Protein 8JQO (pdb70)

Organism: NCBI:txid54067

Secondary structure (DSSP, 8-state):
-EEEEEEE--SHHHHHHHHHHHHTT--EEEE-SS-HHHHHT-----EEEHHHHHHHHHTT--HHHHHH-EEE-EEEEEETTEEEEEEHHHHTTS--EEE--HHHHHHHHHHHHHHTT--EE-S--EEEEE-TTSSSEEEEEEETTEEEEEEEEEEEE---TTSSSGGGS-TTT-EEEEEEEEEEEEEEEESS--SSSSEEEE-STT--EEEEEEETTEEEEEEEE-TT--GGG--HHHHHHHHHHHH--TTSPPP----EEEEEEEEEEEEEEE-SEETTEEE-GGGTEE--STTS-HHHHHHHHHHHHHHHHHHHHHH---HHHHTHHHHHHHHHHHHHHHHHHHHHHHSPPTT--HHHHHHHHHHHHHHHHSHHHHHHHHHHHH-----/-EEEEEEE--SHHHHHHHHHHHHTT--EEEE-SS-HHHHHT-----EEEHHHHHHHHHTT--HHHHHH-EEE-EEEEEETTEEEEEEHHHHTTS--EEE--HHHHHHHHHHHHHHTT--EE-S--EEEEE-TTSSSEEEEEEETTEEEEEEEEEEEE-S-TTSSSGGGS-TTT-EEEEEE-S-EEEEEEESS--SSSSEEEE-STT--EEEEEEETTEEEEEEEE-TT--GGG--HHHHHHHHHHHH--TTSPPPPP--EEEEEEE--EEEEEE-SEETTEEE-GGGTEE--STTS-HHHHHHHHHHHHHHHHHHHHHH---HHHHTHHHHHHHHHHHHHHHHHHHHHHHSPPTT--HHHHHHHHHHHHHHHHSHHHHHHHHHHHH-----/-B-SEEEE--SHHHHHHHHHHHHTT--EEEE-SS-TTT------EEEHHHHHHHHHTT--HHHHHH-EEE-EEEEEETTEEEEEEHHHHHTS--EEE--HHHHHHHHHHHHHTTT--EE-S--EEEEE-TTSSSEEEEEE--EEEEEESEEEE---TT-SSGGGSPTTT-EEEEEEEEEEEEEEEESS--SSSSEEEEEETTEEEEEEEEETTEEEEEEEE-TT--GGG--HHHHHHHHHHHH--TTSPPPPP--EEEEEEEEEEEEEEE-SEETTEEE-GGGTEE--STTS-HHHHHHHHHHHHHHHHHHHHHH---HHHHTHHHHHHHHHHHHHHHHHHHHHHHSPPTT--HHHHHHHHHHHHHHHHSHHHHHHHHHHHH-----/--EEEE--SHHHHHHH---EEHHHHHHHH--B-EEEEEETTEEEEEEHHHHTTS--EE---TTSSS------EEEE---TTSSSGGG-----EEEEEEEEEEEEEEEESS--SSSSEEEEEETTEEEEEEEEETTEEEEEEEE-TT--GGG--HHHHHHHHHHHH--TTSPPPPP--EEEEEEEEEEEEEEE-SEETTEEE-GGGTEE--STTS-HHHHHHHHHHHHHHHHHHHHHH---HHHHTHHHHHHHHHHHHHHHHHHHHHHHS--TT--HHHHHHHHHHHHHHHHSHHHHHHHHHHHH-----

B-factor: mean 27.68, std 14.05, range [8.17, 92.53]

Sequence (1478 aa):
MRTQVGIVGAGPAGLMLAHLLRREGIDAVVIERAAREHVRTRLRAGVLEQGTVEMLREAGVGGRIDAVGMEMHAIDFRFGGRSHRLDFHEASGGRRAWVYPQHEVVTDLMSACDAGDVPILYEAPVERIEGLEDDRARIVFGQDGAAGEITCDFVAGCDGFRGVSRGSMPAGIARGYDRIYPFGWLGILADAPPASPDVTWGCSDRGFAMMSMRSPTVTRLYLQCEPDEDPDAWSDDRIWSELHRRLDVEGMPSLREGPIRDKGVTAMRSFLSEPMQHGRLFLAGDAAHIVPPTGAKGLNSAMADIKVLAAALVDHYRHGRSDRLATYSERCLRRMWLVQRFSAALCTMVHQFPGQNEFVRRLQRADLDYMTGTHAGRLQFAENFTGLPIEMRTQVGIVGAGPAGLMLAHLLRREGIDAVVIERAAREHVRTRLRAGVLEQGTVEMLREAGVGGRIDAVGMEMHAIDFRFGGRSHRLDFHEASGGRRAWVYPQHEVVTDLMSACDAGDVPILYEAPVERIEGLEDDRARIVFGQDGAAGEITCDFVAGCDGFRGVSRGSMPAGIARGYDRIYPFGWLGILADAPPASPDVTWGCSDRGFAMMSMRSPTVTRLYLQCEPDEDPDAWSDDRIWSELHRRLDVEGMPSLREGPIRDKGVTAMRSFLSEPMQHGRLFLAGDAAHIVPPTGAKGLNSAMADIKVLAAALVDHYRHGRSDRLATYSERCLRRMWLVQRFSAALCTMVHQFPGQNEFVRRLQRADLDYMTGTHAGRLQFAENFTGLPIEMRTQVGIVGAGPAGLMLAHLLRREGIDAVVIERAAREHVRLRAGVLEQGTVEMLREAGVGGRIDAVGMEMHAIDFRFGGRSHRLDFHEASGGRRAWVYPQHEVVTDLMSACDAGDVPILYEAPVERIEGLEDDRARIVFGQAAGEITCDFVAGCDGFRGVSRGSMPAGIARGYDRIYPFGWLGILADAPPASPDVTWGCSDRGFAMMSMRSPTVTRLYLQCEPDEDPDAWSDDRIWSELHRRLDVEGMPSLREGPIRDKGVTAMRSFLSEPMQHGRLFLAGDAAHIVPPTGAKGLNSAMADIKVLAAALVDHYRHGRSDRLATYSERCLRRMWLVQRFSAALCTMVHQFPGQNEFVRRLQRADLDYMTGTHAGRLQFAENFTGLPIETQVGIVGAGPAGLMLAHGVLEQGTVEMLREEMHAIDFRFGGRSHRLDFHEASGGRRAWVEGLEDDRARIVCDFVAGCDGFRGVSRGSMPGIARGYDRIYPFGWLGILADAPPASPDVTWGCSDRGFAMMSMRSPTVTRLYLQCEPDEDPDAWSDDRIWSELHRRLDVEGMPSLREGPIRDKGVTAMRSFLSEPMQHGRLFLAGDAAHIVPPTGAKGLNSAMADIKVLAAALVDHYRHGRSDRLATYSERCLRRMWLVQRFSAALCTMVHQFPGQNEFVRRLQRADLDYMTGTHAGRLQFAENFTGLPIE

InterPro domains:
  IPR002938 FAD-binding domain [PF01494] (2-342)
  IPR036188 FAD/NAD(P)-binding domain superfamily [G3DSA:3.50.50.60] (2-351)
  IPR036188 FAD/NAD(P)-binding domain superfamily [SSF51905] (1-388)
  IPR050631 PheA/TfdB FAD monooxygenase [PTHR43476] (3-331)

Foldseek 3Di:
DEFAEEEEALALLRLLLLLLCLVLVGAYEYEHQAAPVVRLPPWFKAKAFQVLLVSCVVSVLNVVCVVDWAWAFWEWEDEPQDTFTQGLCVLQVHTTITTDISSVSSVSSVVSCVVSVRHYHYNKAFDAWDCLVPCWIWTWIDRPNRIDIYTHQAYEYEHAQPHCQLVNPDVVAKDKDKDWAFWKKWKKKFQAAWQDAHWYWQQYQLWIKTWHGPDRGMIIIITIGGQVDDLVVQDPVNVLVSCQVRGDHPPGDGGTGHDIDPTDIGTAMWMAMPQQDDRRYGYAFNNGIDGGPQQRPRSNLRSLLSVQVSVQVCCCPVVVDNVSVVCSRVQSVVQVVVLNVLRVLRVLLRGHHPPDDPVSVVVSVVLVCPLSPDSVNSNVSSCVSSHDDHD/DEFAEEEEALALLRLLLLLLCLVLVGAYEYEHQAAPVVLLPPWFKAKAFQVLLVSCVVSVLNPVCVVDWAWAFWEWEDEPQDTFTQGLCVLQVHTTITIDISSVSSVSSVVSCVVSVRHYHYSKAFDAWDCLVPCWIWTWIQRPNRTDIYTHQAYEYEHAQPHCQLVNDPPVAKDKDKDWAFWKKWKKKFQAAWLDAHWYWQQYAVWIKIWHGPDRGMIIIITIGGQVDDLVVQDPVNVLVVCQVRGDHPPGDGGDGHDIDDTDIGTAMWMAMPQQDDRRYGYAFRNGIDGGPQQRPRSNLRSLLSVQVSVQVCCCPVVVDNVSVVCSRVQSVVQVVVLNVLRVLRVLLRGHHPPDDVVSVVVSVVLVCPLSPDSVNSNVSSCVNSHDDHD/DEFAEEEEAQALLRLLLLLLCLVLPGAYAYEEQADPVVSDWFWAKAFPVLLVSCVVSPLNPVCVPPKAWAFWEWEDEPQDTQTQGLCVLQVRTTIITDIRSVSSVSSVVSCVVSVHHYHYNKAWDAWDQLVPCWIKTWTDNPTDIYIHRFYEAEHAQPHDQLVRDDPPQKDKDKDWAQWKKWKKKFQAAFQDAHWYWQQYQVWIKTWHDPDRGMIIMITIGGQPDDLVVADLVNVQVVNQVRGDHPPGGGGTGHDIDDTDIGTAMWMAMPQQDDRRYGYAFNNGIDHGPQLRPRSNLRSLLSVQVSVQVSCCPVVVDNVSVVCSRVQSVVQVVVLNVLRVLRVLLRGHHPPDDPVSVVVSVVLVCPLSPDSVNSNVSSCVSSHDDHD/DAEAEPDDDPLSVLLVVQKAFPVRVVSVVCAAQWEWEDDPQDTQTQRLCVLQVHTHMDRPQLVHCADDDCHQAYEAPHAQPDCLLVPDDVQKDKDKDFAQWWKWKKKFQAAFLDQHWYWQLYLVWIKIWHDDDRGIIIIITIGGQPDDCVVADLVNVLVVNQVRTDHPPGGTGTGGDIPDTDIGTAMWMAMPQQDDRRYGYAARNGTDHGCQLPPRVNLSSLLSVQVSVQVCCCVPVVDNVSVVCSRVQSVVQVVVLNVLRVVRVLLRTHHPPDDPVSVVVSVVLVCPLSPDSVNSNVSSQVSSHDDHD

Solvent-accessible surface area: 62589 Å² total; per-residue (Å²): 163,160,19,43,1,0,0,6,6,0,14,24,8,0,0,0,0,1,11,32,0,124,144,66,55,10,87,10,20,0,1,9,166,10,36,83,110,100,4,74,78,100,120,150,58,13,36,0,7,18,19,7,1,53,14,1,105,135,5,57,15,4,55,114,3,84,77,94,18,94,76,15,68,1,1,5,0,4,6,42,51,171,43,47,137,2,42,0,54,91,22,20,62,27,86,60,0,18,44,2,20,28,20,42,2,7,43,24,0,1,64,21,0,67,90,19,120,12,67,26,63,33,100,0,53,11,108,123,13,52,12,15,141,69,110,101,0,72,0,16,15,5,76,134,80,58,99,12,66,4,27,0,34,18,0,2,0,9,29,23,31,202,28,55,0,53,71,27,11,55,94,86,83,37,134,44,13,51,61,104,1,55,3,0,7,2,5,3,10,0,58,0,50,21,39,9,91,32,19,0,6,0,6,28,120,129,5,0,0,18,4,22,52,79,33,107,88,14,6,43,3,45,3,19,9,114,72,127,32,76,38,118,51,8,65,77,114,103,0,23,36,10,0,50,125,26,1,45,18,170,80,62,73,76,15,134,88,21,91,30,98,93,74,27,44,75,78,1,58,0,21,0,4,39,32,0,32,30,40,60,0,6,1,1,1,52,0,0,1,26,18,0,64,0,2,27,5,21,26,4,2,6,1,6,5,0,94,7,1,7,32,0,2,19,20,51,61,142,87,66,132,60,86,70,9,72,44,0,9,93,27,6,23,114,21,4,5,37,2,0,33,8,0,4,48,0,0,48,9,0,0,23,16,105,85,38,58,81,0,44,60,61,22,13,95,1,47,3,46,5,30,16,53,35,89,0,4,78,19,27,2,0,64,2,7,1,13,21,116,55,103,125,160,17,42,0,0,0,5,7,0,14,23,8,0,0,0,0,0,10,34,0,120,146,64,54,10,85,10,20,0,1,8,174,13,32,88,115,104,4,74,77,99,117,150,58,13,35,0,6,20,17,7,2,54,14,1,105,137,5,55,16,3,54,112,2,84,78,92,18,84,83,14,65,0,1,5,0,4,6,47,50,172,43,47,135,1,36,0,57,135,22,22,73,29,92,58,0,17,31,2,19,30,23,43,2,8,41,22,0,0,63,19,0,64,91,18,122,13,65,28,47,31,97,0,55,13,109,131,13,44,4,15,123,45,112,100,0,29,0,23,12,10,72,145,81,21,70,9,71,7,30,0,33,19,0,2,0,8,29,25,29,202,28,55,0,54,70,28,9,56,45,78,84,33,156,48,69,78,120,74,5,59,3,0,7,2,4,2,11,0,62,2,50,19,32,12,104,33,18,1,6,0,9,33,114,128,1,0,0,19,3,22,47,83,35,104,88,15,5,48,3,49,2,19,10,116,76,126,35,75,37,120,52,11,65,76,114,103,0,19,40,8,0,46,123,22,1,49,19,170,81,65,77,78,13,136,92,15,96,30,99,87,76,27,43,75,80,1,57,14,22,1,5,45,36,0,34,32,41,61,0,6,1,1,1,54,0,0,2,27,19,1,64,0,2,29,5,21,26,3,2,6,1,5,4,0,93,6,1,6,31,0,1,19,26,52,64,143,103,67,154,58,92,75,9,73,47,0,10,96,27,5,24,113,20,4,95,92,2,9,127,8,0,26,48,0,0,49,8,0,0,22,15,103,83,39,94,130,136,69,66,143,76,12,92,38,77,4,60,125,29,17,53,44,132,54,7,80,63,85,2,0,86,13,7,1,13,32,119,55,102,165,196,16,50,1,0,0,5,6,3,28,23,9,0,0,0,0,1,15,25,0,122,112,56,61,8,86,13,18,0,2,19,169,15,38,115,162,112,37,123,100,128,55,11,37,0,6,20,17,7,0,76,17,1,102,146,3,61,16,5,62,100,2,86,80,86,20,89,85,12,61,1,2,4,0,6,8,52,51,167,43,46,132,3,39,0,52,138,17,22,74,27,90,55,0,12,39,1,32,31,32,42,3,15,76,21,0,19,62,21,0,66,88,17,69,18,64,23,59,31,103,0,43,20,101,135,15,52,12,14,138,67,103,97,0,71,0,19,19,23,116,112,108,11,64,3,33,0,28,21,0,1,0,7,30,25,36,213,32,45,0,54,70,23,17,58,65,81,70,48,154,48,69,73,115,66,4,52,3,0,6,1,5,2,15,0,46,2,46,25,19,10,107,28,17,0,4,0,12,28,126,124,1,0,0,19,2,22,42,102,25,98,43,16,3,52,1,39,1,20,10,108,66,74,37,30,39,122,52,12,66,71,112,111,1,14,33,13,1,42,126,23,1,48,17,165,87,65,72,64,13,137,88,23,87,26,78,92,79,30,46,79,72,1,51,15,22,2,4,43,38,0,34,33,45,54,0,6,1,1,0,56,0,0,2,29,18,0,63,0,1,28,6,23,27,4,1,7,2,6,4,0,93,6,2,6,37,0,2,28,30,46,61,126,114,66,138,58,79,80,9,74,47,0,9,95,21,5,23,123,16,4,96,94,3,10,126,8,0,27,49,0,0,47,9,1,0,33,15,98,83,35,95,126,138,71,75,142,75,13,93,40,77,6,60,124,29,18,54,45,116,54,7,77,63,85,1,0,85,15,6,1,12,32,118,51,80,139,98,33,9,53,34,33,88,26,76,7,3,111,39,23,76,185,99,31,40,7,26,25,6,21,72,33,100,162,182,91,15,32,1,0,4,0,9,10,45,48,168,41,47,86,2,27,0,37,133,17,19,74,32,90,75,0,59,78,133,12,17,133,71,95,136,0,96,89,169,35,48,19,9,2,0,11,28,23,47,219,26,114,4,49,69,51,21,76,109,76,50,127,46,12,54,60,96,2,56,2,0,6,2,5,2,9,0,64,2,41,29,20,8,116,25,6,0,5,0,16,19,128,113,1,0,0,16,3,16,27,146,39,119,86,26,3,60,1,40,2,20,10,109,65,125,39,78,44,124,53,14,66,74,114,109,1,15,44,14,0,45,143,24,1,45,20,170,85,63,75,73,16,137,90,19,94,33,109,101,77,26,46,75,78,1,69,0,20,0,5,39,36,0,31,32,46,54,2,6,1,1,2,59,0,0,0,22,17,0,59,0,1,25,4,23,76,4,2,6,6,6,6,0,100,11,1,30,43,0,14,85,18,50,84,170,109,65,116,62,78,96,10,74,44,0,9,90,31,7,23,119,20,3,4,37,2,0,32,6,0,5,48,0,0,47,8,1,0,34,16,98,84,38,61,78,1,41,73,59,23,12,94,0,50,7,52,2,28,16,52,35,101,0,5,78,17,25,1,0,64,1,8,0,13,24,114,54,105

Structure (mmCIF, N/CA/C/O backbone):
data_8JQO
#
_entry.id   8JQO
#
_cell.length_a   88.260
_cell.length_b   67.389
_cell.length_c   128.234
_cell.angle_alpha   90.00
_cell.angle_beta   90.67
_cell.angle_gamma   90.00
#
_symmetry.space_group_name_H-M   'P 1 21 1'
#
loop_
_entity.id
_entity.type
_entity.pdbx_description
1 polymer '4-hydroxybenzoate 3-monooxygenase (NAD(P)H)'
2 non-polymer 'FLAVIN-ADENINE DINUCLEOTIDE'
3 non-polymer IMIDAZOLE
4 non-polymer 'CALCIUM ION'
5 water water
#
loop_
_atom_site.group_PDB
_atom_site.id
_atom_site.type_symbol
_atom_site.label_atom_id
_atom_site.label_alt_id
_atom_site.label_comp_id
_atom_site.label_asym_id
_atom_site.label_entity_id
_atom_site.label_seq_id
_atom_site.pdbx_PDB_ins_code
_atom_site.Cartn_x
_atom_site.Cartn_y
_atom_site.Cartn_z
_atom_site.occupancy
_atom_site.B_iso_or_equiv
_atom_site.auth_seq_id
_atom_site.auth_comp_id
_atom_site.auth_asym_id
_atom_site.auth_atom_id
_atom_site.pdbx_PDB_model_num
ATOM 1 N N . MET A 1 21 ? 7.186 11.856 46.850 1.00 35.09 1 MET A N 1
ATOM 2 C CA . MET A 1 21 ? 8.567 12.259 46.652 1.00 31.13 1 MET A CA 1
ATOM 3 C C . MET A 1 21 ? 9.143 12.904 47.924 1.00 23.02 1 MET A C 1
ATOM 4 O O . MET A 1 21 ? 10.341 12.823 48.158 1.00 24.44 1 MET A O 1
ATOM 9 N N . ARG A 1 22 ? 8.297 13.535 48.742 1.00 26.98 2 ARG A N 1
ATOM 10 C CA . ARG A 1 22 ? 8.677 13.981 50.079 1.00 23.24 2 ARG A CA 1
ATOM 11 C C . ARG A 1 22 ? 7.878 13.219 51.130 1.00 23.50 2 ARG A C 1
ATOM 12 O O . ARG A 1 22 ? 6.666 13.035 50.987 1.00 19.25 2 ARG A O 1
ATOM 20 N N . THR A 1 23 ? 8.554 12.805 52.203 1.00 18.95 3 THR A N 1
ATOM 21 C CA . THR A 1 23 ? 7.900 12.093 53.299 1.00 19.69 3 THR A CA 1
ATOM 22 C C . THR A 1 23 ? 8.682 12.346 54.586 1.00 17.63 3 THR A C 1
ATOM 23 O O . THR A 1 23 ? 9.711 13.029 54.585 1.00 17.93 3 THR A O 1
ATOM 27 N N . GLN A 1 24 ? 8.185 11.792 55.702 1.00 15.65 4 GLN A N 1
ATOM 28 C CA . GLN A 1 24 ? 8.916 11.901 56.965 1.00 14.56 4 GLN A CA 1
ATOM 29 C C . GLN A 1 24 ? 9.992 10.828 57.067 1.00 14.95 4 GLN A C 1
ATOM 30 O O . GLN A 1 24 ? 11.161 11.142 57.308 1.00 14.30 4 GLN A O 1
ATOM 36 N N . VAL A 1 25 ? 9.622 9.563 56.859 1.00 13.20 5 VAL A N 1
ATOM 37 C CA . VAL A 1 25 ? 10.547 8.437 56.988 1.00 12.14 5 VAL A CA 1
ATOM 38 C C . VAL A 1 25 ? 10.534 7.654 55.684 1.00 13.11 5 VAL A C 1
ATOM 39 O O . VAL A 1 25 ? 9.482 7.138 55.270 1.00 13.25 5 VAL A O 1
ATOM 43 N N . GLY A 1 26 ? 11.692 7.570 55.039 1.00 13.27 6 GLY A N 1
ATOM 44 C CA . GLY A 1 26 ? 11.859 6.744 53.858 1.00 12.62 6 GLY A CA 1
ATOM 45 C C . GLY A 1 26 ? 12.454 5.419 54.278 1.00 13.58 6 GLY A C 1
ATOM 46 O O . GLY A 1 26 ? 13.490 5.373 54.941 1.00 15.08 6 GLY A O 1
ATOM 47 N N . ILE A 1 27 ? 11.777 4.340 53.898 1.00 11.15 7 ILE A N 1
ATOM 48 C CA . ILE A 1 27 ? 12.083 2.986 54.372 1.00 11.70 7 ILE A CA 1
ATOM 49 C C . ILE A 1 27 ? 12.591 2.187 53.182 1.00 13.54 7 ILE A C 1
ATOM 50 O O . ILE A 1 27 ? 11.837 1.935 52.235 1.00 15.69 7 ILE A O 1
ATOM 55 N N . VAL A 1 28 ? 13.857 1.772 53.224 1.00 13.19 8 VAL A N 1
ATOM 56 C CA . VAL A 1 28 ? 14.449 1.000 52.136 1.00 13.22 8 VAL A CA 1
ATOM 57 C C . VAL A 1 28 ? 14.297 -0.475 52.494 1.00 15.28 8 VAL A C 1
ATOM 58 O O . VAL A 1 28 ? 14.887 -0.944 53.464 1.00 16.88 8 VAL A O 1
ATOM 62 N N . GLY A 1 29 ? 13.476 -1.183 51.732 1.00 14.48 9 GLY A N 1
ATOM 63 C CA . GLY A 1 29 ? 13.248 -2.608 51.916 1.00 13.99 9 GLY A CA 1
ATOM 64 C C . GLY A 1 29 ? 11.864 -2.922 52.440 1.00 14.56 9 GLY A C 1
ATOM 65 O O . GLY A 1 29 ? 11.445 -2.355 53.458 1.00 14.14 9 GLY A O 1
ATOM 66 N N . ALA A 1 30 ? 11.138 -3.811 51.756 1.00 14.88 10 ALA A N 1
ATOM 67 C CA . ALA A 1 30 ? 9.822 -4.259 52.193 1.00 16.14 10 ALA A CA 1
ATOM 68 C C . ALA A 1 30 ? 9.849 -5.706 52.671 1.00 15.07 10 ALA A C 1
ATOM 69 O O . ALA A 1 30 ? 8.918 -6.468 52.415 1.00 17.46 10 ALA A O 1
ATOM 71 N N . GLY A 1 31 ? 10.927 -6.098 53.362 1.00 14.81 11 GLY A N 1
ATOM 72 C CA . GLY A 1 31 ? 10.926 -7.335 54.121 1.00 14.31 11 GLY A CA 1
ATOM 73 C C . GLY A 1 31 ? 10.212 -7.111 55.442 1.00 13.58 11 GLY A C 1
ATOM 74 O O . GLY A 1 31 ? 9.578 -6.078 55.636 1.00 13.40 11 GLY A O 1
ATOM 75 N N . PRO A 1 32 ? 10.316 -8.054 56.387 1.00 12.30 12 PRO A N 1
ATOM 76 C CA . PRO A 1 32 ? 9.563 -7.892 57.648 1.00 12.52 12 PRO A CA 1
ATOM 77 C C . PRO A 1 32 ? 9.918 -6.638 58.427 1.00 12.06 12 PRO A C 1
ATOM 78 O O . PRO A 1 32 ? 9.019 -6.021 59.023 1.00 13.20 12 PRO A O 1
ATOM 82 N N . ALA A 1 33 ? 11.204 -6.271 58.485 1.00 12.34 13 ALA A N 1
ATOM 83 C CA . ALA A 1 33 ? 11.580 -5.071 59.232 1.00 11.04 13 ALA A CA 1
ATOM 84 C C . ALA A 1 33 ? 10.938 -3.831 58.629 1.00 10.93 13 ALA A C 1
ATOM 85 O O . ALA A 1 33 ? 10.315 -3.036 59.338 1.00 10.88 13 ALA A O 1
ATOM 87 N N . GLY A 1 34 ? 11.077 -3.644 57.318 1.00 11.23 14 GLY A N 1
ATOM 88 C CA . GLY A 1 34 ? 10.516 -2.450 56.706 1.00 13.11 14 GLY A CA 1
ATOM 89 C C . GLY A 1 34 ? 9.004 -2.372 56.807 1.00 11.91 14 GLY A C 1
ATOM 90 O O . GLY A 1 34 ? 8.450 -1.301 57.086 1.00 13.23 14 GLY A O 1
ATOM 91 N N . LEU A 1 35 ? 8.313 -3.496 56.553 1.00 11.98 15 LEU A N 1
ATOM 92 C CA . LEU A 1 35 ? 6.852 -3.514 56.632 1.00 11.90 15 LEU A CA 1
ATOM 93 C C . LEU A 1 35 ? 6.374 -3.259 58.051 1.00 12.22 15 LEU A C 1
ATOM 94 O O . LEU A 1 35 ? 5.390 -2.546 58.259 1.00 11.91 15 LEU A O 1
ATOM 99 N N . MET A 1 36 ? 7.043 -3.854 59.045 1.00 10.38 16 MET A N 1
ATOM 100 C CA . MET A 1 36 ? 6.637 -3.587 60.422 1.00 11.98 16 MET A CA 1
ATOM 101 C C . MET A 1 36 ? 6.817 -2.118 60.768 1.00 10.98 16 MET A C 1
ATOM 102 O O . MET A 1 36 ? 5.943 -1.513 61.411 1.00 11.37 16 MET A O 1
ATOM 107 N N . LEU A 1 37 ? 7.935 -1.523 60.349 1.00 10.16 17 LEU A N 1
ATOM 108 C CA . LEU A 1 37 ? 8.151 -0.119 60.677 1.00 9.81 17 LEU A CA 1
ATOM 109 C C . LEU A 1 37 ? 7.111 0.759 59.992 1.00 11.09 17 LEU A C 1
ATOM 110 O O . LEU A 1 37 ? 6.555 1.664 60.623 1.00 12.24 17 LEU A O 1
ATOM 115 N N . ALA A 1 38 ? 6.820 0.490 58.713 1.00 12.29 18 ALA A N 1
ATOM 116 C CA . ALA A 1 38 ? 5.822 1.297 58.003 1.00 11.71 18 ALA A CA 1
ATOM 117 C C . ALA A 1 38 ? 4.461 1.202 58.681 1.00 12.84 18 ALA A C 1
ATOM 118 O O . ALA A 1 38 ? 3.756 2.212 58.841 1.00 12.62 18 ALA A O 1
ATOM 120 N N . HIS A 1 39 ? 4.107 0.003 59.140 1.00 12.08 19 HIS A N 1
ATOM 121 C CA . HIS A 1 39 ? 2.843 -0.221 59.829 1.00 11.94 19 HIS A CA 1
ATOM 122 C C . HIS A 1 39 ? 2.773 0.522 61.166 1.00 12.43 19 HIS A C 1
ATOM 123 O O . HIS A 1 39 ? 1.761 1.165 61.480 1.00 13.09 19 HIS A O 1
ATOM 130 N N . LEU A 1 40 ? 3.834 0.428 61.979 1.00 11.07 20 LEU A N 1
ATOM 131 C CA . LEU A 1 40 ? 3.840 1.137 63.261 1.00 11.12 20 LEU A CA 1
ATOM 132 C C . LEU A 1 40 ? 3.777 2.644 63.049 1.00 10.52 20 LEU A C 1
ATOM 133 O O . LEU A 1 40 ? 3.086 3.349 63.782 1.00 11.96 20 LEU A O 1
ATOM 138 N N . LEU A 1 41 ? 4.529 3.157 62.081 1.00 11.16 21 LEU A N 1
ATOM 139 C CA . LEU A 1 41 ? 4.507 4.602 61.860 1.00 10.92 21 LEU A CA 1
ATOM 140 C C . LEU A 1 41 ? 3.135 5.059 61.386 1.00 13.07 21 LEU A C 1
ATOM 141 O O . LEU A 1 41 ? 2.614 6.083 61.857 1.00 12.63 21 LEU A O 1
ATOM 146 N N . ARG A 1 42 ? 2.513 4.284 60.496 1.00 11.11 22 ARG A N 1
ATOM 147 C CA . ARG A 1 42 ? 1.205 4.667 59.978 1.00 12.68 22 ARG A CA 1
ATOM 148 C C . ARG A 1 42 ? 0.187 4.823 61.097 1.00 14.13 22 ARG A C 1
ATOM 149 O O . ARG A 1 42 ? -0.601 5.781 61.093 1.00 14.57 22 ARG A O 1
ATOM 157 N N . ARG A 1 43 ? 0.179 3.889 62.064 1.00 13.30 23 ARG A N 1
ATOM 158 C CA . ARG A 1 43 ? -0.772 3.950 63.169 1.00 13.51 23 ARG A CA 1
ATOM 159 C C . ARG A 1 43 ? -0.445 5.056 64.155 1.00 14.45 23 ARG A C 1
ATOM 160 O O . ARG A 1 43 ? -1.308 5.422 64.965 1.00 16.01 23 ARG A O 1
ATOM 168 N N . GLU A 1 44 ? 0.763 5.619 64.085 1.00 11.99 24 GLU A N 1
ATOM 169 C CA . GLU A 1 44 ? 1.095 6.791 64.878 1.00 12.75 24 GLU A CA 1
ATOM 170 C C . GLU A 1 44 ? 0.923 8.095 64.107 1.00 12.32 24 GLU A C 1
ATOM 171 O O . GLU A 1 44 ? 1.287 9.153 64.632 1.00 14.82 24 GLU A O 1
ATOM 177 N N . GLY A 1 45 ? 0.422 8.042 62.866 1.00 12.43 25 GLY A N 1
ATOM 178 C CA . GLY A 1 45 ? 0.236 9.235 62.044 1.00 15.14 25 GLY A CA 1
ATOM 179 C C . GLY A 1 45 ? 1.474 9.725 61.313 1.00 15.38 25 GLY A C 1
ATOM 180 O O . GLY A 1 45 ? 1.423 10.782 60.652 1.00 15.69 25 GLY A O 1
ATOM 181 N N . ILE A 1 46 ? 2.577 8.994 61.395 1.00 12.77 26 ILE A N 1
ATOM 182 C CA . ILE A 1 46 ? 3.842 9.410 60.801 1.00 13.23 26 ILE A CA 1
ATOM 183 C C . ILE A 1 46 ? 3.923 8.889 59.369 1.00 17.76 26 ILE A C 1
ATOM 184 O O . ILE A 1 46 ? 3.729 7.698 59.113 1.00 18.26 26 ILE A O 1
ATOM 189 N N . ASP A 1 47 ? 4.203 9.788 58.433 1.00 16.21 27 ASP A N 1
ATOM 190 C CA . ASP A 1 47 ? 4.178 9.466 57.013 1.00 14.80 27 ASP A CA 1
ATOM 191 C C . ASP A 1 47 ? 5.446 8.724 56.612 1.00 16.15 27 ASP A C 1
ATOM 192 O O . ASP A 1 47 ? 6.552 9.126 56.979 1.00 15.77 27 ASP A O 1
ATOM 197 N N . ALA A 1 48 ? 5.289 7.658 55.836 1.00 16.32 28 ALA A N 1
ATOM 198 C CA . ALA A 1 48 ? 6.439 6.903 55.373 1.00 16.12 28 ALA A CA 1
ATOM 199 C C . ALA A 1 48 ? 6.177 6.387 53.972 1.00 15.19 28 ALA A C 1
ATOM 200 O O . ALA A 1 48 ? 5.027 6.149 53.587 1.00 15.82 28 ALA A O 1
ATOM 202 N N . VAL A 1 49 ? 7.264 6.199 53.233 1.00 15.05 29 VAL A N 1
ATOM 203 C CA . VAL A 1 49 ? 7.264 5.564 51.921 1.00 15.10 29 VAL A CA 1
ATOM 204 C C . VAL A 1 49 ? 8.225 4.393 51.994 1.00 15.54 29 VAL A C 1
ATOM 205 O O . VAL A 1 49 ? 9.366 4.571 52.427 1.00 16.04 29 VAL A O 1
ATOM 209 N N . VAL A 1 50 ? 7.774 3.213 51.553 1.00 15.55 30 VAL A N 1
ATOM 210 C CA . VAL A 1 50 ? 8.614 2.017 51.492 1.00 16.39 30 VAL A CA 1
ATOM 211 C C . VAL A 1 50 ? 9.088 1.839 50.051 1.00 15.13 30 VAL A C 1
ATOM 212 O O . VAL A 1 50 ? 8.288 1.943 49.120 1.00 15.71 30 VAL A O 1
ATOM 216 N N . ILE A 1 51 ? 10.386 1.604 49.861 1.00 13.92 31 ILE A N 1
ATOM 217 C CA . ILE A 1 51 ? 10.941 1.381 48.523 1.00 17.42 31 ILE A CA 1
ATOM 218 C C . ILE A 1 51 ? 11.636 0.023 48.503 1.00 17.79 31 ILE A C 1
ATOM 219 O O . ILE A 1 51 ? 12.576 -0.207 49.272 1.00 19.01 31 ILE A O 1
ATOM 224 N N . GLU A 1 52 ? 11.224 -0.839 47.573 1.00 19.15 32 GLU A N 1
ATOM 225 C CA . GLU A 1 52 ? 11.637 -2.238 47.536 1.00 17.67 32 GLU A CA 1
ATOM 226 C C . GLU A 1 52 ? 12.141 -2.594 46.143 1.00 21.87 32 GLU A C 1
ATOM 227 O O . GLU A 1 52 ? 11.545 -2.195 45.139 1.00 21.97 32 GLU A O 1
ATOM 233 N N . ARG A 1 53 ? 13.231 -3.360 46.087 1.00 20.04 33 ARG A N 1
ATOM 234 C CA . ARG A 1 53 ? 13.870 -3.628 44.804 1.00 20.43 33 ARG A CA 1
ATOM 235 C C . ARG A 1 53 ? 13.188 -4.750 44.037 1.00 23.03 33 ARG A C 1
ATOM 236 O O . ARG A 1 53 ? 13.207 -4.736 42.801 1.00 23.30 33 ARG A O 1
ATOM 244 N N . ALA A 1 54 ? 12.607 -5.731 44.732 1.00 19.76 34 ALA A N 1
ATOM 245 C CA . ALA A 1 54 ? 12.017 -6.879 44.065 1.00 23.28 34 ALA A CA 1
ATOM 246 C C . ALA A 1 54 ? 10.549 -6.599 43.764 1.00 25.18 34 ALA A C 1
ATOM 247 O O . ALA A 1 54 ? 9.995 -5.567 44.151 1.00 25.60 34 ALA A O 1
ATOM 249 N N . ALA A 1 55 ? 9.908 -7.527 43.057 1.00 28.75 35 ALA A N 1
ATOM 250 C CA . ALA A 1 55 ? 8.495 -7.383 42.746 1.00 29.55 35 ALA A CA 1
ATOM 251 C C . ALA A 1 55 ? 7.650 -7.793 43.943 1.00 29.10 35 ALA A C 1
ATOM 252 O O . ALA A 1 55 ? 8.025 -8.685 44.708 1.00 32.21 35 ALA A O 1
ATOM 254 N N . ARG A 1 56 ? 6.513 -7.114 44.115 1.00 30.90 36 ARG A N 1
ATOM 255 C CA . ARG A 1 56 ? 5.598 -7.456 45.199 1.00 32.15 36 ARG A CA 1
ATOM 256 C C . ARG A 1 56 ? 5.310 -8.949 45.217 1.00 35.13 36 ARG A C 1
ATOM 257 O O . ARG A 1 56 ? 5.421 -9.608 46.257 1.00 31.96 36 ARG A O 1
ATOM 265 N N . GLU A 1 57 ? 4.957 -9.503 44.055 1.00 35.38 37 GLU A N 1
ATOM 266 C CA . GLU A 1 57 ? 4.689 -10.933 43.967 1.00 35.65 37 GLU A CA 1
ATOM 267 C C . GLU A 1 57 ? 5.893 -11.755 44.410 1.00 34.45 37 GLU A C 1
ATOM 268 O O . GLU A 1 57 ? 5.730 -12.857 44.946 1.00 39.08 37 GLU A O 1
ATOM 274 N N . HIS A 1 58 ? 7.106 -11.228 44.218 1.00 34.55 38 HIS A N 1
ATOM 275 C CA . HIS A 1 58 ? 8.302 -11.929 44.675 1.00 32.35 38 HIS A CA 1
ATOM 276 C C . HIS A 1 58 ? 8.408 -11.901 46.196 1.00 36.45 38 HIS A C 1
ATOM 277 O O . HIS A 1 58 ? 8.560 -12.948 46.834 1.00 32.23 38 HIS A O 1
ATOM 284 N N . VAL A 1 59 ? 8.340 -10.707 46.798 1.00 32.35 39 VAL A N 1
ATOM 285 C CA . VAL A 1 59 ? 8.441 -10.618 48.254 1.00 32.94 39 VAL A CA 1
ATOM 286 C C . VAL A 1 59 ? 7.321 -11.409 48.913 1.00 33.75 39 VAL A C 1
ATOM 287 O O . VAL A 1 59 ? 7.535 -12.101 49.913 1.00 31.60 39 VAL A O 1
ATOM 291 N N . ARG A 1 60 ? 6.115 -11.343 48.344 1.00 35.00 40 ARG A N 1
ATOM 292 C CA . ARG A 1 60 ? 4.966 -11.993 48.968 1.00 36.91 40 ARG A CA 1
ATOM 293 C C . ARG A 1 60 ? 5.124 -13.510 49.028 1.00 38.60 40 ARG A C 1
ATOM 294 O O . ARG A 1 60 ? 4.578 -14.151 49.934 1.00 39.88 40 ARG A O 1
ATOM 302 N N . THR A 1 61 ? 5.872 -14.104 48.095 1.00 38.11 41 THR A N 1
ATOM 303 C CA . THR A 1 61 ? 5.954 -15.558 47.999 1.00 38.12 41 THR A CA 1
ATOM 304 C C . THR A 1 61 ? 7.334 -16.105 48.355 1.00 37.94 41 THR A C 1
ATOM 305 O O . THR A 1 61 ? 7.653 -17.244 47.999 1.00 35.82 41 THR A O 1
ATOM 309 N N . ARG A 1 62 ? 8.158 -15.328 49.057 1.00 38.64 42 ARG A N 1
ATOM 310 C CA . ARG A 1 62 ? 9.409 -15.852 49.608 1.00 35.36 42 ARG A CA 1
ATOM 311 C C . ARG A 1 62 ? 9.054 -16.711 50.803 1.00 37.19 42 ARG A C 1
ATOM 312 O O . ARG A 1 62 ? 8.792 -16.194 51.892 1.00 34.01 42 ARG A O 1
ATOM 320 N N . LEU A 1 63 ? 9.059 -18.025 50.626 1.00 30.33 43 LEU A N 1
ATOM 321 C CA . LEU A 1 63 ? 8.631 -18.895 51.711 1.00 31.33 43 LEU A CA 1
ATOM 322 C C . LEU A 1 63 ? 9.776 -19.102 52.690 1.00 31.02 43 LEU A C 1
ATOM 323 O O . LEU A 1 63 ? 10.887 -19.467 52.295 1.00 34.74 43 LEU A O 1
ATOM 328 N N . ARG A 1 64 ? 9.511 -18.839 53.966 1.00 29.35 44 ARG A N 1
ATOM 329 C CA . ARG A 1 64 ? 10.507 -19.057 55.000 1.00 28.43 44 ARG A CA 1
ATOM 330 C C . ARG A 1 64 ? 9.791 -19.411 56.291 1.00 24.82 44 ARG A C 1
ATOM 331 O O . ARG A 1 64 ? 8.864 -18.711 56.710 1.00 28.47 44 ARG A O 1
ATOM 339 N N . ALA A 1 65 ? 10.211 -20.514 56.891 1.00 23.04 45 ALA A N 1
ATOM 340 C CA . ALA A 1 65 ? 9.742 -20.903 58.205 1.00 25.17 45 ALA A CA 1
ATOM 341 C C . ALA A 1 65 ? 10.004 -19.784 59.207 1.00 20.92 45 ALA A C 1
ATOM 342 O O . ALA A 1 65 ? 10.672 -18.790 58.926 1.00 25.05 45 ALA A O 1
ATOM 344 N N . GLY A 1 66 ? 9.464 -19.953 60.398 1.00 23.84 46 GLY A N 1
ATOM 345 C CA . GLY A 1 66 ? 9.634 -18.928 61.398 1.00 20.27 46 GLY A CA 1
ATOM 346 C C . GLY A 1 66 ? 9.319 -19.422 62.789 1.00 17.41 46 GLY A C 1
ATOM 347 O O . GLY A 1 66 ? 8.267 -20.026 63.015 1.00 21.56 46 GLY A O 1
ATOM 348 N N . VAL A 1 67 ? 10.243 -19.198 63.721 1.00 12.60 47 VAL A N 1
ATOM 349 C CA . VAL A 1 67 ? 9.984 -19.327 65.150 1.00 10.55 47 VAL A CA 1
ATOM 350 C C . VAL A 1 67 ? 10.068 -17.930 65.752 1.00 10.26 47 VAL A C 1
ATOM 351 O O . VAL A 1 67 ? 11.080 -17.237 65.596 1.00 12.56 47 VAL A O 1
ATOM 355 N N . LEU A 1 68 ? 9.003 -17.500 66.412 1.00 10.92 48 LEU A N 1
ATOM 356 C CA . LEU A 1 68 ? 8.912 -16.143 66.944 1.00 9.30 48 LEU A CA 1
ATOM 357 C C . LEU A 1 68 ? 9.094 -16.153 68.457 1.00 11.03 48 LEU A C 1
ATOM 358 O O . LEU A 1 68 ? 8.477 -16.960 69.154 1.00 13.51 48 LEU A O 1
ATOM 363 N N . GLU A 1 69 ? 9.921 -15.239 68.956 1.00 10.63 49 GLU A N 1
ATOM 364 C CA . GLU A 1 69 ? 10.027 -15.015 70.393 1.00 10.00 49 GLU A CA 1
ATOM 365 C C . GLU A 1 69 ? 8.719 -14.452 70.942 1.00 11.43 49 GLU A C 1
ATOM 366 O O . GLU A 1 69 ? 7.933 -13.820 70.234 1.00 10.55 49 GLU A O 1
ATOM 372 N N . GLN A 1 70 ? 8.488 -14.679 72.237 1.00 11.29 50 GLN A N 1
ATOM 373 C CA . GLN A 1 70 ? 7.275 -14.148 72.844 1.00 11.48 50 GLN A CA 1
ATOM 374 C C . GLN A 1 70 ? 7.174 -12.640 72.664 1.00 13.31 50 GLN A C 1
ATOM 375 O O . GLN A 1 70 ? 6.098 -12.117 72.356 1.00 12.90 50 GLN A O 1
ATOM 381 N N . GLY A 1 71 ? 8.287 -11.917 72.823 1.00 11.93 51 GLY A N 1
ATOM 382 C CA . GLY A 1 71 ? 8.216 -10.471 72.663 1.00 13.19 51 GLY A CA 1
ATOM 383 C C . GLY A 1 71 ? 7.797 -10.051 71.264 1.00 13.51 51 GLY A C 1
ATOM 384 O O . GLY A 1 71 ? 7.127 -9.030 71.091 1.00 12.32 51 GLY A O 1
ATOM 385 N N . THR A 1 72 ? 8.199 -10.819 70.251 1.00 11.07 52 THR A N 1
ATOM 386 C CA . THR A 1 72 ? 7.794 -10.535 68.881 1.00 12.27 52 THR A CA 1
ATOM 387 C C . THR A 1 72 ? 6.306 -10.758 68.713 1.00 12.00 52 THR A C 1
ATOM 388 O O . THR A 1 72 ? 5.630 -9.973 68.041 1.00 12.01 52 THR A O 1
ATOM 392 N N . VAL A 1 73 ? 5.791 -11.832 69.314 1.00 11.22 53 VAL A N 1
ATOM 393 C CA . VAL A 1 73 ? 4.356 -12.101 69.235 1.00 9.95 53 VAL A CA 1
ATOM 394 C C . VAL A 1 73 ? 3.581 -10.983 69.922 1.00 12.12 53 VAL A C 1
ATOM 395 O O . VAL A 1 73 ? 2.597 -10.471 69.376 1.00 12.82 53 VAL A O 1
ATOM 399 N N . GLU A 1 74 ? 4.060 -10.535 71.091 1.00 12.90 54 GLU A N 1
ATOM 400 C CA . GLU A 1 74 ? 3.399 -9.434 71.791 1.00 13.98 54 GLU A CA 1
ATOM 401 C C . GLU A 1 74 ? 3.408 -8.169 70.954 1.00 13.75 54 GLU A C 1
ATOM 402 O O . GLU A 1 74 ? 2.422 -7.419 70.925 1.00 12.51 54 GLU A O 1
ATOM 408 N N . MET A 1 75 ? 4.519 -7.922 70.264 1.00 11.34 55 MET A N 1
ATOM 409 C CA . MET A 1 75 ? 4.637 -6.730 69.438 1.00 14.06 55 MET A CA 1
ATOM 410 C C . MET A 1 75 ? 3.628 -6.757 68.295 1.00 13.81 55 MET A C 1
ATOM 411 O O . MET A 1 75 ? 2.957 -5.753 68.020 1.00 13.83 55 MET A O 1
ATOM 416 N N . LEU A 1 76 ? 3.504 -7.900 67.616 1.00 12.52 56 LEU A N 1
ATOM 417 C CA . LEU A 1 76 ? 2.524 -8.004 66.538 1.00 11.30 56 LEU A CA 1
ATOM 418 C C . LEU A 1 76 ? 1.101 -7.865 67.063 1.00 12.95 56 LEU A C 1
ATOM 419 O O . LEU A 1 76 ? 0.281 -7.167 66.458 1.00 11.42 56 LEU A O 1
ATOM 424 N N . ARG A 1 77 ? 0.803 -8.508 68.200 1.00 12.92 57 ARG A N 1
ATOM 425 C CA . ARG A 1 77 ? -0.532 -8.426 68.797 1.00 12.71 57 ARG A CA 1
ATOM 426 C C . ARG A 1 77 ? -0.886 -6.992 69.155 1.00 14.32 57 ARG A C 1
ATOM 427 O O . ARG A 1 77 ? -1.993 -6.519 68.870 1.00 15.38 57 ARG A O 1
ATOM 435 N N . GLU A 1 78 ? 0.055 -6.274 69.755 1.00 12.63 58 GLU A N 1
ATOM 436 C CA . GLU A 1 78 ? -0.229 -4.914 70.192 1.00 14.13 58 GLU A CA 1
ATOM 437 C C . GLU A 1 78 ? -0.301 -3.926 69.041 1.00 14.91 58 GLU A C 1
ATOM 438 O O . GLU A 1 78 ? -0.722 -2.784 69.261 1.00 17.28 58 GLU A O 1
ATOM 444 N N . ALA A 1 79 ? 0.113 -4.320 67.837 1.00 13.97 59 ALA A N 1
ATOM 445 C CA . ALA A 1 79 ? 0.011 -3.479 66.649 1.00 13.99 59 ALA A CA 1
ATOM 446 C C . ALA A 1 79 ? -1.183 -3.841 65.780 1.00 12.96 59 ALA A C 1
ATOM 447 O O . ALA A 1 79 ? -1.248 -3.399 64.637 1.00 13.21 59 ALA A O 1
ATOM 449 N N . GLY A 1 80 ? -2.100 -4.671 66.277 1.00 14.71 60 GLY A N 1
ATOM 450 C CA . GLY A 1 80 ? -3.281 -5.049 65.518 1.00 16.47 60 GLY A CA 1
ATOM 451 C C . GLY A 1 80 ? -3.058 -6.094 64.450 1.00 19.22 60 GLY A C 1
ATOM 452 O O . GLY A 1 80 ? -3.970 -6.347 63.649 1.00 20.17 60 GLY A O 1
ATOM 453 N N . VAL A 1 81 ? -1.886 -6.729 64.422 1.00 14.45 61 VAL A N 1
ATOM 454 C CA . VAL A 1 81 ? -1.556 -7.686 63.375 1.00 21.12 61 VAL A CA 1
ATOM 455 C C . VAL A 1 81 ? -1.194 -9.032 63.989 1.00 18.28 61 VAL A C 1
ATOM 456 O O . VAL A 1 81 ? -0.391 -9.790 63.427 1.00 21.51 61 VAL A O 1
ATOM 460 N N . GLY A 1 82 ? -1.799 -9.339 65.134 1.00 16.54 62 GLY A N 1
ATOM 461 C CA . GLY A 1 82 ? -1.553 -10.598 65.808 1.00 18.70 62 GLY A CA 1
ATOM 462 C C . GLY A 1 82 ? -2.735 -11.546 65.764 1.00 21.10 62 GLY A C 1
ATOM 463 O O . GLY A 1 82 ? -2.682 -12.617 66.374 1.00 20.81 62 GLY A O 1
ATOM 464 N N . GLY A 1 83 ? -3.794 -11.172 65.038 1.00 17.92 63 GLY A N 1
ATOM 465 C CA . GLY A 1 83 ? -5.012 -11.969 65.049 1.00 21.87 63 GLY A CA 1
ATOM 466 C C . GLY A 1 83 ? -4.799 -13.372 64.514 1.00 19.95 63 GLY A C 1
ATOM 467 O O . GLY A 1 83 ? -5.303 -14.346 65.082 1.00 18.48 63 GLY A O 1
ATOM 468 N N . ARG A 1 84 ? -4.051 -13.494 63.416 1.00 16.55 64 ARG A N 1
ATOM 469 C CA . ARG A 1 84 ? -3.833 -14.814 62.838 1.00 16.45 64 ARG A CA 1
ATOM 470 C C . ARG A 1 84 ? -2.808 -15.616 63.635 1.00 17.29 64 ARG A C 1
ATOM 471 O O . ARG A 1 84 ? -2.942 -16.836 63.758 1.00 15.84 64 ARG A O 1
ATOM 479 N N . ILE A 1 85 ? -1.782 -14.966 64.200 1.00 14.68 65 ILE A N 1
ATOM 480 C CA . ILE A 1 85 ? -0.876 -15.715 65.071 1.00 16.82 65 ILE A CA 1
ATOM 481 C C . ILE A 1 85 ? -1.628 -16.226 66.295 1.00 15.89 65 ILE A C 1
ATOM 482 O O . ILE A 1 85 ? -1.357 -17.331 66.783 1.00 18.81 65 ILE A O 1
ATOM 487 N N . ASP A 1 86 ? -2.593 -15.451 66.793 1.00 18.08 66 ASP A N 1
ATOM 488 C CA . ASP A 1 86 ? -3.396 -15.895 67.931 1.00 20.16 66 ASP A CA 1
ATOM 489 C C . ASP A 1 86 ? -4.310 -17.057 67.554 1.00 21.99 66 ASP A C 1
ATOM 490 O O . ASP A 1 86 ? -4.690 -17.852 68.424 1.00 21.17 66 ASP A O 1
ATOM 495 N N . ALA A 1 87 ? -4.656 -17.178 66.272 1.00 19.42 67 ALA A N 1
ATOM 496 C CA . ALA A 1 87 ? -5.610 -18.186 65.812 1.00 18.10 67 ALA A CA 1
ATOM 497 C C . ALA A 1 87 ? -4.947 -19.513 65.460 1.00 18.06 67 ALA A C 1
ATOM 498 O O . ALA A 1 87 ? -5.540 -20.573 65.702 1.00 15.97 67 ALA A O 1
ATOM 500 N N . VAL A 1 88 ? -3.741 -19.487 64.878 1.00 15.74 68 VAL A N 1
ATOM 501 C CA . VAL A 1 88 ? -3.099 -20.725 64.432 1.00 15.01 68 VAL A CA 1
ATOM 502 C C . VAL A 1 88 ? -1.604 -20.759 64.733 1.00 15.06 68 VAL A C 1
ATOM 503 O O . VAL A 1 88 ? -0.916 -21.708 64.342 1.00 17.25 68 VAL A O 1
ATOM 507 N N . GLY A 1 89 ? -1.076 -19.736 65.401 1.00 14.64 69 GLY A N 1
ATOM 508 C CA . GLY A 1 89 ? 0.330 -19.816 65.753 1.00 15.62 69 GLY A CA 1
ATOM 509 C C . GLY A 1 89 ? 0.538 -20.982 66.701 1.00 15.82 69 GLY A C 1
ATOM 510 O O . GLY A 1 89 ? -0.254 -21.157 67.628 1.00 15.09 69 GLY A O 1
ATOM 511 N N . MET A 1 90 ? 1.551 -21.811 66.462 1.00 14.38 70 MET A N 1
ATOM 512 C CA . MET A 1 90 ? 1.721 -23.050 67.224 1.00 17.25 70 MET A CA 1
ATOM 513 C C . MET A 1 90 ? 2.699 -22.805 68.365 1.00 19.37 70 MET A C 1
ATOM 514 O O . MET A 1 90 ? 3.910 -22.704 68.142 1.00 17.16 70 MET A O 1
ATOM 519 N N . GLU A 1 91 ? 2.170 -22.736 69.584 1.00 16.53 71 GLU A N 1
ATOM 520 C CA . GLU A 1 91 ? 3.002 -22.535 70.759 1.00 19.46 71 GLU A CA 1
ATOM 521 C C . GLU A 1 91 ? 4.006 -23.672 70.897 1.00 19.45 71 GLU A C 1
ATOM 522 O O . GLU A 1 91 ? 3.682 -24.848 70.715 1.00 19.02 71 GLU A O 1
ATOM 528 N N . MET A 1 92 ? 5.246 -23.303 71.192 1.00 17.26 72 MET A N 1
ATOM 529 C CA . MET A 1 92 ? 6.367 -24.227 71.241 1.00 18.85 72 MET A CA 1
ATOM 530 C C . MET A 1 92 ? 6.962 -24.171 72.639 1.00 15.57 72 MET A C 1
ATOM 531 O O . MET A 1 92 ? 7.193 -23.080 73.160 1.00 17.88 72 MET A O 1
ATOM 536 N N . HIS A 1 93 ? 7.192 -25.345 73.260 1.00 16.69 73 HIS A N 1
ATOM 537 C CA . HIS A 1 93 ? 7.623 -25.392 74.655 1.00 17.21 73 HIS A CA 1
ATOM 538 C C . HIS A 1 93 ? 8.983 -26.026 74.862 1.00 16.60 73 HIS A C 1
ATOM 539 O O . HIS A 1 93 ? 9.610 -25.769 75.896 1.00 16.05 73 HIS A O 1
ATOM 546 N N . ALA A 1 94 ? 9.443 -26.853 73.933 1.00 15.57 74 ALA A N 1
ATOM 547 C CA . ALA A 1 94 ? 10.653 -27.618 74.171 1.00 18.68 74 ALA A CA 1
ATOM 548 C C . ALA A 1 94 ? 11.411 -27.803 72.870 1.00 17.86 74 ALA A C 1
ATOM 549 O O . ALA A 1 94 ? 10.838 -27.753 71.779 1.00 18.99 74 ALA A O 1
ATOM 551 N N . ILE A 1 95 ? 12.716 -28.021 73.009 1.00 14.55 75 ILE A N 1
ATOM 552 C CA . ILE A 1 95 ? 13.561 -28.529 71.938 1.00 15.60 75 ILE A CA 1
ATOM 553 C C . ILE A 1 95 ? 14.107 -29.879 72.381 1.00 15.97 75 ILE A C 1
ATOM 554 O O . ILE A 1 95 ? 14.462 -30.054 73.551 1.00 16.46 75 ILE A O 1
ATOM 559 N N . ASP A 1 96 ? 14.131 -30.850 71.468 1.00 13.42 76 ASP A N 1
ATOM 560 C CA . ASP A 1 96 ? 14.745 -32.147 71.764 1.00 14.94 76 ASP A CA 1
ATOM 561 C C . ASP A 1 96 ? 16.182 -32.127 71.258 1.00 17.59 76 ASP A C 1
ATOM 562 O O . ASP A 1 96 ? 16.415 -32.129 70.045 1.00 17.34 76 ASP A O 1
ATOM 567 N N . PHE A 1 97 ? 17.151 -32.123 72.177 1.00 14.65 77 PHE A N 1
ATOM 568 C CA . PHE A 1 97 ? 18.561 -32.216 71.800 1.00 14.13 77 PHE A CA 1
ATOM 569 C C . PHE A 1 97 ? 19.006 -33.671 71.845 1.00 18.05 77 PHE A C 1
ATOM 570 O O . PHE A 1 97 ? 19.048 -34.277 72.923 1.00 19.68 77 PHE A O 1
ATOM 578 N N . ARG A 1 98 ? 19.367 -34.220 70.693 1.00 14.57 78 ARG A N 1
ATOM 579 C CA . ARG A 1 98 ? 19.781 -35.616 70.608 1.00 14.66 78 ARG A CA 1
ATOM 580 C C . ARG A 1 98 ? 21.295 -35.715 70.495 1.00 16.75 78 ARG A C 1
ATOM 581 O O . ARG A 1 98 ? 21.902 -35.123 69.601 1.00 18.15 78 ARG A O 1
ATOM 589 N N . PHE A 1 99 ? 21.896 -36.472 71.402 1.00 16.52 79 PHE A N 1
ATOM 590 C CA . PHE A 1 99 ? 23.339 -36.652 71.405 1.00 15.76 79 PHE A CA 1
ATOM 591 C C . PHE A 1 99 ? 23.628 -37.803 72.354 1.00 17.85 79 PHE A C 1
ATOM 592 O O . PHE A 1 99 ? 22.798 -38.140 73.202 1.00 16.76 79 PHE A O 1
ATOM 600 N N . GLY A 1 100 ? 24.800 -38.408 72.189 1.00 21.69 80 GLY A N 1
ATOM 601 C CA . GLY A 1 100 ? 25.161 -39.542 73.026 1.00 22.26 80 GLY A CA 1
ATOM 602 C C . GLY A 1 100 ? 24.174 -40.685 72.937 1.00 26.74 80 GLY A C 1
ATOM 603 O O . GLY A 1 100 ? 24.038 -41.461 73.893 1.00 26.55 80 GLY A O 1
ATOM 604 N N . GLY A 1 101 ? 23.464 -40.798 71.816 1.00 21.10 81 GLY A N 1
ATOM 605 C CA . GLY A 1 101 ? 22.500 -41.863 71.623 1.00 22.80 81 GLY A CA 1
ATOM 606 C C . GLY A 1 101 ? 21.178 -41.692 72.337 1.00 21.97 81 GLY A C 1
ATOM 607 O O . GLY A 1 101 ? 20.383 -42.637 72.359 1.00 24.16 81 GLY A O 1
ATOM 608 N N . ARG A 1 102 ? 20.895 -40.516 72.899 1.00 20.65 82 ARG A N 1
ATOM 609 C CA . ARG A 1 102 ? 19.689 -40.326 73.690 1.00 18.61 82 ARG A CA 1
ATOM 610 C C . ARG A 1 102 ? 19.028 -39.007 73.331 1.00 19.37 82 ARG A C 1
ATOM 611 O O . ARG A 1 102 ? 19.673 -38.080 72.835 1.00 18.64 82 ARG A O 1
ATOM 619 N N . SER A 1 103 ? 17.735 -38.927 73.636 1.00 17.80 83 SER A N 1
ATOM 620 C CA . SER A 1 103 ? 16.972 -37.690 73.552 1.00 17.62 83 SER A CA 1
ATOM 621 C C . SER A 1 103 ? 17.076 -36.919 74.862 1.00 21.16 83 SER A C 1
ATOM 622 O O . SER A 1 103 ? 17.028 -37.507 75.946 1.00 23.12 83 SER A O 1
ATOM 625 N N . HIS A 1 104 ? 17.235 -35.597 74.759 1.00 18.25 84 HIS A N 1
ATOM 626 C CA . HIS A 1 104 ? 17.219 -34.714 75.929 1.00 18.18 84 HIS A CA 1
ATOM 627 C C . HIS A 1 104 ? 16.246 -33.584 75.625 1.00 18.83 84 HIS A C 1
ATOM 628 O O . HIS A 1 104 ? 16.604 -32.622 74.938 1.00 18.94 84 HIS A O 1
ATOM 635 N N . ARG A 1 105 ? 15.025 -33.704 76.136 1.00 17.54 85 ARG A N 1
ATOM 636 C CA . ARG A 1 105 ? 13.980 -32.719 75.876 1.00 18.01 85 ARG A CA 1
ATOM 637 C C . ARG A 1 105 ? 14.119 -31.566 76.862 1.00 18.00 85 ARG A C 1
ATOM 638 O O . ARG A 1 105 ? 13.861 -31.729 78.061 1.00 23.62 85 ARG A O 1
ATOM 646 N N . LEU A 1 106 ? 14.516 -30.393 76.366 1.00 14.66 86 LEU A N 1
ATOM 647 C CA . LEU A 1 106 ? 14.675 -29.205 77.197 1.00 13.15 86 LEU A CA 1
ATOM 648 C C . LEU A 1 106 ? 13.387 -28.396 77.099 1.00 15.34 86 LEU A C 1
ATOM 649 O O . LEU A 1 106 ? 13.106 -27.785 76.062 1.00 14.41 86 LEU A O 1
ATOM 654 N N . ASP A 1 107 ? 12.624 -28.383 78.184 1.00 14.43 87 ASP A N 1
ATOM 655 C CA . ASP A 1 107 ? 11.366 -27.640 78.264 1.00 14.36 87 ASP A CA 1
ATOM 656 C C . ASP A 1 107 ? 11.725 -26.216 78.667 1.00 16.41 87 ASP A C 1
ATOM 657 O O . ASP A 1 107 ? 11.939 -25.923 79.850 1.00 17.21 87 ASP A O 1
ATOM 662 N N . PHE A 1 108 ? 11.842 -25.324 77.675 1.00 14.30 88 PHE A N 1
ATOM 663 C CA . PHE A 1 108 ? 12.191 -23.941 77.992 1.00 14.17 88 PHE A CA 1
ATOM 664 C C . PHE A 1 108 ? 10.993 -23.132 78.473 1.00 14.76 88 PHE A C 1
ATOM 665 O O . PHE A 1 108 ? 11.164 -22.046 79.038 1.00 15.68 88 PHE A O 1
ATOM 673 N N . HIS A 1 109 ? 9.776 -23.638 78.283 1.00 16.71 89 HIS A N 1
ATOM 674 C CA . HIS A 1 109 ? 8.633 -22.954 78.862 1.00 18.09 89 HIS A CA 1
ATOM 675 C C . HIS A 1 109 ? 8.675 -23.075 80.374 1.00 18.73 89 HIS A C 1
ATOM 676 O O . HIS A 1 109 ? 8.454 -22.097 81.097 1.00 18.06 89 HIS A O 1
ATOM 683 N N . GLU A 1 110 ? 8.999 -24.272 80.861 1.00 18.73 90 GLU A N 1
ATOM 684 C CA . GLU A 1 110 ? 9.167 -24.476 82.292 1.00 18.24 90 GLU A CA 1
ATOM 685 C C . GLU A 1 110 ? 10.393 -23.733 82.809 1.00 19.52 90 GLU A C 1
ATOM 686 O O . GLU A 1 110 ? 10.313 -22.989 83.791 1.00 21.66 90 GLU A O 1
ATOM 692 N N . ALA A 1 111 ? 11.534 -23.890 82.131 1.00 16.54 91 ALA A N 1
ATOM 693 C CA . ALA A 1 111 ? 12.762 -23.305 82.653 1.00 18.54 91 ALA A CA 1
ATOM 694 C C . ALA A 1 111 ? 12.707 -21.781 82.705 1.00 21.62 91 ALA A C 1
ATOM 695 O O . ALA A 1 111 ? 13.360 -21.176 83.562 1.00 21.92 91 ALA A O 1
ATOM 697 N N . SER A 1 112 ? 11.937 -21.138 81.821 1.00 19.89 92 SER A N 1
ATOM 698 C CA . SER A 1 112 ? 11.874 -19.681 81.795 1.00 20.03 92 SER A CA 1
ATOM 699 C C . SER A 1 112 ? 10.775 -19.112 82.682 1.00 23.16 92 SER A C 1
ATOM 700 O O . SER A 1 112 ? 10.538 -17.898 82.652 1.00 26.23 92 SER A O 1
ATOM 703 N N . GLY A 1 113 ? 10.084 -19.952 83.446 1.00 20.15 93 GLY A N 1
ATOM 704 C CA . GLY A 1 113 ? 9.001 -19.455 84.267 1.00 22.12 93 GLY A CA 1
ATOM 705 C C . GLY A 1 113 ? 7.751 -19.106 83.498 1.00 22.85 93 GLY A C 1
ATOM 706 O O . GLY A 1 113 ? 6.935 -18.317 83.984 1.00 27.39 93 GLY A O 1
ATOM 707 N N . GLY A 1 114 ? 7.585 -19.657 82.299 1.00 20.19 94 GLY A N 1
ATOM 708 C CA . GLY A 1 114 ? 6.349 -19.527 81.560 1.00 21.42 94 GLY A CA 1
ATOM 709 C C . GLY A 1 114 ? 6.438 -18.742 80.269 1.00 22.35 94 GLY A C 1
ATOM 710 O O . GLY A 1 114 ? 5.396 -18.451 79.673 1.00 21.97 94 GLY A O 1
ATOM 711 N N . ARG A 1 115 ? 7.631 -18.377 79.826 1.00 18.74 95 ARG A N 1
ATOM 712 C CA . ARG A 1 115 ? 7.738 -17.704 78.540 1.00 17.37 95 ARG A CA 1
ATOM 713 C C . ARG A 1 115 ? 7.889 -18.748 77.445 1.00 18.12 95 ARG A C 1
ATOM 714 O O . ARG A 1 115 ? 8.272 -19.888 77.697 1.00 19.12 95 ARG A O 1
ATOM 722 N N . ARG A 1 116 ? 7.539 -18.376 76.220 1.00 18.64 96 ARG A N 1
ATOM 723 C CA . ARG A 1 116 ? 7.588 -19.418 75.205 1.00 19.12 96 ARG A CA 1
ATOM 724 C C . ARG A 1 116 ? 7.853 -18.800 73.846 1.00 15.40 96 ARG A C 1
ATOM 725 O O . ARG A 1 116 ? 8.170 -17.618 73.729 1.00 13.10 96 ARG A O 1
ATOM 733 N N . ALA A 1 117 ? 7.715 -19.627 72.824 1.00 14.80 97 ALA A N 1
ATOM 734 C CA . ALA A 1 117 ? 7.918 -19.234 71.443 1.00 14.02 97 ALA A CA 1
ATOM 735 C C . ALA A 1 117 ? 6.747 -19.771 70.640 1.00 14.17 97 ALA A C 1
ATOM 736 O O . ALA A 1 117 ? 5.989 -20.620 71.112 1.00 15.08 97 ALA A O 1
ATOM 738 N N . TRP A 1 118 ? 6.603 -19.256 69.423 1.00 14.44 98 TRP A N 1
ATOM 739 C CA . TRP A 1 118 ? 5.515 -19.641 68.536 1.00 13.69 98 TRP A CA 1
ATOM 740 C C . TRP A 1 118 ? 6.087 -19.981 67.179 1.00 13.89 98 TRP A C 1
ATOM 741 O O . TRP A 1 118 ? 6.880 -19.208 66.632 1.00 15.03 98 TRP A O 1
ATOM 752 N N . VAL A 1 119 ? 5.669 -21.115 66.617 1.00 11.99 99 VAL A N 1
ATOM 753 C CA . VAL A 1 119 ? 5.992 -21.436 65.233 1.00 16.17 99 VAL A CA 1
ATOM 754 C C . VAL A 1 119 ? 4.947 -20.757 64.362 1.00 16.75 99 VAL A C 1
ATOM 755 O O . VAL A 1 119 ? 3.753 -21.065 64.462 1.00 16.84 99 VAL A O 1
ATOM 759 N N . TYR A 1 120 ? 5.395 -19.828 63.517 1.00 16.05 100 TYR A N 1
ATOM 760 C CA . TYR A 1 120 ? 4.532 -19.084 62.612 1.00 18.27 100 TYR A CA 1
ATOM 761 C C . TYR A 1 120 ? 5.405 -18.566 61.481 1.00 18.50 100 TYR A C 1
ATOM 762 O O . TYR A 1 120 ? 6.270 -17.720 61.725 1.00 18.62 100 TYR A O 1
ATOM 771 N N . PRO A 1 121 ? 5.215 -19.054 60.251 1.00 20.03 101 PRO A N 1
ATOM 772 C CA . PRO A 1 121 ? 6.213 -18.845 59.190 1.00 21.94 101 PRO A CA 1
ATOM 773 C C . PRO A 1 121 ? 6.436 -17.378 58.864 1.00 18.24 101 PRO A C 1
ATOM 774 O O . PRO A 1 121 ? 5.523 -16.559 58.930 1.00 17.01 101 PRO A O 1
ATOM 778 N N . GLN A 1 122 ? 7.668 -17.065 58.460 1.00 15.20 102 GLN A N 1
ATOM 779 C CA . GLN A 1 122 ? 7.990 -15.680 58.139 1.00 17.31 102 GLN A CA 1
ATOM 780 C C . GLN A 1 122 ? 7.156 -15.168 56.971 1.00 17.82 102 GLN A C 1
ATOM 781 O O . GLN A 1 122 ? 6.755 -14.000 56.961 1.00 15.30 102 GLN A O 1
ATOM 787 N N . HIS A 1 123 ? 6.890 -16.019 55.971 1.00 16.70 103 HIS A N 1
ATOM 788 C CA . HIS A 1 123 ? 6.095 -15.548 54.842 1.00 18.42 103 HIS A CA 1
ATOM 789 C C . HIS A 1 123 ? 4.662 -15.232 55.252 1.00 16.76 103 HIS A C 1
ATOM 790 O O . HIS A 1 123 ? 4.024 -14.392 54.616 1.00 20.29 103 HIS A O 1
ATOM 797 N N . GLU A 1 124 ? 4.158 -15.833 56.330 1.00 17.77 104 GLU A N 1
ATOM 798 C CA . GLU A 1 124 ? 2.833 -15.444 56.803 1.00 21.16 104 GLU A CA 1
ATOM 799 C C . GLU A 1 124 ? 2.890 -14.193 57.668 1.00 17.11 104 GLU A C 1
ATOM 800 O O . GLU A 1 124 ? 1.940 -13.406 57.665 1.00 18.93 104 GLU A O 1
ATOM 806 N N . VAL A 1 125 ? 3.997 -13.966 58.381 1.00 15.87 105 VAL A N 1
ATOM 807 C CA . VAL A 1 125 ? 4.184 -12.662 59.011 1.00 16.74 105 VAL A CA 1
ATOM 808 C C . VAL A 1 125 ? 4.181 -11.576 57.947 1.00 16.44 105 VAL A C 1
ATOM 809 O O . VAL A 1 125 ? 3.533 -10.535 58.090 1.00 16.79 105 VAL A O 1
ATOM 813 N N . VAL A 1 126 ? 4.916 -11.809 56.859 1.00 17.24 106 VAL A N 1
ATOM 814 C CA . VAL A 1 126 ? 5.003 -10.822 55.788 1.00 15.41 106 VAL A CA 1
ATOM 815 C C . VAL A 1 126 ? 3.642 -10.635 55.126 1.00 16.21 106 VAL A C 1
ATOM 816 O O . VAL A 1 126 ? 3.220 -9.504 54.880 1.00 17.11 106 VAL A O 1
ATOM 820 N N . THR A 1 127 ? 2.917 -11.734 54.883 1.00 18.33 107 THR A N 1
ATOM 821 C CA . THR A 1 127 ? 1.548 -11.639 54.379 1.00 18.91 107 THR A CA 1
ATOM 822 C C . THR A 1 127 ? 0.685 -10.775 55.288 1.00 18.02 107 THR A C 1
ATOM 823 O O . THR A 1 127 ? 0.006 -9.850 54.822 1.00 19.32 107 THR A O 1
ATOM 827 N N . ASP A 1 128 ? 0.727 -11.052 56.598 1.00 16.25 108 ASP A N 1
ATOM 828 C CA . ASP A 1 128 ? -0.035 -10.271 57.572 1.00 18.59 108 ASP A CA 1
ATOM 829 C C . ASP A 1 128 ? 0.336 -8.789 57.511 1.00 18.32 108 ASP A C 1
ATOM 830 O O . ASP A 1 128 ? -0.540 -7.916 57.522 1.00 20.42 108 ASP A O 1
ATOM 835 N N . LEU A 1 129 ? 1.637 -8.481 57.475 1.00 17.68 109 LEU A N 1
ATOM 836 C CA . LEU A 1 129 ? 2.059 -7.083 57.488 1.00 16.70 109 LEU A CA 1
ATOM 837 C C . LEU A 1 129 ? 1.745 -6.391 56.168 1.00 18.43 109 LEU A C 1
ATOM 838 O O . LEU A 1 129 ? 1.341 -5.223 56.157 1.00 18.29 109 LEU A O 1
ATOM 843 N N . MET A 1 130 ? 1.940 -7.086 55.040 1.00 18.85 110 MET A N 1
ATOM 844 C CA . MET A 1 130 ? 1.570 -6.491 53.758 1.00 18.60 110 MET A CA 1
ATOM 845 C C . MET A 1 130 ? 0.074 -6.196 53.704 1.00 17.57 110 MET A C 1
ATOM 846 O O . MET A 1 130 ? -0.335 -5.140 53.212 1.00 22.51 110 MET A O 1
ATOM 851 N N . SER A 1 131 ? -0.751 -7.108 54.218 1.00 20.64 111 SER A N 1
ATOM 852 C CA . SER A 1 131 ? -2.194 -6.867 54.259 1.00 21.54 111 SER A CA 1
ATOM 853 C C . SER A 1 131 ? -2.537 -5.676 55.149 1.00 24.95 111 SER A C 1
ATOM 854 O O . SER A 1 131 ? -3.425 -4.876 54.819 1.00 24.17 111 SER A O 1
ATOM 857 N N . ALA A 1 132 ? -1.839 -5.535 56.279 1.00 22.17 112 ALA A N 1
ATOM 858 C CA . ALA A 1 132 ? -2.101 -4.399 57.161 1.00 21.03 112 ALA A CA 1
ATOM 859 C C . ALA A 1 132 ? -1.644 -3.091 56.531 1.00 22.46 112 ALA A C 1
ATOM 860 O O . ALA A 1 132 ? -2.331 -2.066 56.649 1.00 20.74 112 ALA A O 1
ATOM 862 N N . CYS A 1 133 ? -0.471 -3.098 55.888 1.00 19.72 113 CYS A N 1
ATOM 863 C CA . CYS A 1 133 ? 0.013 -1.901 55.209 1.00 21.17 113 CYS A CA 1
ATOM 864 C C . CYS A 1 133 ? -0.923 -1.499 54.080 1.00 23.63 113 CYS A C 1
ATOM 865 O O . CYS A 1 133 ? -1.222 -0.312 53.903 1.00 24.37 113 CYS A O 1
ATOM 868 N N . ASP A 1 134 ? -1.410 -2.479 53.314 1.00 23.27 114 ASP A N 1
ATOM 869 C CA . ASP A 1 134 ? -2.309 -2.155 52.212 1.00 24.27 114 ASP A CA 1
ATOM 870 C C . ASP A 1 134 ? -3.642 -1.624 52.728 1.00 21.46 114 ASP A C 1
ATOM 871 O O . ASP A 1 134 ? -4.185 -0.658 52.182 1.00 28.57 114 ASP A O 1
ATOM 876 N N . ALA A 1 135 ? -4.167 -2.212 53.801 1.00 24.26 115 ALA A N 1
ATOM 877 C CA . ALA A 1 135 ? -5.411 -1.714 54.377 1.00 25.35 115 ALA A CA 1
ATOM 878 C C . ALA A 1 135 ? -5.265 -0.311 54.953 1.00 29.35 115 ALA A C 1
ATOM 879 O O . ALA A 1 135 ? -6.272 0.392 55.100 1.00 30.02 115 ALA A O 1
ATOM 881 N N . GLY A 1 136 ? -4.045 0.109 55.284 1.00 25.83 116 GLY A N 1
ATOM 882 C CA . GLY A 1 136 ? -3.815 1.452 55.788 1.00 24.90 116 GLY A CA 1
ATOM 883 C C . GLY A 1 136 ? -3.242 2.383 54.738 1.00 24.77 116 GLY A C 1
ATOM 884 O O . GLY A 1 136 ? -2.732 3.459 55.068 1.00 26.29 116 GLY A O 1
ATOM 885 N N . ASP A 1 137 ? -3.313 1.973 53.466 1.00 22.67 117 ASP A N 1
ATOM 886 C CA . ASP A 1 137 ? -2.841 2.773 52.330 1.00 22.48 117 ASP A CA 1
ATOM 887 C C . ASP A 1 137 ? -1.392 3.237 52.496 1.00 26.13 117 ASP A C 1
ATOM 888 O O . ASP A 1 137 ? -1.020 4.348 52.106 1.00 23.33 117 ASP A O 1
ATOM 893 N N . VAL A 1 138 ? -0.558 2.383 53.076 1.00 20.88 118 VAL A N 1
ATOM 894 C CA . VAL A 1 138 ? 0.867 2.720 53.165 1.00 21.36 118 VAL A CA 1
ATOM 895 C C . VAL A 1 138 ? 1.479 2.588 51.776 1.00 21.95 118 VAL A C 1
ATOM 896 O O . VAL A 1 138 ? 1.335 1.529 51.140 1.00 22.45 118 VAL A O 1
ATOM 900 N N . PRO A 1 139 ? 2.135 3.625 51.253 1.00 20.34 119 PRO A N 1
ATOM 901 C CA . PRO A 1 139 ? 2.677 3.555 49.889 1.00 24.22 119 PRO A CA 1
ATOM 902 C C . PRO A 1 139 ? 3.947 2.719 49.855 1.00 22.54 119 PRO A C 1
ATOM 903 O O . PRO A 1 139 ? 4.911 3.008 50.568 1.00 23.51 119 PRO A O 1
ATOM 907 N N . ILE A 1 140 ? 3.950 1.694 49.009 1.00 22.39 120 ILE A N 1
ATOM 908 C CA . ILE A 1 140 ? 5.121 0.846 48.810 1.00 21.57 120 ILE A CA 1
ATOM 909 C C . ILE A 1 140 ? 5.453 0.827 47.322 1.00 24.22 120 ILE A C 1
ATOM 910 O O . ILE A 1 140 ? 4.605 0.467 46.495 1.00 28.17 120 ILE A O 1
ATOM 915 N N . LEU A 1 141 ? 6.675 1.223 46.986 1.00 23.70 121 LEU A N 1
ATOM 916 C CA . LEU A 1 141 ? 7.167 1.173 45.614 1.00 23.94 121 LEU A CA 1
ATOM 917 C C . LEU A 1 141 ? 7.918 -0.137 45.426 1.00 25.11 121 LEU A C 1
ATOM 918 O O . LEU A 1 141 ? 8.894 -0.398 46.133 1.00 22.38 121 LEU A O 1
ATOM 923 N N . TYR A 1 142 ? 7.470 -0.956 44.485 1.00 25.38 122 TYR A N 1
ATOM 924 C CA . TYR A 1 142 ? 8.156 -2.201 44.180 1.00 26.79 122 TYR A CA 1
ATOM 925 C C . TYR A 1 142 ? 8.969 -2.053 42.895 1.00 29.64 122 TYR A C 1
ATOM 926 O O . TYR A 1 142 ? 8.829 -1.078 42.152 1.00 26.80 122 TYR A O 1
ATOM 935 N N . GLU A 1 143 ? 9.857 -3.025 42.659 1.00 29.26 123 GLU A N 1
ATOM 936 C CA . GLU A 1 143 ? 10.737 -3.035 41.483 1.00 26.56 123 GLU A CA 1
ATOM 937 C C . GLU A 1 143 ? 11.515 -1.724 41.363 1.00 29.34 123 GLU A C 1
ATOM 938 O O . GLU A 1 143 ? 11.767 -1.214 40.265 1.00 26.94 123 GLU A O 1
ATOM 944 N N . ALA A 1 144 ? 11.911 -1.177 42.512 1.00 24.31 124 ALA A N 1
ATOM 945 C CA . ALA A 1 144 ? 12.552 0.133 42.599 1.00 27.27 124 ALA A CA 1
ATOM 946 C C . ALA A 1 144 ? 13.809 0.032 43.454 1.00 25.05 124 ALA A C 1
ATOM 947 O O . ALA A 1 144 ? 13.836 0.500 44.598 1.00 26.29 124 ALA A O 1
ATOM 949 N N . PRO A 1 145 ? 14.879 -0.556 42.920 1.00 22.46 125 PRO A N 1
ATOM 950 C CA . PRO A 1 145 ? 16.116 -0.683 43.698 1.00 23.54 125 PRO A CA 1
ATOM 951 C C . PRO A 1 145 ? 16.732 0.672 44.033 1.00 26.23 125 PRO A C 1
ATOM 952 O O . PRO A 1 145 ? 16.970 1.511 43.158 1.00 24.43 125 PRO A O 1
ATOM 956 N N . VAL A 1 146 ? 16.976 0.881 45.325 1.00 24.25 126 VAL A N 1
ATOM 957 C CA . VAL A 1 146 ? 17.694 2.060 45.791 1.00 25.65 126 VAL A CA 1
ATOM 958 C C . VAL A 1 146 ? 19.170 1.950 45.425 1.00 25.89 126 VAL A C 1
ATOM 959 O O . VAL A 1 146 ? 19.819 0.921 45.667 1.00 23.74 126 VAL A O 1
ATOM 963 N N . GLU A 1 147 ? 19.714 3.025 44.855 1.00 27.74 127 GLU A N 1
ATOM 964 C CA . GLU A 1 147 ? 21.097 3.064 44.401 1.00 25.07 127 GLU A CA 1
ATOM 965 C C . GLU A 1 147 ? 22.019 3.810 45.351 1.00 25.85 127 GLU A C 1
ATOM 966 O O . GLU A 1 147 ? 23.144 3.358 45.592 1.00 31.40 127 GLU A O 1
ATOM 972 N N . ARG A 1 148 ?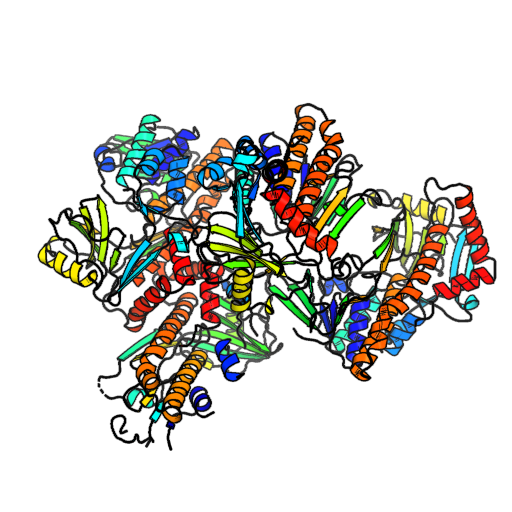 21.577 4.950 45.891 1.00 26.00 128 ARG A N 1
ATOM 973 C CA . ARG A 1 148 ? 22.385 5.723 46.821 1.00 26.61 128 ARG A CA 1
ATOM 974 C C . ARG A 1 148 ? 21.484 6.332 47.884 1.00 22.51 128 ARG A C 1
ATOM 975 O O . ARG A 1 148 ? 20.305 6.594 47.643 1.00 25.49 128 ARG A O 1
ATOM 983 N N . ILE A 1 149 ? 22.063 6.572 49.056 1.00 25.75 129 ILE A N 1
ATOM 984 C CA . ILE A 1 149 ? 21.405 7.304 50.132 1.00 22.66 129 ILE A CA 1
ATOM 985 C C . ILE A 1 149 ? 22.348 8.430 50.521 1.00 23.53 129 ILE A C 1
ATOM 986 O O . ILE A 1 149 ? 23.502 8.176 50.887 1.00 27.28 129 ILE A O 1
ATOM 991 N N . GLU A 1 150 ? 21.888 9.672 50.399 1.00 22.74 130 GLU A N 1
ATOM 992 C CA . GLU A 1 150 ? 22.772 10.811 50.612 1.00 23.83 130 GLU A CA 1
ATOM 993 C C . GLU A 1 150 ? 22.067 11.839 51.485 1.00 22.61 130 GLU A C 1
ATOM 994 O O . GLU A 1 150 ? 20.914 11.657 51.891 1.00 20.22 130 GLU A O 1
ATOM 1000 N N . GLY A 1 151 ? 22.786 12.916 51.795 1.00 21.32 131 GLY A N 1
ATOM 1001 C CA . GLY A 1 151 ? 22.254 13.945 52.666 1.00 21.16 131 GLY A CA 1
ATOM 1002 C C . GLY A 1 151 ? 22.052 13.510 54.100 1.00 19.22 131 GLY A C 1
ATOM 1003 O O . GLY A 1 151 ? 21.136 13.999 54.762 1.00 19.86 131 GLY A O 1
ATOM 1004 N N . LEU A 1 152 ? 22.890 12.597 54.609 1.00 19.67 132 LEU A N 1
ATOM 1005 C CA . LEU A 1 152 ? 22.648 12.076 55.947 1.00 19.16 132 LEU A CA 1
ATOM 1006 C C . LEU A 1 152 ? 22.890 13.128 57.017 1.00 20.33 132 LEU A C 1
ATOM 1007 O O . LEU A 1 152 ? 22.365 13.002 58.127 1.00 21.24 132 LEU A O 1
ATOM 1012 N N . GLU A 1 153 ? 23.652 14.180 56.703 1.00 18.87 133 GLU A N 1
ATOM 1013 C CA . GLU A 1 153 ? 23.818 15.301 57.615 1.00 21.50 133 GLU A CA 1
ATOM 1014 C C . GLU A 1 153 ? 23.342 16.609 56.992 1.00 22.42 133 GLU A C 1
ATOM 1015 O O . GLU A 1 153 ? 23.682 17.686 57.490 1.00 24.63 133 GLU A O 1
ATOM 1021 N N . ASP A 1 154 ? 22.545 16.529 55.926 1.00 21.07 134 ASP A N 1
ATOM 1022 C CA . ASP A 1 154 ? 21.852 17.680 55.355 1.00 19.33 134 ASP A CA 1
ATOM 1023 C C . ASP A 1 154 ? 20.562 17.940 56.140 1.00 20.89 134 ASP A C 1
ATOM 1024 O O . ASP A 1 154 ? 20.282 17.289 57.153 1.00 22.99 134 ASP A O 1
ATOM 1029 N N . ASP A 1 155 ? 19.761 18.913 55.678 1.00 19.66 135 ASP A N 1
ATOM 1030 C CA . ASP A 1 155 ? 18.497 19.217 56.352 1.00 21.28 135 ASP A CA 1
ATOM 1031 C C . ASP A 1 155 ? 17.478 18.107 56.143 1.00 21.34 135 ASP A C 1
ATOM 1032 O O . ASP A 1 155 ? 16.604 17.895 56.992 1.00 20.66 135 ASP A O 1
ATOM 1037 N N . ARG A 1 156 ? 17.551 17.430 55.006 1.00 19.48 136 ARG A N 1
ATOM 1038 C CA . ARG A 1 156 ? 16.721 16.273 54.705 1.00 19.67 136 ARG A CA 1
ATOM 1039 C C . ARG A 1 156 ? 17.575 15.290 53.928 1.00 20.45 136 ARG A C 1
ATOM 1040 O O . ARG A 1 156 ? 18.417 15.697 53.125 1.00 18.98 136 ARG A O 1
ATOM 1048 N N . ALA A 1 157 ? 17.361 14.002 54.172 1.00 18.48 137 ALA A N 1
ATOM 1049 C CA . ALA A 1 157 ? 18.107 12.987 53.448 1.00 18.58 137 ALA A CA 1
ATOM 1050 C C . ALA A 1 157 ? 17.479 12.731 52.082 1.00 19.19 137 ALA A C 1
ATOM 1051 O O . ALA A 1 157 ? 16.317 13.056 51.835 1.00 19.64 137 ALA A O 1
ATOM 1053 N N . ARG A 1 158 ? 18.262 12.112 51.199 1.00 17.74 138 ARG A N 1
ATOM 1054 C CA . ARG A 1 158 ? 17.863 11.873 49.814 1.00 18.65 138 ARG A CA 1
ATOM 1055 C C . ARG A 1 158 ? 18.069 10.400 49.497 1.00 21.72 138 ARG A C 1
ATOM 1056 O O . ARG A 1 158 ? 19.187 9.891 49.631 1.00 19.88 138 ARG A O 1
ATOM 1064 N N . ILE A 1 159 ? 17.002 9.718 49.093 1.00 17.66 139 ILE A N 1
ATOM 1065 C CA . ILE A 1 159 ? 17.072 8.316 48.691 1.00 20.73 139 ILE A CA 1
ATOM 1066 C C . ILE A 1 159 ? 17.032 8.293 47.175 1.00 22.80 139 ILE A C 1
ATOM 1067 O O . ILE A 1 159 ? 16.008 8.622 46.570 1.00 22.34 139 ILE A O 1
ATOM 1072 N N . VAL A 1 160 ? 18.142 7.909 46.559 1.00 23.73 140 VAL A N 1
ATOM 1073 C CA . VAL A 1 160 ? 18.255 7.874 45.108 1.00 26.70 140 VAL A CA 1
ATOM 1074 C C . VAL A 1 160 ? 17.961 6.456 44.645 1.00 28.56 140 VAL A C 1
ATOM 1075 O O . VAL A 1 160 ? 18.645 5.506 45.045 1.00 25.07 140 VAL A O 1
ATOM 1079 N N . PHE A 1 161 ? 16.930 6.307 43.821 1.00 23.57 141 PHE A N 1
ATOM 1080 C CA . PHE A 1 161 ? 16.539 4.996 43.328 1.00 29.77 141 PHE A CA 1
ATOM 1081 C C . PHE A 1 161 ? 16.217 5.084 41.846 1.00 32.75 141 PHE A C 1
ATOM 1082 O O . PHE A 1 161 ? 16.207 6.161 41.243 1.00 30.21 141 PHE A O 1
ATOM 1090 N N . GLY A 1 162 ? 15.973 3.921 41.258 1.00 31.75 142 GLY A N 1
ATOM 1091 C CA . GLY A 1 162 ? 15.554 3.847 39.879 1.00 35.65 142 GLY A CA 1
ATOM 1092 C C . GLY A 1 162 ? 14.492 2.788 39.696 1.00 35.33 142 GLY A C 1
ATOM 1093 O O . GLY A 1 162 ? 14.606 1.688 40.243 1.00 36.74 142 GLY A O 1
ATOM 1094 N N . GLN A 1 163 ? 13.433 3.120 38.969 1.00 38.10 143 GLN A N 1
ATOM 1095 C CA . GLN A 1 163 ? 12.497 2.134 38.451 1.00 40.10 143 GLN A CA 1
ATOM 1096 C C . GLN A 1 163 ? 12.668 2.115 36.942 1.00 45.99 143 GLN A C 1
ATOM 1097 O O . GLN A 1 163 ? 12.602 3.171 36.304 1.00 47.48 143 GLN A O 1
ATOM 1103 N N . ASP A 1 164 ? 12.877 0.919 36.383 1.00 47.54 144 ASP A N 1
ATOM 1104 C CA . ASP A 1 164 ? 13.582 0.739 35.115 1.00 48.50 144 ASP A CA 1
ATOM 1105 C C . ASP A 1 164 ? 14.770 1.697 35.072 1.00 48.45 144 ASP A C 1
ATOM 1106 O O . ASP A 1 164 ? 15.581 1.714 36.005 1.00 51.18 144 ASP A O 1
ATOM 1111 N N . GLY A 1 165 ? 14.895 2.486 34.010 1.00 49.93 145 GLY A N 1
ATOM 1112 C CA . GLY A 1 165 ? 15.896 3.528 33.937 1.00 48.38 145 GLY A CA 1
ATOM 1113 C C . GLY A 1 165 ? 15.421 4.901 34.365 1.00 45.10 145 GLY A C 1
ATOM 1114 O O . GLY A 1 165 ? 16.118 5.888 34.102 1.00 45.30 145 GLY A O 1
ATOM 1115 N N . ALA A 1 166 ? 14.255 5.000 35.005 1.00 40.13 146 ALA A N 1
ATOM 1116 C CA . ALA A 1 166 ? 13.722 6.283 35.452 1.00 38.59 146 ALA A CA 1
ATOM 1117 C C . ALA A 1 166 ? 14.310 6.617 36.817 1.00 38.09 146 ALA A C 1
ATOM 1118 O O . ALA A 1 166 ? 14.047 5.917 37.800 1.00 32.59 146 ALA A O 1
ATOM 1120 N N . ALA A 1 167 ? 15.111 7.678 36.882 1.00 32.28 147 ALA A N 1
ATOM 1121 C CA . ALA A 1 167 ? 15.705 8.082 38.148 1.00 35.09 147 ALA A CA 1
ATOM 1122 C C . ALA A 1 167 ? 14.637 8.646 39.076 1.00 34.96 147 ALA A C 1
ATOM 1123 O O . ALA A 1 167 ? 13.760 9.405 38.650 1.00 34.54 147 ALA A O 1
ATOM 1125 N N . GLY A 1 168 ? 14.704 8.251 40.350 1.00 30.66 148 GLY A N 1
ATOM 1126 C CA . GLY A 1 168 ? 13.781 8.742 41.346 1.00 29.18 148 GLY A CA 1
ATOM 1127 C C . GLY A 1 168 ? 14.521 9.218 42.580 1.00 29.00 148 GLY A C 1
ATOM 1128 O O . GLY A 1 168 ? 15.658 8.827 42.849 1.00 26.61 148 GLY A O 1
ATOM 1129 N N . GLU A 1 169 ? 13.859 10.099 43.323 1.00 23.44 149 GLU A N 1
ATOM 1130 C CA . GLU A 1 169 ? 14.421 10.598 44.564 1.00 26.10 149 GLU A CA 1
ATOM 1131 C C . GLU A 1 169 ? 13.299 10.722 45.576 1.00 25.30 149 GLU A C 1
ATOM 1132 O O . GLU A 1 169 ? 12.203 11.179 45.247 1.00 28.34 149 GLU A O 1
ATOM 1138 N N . ILE A 1 170 ? 13.557 10.269 46.790 1.00 23.37 150 ILE A N 1
ATOM 1139 C CA . ILE A 1 170 ? 12.656 10.502 47.905 1.00 22.10 150 ILE A CA 1
ATOM 1140 C C . ILE A 1 170 ? 13.420 11.320 48.925 1.00 21.24 150 ILE A C 1
ATOM 1141 O O . ILE A 1 170 ? 14.555 10.980 49.277 1.00 21.97 150 ILE A O 1
ATOM 1146 N N . THR A 1 171 ? 12.830 12.436 49.332 1.00 18.37 151 THR A N 1
ATOM 1147 C CA . THR A 1 171 ? 13.406 13.317 50.333 1.00 19.66 151 THR A CA 1
ATOM 1148 C C . THR A 1 171 ? 12.673 13.065 51.640 1.00 19.82 151 THR A C 1
ATOM 1149 O O . THR A 1 171 ? 11.442 12.959 51.649 1.00 20.15 151 THR A O 1
ATOM 1153 N N . CYS A 1 172 ? 13.426 12.920 52.727 1.00 18.06 152 CYS A N 1
ATOM 1154 C CA . CYS A 1 172 ? 12.813 12.509 53.981 1.00 17.10 152 CYS A CA 1
ATOM 1155 C C . CYS A 1 172 ? 13.621 13.044 55.150 1.00 16.09 152 CYS A C 1
ATOM 1156 O O . CYS A 1 172 ? 14.787 13.417 55.006 1.00 18.77 152 CYS A O 1
ATOM 1159 N N . ASP A 1 173 ? 12.972 13.092 56.318 1.00 13.74 153 ASP A N 1
ATOM 1160 C CA . ASP A 1 173 ? 13.682 13.463 57.536 1.00 14.51 153 ASP A CA 1
ATOM 1161 C C . ASP A 1 173 ? 14.647 12.366 57.961 1.00 14.92 153 ASP A C 1
ATOM 1162 O O . ASP A 1 173 ? 15.736 12.650 58.469 1.00 17.31 153 ASP A O 1
ATOM 1167 N N . PHE A 1 174 ? 14.230 11.106 57.827 1.00 14.34 154 PHE A N 1
ATOM 1168 C CA . PHE A 1 174 ? 15.030 9.981 58.301 1.00 15.42 154 PHE A CA 1
ATOM 1169 C C . PHE A 1 174 ? 14.954 8.851 57.292 1.00 14.79 154 PHE A C 1
ATOM 1170 O O . PHE A 1 174 ? 13.929 8.659 56.651 1.00 13.34 154 PHE A O 1
ATOM 1178 N N . VAL A 1 175 ? 16.038 8.091 57.175 1.00 13.24 155 VAL A N 1
ATOM 1179 C CA . VAL A 1 175 ? 16.086 6.918 56.305 1.00 11.01 155 VAL A CA 1
ATOM 1180 C C . VAL A 1 175 ? 16.197 5.696 57.203 1.00 13.21 155 VAL A C 1
ATOM 1181 O O . VAL A 1 175 ? 17.102 5.625 58.039 1.00 13.80 155 VAL A O 1
ATOM 1185 N N . ALA A 1 176 ? 15.267 4.757 57.070 1.00 12.98 156 ALA A N 1
ATOM 1186 C CA . ALA A 1 176 ? 15.375 3.480 57.770 1.00 11.94 156 ALA A CA 1
ATOM 1187 C C . ALA A 1 176 ? 15.950 2.470 56.788 1.00 11.97 156 ALA A C 1
ATOM 1188 O O . ALA A 1 176 ? 15.300 2.118 55.801 1.00 13.08 156 ALA A O 1
ATOM 1190 N N . GLY A 1 177 ? 17.172 2.008 57.058 1.00 14.59 157 GLY A N 1
ATOM 1191 C CA . GLY A 1 177 ? 17.787 0.997 56.221 1.00 14.00 157 GLY A CA 1
ATOM 1192 C C . GLY A 1 177 ? 17.330 -0.386 56.625 1.00 13.99 157 GLY A C 1
ATOM 1193 O O . GLY A 1 177 ? 17.854 -0.966 57.582 1.00 17.45 157 GLY A O 1
ATOM 1194 N N . CYS A 1 178 ? 16.333 -0.906 55.921 1.00 13.68 158 CYS A N 1
ATOM 1195 C CA . CYS A 1 178 ? 15.713 -2.192 56.219 1.00 12.59 158 CYS A CA 1
ATOM 1196 C C . CYS A 1 178 ? 15.891 -3.137 55.048 1.00 12.49 158 CYS A C 1
ATOM 1197 O O . CYS A 1 178 ? 14.994 -3.911 54.705 1.00 13.94 158 CYS A O 1
ATOM 1200 N N . ASP A 1 179 ? 17.041 -3.059 54.396 1.00 12.97 159 ASP A N 1
ATOM 1201 C CA . ASP A 1 179 ? 17.188 -3.702 53.096 1.00 13.09 159 ASP A CA 1
ATOM 1202 C C . ASP A 1 179 ? 18.060 -4.952 53.152 1.00 14.91 159 ASP A C 1
ATOM 1203 O O . ASP A 1 179 ? 18.512 -5.433 52.112 1.00 14.94 159 ASP A O 1
ATOM 1208 N N . GLY A 1 180 ? 18.237 -5.535 54.337 1.00 13.24 160 GLY A N 1
ATOM 1209 C CA . GLY A 1 180 ? 18.827 -6.860 54.421 1.00 13.49 160 GLY A CA 1
ATOM 1210 C C . GLY A 1 180 ? 20.339 -6.888 54.259 1.00 16.96 160 GLY A C 1
ATOM 1211 O O . GLY A 1 180 ? 21.018 -5.883 54.054 1.00 15.15 160 GLY A O 1
ATOM 1212 N N . PHE A 1 181 ? 20.880 -8.102 54.370 1.00 14.44 161 PHE A N 1
ATOM 1213 C CA . PHE A 1 181 ? 22.326 -8.243 54.397 1.00 15.47 161 PHE A CA 1
ATOM 1214 C C . PHE A 1 181 ? 22.955 -7.736 53.109 1.00 18.00 161 PHE A C 1
ATOM 1215 O O . PHE A 1 181 ? 24.044 -7.154 53.142 1.00 19.38 161 PHE A O 1
ATOM 1223 N N . ARG A 1 182 ? 22.260 -7.921 51.988 1.00 18.62 162 ARG A N 1
ATOM 1224 C CA . ARG A 1 182 ? 22.738 -7.587 50.654 1.00 19.23 162 ARG A CA 1
ATOM 1225 C C . ARG A 1 182 ? 22.198 -6.255 50.159 1.00 20.14 162 ARG A C 1
ATOM 1226 O O . ARG A 1 182 ? 22.272 -5.982 48.959 1.00 22.98 162 ARG A O 1
ATOM 1234 N N . GLY A 1 183 ? 21.636 -5.435 51.042 1.00 18.59 163 GLY A N 1
ATOM 1235 C CA . GLY A 1 183 ? 21.114 -4.141 50.649 1.00 17.83 163 GLY A CA 1
ATOM 1236 C C . GLY A 1 183 ? 22.204 -3.099 50.463 1.00 19.81 163 GLY A C 1
ATOM 1237 O O . GLY A 1 183 ? 23.403 -3.379 50.491 1.00 21.26 163 GLY A O 1
ATOM 1238 N N . VAL A 1 184 ? 21.759 -1.855 50.285 1.00 19.92 164 VAL A N 1
ATOM 1239 C CA . VAL A 1 184 ? 22.665 -0.745 50.029 1.00 21.23 164 VAL A CA 1
ATOM 1240 C C . VAL A 1 184 ? 22.849 0.167 51.234 1.00 20.20 164 VAL A C 1
ATOM 1241 O O . VAL A 1 184 ? 23.809 0.951 51.253 1.00 20.42 164 VAL A O 1
ATOM 1245 N N . SER A 1 185 ? 21.975 0.094 52.241 1.00 18.89 165 SER A N 1
ATOM 1246 C CA . SER A 1 185 ? 22.032 1.079 53.315 1.00 16.99 165 SER A CA 1
ATOM 1247 C C . SER A 1 185 ? 23.274 0.903 54.186 1.00 19.75 165 SER A C 1
ATOM 1248 O O . SER A 1 185 ? 23.868 1.891 54.621 1.00 17.76 165 SER A O 1
ATOM 1251 N N . ARG A 1 186 ? 23.691 -0.334 54.472 1.00 17.52 166 ARG A N 1
ATOM 1252 C CA . ARG A 1 186 ? 24.858 -0.480 55.341 1.00 18.92 166 ARG A CA 1
ATOM 1253 C C . ARG A 1 186 ? 26.087 0.189 54.732 1.00 21.38 166 ARG A C 1
ATOM 1254 O O . ARG A 1 186 ? 26.869 0.840 55.438 1.00 24.30 166 ARG A O 1
ATOM 1262 N N . GLY A 1 187 ? 26.259 0.061 53.425 1.00 22.57 167 GLY A N 1
ATOM 1263 C CA . GLY A 1 187 ? 27.364 0.693 52.740 1.00 23.30 167 GLY A CA 1
ATOM 1264 C C . GLY A 1 187 ? 27.232 2.187 52.573 1.00 27.18 167 GLY A C 1
ATOM 1265 O O . GLY A 1 187 ? 28.162 2.832 52.083 1.00 24.50 167 GLY A O 1
ATOM 1266 N N . SER A 1 188 ? 26.094 2.760 52.965 1.00 23.16 168 SER A N 1
ATOM 1267 C CA . SER A 1 188 ? 25.910 4.207 52.914 1.00 26.91 168 SER A CA 1
ATOM 1268 C C . SER A 1 188 ? 26.465 4.926 54.133 1.00 26.64 168 SER A C 1
ATOM 1269 O O . SER A 1 188 ? 26.495 6.160 54.145 1.00 30.30 168 SER A O 1
ATOM 1272 N N . MET A 1 189 ? 26.892 4.194 55.155 1.00 28.10 169 MET A N 1
ATOM 1273 C CA . MET A 1 189 ? 27.584 4.813 56.267 1.00 33.65 169 MET A CA 1
ATOM 1274 C C . MET A 1 189 ? 28.946 5.331 55.802 1.00 35.77 169 MET A C 1
ATOM 1275 O O . MET A 1 189 ? 29.574 4.735 54.926 1.00 38.29 169 MET A O 1
ATOM 1280 N N . PRO A 1 190 ? 29.413 6.452 56.353 1.00 38.11 170 PRO A N 1
ATOM 1281 C CA . PRO A 1 190 ? 30.794 6.886 56.079 1.00 37.80 170 PRO A CA 1
ATOM 1282 C C . PRO A 1 190 ? 31.786 5.843 56.574 1.00 40.13 170 PRO A C 1
ATOM 1283 O O . PRO A 1 190 ? 31.823 5.513 57.761 1.00 39.85 170 PRO A O 1
ATOM 1287 N N . ALA A 1 191 ? 32.598 5.320 55.650 1.00 38.11 171 ALA A N 1
ATOM 1288 C CA . ALA A 1 191 ? 33.381 4.123 55.950 1.00 40.63 171 ALA A CA 1
ATOM 1289 C C . ALA A 1 191 ? 34.371 4.328 57.090 1.00 40.14 171 ALA A C 1
ATOM 1290 O O . ALA A 1 191 ? 34.758 3.351 57.742 1.00 41.38 171 ALA A O 1
ATOM 1292 N N . GLY A 1 192 ? 34.795 5.563 57.347 1.00 38.18 172 GLY A N 1
ATOM 1293 C CA . GLY A 1 192 ? 35.563 5.813 58.551 1.00 38.89 172 GLY A CA 1
ATOM 1294 C C . GLY A 1 192 ? 34.766 5.683 59.830 1.00 39.51 172 GLY A C 1
ATOM 1295 O O . GLY A 1 192 ? 35.352 5.751 60.916 1.00 43.83 172 GLY A O 1
ATOM 1296 N N . ILE A 1 193 ? 33.452 5.504 59.725 1.00 37.43 173 ILE A N 1
ATOM 1297 C CA . ILE A 1 193 ? 32.574 5.378 60.880 1.00 36.77 173 ILE A CA 1
ATOM 1298 C C . ILE A 1 193 ? 32.237 3.920 61.169 1.00 31.33 173 ILE A C 1
ATOM 1299 O O . ILE A 1 193 ? 32.242 3.499 62.326 1.00 33.63 173 ILE A O 1
ATOM 1304 N N . ALA A 1 194 ? 31.958 3.137 60.129 1.00 30.70 174 ALA A N 1
ATOM 1305 C CA . ALA A 1 194 ? 31.474 1.774 60.303 1.00 28.30 174 ALA A CA 1
ATOM 1306 C C . ALA A 1 194 ? 32.615 0.810 60.599 1.00 29.21 174 ALA A C 1
ATOM 1307 O O . ALA A 1 194 ? 33.726 0.950 60.076 1.00 29.54 174 ALA A O 1
ATOM 1309 N N . ARG A 1 195 ? 32.328 -0.181 61.443 1.00 22.71 175 ARG A N 1
ATOM 1310 C CA . ARG A 1 195 ? 33.255 -1.266 61.745 1.00 22.59 175 ARG A CA 1
ATOM 1311 C C . ARG A 1 195 ? 32.479 -2.574 61.699 1.00 22.45 175 ARG A C 1
ATOM 1312 O O . ARG A 1 195 ? 31.403 -2.675 62.295 1.00 22.52 175 ARG A O 1
ATOM 1320 N N . GLY A 1 196 ? 33.015 -3.568 61.003 1.00 20.37 176 GLY A N 1
ATOM 1321 C CA . GLY A 1 196 ? 32.348 -4.845 60.837 1.00 19.63 176 GLY A CA 1
ATOM 1322 C C . GLY A 1 196 ? 33.037 -5.934 61.636 1.00 19.61 176 GLY A C 1
ATOM 1323 O O . GLY A 1 196 ? 34.260 -5.932 61.790 1.00 19.61 176 GLY A O 1
ATOM 1324 N N . TYR A 1 197 ? 32.237 -6.867 62.151 1.00 14.85 177 TYR A N 1
ATOM 1325 C CA . TYR A 1 197 ? 32.724 -8.039 62.868 1.00 15.70 177 TYR A CA 1
ATOM 1326 C C . TYR A 1 197 ? 32.121 -9.248 62.177 1.00 15.35 177 TYR A C 1
ATOM 1327 O O . TYR A 1 197 ? 30.897 -9.394 62.169 1.00 16.34 177 TYR A O 1
ATOM 1336 N N . ASP A 1 198 ? 32.962 -10.118 61.615 1.00 12.62 178 ASP A N 1
ATOM 1337 C CA . ASP A 1 198 ? 32.494 -11.109 60.645 1.00 12.66 178 ASP A CA 1
ATOM 1338 C C . ASP A 1 198 ? 33.142 -12.455 60.915 1.00 16.18 178 ASP A C 1
ATOM 1339 O O . ASP A 1 198 ? 34.365 -12.530 61.045 1.00 15.81 178 ASP A O 1
ATOM 1344 N N . ARG A 1 199 ? 32.338 -13.516 60.957 1.00 14.40 179 ARG A N 1
ATOM 1345 C CA . ARG A 1 199 ? 32.883 -14.868 60.965 1.00 14.06 179 ARG A CA 1
ATOM 1346 C C . ARG A 1 199 ? 32.020 -15.760 60.086 1.00 15.85 179 ARG A C 1
ATOM 1347 O O . ARG A 1 199 ? 30.833 -15.953 60.366 1.00 13.30 179 ARG A O 1
ATOM 1355 N N . ILE A 1 200 ? 32.619 -16.331 59.050 1.00 14.73 180 ILE A N 1
ATOM 1356 C CA . ILE A 1 200 ? 31.941 -17.311 58.213 1.00 15.03 180 ILE A CA 1
ATOM 1357 C C . ILE A 1 200 ? 32.299 -18.697 58.734 1.00 16.37 180 ILE A C 1
ATOM 1358 O O . ILE A 1 200 ? 33.479 -19.054 58.804 1.00 18.09 180 ILE A O 1
ATOM 1363 N N . TYR A 1 201 ? 31.273 -19.486 59.126 1.00 14.92 181 TYR A N 1
ATOM 1364 C CA . TYR A 1 201 ? 31.567 -20.816 59.647 1.00 13.37 181 TYR A CA 1
ATOM 1365 C C . TYR A 1 201 ? 31.883 -21.791 58.515 1.00 14.32 181 TYR A C 1
ATOM 1366 O O . TYR A 1 201 ? 31.404 -21.628 57.392 1.00 15.62 181 TYR A O 1
ATOM 1375 N N . PRO A 1 202 ? 32.703 -22.814 58.794 1.00 15.32 182 PRO A N 1
ATOM 1376 C CA . PRO A 1 202 ? 33.196 -23.703 57.729 1.00 16.19 182 PRO A CA 1
ATOM 1377 C C . PRO A 1 202 ? 32.241 -24.821 57.340 1.00 16.18 182 PRO A C 1
ATOM 1378 O O . PRO A 1 202 ? 32.668 -25.969 57.153 1.00 19.67 182 PRO A O 1
ATOM 1382 N N . PHE A 1 203 ? 30.956 -24.500 57.206 1.00 14.66 183 PHE A N 1
ATOM 1383 C CA . PHE A 1 203 ? 29.933 -25.477 56.850 1.00 15.84 183 PHE A CA 1
ATOM 1384 C C . PHE A 1 203 ? 28.691 -24.728 56.400 1.00 16.45 183 PHE A C 1
ATOM 1385 O O . PHE A 1 203 ? 28.526 -23.539 56.685 1.00 17.26 183 PHE A O 1
ATOM 1393 N N . GLY A 1 204 ? 27.828 -25.433 55.675 1.00 14.52 184 GLY A N 1
ATOM 1394 C CA . GLY A 1 204 ? 26.519 -24.893 55.367 1.00 15.74 184 GLY A CA 1
ATOM 1395 C C . GLY A 1 204 ? 25.442 -25.847 55.839 1.00 16.73 184 GLY A C 1
ATOM 1396 O O . GLY A 1 204 ? 25.732 -26.811 56.552 1.00 16.38 184 GLY A O 1
ATOM 1397 N N . TRP A 1 205 ? 24.199 -25.578 55.463 1.00 15.10 185 TRP A N 1
ATOM 1398 C CA . TRP A 1 205 ? 23.082 -26.479 55.709 1.00 13.17 185 TRP A CA 1
ATOM 1399 C C . TRP A 1 205 ? 22.499 -26.911 54.379 1.00 16.57 185 TRP A C 1
ATOM 1400 O O . TRP A 1 205 ? 22.177 -26.064 53.539 1.00 17.46 185 TRP A O 1
ATOM 1411 N N . LEU A 1 206 ? 22.354 -28.217 54.197 1.00 14.70 186 LEU A N 1
ATOM 1412 C CA . LEU A 1 206 ? 21.523 -28.753 53.131 1.00 15.04 186 LEU A CA 1
ATOM 1413 C C . LEU A 1 206 ? 20.119 -28.897 53.703 1.00 15.46 186 LEU A C 1
ATOM 1414 O O . LEU A 1 206 ? 19.937 -29.583 54.716 1.00 15.69 186 LEU A O 1
ATOM 1419 N N . GLY A 1 207 ? 19.154 -28.221 53.089 1.00 13.59 187 GLY A N 1
ATOM 1420 C CA . GLY A 1 207 ? 17.780 -28.209 53.575 1.00 16.10 187 GLY A CA 1
ATOM 1421 C C . GLY A 1 207 ? 16.833 -28.839 52.573 1.00 17.95 187 GLY A C 1
ATOM 1422 O O . GLY A 1 207 ? 16.971 -28.637 51.366 1.00 17.91 187 GLY A O 1
ATOM 1423 N N . ILE A 1 208 ? 15.875 -29.613 53.082 1.00 15.26 188 ILE A N 1
ATOM 1424 C CA . ILE A 1 208 ? 14.849 -30.235 52.251 1.00 16.80 188 ILE A CA 1
ATOM 1425 C C . ILE A 1 208 ? 13.502 -30.126 52.947 1.00 15.89 188 ILE A C 1
ATOM 1426 O O . ILE A 1 208 ? 13.418 -29.897 54.152 1.00 15.30 188 ILE A O 1
ATOM 1431 N N . LEU A 1 209 ? 12.438 -30.321 52.169 1.00 13.55 189 LEU A N 1
ATOM 1432 C CA . LEU A 1 209 ? 11.133 -30.666 52.709 1.00 14.91 189 LEU A CA 1
ATOM 1433 C C . LEU A 1 209 ? 10.851 -32.119 52.353 1.00 14.16 189 LEU A C 1
ATOM 1434 O O . LEU A 1 209 ? 11.196 -32.566 51.255 1.00 16.50 189 LEU A O 1
ATOM 1439 N N . ALA A 1 210 ? 10.258 -32.868 53.285 1.00 14.35 190 ALA A N 1
ATOM 1440 C CA . ALA A 1 210 ? 9.846 -34.239 53.012 1.00 14.99 190 ALA A CA 1
ATOM 1441 C C . ALA A 1 210 ? 8.347 -34.364 53.224 1.00 13.86 190 ALA A C 1
ATOM 1442 O O . ALA A 1 210 ? 7.816 -33.889 54.228 1.00 15.49 190 ALA A O 1
ATOM 1444 N N . ASP A 1 211 ? 7.670 -34.998 52.270 1.00 14.70 191 ASP A N 1
ATOM 1445 C CA . ASP A 1 211 ? 6.227 -35.195 52.363 1.00 17.13 191 ASP A CA 1
ATOM 1446 C C . ASP A 1 211 ? 5.990 -36.431 53.219 1.00 18.71 191 ASP A C 1
ATOM 1447 O O . ASP A 1 211 ? 5.718 -37.537 52.739 1.00 21.94 191 ASP A O 1
ATOM 1452 N N . ALA A 1 212 ? 6.131 -36.230 54.527 1.00 17.59 192 ALA A N 1
ATOM 1453 C CA . ALA A 1 212 ? 5.952 -37.252 55.520 1.00 19.32 192 ALA A CA 1
ATOM 1454 C C . ALA A 1 212 ? 5.554 -36.515 56.792 1.00 21.62 192 ALA A C 1
ATOM 1455 O O . ALA A 1 212 ? 6.214 -35.529 57.147 1.00 18.29 192 ALA A O 1
ATOM 1457 N N . PRO A 1 213 ? 4.484 -36.926 57.467 1.00 19.06 193 PRO A N 1
ATOM 1458 C CA . PRO A 1 213 ? 4.070 -36.227 58.680 1.00 18.94 193 PRO A CA 1
ATOM 1459 C C . PRO A 1 213 ? 5.111 -36.401 59.768 1.00 20.97 193 PRO A C 1
ATOM 1460 O O . PRO A 1 213 ? 5.607 -37.514 59.985 1.00 20.81 193 PRO A O 1
ATOM 1464 N N . PRO A 1 214 ? 5.473 -35.326 60.457 1.00 22.46 194 PRO A N 1
ATOM 1465 C CA . PRO A 1 214 ? 6.573 -35.398 61.426 1.00 27.36 194 PRO A CA 1
ATOM 1466 C C . PRO A 1 214 ? 6.385 -36.513 62.448 1.00 34.73 194 PRO A C 1
ATOM 1467 O O . PRO A 1 214 ? 5.326 -36.641 63.066 1.00 36.29 194 PRO A O 1
ATOM 1471 N N . ALA A 1 215 ? 7.435 -37.330 62.610 1.00 39.16 195 ALA A N 1
ATOM 1472 C CA . ALA A 1 215 ? 7.386 -38.470 63.525 1.00 41.20 195 ALA A CA 1
ATOM 1473 C C . ALA A 1 215 ? 7.313 -38.014 64.978 1.00 41.22 195 ALA A C 1
ATOM 1474 O O . ALA A 1 215 ? 6.539 -38.561 65.773 1.00 44.98 195 ALA A O 1
ATOM 1476 N N . SER A 1 216 ? 8.127 -37.024 65.349 1.00 40.10 196 SER A N 1
ATOM 1477 C CA . SER A 1 216 ? 8.047 -36.335 66.628 1.00 41.05 196 SER A CA 1
ATOM 1478 C C . SER A 1 216 ? 7.603 -34.891 66.409 1.00 39.22 196 SER A C 1
ATOM 1479 O O . SER A 1 216 ? 7.884 -34.308 65.358 1.00 39.84 196 SER A O 1
ATOM 1482 N N . PRO A 1 217 ? 6.900 -34.284 67.372 1.00 41.44 197 PRO A N 1
ATOM 1483 C CA . PRO A 1 217 ? 6.347 -32.939 67.142 1.00 39.82 197 PRO A CA 1
ATOM 1484 C C . PRO A 1 217 ? 7.278 -31.800 67.542 1.00 36.30 197 PRO A C 1
ATOM 1485 O O . PRO A 1 217 ? 7.083 -30.661 67.105 1.00 36.16 197 PRO A O 1
ATOM 1489 N N . ASP A 1 218 ? 8.282 -32.081 68.372 1.00 32.65 198 ASP A N 1
ATOM 1490 C CA . ASP A 1 218 ? 9.189 -31.035 68.828 1.00 27.56 198 ASP A CA 1
ATOM 1491 C C . ASP A 1 218 ? 10.218 -30.710 67.751 1.00 23.51 198 ASP A C 1
ATOM 1492 O O . ASP A 1 218 ? 10.585 -31.566 66.944 1.00 26.70 198 ASP A O 1
ATOM 1497 N N . VAL A 1 219 ? 10.723 -29.471 67.763 1.00 19.68 199 VAL A N 1
ATOM 1498 C CA . VAL A 1 219 ? 11.942 -29.205 67.005 1.00 17.00 199 VAL A CA 1
ATOM 1499 C C . VAL A 1 219 ? 13.031 -30.095 67.577 1.00 17.60 199 VAL A C 1
ATOM 1500 O O . VAL A 1 219 ? 13.181 -30.206 68.800 1.00 16.00 199 VAL A O 1
ATOM 1504 N N . THR A 1 220 ? 13.747 -30.792 66.702 1.00 13.75 200 THR A N 1
ATOM 1505 C CA . THR A 1 220 ? 14.701 -31.811 67.121 1.00 12.77 200 THR A CA 1
ATOM 1506 C C . THR A 1 220 ? 16.051 -31.494 66.505 1.00 14.81 200 THR A C 1
ATOM 1507 O O . THR A 1 220 ? 16.150 -31.315 65.285 1.00 13.05 200 THR A O 1
ATOM 1511 N N . TRP A 1 221 ? 17.085 -31.432 67.346 1.00 12.41 201 TRP A N 1
ATOM 1512 C CA . TRP A 1 221 ? 18.444 -31.157 66.898 1.00 14.43 201 TRP A CA 1
ATOM 1513 C C . TRP A 1 221 ? 19.285 -32.400 67.093 1.00 14.60 201 TRP A C 1
ATOM 1514 O O . TRP A 1 221 ? 19.412 -32.871 68.226 1.00 15.65 201 TRP A O 1
ATOM 1525 N N . GLY A 1 222 ? 19.898 -32.882 66.011 1.00 13.67 202 GLY A N 1
ATOM 1526 C CA . GLY A 1 222 ? 20.839 -33.984 66.095 1.00 14.58 202 GLY A CA 1
ATOM 1527 C C . GLY A 1 222 ? 22.227 -33.412 66.261 1.00 16.40 202 GLY A C 1
ATOM 1528 O O . GLY A 1 222 ? 22.742 -32.804 65.313 1.00 15.57 202 GLY A O 1
ATOM 1529 N N . CYS A 1 223 ? 22.822 -33.568 67.455 1.00 15.68 203 CYS A N 1
ATOM 1530 C CA . CYS A 1 223 ? 24.053 -32.870 67.836 1.00 18.44 203 CYS A CA 1
ATOM 1531 C C . CYS A 1 223 ? 25.231 -33.791 68.084 1.00 24.56 203 CYS A C 1
ATOM 1532 O O . CYS A 1 223 ? 26.142 -33.416 68.839 1.00 23.89 203 CYS A O 1
ATOM 1535 N N . SER A 1 224 ? 25.222 -34.984 67.520 1.00 24.50 204 SER A N 1
ATOM 1536 C CA . SER A 1 224 ? 26.257 -35.957 67.820 1.00 25.92 204 SER A CA 1
ATOM 1537 C C . SER A 1 224 ? 27.514 -35.678 66.997 1.00 27.69 204 SER A C 1
ATOM 1538 O O . SER A 1 224 ? 27.547 -34.811 66.121 1.00 22.89 204 SER A O 1
ATOM 1541 N N . ASP A 1 225 ? 28.561 -36.460 67.261 1.00 30.28 205 ASP A N 1
ATOM 1542 C CA . ASP A 1 225 ? 29.815 -36.311 66.535 1.00 28.48 205 ASP A CA 1
ATOM 1543 C C . ASP A 1 225 ? 29.714 -36.744 65.076 1.00 25.23 205 ASP A C 1
ATOM 1544 O O . ASP A 1 225 ? 30.685 -36.582 64.328 1.00 26.29 205 ASP A O 1
ATOM 1549 N N . ARG A 1 226 ? 28.574 -37.281 64.646 1.00 28.43 206 ARG A N 1
ATOM 1550 C CA . ARG A 1 226 ? 28.397 -37.628 63.244 1.00 27.62 206 ARG A CA 1
ATOM 1551 C C . ARG A 1 226 ? 28.008 -36.423 62.389 1.00 30.29 206 ARG A C 1
ATOM 1552 O O . ARG A 1 226 ? 28.093 -36.509 61.154 1.00 33.90 206 ARG A O 1
ATOM 1560 N N . GLY A 1 227 ? 27.612 -35.300 63.000 1.00 24.04 207 GLY A N 1
ATOM 1561 C CA . GLY A 1 227 ? 27.330 -34.083 62.247 1.00 23.04 207 GLY A CA 1
ATOM 1562 C C . GLY A 1 227 ? 25.954 -33.552 62.602 1.00 15.34 207 GLY A C 1
ATOM 1563 O O . GLY A 1 227 ? 25.082 -34.294 63.058 1.00 21.01 207 GLY A O 1
ATOM 1564 N N . PHE A 1 228 ? 25.760 -32.243 62.403 1.00 16.55 208 PHE A N 1
ATOM 1565 C CA . PHE A 1 228 ? 24.478 -31.645 62.762 1.00 14.97 208 PHE A CA 1
ATOM 1566 C C . PHE A 1 228 ? 23.360 -32.051 61.817 1.00 14.82 208 PHE A C 1
ATOM 1567 O O . PHE A 1 228 ? 23.540 -32.151 60.600 1.00 13.65 208 PHE A O 1
ATOM 1575 N N . ALA A 1 229 ? 22.174 -32.217 62.393 1.00 13.09 209 ALA A N 1
ATOM 1576 C CA . ALA A 1 229 ? 20.959 -32.348 61.604 1.00 13.77 209 ALA A CA 1
ATOM 1577 C C . ALA A 1 229 ? 19.823 -31.736 62.402 1.00 14.01 209 ALA A C 1
ATOM 1578 O O . ALA A 1 229 ? 19.858 -31.713 63.633 1.00 14.75 209 ALA A O 1
ATOM 1580 N N . MET A 1 230 ? 18.786 -31.288 61.699 1.00 13.66 210 MET A N 1
ATOM 1581 C CA . MET A 1 230 ? 17.614 -30.723 62.361 1.00 13.37 210 MET A CA 1
ATOM 1582 C C . MET A 1 230 ? 16.340 -31.251 61.717 1.00 14.06 210 MET A C 1
ATOM 1583 O O . MET A 1 230 ? 16.284 -31.436 60.498 1.00 13.94 210 MET A O 1
ATOM 1588 N N . MET A 1 231 ? 15.308 -31.462 62.541 1.00 12.95 211 MET A N 1
ATOM 1589 C CA . MET A 1 231 ? 13.978 -31.871 62.093 1.00 13.57 211 MET A CA 1
ATOM 1590 C C . MET A 1 231 ? 12.917 -30.988 62.746 1.00 16.58 211 MET A C 1
ATOM 1591 O O . MET A 1 231 ? 12.990 -30.721 63.947 1.00 15.68 211 MET A O 1
ATOM 1596 N N . SER A 1 232 ? 11.926 -30.540 61.971 1.00 14.38 212 SER A N 1
ATOM 1597 C CA . SER A 1 232 ? 10.873 -29.693 62.532 1.00 14.88 212 SER A CA 1
ATOM 1598 C C . SER A 1 232 ? 9.630 -29.822 61.664 1.00 17.02 212 SER A C 1
ATOM 1599 O O . SER A 1 232 ? 9.677 -30.379 60.570 1.00 14.33 212 SER A O 1
ATOM 1602 N N . MET A 1 233 ? 8.504 -29.311 62.166 1.00 15.50 213 MET A N 1
ATOM 1603 C CA . MET A 1 233 ? 7.244 -29.438 61.438 1.00 17.24 213 MET A CA 1
ATOM 1604 C C . MET A 1 233 ? 7.044 -28.238 60.516 1.00 17.64 213 MET A C 1
ATOM 1605 O O . MET A 1 233 ? 6.937 -27.099 60.982 1.00 20.43 213 MET A O 1
ATOM 1610 N N . ARG A 1 234 ? 7.009 -28.492 59.202 1.00 16.49 214 ARG A N 1
ATOM 1611 C CA . ARG A 1 234 ? 6.621 -27.465 58.242 1.00 17.70 214 ARG A CA 1
ATOM 1612 C C . ARG A 1 234 ? 5.104 -27.287 58.232 1.00 19.45 214 ARG A C 1
ATOM 1613 O O . ARG A 1 234 ? 4.603 -26.156 58.200 1.00 19.45 214 ARG A O 1
ATOM 1621 N N . SER A 1 235 ? 4.368 -28.392 58.295 1.00 16.99 215 SER A N 1
ATOM 1622 C CA . SER A 1 235 ? 2.911 -28.412 58.343 1.00 15.26 215 SER A CA 1
ATOM 1623 C C . SER A 1 235 ? 2.519 -29.755 58.946 1.00 14.60 215 SER A C 1
ATOM 1624 O O . SER A 1 235 ? 3.402 -30.590 59.159 1.00 14.35 215 SER A O 1
ATOM 1627 N N . PRO A 1 236 ? 1.238 -30.033 59.197 1.00 14.66 216 PRO A N 1
ATOM 1628 C CA . PRO A 1 236 ? 0.879 -31.346 59.757 1.00 16.57 216 PRO A CA 1
ATOM 1629 C C . PRO A 1 236 ? 1.358 -32.534 58.945 1.00 17.62 216 PRO A C 1
ATOM 1630 O O . PRO A 1 236 ? 1.551 -33.608 59.527 1.00 17.31 216 PRO A O 1
ATOM 1634 N N . THR A 1 237 ? 1.546 -32.384 57.632 1.00 15.55 217 THR A N 1
ATOM 1635 C CA . THR A 1 237 ? 1.927 -33.505 56.783 1.00 15.92 217 THR A CA 1
ATOM 1636 C C . THR A 1 237 ? 3.294 -33.339 56.127 1.00 16.51 217 THR A C 1
ATOM 1637 O O . THR A 1 237 ? 3.635 -34.151 55.258 1.00 19.20 217 THR A O 1
ATOM 1641 N N . VAL A 1 238 ? 4.080 -32.319 56.494 1.00 15.06 218 VAL A N 1
ATOM 1642 C CA . VAL A 1 238 ? 5.370 -32.058 55.851 1.00 16.26 218 VAL A CA 1
ATOM 1643 C C . VAL A 1 238 ? 6.434 -31.795 56.910 1.00 14.87 218 VAL A C 1
ATOM 1644 O O . VAL A 1 238 ? 6.220 -30.986 57.817 1.00 14.62 218 VAL A O 1
ATOM 1648 N N . THR A 1 239 ? 7.592 -32.455 56.777 1.00 13.58 219 THR A N 1
ATOM 1649 C CA . THR A 1 239 ? 8.707 -32.292 57.706 1.00 12.70 219 THR A CA 1
ATOM 1650 C C . THR A 1 239 ? 9.817 -31.458 57.068 1.00 14.45 219 THR A C 1
ATOM 1651 O O . THR A 1 239 ? 10.179 -31.669 55.907 1.00 14.35 219 THR A O 1
ATOM 1655 N N . ARG A 1 240 ? 10.342 -30.492 57.812 1.00 11.83 220 ARG A N 1
ATOM 1656 C CA . ARG A 1 240 ? 11.511 -29.750 57.361 1.00 12.92 220 ARG A CA 1
ATOM 1657 C C . ARG A 1 240 ? 12.753 -30.405 57.949 1.00 13.41 220 ARG A C 1
ATOM 1658 O O . ARG A 1 240 ? 12.773 -30.745 59.135 1.00 13.80 220 ARG A O 1
ATOM 1666 N N . LEU A 1 241 ? 13.778 -30.599 57.120 1.00 14.62 221 LEU A N 1
ATOM 1667 C CA . LEU A 1 241 ? 14.992 -31.282 57.551 1.00 14.05 221 LEU A CA 1
ATOM 1668 C C . LEU A 1 241 ? 16.218 -30.545 57.036 1.00 16.67 221 LEU A C 1
ATOM 1669 O O . LEU A 1 241 ? 16.257 -30.121 55.875 1.00 16.56 221 LEU A O 1
ATOM 1674 N N . TYR A 1 242 ? 17.219 -30.402 57.910 1.00 13.62 222 TYR A N 1
ATOM 1675 C CA . TYR A 1 242 ? 18.505 -29.809 57.565 1.00 13.69 222 TYR A CA 1
ATOM 1676 C C . TYR A 1 242 ? 19.639 -30.751 57.933 1.00 14.83 222 TYR A C 1
ATOM 1677 O O . TYR A 1 242 ? 19.586 -31.432 58.959 1.00 14.41 222 TYR A O 1
ATOM 1686 N N . LEU A 1 243 ? 20.691 -30.735 57.108 1.00 14.10 223 LEU A N 1
ATOM 1687 C CA . LEU A 1 243 ? 21.933 -31.462 57.359 1.00 16.62 223 LEU A CA 1
ATOM 1688 C C . LEU A 1 243 ? 23.107 -30.507 57.227 1.00 12.92 223 LEU A C 1
ATOM 1689 O O . LEU A 1 243 ? 23.189 -29.769 56.243 1.00 14.61 223 LEU A O 1
ATOM 1694 N N . GLN A 1 244 ? 24.031 -30.541 58.187 1.00 13.17 224 GLN A N 1
ATOM 1695 C CA . GLN A 1 244 ? 25.303 -29.852 57.989 1.00 15.53 224 GLN A CA 1
ATOM 1696 C C . GLN A 1 244 ? 26.008 -30.431 56.766 1.00 16.78 224 GLN A C 1
ATOM 1697 O O . GLN A 1 244 ? 26.098 -31.650 56.610 1.00 17.66 224 GLN A O 1
ATOM 1703 N N . CYS A 1 245 ? 26.515 -29.553 55.902 1.00 15.60 225 CYS A N 1
ATOM 1704 C CA . CYS A 1 245 ? 27.247 -29.968 54.709 1.00 19.34 225 CYS A CA 1
ATOM 1705 C C . CYS A 1 245 ? 28.452 -29.053 54.520 1.00 20.71 225 CYS A C 1
ATOM 1706 O O . CYS A 1 245 ? 28.666 -28.108 55.280 1.00 17.84 225 CYS A O 1
ATOM 1709 N N . GLU A 1 246 ? 29.259 -29.347 53.498 1.00 23.14 226 GLU A N 1
ATOM 1710 C CA . GLU A 1 246 ? 30.383 -28.480 53.185 1.00 23.98 226 GLU A CA 1
ATOM 1711 C C . GLU A 1 246 ? 29.886 -27.106 52.727 1.00 22.62 226 GLU A C 1
ATOM 1712 O O . GLU A 1 246 ? 28.809 -26.985 52.140 1.00 20.82 226 GLU A O 1
ATOM 1718 N N . PRO A 1 247 ? 30.660 -26.045 52.970 1.00 25.25 227 PRO A N 1
ATOM 1719 C CA . PRO A 1 247 ? 30.136 -24.692 52.697 1.00 25.67 227 PRO A CA 1
ATOM 1720 C C . PRO A 1 247 ? 29.821 -24.421 51.231 1.00 27.57 227 PRO A C 1
ATOM 1721 O O . PRO A 1 247 ? 28.838 -23.735 50.926 1.00 29.93 227 PRO A O 1
ATOM 1725 N N . ASP A 1 248 ? 30.613 -24.937 50.302 1.00 29.01 228 ASP A N 1
ATOM 1726 C CA . ASP A 1 248 ? 30.363 -24.677 48.891 1.00 31.34 228 ASP A CA 1
ATOM 1727 C C . ASP A 1 248 ? 29.534 -25.776 48.232 1.00 30.08 228 ASP A C 1
ATOM 1728 O O . ASP A 1 248 ? 29.686 -26.019 47.030 1.00 28.98 228 ASP A O 1
ATOM 1733 N N . GLU A 1 249 ? 28.667 -26.456 48.979 1.00 24.93 229 GLU A N 1
ATOM 1734 C CA . GLU A 1 249 ? 28.184 -27.756 48.526 1.00 24.68 229 GLU A CA 1
ATOM 1735 C C . GLU A 1 249 ? 27.155 -27.637 47.409 1.00 23.85 229 GLU A C 1
ATOM 1736 O O . GLU A 1 249 ? 26.281 -26.767 47.428 1.00 23.86 229 GLU A O 1
ATOM 1742 N N . ASP A 1 250 ? 27.270 -28.534 46.431 1.00 19.58 230 ASP A N 1
ATOM 1743 C CA . ASP A 1 250 ? 26.275 -28.672 45.383 1.00 21.36 230 ASP A CA 1
ATOM 1744 C C . ASP A 1 250 ? 25.149 -29.570 45.888 1.00 19.96 230 ASP A C 1
ATOM 1745 O O . ASP A 1 250 ? 25.412 -30.715 46.260 1.00 18.92 230 ASP A O 1
ATOM 1750 N N . PRO A 1 251 ? 23.903 -29.094 45.946 1.00 18.47 231 PRO A N 1
ATOM 1751 C CA . PRO A 1 251 ? 22.809 -29.990 46.370 1.00 17.18 231 PRO A CA 1
ATOM 1752 C C . PRO A 1 251 ? 22.678 -31.224 45.501 1.00 18.20 231 PRO A C 1
ATOM 1753 O O . PRO A 1 251 ? 22.173 -32.252 45.977 1.00 16.99 231 PRO A O 1
ATOM 1757 N N . ASP A 1 252 ? 23.124 -31.158 44.241 1.00 18.12 232 ASP A N 1
ATOM 1758 C CA . ASP A 1 252 ? 23.095 -32.328 43.369 1.00 18.30 232 ASP A CA 1
ATOM 1759 C C . ASP A 1 252 ? 24.037 -33.432 43.836 1.00 17.23 232 ASP A C 1
ATOM 1760 O O . ASP A 1 252 ? 23.903 -34.567 43.373 1.00 19.08 232 ASP A O 1
ATOM 1765 N N . ALA A 1 253 ? 24.967 -33.143 44.746 1.00 15.94 233 ALA A N 1
ATOM 1766 C CA . ALA A 1 253 ? 25.812 -34.198 45.289 1.00 18.76 233 ALA A CA 1
ATOM 1767 C C . ALA A 1 253 ? 25.105 -34.997 46.370 1.00 16.54 233 ALA A C 1
ATOM 1768 O O . ALA A 1 253 ? 25.684 -35.957 46.891 1.00 17.28 233 ALA A O 1
ATOM 1770 N N . TRP A 1 254 ? 23.869 -34.635 46.704 1.00 15.30 234 TRP A N 1
ATOM 1771 C CA . TRP A 1 254 ? 23.094 -35.334 47.725 1.00 14.84 234 TRP A CA 1
ATOM 1772 C C . TRP A 1 254 ? 21.859 -35.971 47.094 1.00 15.03 234 TRP A C 1
ATOM 1773 O O . TRP A 1 254 ? 20.798 -35.350 47.000 1.00 17.74 234 TRP A O 1
ATOM 1784 N N . SER A 1 255 ? 21.997 -37.229 46.685 1.00 13.33 235 SER A N 1
ATOM 1785 C CA . SER A 1 255 ? 20.837 -37.998 46.257 1.00 14.52 235 SER A CA 1
ATOM 1786 C C . SER A 1 255 ? 19.893 -38.219 47.431 1.00 14.62 235 SER A C 1
ATOM 1787 O O . SER A 1 255 ? 20.281 -38.115 48.597 1.00 14.83 235 SER A O 1
ATOM 1790 N N . ASP A 1 256 ? 18.640 -38.562 47.110 1.00 14.64 236 ASP A N 1
ATOM 1791 C CA . ASP A 1 256 ? 17.677 -38.916 48.151 1.00 16.02 236 ASP A CA 1
ATOM 1792 C C . ASP A 1 256 ? 18.227 -39.979 49.090 1.00 14.68 236 ASP A C 1
ATOM 1793 O O . ASP A 1 256 ? 18.064 -39.878 50.309 1.00 13.51 236 ASP A O 1
ATOM 1798 N N . ASP A 1 257 ? 18.881 -41.015 48.544 1.00 14.40 237 ASP A N 1
ATOM 1799 C CA . ASP A 1 257 ? 19.376 -42.086 49.403 1.00 15.82 237 ASP A CA 1
ATOM 1800 C C . ASP A 1 257 ? 20.437 -41.584 50.369 1.00 13.42 237 ASP A C 1
ATOM 1801 O O . ASP A 1 257 ? 20.489 -42.023 51.526 1.00 14.58 237 ASP A O 1
ATOM 1806 N N . ARG A 1 258 ? 21.333 -40.720 49.885 1.00 13.07 238 ARG A N 1
ATOM 1807 C CA . ARG A 1 258 ? 22.386 -40.199 50.743 1.00 13.38 238 ARG A CA 1
ATOM 1808 C C . ARG A 1 258 ? 21.785 -39.343 51.843 1.00 13.00 238 ARG A C 1
ATOM 1809 O O . ARG A 1 258 ? 22.208 -39.414 53.001 1.00 14.14 238 ARG A O 1
ATOM 1817 N N . ILE A 1 259 ? 20.775 -38.553 51.491 1.00 12.02 239 ILE A N 1
ATOM 1818 C CA . ILE A 1 259 ? 20.128 -37.683 52.471 1.00 12.59 239 ILE A CA 1
ATOM 1819 C C . ILE A 1 259 ? 19.492 -38.505 53.580 1.00 14.33 239 ILE A C 1
ATOM 1820 O O . ILE A 1 259 ? 19.713 -38.250 54.770 1.00 14.01 239 ILE A O 1
ATOM 1825 N N . TRP A 1 260 ? 18.686 -39.505 53.216 1.00 14.34 240 TRP A N 1
ATOM 1826 C CA . TRP A 1 260 ? 18.030 -40.277 54.261 1.00 14.95 240 TRP A CA 1
ATOM 1827 C C . TRP A 1 260 ? 19.043 -41.045 55.087 1.00 15.22 240 TRP A C 1
ATOM 1828 O O . TRP A 1 260 ? 18.864 -41.199 56.298 1.00 13.70 240 TRP A O 1
ATOM 1839 N N . SER A 1 261 ? 20.089 -41.569 54.439 1.00 13.72 241 SER A N 1
ATOM 1840 C CA . SER A 1 261 ? 21.118 -42.287 55.182 1.00 17.22 241 SER A CA 1
ATOM 1841 C C . SER A 1 261 ? 21.721 -41.402 56.261 1.00 15.54 241 SER A C 1
ATOM 1842 O O . SER A 1 261 ? 21.817 -41.800 57.427 1.00 15.90 241 SER A O 1
ATOM 1845 N N . GLU A 1 262 ? 22.106 -40.178 55.889 1.00 16.03 242 GLU A N 1
ATOM 1846 C CA . GLU A 1 262 ? 22.746 -39.275 56.845 1.00 16.47 242 GLU A CA 1
ATOM 1847 C C . GLU A 1 262 ? 21.761 -38.805 57.902 1.00 15.72 242 GLU A C 1
ATOM 1848 O O . GLU A 1 262 ? 22.133 -38.620 59.066 1.00 14.75 242 GLU A O 1
ATOM 1854 N N . LEU A 1 263 ? 20.513 -38.552 57.507 1.00 14.05 243 LEU A N 1
ATOM 1855 C CA . LEU A 1 263 ? 19.528 -38.097 58.485 1.00 13.87 243 LEU A CA 1
ATOM 1856 C C . LEU A 1 263 ? 19.271 -39.167 59.540 1.00 13.63 243 LEU A C 1
ATOM 1857 O O . LEU A 1 263 ? 19.266 -38.882 60.739 1.00 14.42 243 LEU A O 1
ATOM 1862 N N . HIS A 1 264 ? 19.079 -40.418 59.116 1.00 14.67 244 HIS A N 1
ATOM 1863 C CA . HIS A 1 264 ? 18.940 -41.498 60.088 1.00 16.81 244 HIS A CA 1
ATOM 1864 C C . HIS A 1 264 ? 20.143 -41.564 61.028 1.00 15.90 244 HIS A C 1
ATOM 1865 O O . HIS A 1 264 ? 19.990 -41.664 62.254 1.00 16.99 244 HIS A O 1
ATOM 1872 N N . ARG A 1 265 ? 21.355 -41.521 60.470 1.00 16.11 245 ARG A N 1
ATOM 1873 C CA . ARG A 1 265 ? 22.557 -41.618 61.297 1.00 15.93 245 ARG A CA 1
ATOM 1874 C C . ARG A 1 265 ? 22.662 -40.480 62.307 1.00 18.15 245 ARG A C 1
ATOM 1875 O O . ARG A 1 265 ? 23.143 -40.683 63.430 1.00 17.97 245 ARG A O 1
ATOM 1883 N N . ARG A 1 266 ? 22.208 -39.284 61.940 1.00 15.68 246 ARG A N 1
ATOM 1884 C CA . ARG A 1 266 ? 22.421 -38.123 62.793 1.00 15.21 246 ARG A CA 1
ATOM 1885 C C . ARG A 1 266 ? 21.284 -37.865 63.767 1.00 15.00 246 ARG A C 1
ATOM 1886 O O . ARG A 1 266 ? 21.467 -37.091 64.714 1.00 16.73 246 ARG A O 1
ATOM 1894 N N . LEU A 1 267 ? 20.119 -38.453 63.536 1.00 14.79 247 LEU A N 1
ATOM 1895 C CA . LEU A 1 267 ? 18.923 -38.148 64.308 1.00 15.27 247 LEU A CA 1
ATOM 1896 C C . LEU A 1 267 ? 18.366 -39.333 65.080 1.00 16.94 247 LEU A C 1
ATOM 1897 O O . LEU A 1 267 ? 17.856 -39.146 66.181 1.00 17.48 247 LEU A O 1
ATOM 1902 N N . ASP A 1 268 ? 18.428 -40.544 64.532 1.00 18.07 248 ASP A N 1
ATOM 1903 C CA . ASP A 1 268 ? 17.746 -41.661 65.172 1.00 19.48 248 ASP A CA 1
ATOM 1904 C C . ASP A 1 268 ? 18.422 -42.031 66.488 1.00 19.76 248 ASP A C 1
ATOM 1905 O O . ASP A 1 268 ? 19.653 -42.053 66.596 1.00 21.82 248 ASP A O 1
ATOM 1910 N N . VAL A 1 269 ? 17.596 -42.309 67.495 1.00 18.62 249 VAL A N 1
ATOM 1911 C CA . VAL A 1 269 ? 18.045 -42.769 68.804 1.00 21.50 249 VAL A CA 1
ATOM 1912 C C . VAL A 1 269 ? 17.095 -43.867 69.268 1.00 22.65 249 VAL A C 1
ATOM 1913 O O . VAL A 1 269 ? 15.909 -43.865 68.937 1.00 23.53 249 VAL A O 1
ATOM 1917 N N . GLU A 1 270 ? 17.615 -44.812 70.045 1.00 28.31 250 GLU A N 1
ATOM 1918 C CA . GLU A 1 270 ? 16.746 -45.844 70.596 1.00 31.48 250 GLU A CA 1
ATOM 1919 C C . GLU A 1 270 ? 15.766 -45.220 71.585 1.00 29.11 250 GLU A C 1
ATOM 1920 O O . GLU A 1 270 ? 16.118 -44.318 72.348 1.00 30.28 250 GLU A O 1
ATOM 1926 N N . GLY A 1 271 ? 14.516 -45.677 71.550 1.00 32.52 251 GLY A N 1
ATOM 1927 C CA . GLY A 1 271 ? 13.485 -45.100 72.386 1.00 32.65 251 GLY A CA 1
ATOM 1928 C C . GLY A 1 271 ? 12.717 -43.955 71.760 1.00 31.49 251 GLY A C 1
ATOM 1929 O O . GLY A 1 271 ? 11.750 -43.474 72.363 1.00 31.27 251 GLY A O 1
ATOM 1930 N N . MET A 1 272 ? 13.119 -43.495 70.582 1.00 29.26 252 MET A N 1
ATOM 1931 C CA . MET A 1 272 ? 12.321 -42.547 69.829 1.00 27.36 252 MET A CA 1
ATOM 1932 C C . MET A 1 272 ? 11.983 -43.155 68.473 1.00 26.00 252 MET A C 1
ATOM 1933 O O . MET A 1 272 ? 12.764 -43.946 67.942 1.00 24.56 252 MET A O 1
ATOM 1938 N N . PRO A 1 273 ? 10.832 -42.816 67.893 1.00 27.05 253 PRO A N 1
ATOM 1939 C CA . PRO A 1 273 ? 10.485 -43.382 66.583 1.00 29.41 253 PRO A CA 1
ATOM 1940 C C . PRO A 1 273 ? 11.504 -42.991 65.520 1.00 28.90 253 PRO A C 1
ATOM 1941 O O . PRO A 1 273 ? 12.023 -41.871 65.511 1.00 25.77 253 PRO A O 1
ATOM 1945 N N . SER A 1 274 ? 11.794 -43.935 64.630 1.00 25.08 254 SER A N 1
ATOM 1946 C CA . SER A 1 274 ? 12.705 -43.676 63.527 1.00 27.96 254 SER A CA 1
ATOM 1947 C C . SER A 1 274 ? 12.074 -42.728 62.512 1.00 26.92 254 SER A C 1
ATOM 1948 O O . SER A 1 274 ? 10.848 -42.598 62.414 1.00 24.89 254 SER A O 1
ATOM 1951 N N . LEU A 1 275 ? 12.943 -42.079 61.738 1.00 25.22 255 LEU A N 1
ATOM 1952 C CA . LEU A 1 275 ? 12.520 -41.038 60.808 1.00 26.13 255 LEU A CA 1
ATOM 1953 C C . LEU A 1 275 ? 11.486 -41.560 59.830 1.00 27.13 255 LEU A C 1
ATOM 1954 O O . LEU A 1 275 ? 11.627 -42.653 59.279 1.00 29.48 255 LEU A O 1
ATOM 1959 N N . ARG A 1 276 ? 10.452 -40.753 59.605 1.00 29.44 256 ARG A N 1
ATOM 1960 C CA . ARG A 1 276 ? 9.399 -41.055 58.642 1.00 31.90 256 ARG A CA 1
ATOM 1961 C C . ARG A 1 276 ? 9.800 -40.468 57.288 1.00 26.15 256 ARG A C 1
ATOM 1962 O O . ARG A 1 276 ? 9.893 -39.246 57.137 1.00 30.50 256 ARG A O 1
ATOM 1970 N N . GLU A 1 277 ? 10.053 -41.336 56.314 1.00 26.81 257 GLU A N 1
ATOM 1971 C CA . GLU A 1 277 ? 10.526 -40.905 55.006 1.00 27.67 257 GLU A CA 1
ATOM 1972 C C . GLU A 1 277 ? 9.358 -40.640 54.066 1.00 25.99 257 GLU A C 1
ATOM 1973 O O . GLU A 1 277 ? 8.237 -41.106 54.270 1.00 28.03 257 GLU A O 1
ATOM 1979 N N . GLY A 1 278 ? 9.647 -39.886 53.020 1.00 22.93 258 GLY A N 1
ATOM 1980 C CA . GLY A 1 278 ? 8.670 -39.526 52.027 1.00 21.30 258 GLY A CA 1
ATOM 1981 C C . GLY A 1 278 ? 9.368 -38.748 50.940 1.00 19.23 258 GLY A C 1
ATOM 1982 O O . GLY A 1 278 ? 10.584 -38.539 50.993 1.00 19.75 258 GLY A O 1
ATOM 1983 N N . PRO A 1 279 ? 8.619 -38.308 49.930 1.00 19.09 259 PRO A N 1
ATOM 1984 C CA . PRO A 1 279 ? 9.235 -37.565 48.822 1.00 19.78 259 PRO A CA 1
ATOM 1985 C C . PRO A 1 279 ? 10.023 -36.359 49.316 1.00 19.53 259 PRO A C 1
ATOM 1986 O O . PRO A 1 279 ? 9.574 -35.628 50.199 1.00 17.82 259 PRO A O 1
ATOM 1990 N N . ILE A 1 280 ? 11.212 -36.150 48.729 1.00 16.64 260 ILE A N 1
ATOM 1991 C CA . ILE A 1 280 ? 12.062 -35.005 49.056 1.00 19.45 260 ILE A CA 1
ATOM 1992 C C . ILE A 1 280 ? 11.863 -33.917 48.013 1.00 19.90 260 ILE A C 1
ATOM 1993 O O . ILE A 1 280 ? 11.826 -34.192 46.807 1.00 21.41 260 ILE A O 1
ATOM 1998 N N . ARG A 1 281 ? 11.755 -32.673 48.468 1.00 17.79 261 ARG A N 1
ATOM 1999 C CA . ARG A 1 281 ? 11.601 -31.554 47.553 1.00 18.86 261 ARG A CA 1
ATOM 2000 C C . ARG A 1 281 ? 12.229 -30.326 48.190 1.00 19.88 261 ARG A C 1
ATOM 2001 O O . ARG A 1 281 ? 12.635 -30.348 49.356 1.00 16.62 261 ARG A O 1
ATOM 2009 N N . ASP A 1 282 ? 12.333 -29.255 47.401 1.00 19.36 262 ASP A N 1
ATOM 2010 C CA . ASP A 1 282 ? 12.812 -27.967 47.900 1.00 21.44 262 ASP A CA 1
ATOM 2011 C C . ASP A 1 282 ? 14.258 -28.031 48.376 1.00 21.02 262 ASP A C 1
ATOM 2012 O O . ASP A 1 282 ? 14.623 -27.347 49.335 1.00 20.04 262 ASP A O 1
ATOM 2017 N N . LYS A 1 283 ? 15.081 -28.854 47.725 1.00 18.20 263 LYS A N 1
ATOM 2018 C CA . LYS A 1 283 ? 16.472 -29.030 48.134 1.00 19.54 263 LYS A CA 1
ATOM 2019 C C . LYS A 1 283 ? 17.299 -27.774 47.865 1.00 23.86 263 LYS A C 1
ATOM 2020 O O . LYS A 1 283 ? 17.206 -27.157 46.796 1.00 25.23 263 LYS A O 1
ATOM 2026 N N . GLY A 1 284 ? 18.115 -27.394 48.845 1.00 20.77 264 GLY A N 1
ATOM 2027 C CA . GLY A 1 284 ? 18.939 -26.205 48.713 1.00 22.63 264 GLY A CA 1
ATOM 2028 C C . GLY A 1 284 ? 19.992 -26.153 49.797 1.00 22.40 264 GLY A C 1
ATOM 2029 O O . GLY A 1 284 ? 19.924 -26.869 50.799 1.00 20.79 264 GLY A O 1
ATOM 2030 N N . VAL A 1 285 ? 20.974 -25.278 49.585 1.00 21.30 265 VAL A N 1
ATOM 2031 C CA . VAL A 1 285 ? 22.093 -25.114 50.505 1.00 21.85 265 VAL A CA 1
ATOM 2032 C C . VAL A 1 285 ? 22.136 -23.660 50.956 1.00 23.62 265 VAL A C 1
ATOM 2033 O O . VAL A 1 285 ? 21.948 -22.744 50.148 1.00 23.88 265 VAL A O 1
ATOM 2037 N N . THR A 1 286 ? 22.343 -23.449 52.255 1.00 22.71 266 THR A N 1
ATOM 2038 C CA . THR A 1 286 ? 22.438 -22.106 52.807 1.00 18.58 266 THR A CA 1
ATOM 2039 C C . THR A 1 286 ? 23.713 -21.998 53.625 1.00 19.28 266 THR A C 1
ATOM 2040 O O . THR A 1 286 ? 24.208 -22.987 54.167 1.00 19.93 266 THR A O 1
ATOM 2044 N N . ALA A 1 287 ? 24.219 -20.775 53.725 1.00 20.03 267 ALA A N 1
ATOM 2045 C CA . ALA A 1 287 ? 25.459 -20.496 54.428 1.00 19.12 267 ALA A CA 1
ATOM 2046 C C . ALA A 1 287 ? 25.201 -20.223 55.908 1.00 18.24 267 ALA A C 1
ATOM 2047 O O . ALA A 1 287 ? 24.066 -20.024 56.352 1.00 19.01 267 ALA A O 1
ATOM 2049 N N . MET A 1 288 ? 26.291 -20.223 56.673 1.00 16.61 268 MET A N 1
ATOM 2050 C CA . MET A 1 288 ? 26.263 -20.013 58.116 1.00 15.89 268 MET A CA 1
ATOM 2051 C C . MET A 1 288 ? 27.268 -18.911 58.442 1.00 17.61 268 MET A C 1
ATOM 2052 O O . MET A 1 288 ? 28.467 -19.056 58.164 1.00 16.37 268 MET A O 1
ATOM 2057 N N . ARG A 1 289 ? 26.786 -17.813 59.029 1.00 14.65 269 ARG A N 1
ATOM 2058 C CA . ARG A 1 289 ? 27.623 -16.635 59.197 1.00 13.24 269 ARG A CA 1
ATOM 2059 C C . ARG A 1 289 ? 27.094 -15.773 60.341 1.00 12.88 269 ARG A C 1
ATOM 2060 O O . ARG A 1 289 ? 25.879 -15.586 60.463 1.00 12.75 269 ARG A O 1
ATOM 2068 N N . SER A 1 290 ? 28.022 -15.275 61.170 1.00 11.40 270 SER A N 1
ATOM 2069 C CA . SER A 1 290 ? 27.793 -14.254 62.194 1.00 11.81 270 SER A CA 1
ATOM 2070 C C . SER A 1 290 ? 28.373 -12.935 61.712 1.00 14.10 270 SER A C 1
ATOM 2071 O O . SER A 1 290 ? 29.568 -12.864 61.422 1.00 14.67 270 SER A O 1
ATOM 2074 N N . PHE A 1 291 ? 27.559 -11.882 61.682 1.00 13.02 271 PHE A N 1
ATOM 2075 C CA . PHE A 1 291 ? 28.069 -10.597 61.226 1.00 14.83 271 PHE A CA 1
ATOM 2076 C C . PHE A 1 291 ? 27.375 -9.475 61.973 1.00 13.71 271 PHE A C 1
ATOM 2077 O O . PHE A 1 291 ? 26.161 -9.507 62.153 1.00 13.25 271 PHE A O 1
ATOM 2085 N N . LEU A 1 292 ? 28.149 -8.477 62.397 1.00 12.63 272 LEU A N 1
ATOM 2086 C CA . LEU A 1 292 ? 27.545 -7.311 63.017 1.00 12.80 272 LEU A CA 1
ATOM 2087 C C . LEU A 1 292 ? 28.336 -6.079 62.623 1.00 15.41 272 LEU A C 1
ATOM 2088 O O . LEU A 1 292 ? 29.570 -6.099 62.647 1.00 14.10 272 LEU A O 1
ATOM 2093 N N . SER A 1 293 ? 27.622 -5.006 62.281 1.00 13.62 273 SER A N 1
ATOM 2094 C CA . SER A 1 293 ? 28.246 -3.740 61.917 1.00 16.81 273 SER A CA 1
ATOM 2095 C C . SER A 1 293 ? 27.893 -2.673 62.947 1.00 17.99 273 SER A C 1
ATOM 2096 O O . SER A 1 293 ? 26.754 -2.609 63.419 1.00 16.16 273 SER A O 1
ATOM 2099 N N . GLU A 1 294 ? 28.887 -1.850 63.312 1.00 16.17 274 GLU A N 1
ATOM 2100 C CA . GLU A 1 294 ? 28.730 -0.735 64.236 1.00 17.61 274 GLU A CA 1
ATOM 2101 C C . GLU A 1 294 ? 29.179 0.549 63.559 1.00 20.95 274 GLU A C 1
ATOM 2102 O O . GLU A 1 294 ? 30.196 0.540 62.859 1.00 21.44 274 GLU A O 1
ATOM 2108 N N . PRO A 1 295 ? 28.477 1.664 63.766 1.00 17.66 275 PRO A N 1
ATOM 2109 C CA . PRO A 1 295 ? 27.249 1.826 64.548 1.00 16.94 275 PRO A CA 1
ATOM 2110 C C . PRO A 1 295 ? 26.049 1.478 63.699 1.00 16.07 275 PRO A C 1
ATOM 2111 O O . PRO A 1 295 ? 26.154 1.225 62.489 1.00 14.80 275 PRO A O 1
ATOM 2115 N N . MET A 1 296 ? 24.892 1.487 64.345 1.00 15.34 276 MET A N 1
ATOM 2116 C CA . MET A 1 296 ? 23.614 1.260 63.694 1.00 15.11 276 MET A CA 1
ATOM 2117 C C . MET A 1 296 ? 22.910 2.557 63.314 1.00 16.32 276 MET A C 1
ATOM 2118 O O . MET A 1 296 ? 21.793 2.509 62.799 1.00 14.09 276 MET A O 1
ATOM 2123 N N . GLN A 1 297 ? 23.551 3.707 63.510 1.00 14.27 277 GLN A N 1
ATOM 2124 C CA . GLN A 1 297 ? 22.977 4.948 63.013 1.00 16.00 277 GLN A CA 1
ATOM 2125 C C . GLN A 1 297 ? 24.106 5.895 62.641 1.00 16.52 277 GLN A C 1
ATOM 2126 O O . GLN A 1 297 ? 25.197 5.824 63.205 1.00 17.26 277 GLN A O 1
ATOM 2132 N N . HIS A 1 298 ? 23.838 6.778 61.678 1.00 17.46 278 HIS A N 1
ATOM 2133 C CA . HIS A 1 298 ? 24.722 7.912 61.414 1.00 19.62 278 HIS A CA 1
ATOM 2134 C C . HIS A 1 298 ? 23.888 9.035 60.823 1.00 14.58 278 HIS A C 1
ATOM 2135 O O . HIS A 1 298 ? 23.314 8.865 59.742 1.00 17.60 278 HIS A O 1
ATOM 2142 N N . GLY A 1 299 ? 23.853 10.169 61.510 1.00 19.25 279 GLY A N 1
ATOM 2143 C CA . GLY A 1 299 ? 23.013 11.252 61.035 1.00 18.47 279 GLY A CA 1
ATOM 2144 C C . GLY A 1 299 ? 21.581 10.773 60.918 1.00 17.21 279 GLY A C 1
ATOM 2145 O O . GLY A 1 299 ? 21.007 10.215 61.862 1.00 16.47 279 GLY A O 1
ATOM 2146 N N . ARG A 1 300 ? 21.005 10.969 59.738 1.00 15.05 280 ARG A N 1
ATOM 2147 C CA . ARG A 1 300 ? 19.605 10.652 59.494 1.00 15.80 280 ARG A CA 1
ATOM 2148 C C . ARG A 1 300 ? 19.378 9.202 59.072 1.00 15.56 280 ARG A C 1
ATOM 2149 O O . ARG A 1 300 ? 18.227 8.824 58.826 1.00 16.45 280 ARG A O 1
ATOM 2157 N N . LEU A 1 301 ? 20.436 8.384 58.997 1.00 15.08 281 LEU A N 1
ATOM 2158 C CA . LEU A 1 301 ? 20.342 6.978 58.595 1.00 15.48 281 LEU A CA 1
ATOM 2159 C C . LEU A 1 301 ? 20.342 6.071 59.818 1.00 14.93 281 LEU A C 1
ATOM 2160 O O . LEU A 1 301 ? 21.261 6.136 60.639 1.00 16.43 281 LEU A O 1
ATOM 2165 N N . PHE A 1 302 ? 19.322 5.210 59.906 1.00 10.94 282 PHE A N 1
ATOM 2166 C CA . PHE A 1 302 ? 19.167 4.217 60.965 1.00 13.35 282 PHE A CA 1
ATOM 2167 C C . PHE A 1 302 ? 19.060 2.840 60.331 1.00 13.92 282 PHE A C 1
ATOM 2168 O O . PHE A 1 302 ? 18.184 2.612 59.498 1.00 15.42 282 PHE A O 1
ATOM 2176 N N . LEU A 1 303 ? 19.923 1.914 60.737 1.00 14.54 283 LEU A N 1
ATOM 2177 C CA . LEU A 1 303 ? 19.894 0.568 60.184 1.00 11.58 283 LEU A CA 1
ATOM 2178 C C . LEU A 1 303 ? 19.136 -0.359 61.118 1.00 11.33 283 LEU A C 1
ATOM 2179 O O . LEU A 1 303 ? 19.253 -0.254 62.337 1.00 12.39 283 LEU A O 1
ATOM 2184 N N . ALA A 1 304 ? 18.407 -1.306 60.542 1.00 12.26 284 ALA A N 1
ATOM 2185 C CA . ALA A 1 304 ? 17.681 -2.278 61.348 1.00 10.59 284 ALA A CA 1
ATOM 2186 C C . ALA A 1 304 ? 17.713 -3.626 60.651 1.00 10.06 284 ALA A C 1
ATOM 2187 O O . ALA A 1 304 ? 17.770 -3.701 59.425 1.00 12.24 284 ALA A O 1
ATOM 2189 N N . GLY A 1 305 ? 17.671 -4.701 61.443 1.00 10.46 285 GLY A N 1
ATOM 2190 C CA . GLY A 1 305 ? 17.514 -6.010 60.843 1.00 11.39 285 GLY A CA 1
ATOM 2191 C C . GLY A 1 305 ? 18.805 -6.490 60.195 1.00 9.97 285 GLY A C 1
ATOM 2192 O O . GLY A 1 305 ? 19.911 -6.153 60.632 1.00 11.60 285 GLY A O 1
ATOM 2193 N N . ASP A 1 306 ? 18.644 -7.310 59.144 1.00 11.98 286 ASP A N 1
ATOM 2194 C CA . ASP A 1 306 ? 19.777 -7.949 58.489 1.00 11.82 286 ASP A CA 1
ATOM 2195 C C . ASP A 1 306 ? 20.701 -6.943 57.820 1.00 12.75 286 ASP A C 1
ATOM 2196 O O . ASP A 1 306 ? 21.846 -7.287 57.511 1.00 13.82 286 ASP A O 1
ATOM 2201 N N . ALA A 1 307 ? 20.239 -5.708 57.578 1.00 11.13 287 ALA A N 1
ATOM 2202 C CA . ALA A 1 307 ? 21.156 -4.681 57.097 1.00 13.94 287 ALA A CA 1
ATOM 2203 C C . ALA A 1 307 ? 22.266 -4.408 58.099 1.00 13.42 287 ALA A C 1
ATOM 2204 O O . ALA A 1 307 ? 23.382 -4.052 57.703 1.00 16.34 287 ALA A O 1
ATOM 2206 N N . ALA A 1 308 ? 21.980 -4.563 59.391 1.00 11.73 288 ALA A N 1
ATOM 2207 C CA . ALA A 1 308 ? 22.942 -4.280 60.445 1.00 12.67 288 ALA A CA 1
ATOM 2208 C C . ALA A 1 308 ? 23.642 -5.525 60.973 1.00 12.45 288 ALA A C 1
ATOM 2209 O O . ALA A 1 308 ? 24.806 -5.439 61.379 1.00 16.17 288 ALA A O 1
ATOM 2211 N N . HIS A 1 309 ? 22.978 -6.674 60.963 1.00 12.17 289 HIS A N 1
ATOM 2212 C CA . HIS A 1 309 ? 23.523 -7.834 61.664 1.00 11.46 289 HIS A CA 1
ATOM 2213 C C . HIS A 1 309 ? 22.877 -9.100 61.116 1.00 12.74 289 HIS A C 1
ATOM 2214 O O . HIS A 1 309 ? 21.694 -9.094 60.797 1.00 12.82 289 HIS A O 1
ATOM 2221 N N . ILE A 1 310 ? 23.649 -10.194 60.996 1.00 11.12 290 ILE A N 1
ATOM 2222 C CA . ILE A 1 310 ? 23.024 -11.485 60.718 1.00 12.27 290 ILE A CA 1
ATOM 2223 C C . ILE A 1 310 ? 23.602 -12.499 61.687 1.00 12.03 290 ILE A C 1
ATOM 2224 O O . ILE A 1 310 ? 24.687 -12.315 62.230 1.00 10.45 290 ILE A O 1
ATOM 2229 N N . VAL A 1 311 ? 22.850 -13.573 61.905 1.00 10.66 291 VAL A N 1
ATOM 2230 C CA . VAL A 1 311 ? 23.302 -14.645 62.789 1.00 10.65 291 VAL A CA 1
ATOM 2231 C C . VAL A 1 311 ? 23.121 -15.966 62.054 1.00 12.31 291 VAL A C 1
ATOM 2232 O O . VAL A 1 311 ? 22.286 -16.080 61.143 1.00 14.11 291 VAL A O 1
ATOM 2236 N N . PRO A 1 312 ? 23.855 -17.008 62.454 1.00 11.25 292 PRO A N 1
ATOM 2237 C CA . PRO A 1 312 ? 23.528 -18.340 61.956 1.00 12.79 292 PRO A CA 1
ATOM 2238 C C . PRO A 1 312 ? 22.172 -18.773 62.487 1.00 13.62 292 PRO A C 1
ATOM 2239 O O . PRO A 1 312 ? 21.800 -18.418 63.615 1.00 16.47 292 PRO A O 1
ATOM 2243 N N . PRO A 1 313 ? 21.391 -19.532 61.708 1.00 14.31 293 PRO A N 1
ATOM 2244 C CA . PRO A 1 313 ? 19.993 -19.792 62.099 1.00 15.37 293 PRO A CA 1
ATOM 2245 C C . PRO A 1 313 ? 19.808 -20.681 63.320 1.00 17.56 293 PRO A C 1
ATOM 2246 O O . PRO A 1 313 ? 18.664 -20.832 63.765 1.00 18.98 293 PRO A O 1
ATOM 2250 N N . THR A 1 314 ? 20.862 -21.261 63.887 1.00 16.28 294 THR A N 1
ATOM 2251 C CA . THR A 1 314 ? 20.735 -21.921 65.186 1.00 15.53 294 THR A CA 1
ATOM 2252 C C . THR A 1 314 ? 20.285 -20.938 66.262 1.00 16.87 294 THR A C 1
ATOM 2253 O O . THR A 1 314 ? 21.053 -20.066 66.667 1.00 19.73 294 THR A O 1
ATOM 2257 N N . GLY A 1 315 ? 19.056 -21.075 66.737 1.00 14.78 295 GLY A N 1
ATOM 2258 C CA . GLY A 1 315 ? 18.544 -20.248 67.812 1.00 14.35 295 GLY A CA 1
ATOM 2259 C C . GLY A 1 315 ? 17.354 -19.399 67.434 1.00 13.10 295 GLY A C 1
ATOM 2260 O O . GLY A 1 315 ? 16.727 -18.817 68.330 1.00 12.61 295 GLY A O 1
ATOM 2261 N N . ALA A 1 316 ? 17.028 -19.292 66.143 1.00 12.94 296 ALA A N 1
ATOM 2262 C CA . ALA A 1 316 ? 15.816 -18.598 65.691 1.00 12.54 296 ALA A CA 1
ATOM 2263 C C . ALA A 1 316 ? 15.816 -17.134 66.128 1.00 12.19 296 ALA A C 1
ATOM 2264 O O . ALA A 1 316 ? 14.961 -16.689 66.895 1.00 12.62 296 ALA A O 1
ATOM 2266 N N . LYS A 1 317 ? 16.810 -16.378 65.638 1.00 12.37 297 LYS A N 1
ATOM 2267 C CA . LYS A 1 317 ? 17.039 -15.047 66.187 1.00 11.66 297 LYS A CA 1
ATOM 2268 C C . LYS A 1 317 ? 16.998 -13.892 65.192 1.00 10.46 297 LYS A C 1
ATOM 2269 O O . LYS A 1 317 ? 16.864 -12.755 65.641 1.00 11.66 297 LYS A O 1
ATOM 2275 N N . GLY A 1 318 ? 17.144 -14.132 63.889 1.00 12.72 298 GLY A N 1
ATOM 2276 C CA . GLY A 1 318 ? 17.335 -13.020 62.954 1.00 11.27 298 GLY A CA 1
ATOM 2277 C C . GLY A 1 318 ? 16.102 -12.138 62.784 1.00 9.16 298 GLY A C 1
ATOM 2278 O O . GLY A 1 318 ? 16.186 -10.914 62.934 1.00 10.34 298 GLY A O 1
ATOM 2279 N N . LEU A 1 319 ? 14.953 -12.739 62.449 1.00 10.87 299 LEU A N 1
ATOM 2280 C CA . LEU A 1 319 ? 13.723 -11.953 62.353 1.00 10.36 299 LEU A CA 1
ATOM 2281 C C . LEU A 1 319 ? 13.374 -11.345 63.705 1.00 10.50 299 LEU A C 1
ATOM 2282 O O . LEU A 1 319 ? 12.980 -10.180 63.789 1.00 9.55 299 LEU A O 1
ATOM 2287 N N . ASN A 1 320 ? 13.536 -12.109 64.785 1.00 9.22 300 ASN A N 1
ATOM 2288 C CA . ASN A 1 320 ? 13.187 -11.569 66.090 1.00 8.97 300 ASN A CA 1
ATOM 2289 C C . ASN A 1 320 ? 14.053 -10.374 66.457 1.00 9.00 300 ASN A C 1
ATOM 2290 O O . ASN A 1 320 ? 13.580 -9.442 67.118 1.00 9.52 300 ASN A O 1
ATOM 2295 N N . SER A 1 321 ? 15.329 -10.396 66.054 1.00 10.04 301 SER A N 1
ATOM 2296 C CA . SER A 1 321 ? 16.210 -9.266 66.322 1.00 9.85 301 SER A CA 1
ATOM 2297 C C . SER A 1 321 ? 15.842 -8.066 65.469 1.00 10.26 301 SER A C 1
ATOM 2298 O O . SER A 1 321 ? 15.931 -6.926 65.931 1.00 10.39 301 SER A O 1
ATOM 2301 N N . ALA A 1 322 ? 15.446 -8.313 64.221 1.00 10.81 302 ALA A N 1
ATOM 2302 C CA . ALA A 1 322 ? 14.982 -7.225 63.367 1.00 9.04 302 ALA A CA 1
ATOM 2303 C C . ALA A 1 322 ? 13.757 -6.561 63.972 1.00 11.10 302 ALA A C 1
ATOM 2304 O O . ALA A 1 322 ? 13.630 -5.333 63.952 1.00 11.14 302 ALA A O 1
ATOM 2306 N N . MET A 1 323 ? 12.843 -7.363 64.519 1.00 9.74 303 MET A N 1
ATOM 2307 C CA . MET A 1 323 ? 11.660 -6.798 65.157 1.00 9.50 303 MET A CA 1
ATOM 2308 C C . MET A 1 323 ? 12.009 -6.024 66.421 1.00 10.54 303 MET A C 1
ATOM 2309 O O . MET A 1 323 ? 11.381 -4.995 66.696 1.00 10.49 303 MET A O 1
ATOM 2314 N N . ALA A 1 324 ? 13.003 -6.494 67.197 1.00 10.91 304 ALA A N 1
ATOM 2315 C CA . ALA A 1 324 ? 13.460 -5.735 68.361 1.00 10.67 304 ALA A CA 1
ATOM 2316 C C . ALA A 1 324 ? 14.045 -4.387 67.944 1.00 10.50 304 ALA A C 1
ATOM 2317 O O . ALA A 1 324 ? 13.754 -3.365 68.585 1.00 10.94 304 ALA A O 1
ATOM 2319 N N . ASP A 1 325 ? 14.847 -4.359 66.866 1.00 9.08 305 ASP A N 1
ATOM 2320 C CA . AS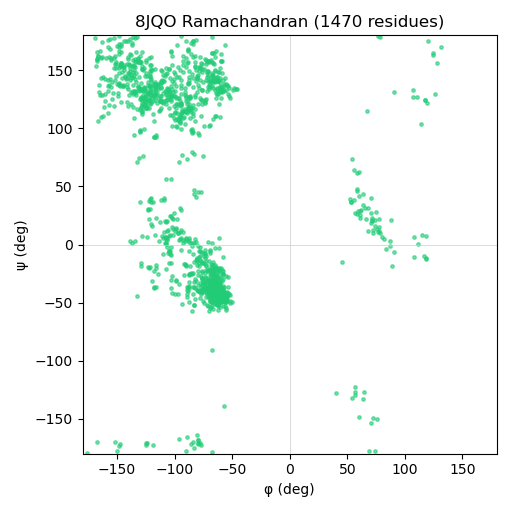P A 1 325 ? 15.383 -3.087 66.363 1.00 9.94 305 ASP A CA 1
ATOM 2321 C C . ASP A 1 325 ? 14.242 -2.153 65.993 1.00 10.56 305 ASP A C 1
ATOM 2322 O O . ASP A 1 325 ? 14.261 -0.963 66.321 1.00 9.49 305 ASP A O 1
ATOM 2327 N N . ILE A 1 326 ? 13.241 -2.689 65.284 1.00 9.79 306 ILE A N 1
ATOM 2328 C CA . ILE A 1 326 ? 12.140 -1.852 64.810 1.00 10.36 306 ILE A CA 1
ATOM 2329 C C . ILE A 1 326 ? 11.301 -1.357 65.981 1.00 9.16 306 ILE A C 1
ATOM 2330 O O . ILE A 1 326 ? 10.810 -0.209 65.963 1.00 9.93 306 ILE A O 1
ATOM 2335 N N . LYS A 1 327 ? 11.144 -2.172 67.038 1.00 10.73 307 LYS A N 1
ATOM 2336 C CA . LYS A 1 327 ? 10.412 -1.693 68.210 1.00 9.80 307 LYS A CA 1
ATOM 2337 C C . LYS A 1 327 ? 11.085 -0.461 68.789 1.00 11.35 307 LYS A C 1
ATOM 2338 O O . LYS A 1 327 ? 10.416 0.529 69.131 1.00 13.63 307 LYS A O 1
ATOM 2344 N N . VAL A 1 328 ? 12.421 -0.491 68.862 1.00 10.53 308 VAL A N 1
ATOM 2345 C CA . VAL A 1 328 ? 13.156 0.635 69.427 1.00 9.53 308 VAL A CA 1
ATOM 2346 C C . VAL A 1 328 ? 13.097 1.837 68.504 1.00 10.08 308 VAL A C 1
ATOM 2347 O O . VAL A 1 328 ? 12.884 2.968 68.967 1.00 11.28 308 VAL A O 1
ATOM 2351 N N . LEU A 1 329 ? 13.271 1.604 67.185 1.00 9.72 309 LEU A N 1
ATOM 2352 C CA . LEU A 1 329 ? 13.317 2.681 66.195 1.00 9.24 309 LEU A CA 1
ATOM 2353 C C . LEU A 1 329 ? 11.979 3.396 66.093 1.00 9.23 309 LEU A C 1
ATOM 2354 O O . LEU A 1 329 ? 11.921 4.631 66.089 1.00 10.48 309 LEU A O 1
ATOM 2359 N N . ALA A 1 330 ? 10.894 2.633 66.013 1.00 10.42 310 ALA A N 1
ATOM 2360 C CA . ALA A 1 330 ? 9.578 3.255 65.910 1.00 9.38 310 ALA A CA 1
ATOM 2361 C C . ALA A 1 330 ? 9.281 4.099 67.134 1.00 11.99 310 ALA A C 1
ATOM 2362 O O . ALA A 1 330 ? 8.778 5.225 67.006 1.00 12.54 310 ALA A O 1
ATOM 2364 N N . ALA A 1 331 ? 9.601 3.584 68.331 1.00 11.45 311 ALA A N 1
ATOM 2365 C CA . ALA A 1 331 ? 9.347 4.348 69.552 1.00 12.51 311 ALA A CA 1
ATOM 2366 C C . ALA A 1 331 ? 10.197 5.606 69.589 1.00 11.65 311 ALA A C 1
ATOM 2367 O O . ALA A 1 331 ? 9.742 6.653 70.055 1.00 13.76 311 ALA A O 1
ATOM 2369 N N . ALA A 1 332 ? 11.431 5.525 69.082 1.00 10.92 312 ALA A N 1
ATOM 2370 C CA . ALA A 1 332 ? 12.295 6.703 69.061 1.00 12.56 312 ALA A CA 1
ATOM 2371 C C . ALA A 1 332 ? 11.769 7.756 68.094 1.00 12.52 312 ALA A C 1
ATOM 2372 O O . ALA A 1 332 ? 11.813 8.957 68.395 1.00 14.30 312 ALA A O 1
ATOM 2374 N N . LEU A 1 333 ? 11.265 7.315 66.935 1.00 12.17 313 LEU A N 1
ATOM 2375 C CA . LEU A 1 333 ? 10.663 8.243 65.976 1.00 11.55 313 LEU A CA 1
ATOM 2376 C C . LEU A 1 333 ? 9.375 8.851 66.514 1.00 12.64 313 LEU A C 1
ATOM 2377 O O . LEU A 1 333 ? 9.101 10.034 66.269 1.00 11.83 313 LEU A O 1
ATOM 2382 N N . VAL A 1 334 ? 8.580 8.076 67.258 1.00 10.99 314 VAL A N 1
ATOM 2383 C CA . VAL A 1 334 ? 7.387 8.645 67.888 1.00 11.64 314 VAL A CA 1
ATOM 2384 C C . VAL A 1 334 ? 7.784 9.699 68.913 1.00 14.47 314 VAL A C 1
ATOM 2385 O O . VAL A 1 334 ? 7.185 10.780 68.982 1.00 16.02 314 VAL A O 1
ATOM 2389 N N . ASP A 1 335 ? 8.805 9.404 69.723 1.00 14.00 315 ASP A N 1
ATOM 2390 C CA . ASP A 1 335 ? 9.258 10.385 70.704 1.00 15.91 315 ASP A CA 1
ATOM 2391 C C . ASP A 1 335 ? 9.683 11.680 70.029 1.00 17.07 315 ASP A C 1
ATOM 2392 O O . ASP A 1 335 ? 9.420 12.779 70.540 1.00 18.73 315 ASP A O 1
ATOM 2397 N N . HIS A 1 336 ? 10.336 11.566 68.880 1.00 14.61 316 HIS A N 1
ATOM 2398 C CA . HIS A 1 336 ? 10.783 12.748 68.156 1.00 15.39 316 HIS A CA 1
ATOM 2399 C C . HIS A 1 336 ? 9.604 13.548 67.608 1.00 17.64 316 HIS A C 1
ATOM 2400 O O . HIS A 1 336 ? 9.509 14.760 67.834 1.00 16.82 316 HIS A O 1
ATOM 2407 N N . TYR A 1 337 ? 8.690 12.887 66.887 1.00 13.98 317 TYR A N 1
ATOM 2408 C CA . TYR A 1 337 ? 7.608 13.621 66.226 1.00 12.73 317 TYR A CA 1
ATOM 2409 C C . TYR A 1 337 ? 6.485 13.999 67.187 1.00 14.68 317 TYR A C 1
ATOM 2410 O O . TYR A 1 337 ? 5.928 15.101 67.087 1.00 16.29 317 TYR A O 1
ATOM 2419 N N . ARG A 1 338 ? 6.121 13.101 68.103 1.00 13.85 318 ARG A N 1
ATOM 2420 C CA . ARG A 1 338 ? 4.961 13.332 68.962 1.00 15.95 318 ARG A CA 1
ATOM 2421 C C . ARG A 1 338 ? 5.333 14.182 70.171 1.00 21.47 318 ARG A C 1
ATOM 2422 O O . ARG A 1 338 ? 4.595 15.104 70.535 1.00 21.28 318 ARG A O 1
ATOM 2430 N N . HIS A 1 339 ? 6.481 13.901 70.787 1.00 21.10 319 HIS A N 1
ATOM 2431 C CA . HIS A 1 339 ? 6.879 14.547 72.033 1.00 23.37 319 HIS A CA 1
ATOM 2432 C C . HIS A 1 339 ? 8.026 15.534 71.859 1.00 22.75 319 HIS A C 1
ATOM 2433 O O . HIS A 1 339 ? 8.458 16.134 72.850 1.00 29.66 319 HIS A O 1
ATOM 2440 N N . GLY A 1 340 ? 8.526 15.726 70.637 1.00 22.45 320 GLY A N 1
ATOM 2441 C CA . GLY A 1 340 ? 9.567 16.707 70.353 1.00 21.45 320 GLY A CA 1
ATOM 2442 C C . GLY A 1 340 ? 10.918 16.435 70.974 1.00 24.56 320 GLY A C 1
ATOM 2443 O O . GLY A 1 340 ? 11.722 17.363 71.123 1.00 28.21 320 GLY A O 1
ATOM 2444 N N . ARG A 1 341 ? 11.204 15.186 71.327 1.00 20.56 321 ARG A N 1
ATOM 2445 C CA . ARG A 1 341 ? 12.423 14.803 72.029 1.00 23.21 321 ARG A CA 1
ATOM 2446 C C . ARG A 1 341 ? 13.243 13.903 71.122 1.00 23.71 321 ARG A C 1
ATOM 2447 O O . ARG A 1 341 ? 12.720 12.919 70.591 1.00 24.56 321 ARG A O 1
ATOM 2455 N N . SER A 1 342 ? 14.528 14.212 70.966 1.00 23.29 322 SER A N 1
ATOM 2456 C CA . SER A 1 342 ? 15.368 13.456 70.047 1.00 20.73 322 SER A CA 1
ATOM 2457 C C . SER A 1 342 ? 16.380 12.568 70.762 1.00 21.23 322 SER A C 1
ATOM 2458 O O . SER A 1 342 ? 17.198 11.928 70.098 1.00 18.73 322 SER A O 1
ATOM 2461 N N . ASP A 1 343 ? 16.310 12.471 72.091 1.00 19.26 323 ASP A N 1
ATOM 2462 C CA . ASP A 1 343 ? 17.320 11.707 72.818 1.00 19.75 323 ASP A CA 1
ATOM 2463 C C . ASP A 1 343 ? 17.177 10.209 72.586 1.00 18.92 323 ASP A C 1
ATOM 2464 O O . ASP A 1 343 ? 18.173 9.483 72.644 1.00 19.28 323 ASP A O 1
ATOM 2469 N N . ARG A 1 344 ? 15.961 9.723 72.322 1.00 18.03 324 ARG A N 1
ATOM 2470 C CA . ARG A 1 344 ? 15.811 8.294 72.066 1.00 16.99 324 ARG A CA 1
ATOM 2471 C C . ARG A 1 344 ? 16.366 7.907 70.698 1.00 18.77 324 ARG A C 1
ATOM 2472 O O . ARG A 1 344 ? 16.929 6.817 70.547 1.00 14.72 324 ARG A O 1
ATOM 2480 N N . LEU A 1 345 ? 16.191 8.758 69.676 1.00 15.66 325 LEU A N 1
ATOM 2481 C CA . LEU A 1 345 ? 16.912 8.531 68.427 1.00 15.08 325 LEU A CA 1
ATOM 2482 C C . LEU A 1 345 ? 18.413 8.501 68.673 1.00 14.85 325 LEU A C 1
ATOM 2483 O O . LEU A 1 345 ? 19.126 7.669 68.106 1.00 14.97 325 LEU A O 1
ATOM 2488 N N . ALA A 1 346 ? 18.900 9.402 69.531 1.00 14.11 326 ALA A N 1
ATOM 2489 C CA . ALA A 1 346 ? 20.328 9.495 69.794 1.00 17.02 326 ALA A CA 1
ATOM 2490 C C . ALA A 1 346 ? 20.882 8.213 70.394 1.00 16.15 326 ALA A C 1
ATOM 2491 O O . ALA A 1 346 ? 22.060 7.900 70.189 1.00 17.94 326 ALA A O 1
ATOM 2493 N N . THR A 1 347 ? 20.060 7.452 71.117 1.00 14.51 327 THR A N 1
ATOM 2494 C CA . THR A 1 347 ? 20.535 6.240 71.781 1.00 13.88 327 THR A CA 1
ATOM 2495 C C . THR A 1 347 ? 20.067 4.965 71.094 1.00 14.17 327 THR A C 1
ATOM 2496 O O . THR A 1 347 ? 20.190 3.887 71.682 1.00 14.83 327 THR A O 1
ATOM 2500 N N . TYR A 1 348 ? 19.519 5.069 69.884 1.00 13.19 328 TYR A N 1
ATOM 2501 C CA . TYR A 1 348 ? 19.038 3.891 69.163 1.00 12.56 328 TYR A CA 1
ATOM 2502 C C . TYR A 1 348 ? 20.137 2.840 69.023 1.00 13.93 328 TYR A C 1
ATOM 2503 O O . TYR A 1 348 ? 19.978 1.683 69.442 1.00 13.72 328 TYR A O 1
ATOM 2512 N N . SER A 1 349 ? 21.278 3.245 68.468 1.00 13.31 329 SER A N 1
ATOM 2513 C CA . SER A 1 349 ? 22.340 2.285 68.178 1.00 12.69 329 SER A CA 1
ATOM 2514 C C . SER A 1 349 ? 22.900 1.687 69.463 1.00 14.49 329 SER A C 1
ATOM 2515 O O . SER A 1 349 ? 23.099 0.466 69.552 1.00 12.24 329 SER A O 1
ATOM 2518 N N . GLU A 1 350 ? 23.136 2.532 70.476 1.00 14.71 330 GLU A N 1
ATOM 2519 C CA . GLU A 1 350 ? 23.676 2.057 71.750 1.00 15.13 330 GLU A CA 1
ATOM 2520 C C . GLU A 1 350 ? 22.803 0.964 72.364 1.00 14.61 330 GLU A C 1
ATOM 2521 O O . GLU A 1 350 ? 23.313 -0.080 72.803 1.00 16.72 330 GLU A O 1
ATOM 2527 N N . ARG A 1 351 ? 21.479 1.170 72.371 1.00 14.66 331 ARG A N 1
ATOM 2528 C CA . ARG A 1 351 ? 20.565 0.197 72.967 1.00 14.25 331 ARG A CA 1
ATOM 2529 C C . ARG A 1 351 ? 20.435 -1.052 72.098 1.00 12.95 331 ARG A C 1
ATOM 2530 O O . ARG A 1 351 ? 20.402 -2.179 72.620 1.00 14.44 331 ARG A O 1
ATOM 2538 N N . CYS A 1 352 ? 20.342 -0.878 70.778 1.00 11.22 332 CYS A N 1
ATOM 2539 C CA . CYS A 1 352 ? 20.142 -2.033 69.903 1.00 12.25 332 CYS A CA 1
ATOM 2540 C C . CYS A 1 352 ? 21.380 -2.909 69.868 1.00 11.23 332 CYS A C 1
ATOM 2541 O O . CYS A 1 352 ? 21.276 -4.143 69.814 1.00 12.00 332 CYS A O 1
ATOM 2544 N N . LEU A 1 353 ? 22.563 -2.288 69.930 1.00 13.13 333 LEU A N 1
ATOM 2545 C CA . LEU A 1 353 ? 23.787 -3.077 69.899 1.00 12.36 333 LEU A CA 1
ATOM 2546 C C . LEU A 1 353 ? 23.976 -3.871 71.182 1.00 12.90 333 LEU A C 1
ATOM 2547 O O . LEU A 1 353 ? 24.501 -4.992 71.140 1.00 14.56 333 LEU A O 1
ATOM 2552 N N . ARG A 1 354 ? 23.580 -3.317 72.338 1.00 12.90 334 ARG A N 1
ATOM 2553 C CA . ARG A 1 354 ? 23.754 -4.075 73.573 1.00 12.75 334 ARG A CA 1
ATOM 2554 C C . ARG A 1 354 ? 22.980 -5.387 73.509 1.00 13.45 334 ARG A C 1
ATOM 2555 O O . ARG A 1 354 ? 23.516 -6.455 73.843 1.00 13.74 334 ARG A O 1
ATOM 2563 N N . ARG A 1 355 ? 21.727 -5.331 73.051 1.00 12.02 335 ARG A N 1
ATOM 2564 C CA . ARG A 1 355 ? 20.966 -6.563 72.903 1.00 11.98 335 ARG A CA 1
ATOM 2565 C C . ARG A 1 355 ? 21.570 -7.446 71.827 1.00 11.96 335 ARG A C 1
ATOM 2566 O O . ARG A 1 355 ? 21.666 -8.665 72.002 1.00 10.74 335 ARG A O 1
ATOM 2574 N N . MET A 1 356 ? 21.960 -6.852 70.702 1.00 11.66 336 MET A N 1
ATOM 2575 C CA . MET A 1 356 ? 22.364 -7.684 69.578 1.00 9.80 336 MET A CA 1
ATOM 2576 C C . MET A 1 356 ? 23.666 -8.417 69.864 1.00 10.26 336 MET A C 1
ATOM 2577 O O . MET A 1 356 ? 23.863 -9.514 69.340 1.00 11.21 336 MET A O 1
ATOM 2582 N N . TRP A 1 357 ? 24.568 -7.834 70.674 1.00 11.19 337 TRP A N 1
ATOM 2583 C CA . TRP A 1 357 ? 25.773 -8.594 70.999 1.00 9.58 337 TRP A CA 1
ATOM 2584 C C . TRP A 1 357 ? 25.437 -9.794 71.875 1.00 12.17 337 TRP A C 1
ATOM 2585 O O . TRP A 1 357 ? 26.079 -10.849 71.748 1.00 11.16 337 TRP A O 1
ATOM 2596 N N . LEU A 1 358 ? 24.398 -9.688 72.706 1.00 9.91 338 LEU A N 1
ATOM 2597 C CA . LEU A 1 358 ? 24.013 -10.870 73.472 1.00 10.33 338 LEU A CA 1
ATOM 2598 C C . LEU A 1 358 ? 23.305 -11.896 72.586 1.00 10.02 338 LEU A C 1
ATOM 2599 O O . LEU A 1 358 ? 23.482 -13.106 72.785 1.00 11.22 338 LEU A O 1
ATOM 2604 N N . VAL A 1 359 ? 22.540 -11.441 71.585 1.00 11.08 339 VAL A N 1
ATOM 2605 C CA . VAL A 1 359 ? 21.978 -12.383 70.612 1.00 10.06 339 VAL A CA 1
ATOM 2606 C C . VAL A 1 359 ? 23.088 -13.046 69.792 1.00 10.77 339 VAL A C 1
ATOM 2607 O O . VAL A 1 359 ? 23.058 -14.259 69.546 1.00 10.25 339 VAL A O 1
ATOM 2611 N N . GLN A 1 360 ? 24.078 -12.269 69.344 1.00 11.09 340 GLN A N 1
ATOM 2612 C CA . GLN A 1 360 ? 25.211 -12.874 68.634 1.00 9.50 340 GLN A CA 1
ATOM 2613 C C . GLN A 1 360 ? 25.908 -13.923 69.486 1.00 11.15 340 GLN A C 1
ATOM 2614 O O . GLN A 1 360 ? 26.299 -14.979 68.989 1.00 9.89 340 GLN A O 1
ATOM 2620 N N . ARG A 1 361 ? 26.115 -13.617 70.764 1.00 10.46 341 ARG A N 1
ATOM 2621 C CA . ARG A 1 361 ? 26.713 -14.571 71.690 1.00 12.44 341 ARG A CA 1
ATOM 2622 C C . ARG A 1 361 ? 25.921 -15.876 71.727 1.00 10.45 341 ARG A C 1
ATOM 2623 O O . ARG A 1 361 ? 26.494 -16.969 71.626 1.00 11.53 341 ARG A O 1
ATOM 2631 N N . PHE A 1 362 ? 24.588 -15.779 71.818 1.00 10.55 342 PHE A N 1
ATOM 2632 C CA . PHE A 1 362 ? 23.762 -16.980 71.955 1.00 11.07 342 PHE A CA 1
ATOM 2633 C C . PHE A 1 362 ? 23.760 -17.803 70.674 1.00 12.18 342 PHE A C 1
ATOM 2634 O O . PHE A 1 362 ? 23.946 -19.026 70.709 1.00 11.25 342 PHE A O 1
ATOM 2642 N N . SER A 1 363 ? 23.518 -17.148 69.535 1.00 11.82 343 SER A N 1
ATOM 2643 C CA . SER A 1 363 ? 23.479 -17.852 68.256 1.00 8.58 343 SER A CA 1
ATOM 2644 C C . SER A 1 363 ? 24.816 -18.497 67.944 1.00 11.83 343 SER A C 1
ATOM 2645 O O . SER A 1 363 ? 24.858 -19.616 67.413 1.00 11.09 343 SER A O 1
ATOM 2648 N N . ALA A 1 364 ? 25.915 -17.799 68.271 1.00 10.79 344 ALA A N 1
ATOM 2649 C CA . ALA A 1 364 ? 27.255 -18.345 68.084 1.00 10.84 344 ALA A CA 1
ATOM 2650 C C . ALA A 1 364 ? 27.513 -19.519 69.017 1.00 11.19 344 ALA A C 1
ATOM 2651 O O . ALA A 1 364 ? 28.117 -20.518 68.603 1.00 13.84 344 ALA A O 1
ATOM 2653 N N . ALA A 1 365 ? 27.055 -19.418 70.269 1.00 11.63 345 ALA A N 1
ATOM 2654 C CA . ALA A 1 365 ? 27.259 -20.517 71.215 1.00 11.91 345 ALA A CA 1
ATOM 2655 C C . ALA A 1 365 ? 26.564 -21.781 70.744 1.00 12.45 345 ALA A C 1
ATOM 2656 O O . ALA A 1 365 ? 27.121 -22.882 70.844 1.00 12.93 345 ALA A O 1
ATOM 2658 N N . LEU A 1 366 ? 25.332 -21.652 70.247 1.00 10.10 346 LEU A N 1
ATOM 2659 C CA . LEU A 1 366 ? 24.661 -22.824 69.716 1.00 11.70 346 LEU A CA 1
ATOM 2660 C C . LEU A 1 366 ? 25.397 -23.351 68.490 1.00 12.23 346 LEU A C 1
ATOM 2661 O O . LEU A 1 366 ? 25.627 -24.553 68.366 1.00 11.13 346 LEU A O 1
ATOM 2666 N N . CYS A 1 367 ? 25.826 -22.451 67.603 1.00 10.55 347 CYS A N 1
ATOM 2667 C CA . CYS A 1 367 ? 26.443 -22.871 66.351 1.00 11.63 347 CYS A CA 1
ATOM 2668 C C . CYS A 1 367 ? 27.744 -23.635 66.584 1.00 12.15 347 CYS A C 1
ATOM 2669 O O . CYS A 1 367 ? 27.983 -24.685 65.963 1.00 12.79 347 CYS A O 1
ATOM 2672 N N . THR A 1 368 ? 28.585 -23.127 67.482 1.00 12.78 348 THR A N 1
ATOM 2673 C CA . THR A 1 368 ? 29.863 -23.778 67.740 1.00 11.34 348 THR A CA 1
ATOM 2674 C C . THR A 1 368 ? 29.707 -25.033 68.589 1.00 13.65 348 THR A C 1
ATOM 2675 O O . THR A 1 368 ? 30.640 -25.852 68.627 1.00 14.42 348 THR A O 1
ATOM 2679 N N . MET A 1 369 ? 28.553 -25.212 69.262 1.00 10.75 349 MET A N 1
ATOM 2680 C CA . MET A 1 369 ? 28.344 -26.411 70.067 1.00 11.23 349 MET A CA 1
ATOM 2681 C C . MET A 1 369 ? 27.774 -27.568 69.252 1.00 13.84 349 MET A C 1
ATOM 2682 O O . MET A 1 369 ? 28.114 -28.723 69.516 1.00 13.99 349 MET A O 1
ATOM 2687 N N . VAL A 1 370 ? 26.950 -27.301 68.235 1.00 13.44 350 VAL A N 1
ATOM 2688 C CA . VAL A 1 370 ? 26.162 -28.388 67.650 1.00 12.05 350 VAL A CA 1
ATOM 2689 C C . VAL A 1 370 ? 26.675 -28.880 66.299 1.00 14.21 350 VAL A C 1
ATOM 2690 O O . VAL A 1 370 ? 26.147 -29.883 65.791 1.00 14.10 350 VAL A O 1
ATOM 2694 N N . HIS A 1 371 ? 27.690 -28.235 65.716 1.00 14.91 351 HIS A N 1
ATOM 2695 C CA . HIS A 1 371 ? 28.224 -28.599 64.407 1.00 13.83 351 HIS A CA 1
ATOM 2696 C C . HIS A 1 371 ? 29.612 -29.182 64.568 1.00 17.43 351 HIS A C 1
ATOM 2697 O O . HIS A 1 371 ? 30.370 -28.761 65.445 1.00 17.41 351 HIS A O 1
ATOM 2704 N N . GLN A 1 372 ? 29.965 -30.099 63.671 1.00 15.79 352 GLN A N 1
ATOM 2705 C CA . GLN A 1 372 ? 31.315 -30.642 63.653 1.00 17.65 352 GLN A CA 1
ATOM 2706 C C . GLN A 1 372 ? 32.216 -29.754 62.805 1.00 19.11 352 GLN A C 1
ATOM 2707 O O . GLN A 1 372 ? 31.894 -29.450 61.652 1.00 20.42 352 GLN A O 1
ATOM 2713 N N . PHE A 1 373 ? 33.344 -29.339 63.390 1.00 22.16 353 PHE A N 1
ATOM 2714 C CA . PHE A 1 373 ? 34.299 -28.464 62.720 1.00 21.20 353 PHE A CA 1
ATOM 2715 C C . PHE A 1 373 ? 35.432 -29.292 62.130 1.00 25.36 353 PHE A C 1
ATOM 2716 O O . PHE A 1 373 ? 36.116 -30.004 62.881 1.00 24.76 353 PHE A O 1
ATOM 2724 N N . PRO A 1 374 ? 35.665 -29.237 60.817 1.00 27.83 354 PRO A N 1
ATOM 2725 C CA . PRO A 1 374 ? 36.714 -30.075 60.214 1.00 30.31 354 PRO A CA 1
ATOM 2726 C C . PRO A 1 374 ? 38.084 -29.744 60.787 1.00 29.52 354 PRO A C 1
ATOM 2727 O O . PRO A 1 374 ? 38.461 -28.577 60.903 1.00 30.23 354 PRO A O 1
ATOM 2731 N N . GLY A 1 375 ? 38.817 -30.789 61.168 1.00 29.11 355 GLY A N 1
ATOM 2732 C CA . GLY A 1 375 ? 40.161 -30.627 61.684 1.00 31.29 355 GLY A CA 1
ATOM 2733 C C . GLY A 1 375 ? 40.249 -30.009 63.057 1.00 35.96 355 GLY A C 1
ATOM 2734 O O . GLY A 1 375 ? 41.321 -29.533 63.443 1.00 39.77 355 GLY A O 1
ATOM 2735 N N . GLN A 1 376 ? 39.158 -30.011 63.817 1.00 34.41 356 GLN A N 1
ATOM 2736 C CA . GLN A 1 376 ? 39.149 -29.304 65.084 1.00 30.79 356 GLN A CA 1
ATOM 2737 C C . GLN A 1 376 ? 40.014 -30.016 66.118 1.00 32.36 356 GLN A C 1
ATOM 2738 O O . GLN A 1 376 ? 40.164 -31.243 66.109 1.00 35.74 356 GLN A O 1
ATOM 2744 N N . ASN A 1 377 ? 40.603 -29.212 66.998 1.00 32.76 357 ASN A N 1
ATOM 2745 C CA . ASN A 1 377 ? 41.303 -29.700 68.178 1.00 30.15 357 ASN A CA 1
ATOM 2746 C C . ASN A 1 377 ? 40.416 -30.640 68.993 1.00 32.68 357 ASN A C 1
ATOM 2747 O O . ASN A 1 377 ? 39.291 -30.287 69.357 1.00 31.76 357 ASN A O 1
ATOM 2752 N N . GLU A 1 378 ? 40.938 -31.836 69.298 1.00 33.90 358 GLU A N 1
ATOM 2753 C CA . GLU A 1 378 ? 40.115 -32.866 69.935 1.00 32.74 358 GLU A CA 1
ATOM 2754 C C . GLU A 1 378 ? 39.648 -32.458 71.328 1.00 27.78 358 GLU A C 1
ATOM 2755 O O . GLU A 1 378 ? 38.562 -32.864 71.757 1.00 27.73 358 GLU A O 1
ATOM 2761 N N . PHE A 1 379 ? 40.433 -31.659 72.052 1.00 25.05 359 PHE A N 1
ATOM 2762 C CA . PHE A 1 379 ? 39.956 -31.157 73.337 1.00 24.03 359 PHE A CA 1
ATOM 2763 C C . PHE A 1 379 ? 38.760 -30.229 73.154 1.00 22.95 359 PHE A C 1
ATOM 2764 O O . PHE A 1 379 ? 37.756 -30.336 73.872 1.00 21.65 359 PHE A O 1
ATOM 2772 N N . VAL A 1 380 ? 38.883 -29.269 72.237 1.00 23.61 360 VAL A N 1
ATOM 2773 C CA . VAL A 1 380 ? 37.794 -28.335 71.978 1.00 22.85 360 VAL A CA 1
ATOM 2774 C C . VAL A 1 380 ? 36.572 -29.089 71.470 1.00 23.33 360 VAL A C 1
ATOM 2775 O O . VAL A 1 380 ? 35.430 -28.757 71.814 1.00 21.93 360 VAL A O 1
ATOM 2779 N N . ARG A 1 381 ? 36.795 -30.135 70.670 1.00 22.20 361 ARG A N 1
ATOM 2780 C CA . ARG A 1 381 ? 35.674 -30.926 70.167 1.00 23.38 361 ARG A CA 1
ATOM 2781 C C . ARG A 1 381 ? 34.928 -31.614 71.304 1.00 20.93 361 ARG A C 1
ATOM 2782 O O . ARG A 1 381 ? 33.690 -31.664 71.307 1.00 18.22 361 ARG A O 1
ATOM 2790 N N . ARG A 1 382 ? 35.656 -32.157 72.284 1.00 20.42 362 ARG A N 1
ATOM 2791 C CA . ARG A 1 382 ? 34.979 -32.867 73.359 1.00 20.94 362 ARG A CA 1
ATOM 2792 C C . ARG A 1 382 ? 34.257 -31.913 74.301 1.00 19.52 362 ARG A C 1
ATOM 2793 O O . ARG A 1 382 ? 33.301 -32.325 74.972 1.00 21.22 362 ARG A O 1
ATOM 2801 N N . LEU A 1 383 ? 34.659 -30.635 74.346 1.00 17.58 363 LEU A N 1
ATOM 2802 C CA . LEU A 1 383 ? 33.905 -29.689 75.155 1.00 17.77 363 LEU A CA 1
ATOM 2803 C C . LEU A 1 383 ? 32.521 -29.413 74.571 1.00 14.84 363 LEU A C 1
ATOM 2804 O O . LEU A 1 383 ? 31.670 -28.888 75.287 1.00 15.53 363 LEU A O 1
ATOM 2809 N N . GLN A 1 384 ? 32.287 -29.755 73.301 1.00 16.85 364 GLN A N 1
ATOM 2810 C CA . GLN A 1 384 ? 30.942 -29.627 72.735 1.00 15.39 364 GLN A CA 1
ATOM 2811 C C . GLN A 1 384 ? 29.956 -30.492 73.496 1.00 15.87 364 GLN A C 1
ATOM 2812 O O . GLN A 1 384 ? 28.855 -30.044 73.836 1.00 14.97 364 GLN A O 1
ATOM 2818 N N . ARG A 1 385 ? 30.332 -31.752 73.752 1.00 15.72 365 ARG A N 1
ATOM 2819 C CA . ARG A 1 385 ? 29.488 -32.632 74.557 1.00 16.04 365 ARG A CA 1
ATOM 2820 C C . ARG A 1 385 ? 29.393 -32.134 75.993 1.00 15.49 365 ARG A C 1
ATOM 2821 O O . ARG A 1 385 ? 28.336 -32.236 76.616 1.00 15.43 365 ARG A O 1
ATOM 2829 N N . ALA A 1 386 ? 30.479 -31.562 76.542 1.00 15.81 366 ALA A N 1
ATOM 2830 C CA . ALA A 1 386 ? 30.365 -30.989 77.881 1.00 16.69 366 ALA A CA 1
ATOM 2831 C C . ALA A 1 386 ? 29.357 -29.850 77.901 1.00 13.69 366 ALA A C 1
ATOM 2832 O O . ALA A 1 386 ? 28.570 -29.720 78.843 1.00 15.29 366 ALA A O 1
ATOM 2834 N N . ASP A 1 387 ? 29.391 -28.999 76.877 1.00 15.07 367 ASP A N 1
ATOM 2835 C CA . ASP A 1 387 ? 28.449 -27.888 76.809 1.00 13.58 367 ASP A CA 1
ATOM 2836 C C . ASP A 1 387 ? 27.012 -28.377 76.659 1.00 12.15 367 ASP A C 1
ATOM 2837 O O . ASP A 1 387 ? 26.099 -27.812 77.276 1.00 14.96 367 ASP A O 1
ATOM 2842 N N . LEU A 1 388 ? 26.797 -29.427 75.848 1.00 12.98 368 LEU A N 1
ATOM 2843 C CA . LEU A 1 388 ? 25.459 -30.018 75.690 1.00 13.89 368 LEU A CA 1
ATOM 2844 C C . LEU A 1 388 ? 24.972 -30.635 76.995 1.00 15.57 368 LEU A C 1
ATOM 2845 O O . LEU A 1 388 ? 23.825 -30.427 77.414 1.00 15.26 368 LEU A O 1
ATOM 2850 N N . ASP A 1 389 ? 25.844 -31.413 77.645 1.00 14.78 369 ASP A N 1
ATOM 2851 C CA . ASP A 1 389 ? 25.534 -31.967 78.960 1.00 16.81 369 ASP A CA 1
ATOM 2852 C C . ASP A 1 389 ? 25.142 -30.876 79.954 1.00 15.42 369 ASP A C 1
ATOM 2853 O O . ASP A 1 389 ? 24.164 -31.015 80.695 1.00 17.56 369 ASP A O 1
ATOM 2858 N N . TYR A 1 390 ? 25.927 -29.788 80.018 1.00 16.24 370 TYR A N 1
ATOM 2859 C CA . TYR A 1 390 ? 25.635 -28.750 80.999 1.00 16.36 370 TYR A CA 1
ATOM 2860 C C . TYR A 1 390 ? 24.353 -28.001 80.646 1.00 16.09 370 TYR A C 1
ATOM 2861 O O . TYR A 1 390 ? 23.552 -27.681 81.529 1.00 15.73 370 TYR A O 1
ATOM 2870 N N . MET A 1 391 ? 24.135 -27.722 79.354 1.00 14.17 371 MET A N 1
ATOM 2871 C CA . MET A 1 391 ? 22.975 -26.917 78.973 1.00 14.72 371 MET A CA 1
ATOM 2872 C C . MET A 1 391 ? 21.680 -27.677 79.207 1.00 14.83 371 MET A C 1
ATOM 2873 O O . MET A 1 391 ? 20.694 -27.099 79.679 1.00 16.19 371 MET A O 1
ATOM 2878 N N . THR A 1 392 ? 21.669 -28.975 78.896 1.00 15.38 372 THR A N 1
ATOM 2879 C CA . THR A 1 392 ? 20.462 -29.774 79.068 1.00 17.56 372 THR A CA 1
ATOM 2880 C C . THR A 1 392 ? 20.316 -30.335 80.476 1.00 19.00 372 THR A C 1
ATOM 2881 O O . THR A 1 392 ? 19.186 -30.570 80.919 1.00 18.20 372 THR A O 1
ATOM 2885 N N . GLY A 1 393 ? 21.426 -30.494 81.200 1.00 18.63 373 GLY A N 1
ATOM 2886 C CA . GLY A 1 393 ? 21.443 -31.309 82.403 1.00 19.28 373 GLY A CA 1
ATOM 2887 C C . GLY A 1 393 ? 21.467 -30.564 83.727 1.00 21.85 373 GLY A C 1
ATOM 2888 O O . GLY A 1 393 ? 21.378 -31.191 84.794 1.00 22.75 373 GLY A O 1
ATOM 2889 N N . THR A 1 394 ? 21.594 -29.237 83.688 1.00 21.10 374 THR A N 1
ATOM 2890 C CA . THR A 1 394 ? 21.632 -28.422 84.893 1.00 18.60 374 THR A CA 1
ATOM 2891 C C . THR A 1 394 ? 20.568 -27.342 84.836 1.00 20.47 374 THR A C 1
ATOM 2892 O O . THR A 1 394 ? 20.226 -26.827 83.765 1.00 19.04 374 THR A O 1
ATOM 2896 N N . HIS A 1 395 ? 20.042 -27.002 86.011 1.00 17.84 375 HIS A N 1
ATOM 2897 C CA . HIS A 1 395 ? 19.084 -25.915 86.092 1.00 19.25 375 HIS A CA 1
ATOM 2898 C C . HIS A 1 395 ? 19.680 -24.622 85.552 1.00 20.11 375 HIS A C 1
ATOM 2899 O O . HIS A 1 395 ? 19.013 -23.879 84.826 1.00 17.96 375 HIS A O 1
ATOM 2906 N N . ALA A 1 396 ? 20.937 -24.337 85.899 1.00 19.91 376 ALA A N 1
ATOM 2907 C CA . ALA A 1 396 ? 21.553 -23.097 85.446 1.00 16.16 376 ALA A CA 1
ATOM 2908 C C . ALA A 1 396 ? 21.707 -23.073 83.928 1.00 16.09 376 ALA A C 1
ATOM 2909 O O . ALA A 1 396 ? 21.486 -22.029 83.302 1.00 16.05 376 ALA A O 1
ATOM 2911 N N . GLY A 1 397 ? 22.087 -24.205 83.331 1.00 16.07 377 GLY A N 1
ATOM 2912 C CA . GLY A 1 397 ? 22.223 -24.265 81.879 1.00 15.58 377 GLY A CA 1
ATOM 2913 C C . GLY A 1 397 ? 20.888 -24.126 81.174 1.00 15.68 377 GLY A C 1
ATOM 2914 O O . GLY A 1 397 ? 20.763 -23.377 80.198 1.00 13.16 377 GLY A O 1
ATOM 2915 N N . ARG A 1 398 ? 19.863 -24.819 81.681 1.00 15.33 378 ARG A N 1
ATOM 2916 C CA . ARG A 1 398 ? 18.542 -24.748 81.061 1.00 15.18 378 ARG A CA 1
ATOM 2917 C C . ARG A 1 398 ? 17.960 -23.343 81.156 1.00 14.14 378 ARG A C 1
ATOM 2918 O O . ARG A 1 398 ? 17.317 -22.864 80.210 1.00 14.72 378 ARG A O 1
ATOM 2926 N N . LEU A 1 399 ? 18.161 -22.680 82.301 1.00 15.51 379 LEU A N 1
ATOM 2927 C CA . LEU A 1 399 ? 17.650 -21.330 82.504 1.00 15.71 379 LEU A CA 1
ATOM 2928 C C . LEU A 1 399 ? 18.233 -20.378 81.471 1.00 13.91 379 LEU A C 1
ATOM 2929 O O . LEU A 1 399 ? 17.505 -19.606 80.834 1.00 14.59 379 LEU A O 1
ATOM 2934 N N . GLN A 1 400 ? 19.555 -20.416 81.306 1.00 13.76 380 GLN A N 1
ATOM 2935 C CA . GLN A 1 400 ? 20.191 -19.531 80.342 1.00 13.71 380 GLN A CA 1
ATOM 2936 C C . GLN A 1 400 ? 19.690 -19.818 78.933 1.00 13.27 380 GLN A C 1
ATOM 2937 O O . GLN A 1 400 ? 19.410 -18.887 78.168 1.00 11.49 380 GLN A O 1
ATOM 2943 N N . PHE A 1 401 ? 19.568 -21.094 78.566 1.00 13.45 381 PHE A N 1
ATOM 2944 C CA . PHE A 1 401 ? 19.076 -21.385 77.223 1.00 12.57 381 PHE A CA 1
ATOM 2945 C C . PHE A 1 401 ? 17.674 -20.825 77.049 1.00 13.42 381 PHE A C 1
ATOM 2946 O O . PHE A 1 401 ? 17.354 -20.191 76.036 1.00 11.97 381 PHE A O 1
ATOM 2954 N N . ALA A 1 402 ? 16.824 -21.056 78.045 1.00 13.22 382 ALA A N 1
ATOM 2955 C CA . ALA A 1 402 ? 15.412 -20.730 77.912 1.00 13.51 382 ALA A CA 1
ATOM 2956 C C . ALA A 1 402 ? 15.192 -19.224 77.831 1.00 13.75 382 ALA A C 1
ATOM 2957 O O . ALA A 1 402 ? 14.414 -18.742 76.993 1.00 13.76 382 ALA A O 1
ATOM 2959 N N . GLU A 1 403 ? 15.858 -18.462 78.698 1.00 13.47 383 GLU A N 1
ATOM 2960 C CA . GLU A 1 403 ? 15.733 -17.011 78.649 1.00 13.64 383 GLU A CA 1
ATOM 2961 C C . GLU A 1 403 ? 16.226 -16.457 77.318 1.00 14.15 383 GLU A C 1
ATOM 2962 O O . GLU A 1 403 ? 15.627 -15.526 76.770 1.00 16.13 383 GLU A O 1
ATOM 2968 N N . ASN A 1 404 ? 17.317 -17.004 76.785 1.00 12.56 384 ASN A N 1
ATOM 2969 C CA . ASN A 1 404 ? 17.797 -16.513 75.493 1.00 11.74 384 ASN A CA 1
ATOM 2970 C C . ASN A 1 404 ? 16.895 -16.956 74.348 1.00 12.44 384 ASN A C 1
ATOM 2971 O O . ASN A 1 404 ? 16.573 -16.156 73.452 1.00 11.80 384 ASN A O 1
ATOM 2976 N N . PHE A 1 405 ? 16.503 -18.231 74.334 1.00 11.32 385 PHE A N 1
ATOM 2977 C CA . PHE A 1 405 ? 15.712 -18.731 73.207 1.00 11.73 385 PHE A CA 1
ATOM 2978 C C . PHE A 1 405 ? 14.352 -18.035 73.112 1.00 11.65 385 PHE A C 1
ATOM 2979 O O . PHE A 1 405 ? 13.923 -17.645 72.013 1.00 11.66 385 PHE A O 1
ATOM 2987 N N . THR A 1 406 ? 13.673 -17.837 74.248 1.00 10.01 386 THR A N 1
ATOM 2988 C CA . THR A 1 406 ? 12.345 -17.219 74.187 1.00 10.21 386 THR A CA 1
ATOM 2989 C C . THR A 1 406 ? 12.419 -15.712 73.990 1.00 12.05 386 THR A C 1
ATOM 2990 O O . THR A 1 406 ? 11.385 -15.085 73.720 1.00 12.11 386 THR A O 1
ATOM 2994 N N . GLY A 1 407 ? 13.607 -15.121 74.093 1.00 11.10 387 GLY A N 1
ATOM 2995 C CA . GLY A 1 407 ? 13.784 -13.715 73.768 1.00 12.96 387 GLY A CA 1
ATOM 2996 C C . GLY A 1 407 ? 14.262 -12.852 74.925 1.00 12.12 387 GLY A C 1
ATOM 2997 O O . GLY A 1 407 ? 13.611 -12.787 75.979 1.00 14.14 387 GLY A O 1
ATOM 2998 N N . LEU A 1 408 ? 15.403 -12.186 74.734 1.00 11.70 388 LEU A N 1
ATOM 2999 C CA . LEU A 1 408 ? 15.942 -11.280 75.735 1.00 13.00 388 LEU A CA 1
ATOM 3000 C C . LEU A 1 408 ? 15.112 -10.004 75.797 1.00 14.02 388 LEU A C 1
ATOM 3001 O O . LEU A 1 408 ? 14.435 -9.639 74.829 1.00 13.56 388 LEU A O 1
ATOM 3006 N N . PRO A 1 409 ? 15.131 -9.310 76.933 1.00 14.62 389 PRO A N 1
ATOM 3007 C CA . PRO A 1 409 ? 14.411 -8.035 77.027 1.00 14.46 389 PRO A CA 1
ATOM 3008 C C . PRO A 1 409 ? 14.903 -7.014 76.010 1.00 15.11 389 PRO A C 1
ATOM 3009 O O . PRO A 1 409 ? 16.034 -7.064 75.525 1.00 13.87 389 PRO A O 1
ATOM 3013 N N . ILE A 1 410 ? 14.033 -6.047 75.726 1.00 15.82 390 ILE A N 1
ATOM 3014 C CA . ILE A 1 410 ? 14.293 -4.972 74.776 1.00 15.26 390 ILE A CA 1
ATOM 3015 C C . ILE A 1 410 ? 14.268 -3.656 75.535 1.00 18.55 390 ILE A C 1
ATOM 3016 O O . ILE A 1 410 ? 13.390 -3.444 76.381 1.00 20.47 390 ILE A O 1
ATOM 3021 N N . GLU A 1 411 ? 15.244 -2.794 75.253 1.00 17.18 391 GLU A N 1
ATOM 3022 C CA . GLU A 1 411 ? 15.372 -1.502 75.918 1.00 20.79 391 GLU A CA 1
ATOM 3023 C C . GLU A 1 411 ? 14.588 -0.408 75.193 1.00 23.12 391 GLU A C 1
ATOM 3024 O O . GLU A 1 411 ? 14.848 0.785 75.421 1.00 22.77 391 GLU A O 1
ATOM 3030 N N . MET B 1 21 ? 34.691 -12.080 111.295 1.00 41.42 1 MET B N 1
ATOM 3031 C CA . MET B 1 21 ? 33.234 -12.078 111.267 1.00 35.18 1 MET B CA 1
ATOM 3032 C C . MET B 1 21 ? 32.650 -12.680 112.539 1.00 29.71 1 MET B C 1
ATOM 3033 O O . MET B 1 21 ? 31.437 -12.656 112.737 1.00 32.45 1 MET B O 1
ATOM 3038 N N . ARG B 1 22 ? 33.513 -13.216 113.403 1.00 31.67 2 ARG B N 1
ATOM 3039 C CA . ARG B 1 22 ? 33.116 -13.701 114.719 1.00 29.06 2 ARG B CA 1
ATOM 3040 C C . ARG B 1 22 ? 33.972 -13.021 115.783 1.00 27.50 2 ARG B C 1
ATOM 3041 O O . ARG B 1 22 ? 35.200 -12.982 115.665 1.00 28.80 2 ARG B O 1
ATOM 3049 N N . THR B 1 23 ? 33.323 -12.495 116.820 1.00 21.82 3 THR B N 1
ATOM 3050 C CA . THR B 1 23 ? 34.012 -11.763 117.878 1.00 19.59 3 THR B CA 1
ATOM 3051 C C . THR B 1 23 ? 33.248 -11.982 119.181 1.00 19.62 3 THR B C 1
ATOM 3052 O O . THR B 1 23 ? 32.233 -12.681 119.215 1.00 19.92 3 THR B O 1
ATOM 3056 N N . GLN B 1 24 ? 33.750 -11.394 120.271 1.00 17.94 4 GLN B N 1
ATOM 3057 C CA . GLN B 1 24 ? 33.030 -11.476 121.538 1.00 16.37 4 GLN B CA 1
ATOM 3058 C C . GLN B 1 24 ? 31.942 -10.414 121.618 1.00 14.43 4 GLN B C 1
ATOM 3059 O O . GLN B 1 24 ? 30.778 -10.737 121.868 1.00 16.29 4 GLN B O 1
ATOM 3065 N N . VAL B 1 25 ? 32.292 -9.152 121.370 1.00 15.81 5 VAL B N 1
ATOM 3066 C CA . VAL B 1 25 ? 31.350 -8.037 121.480 1.00 14.34 5 VAL B CA 1
ATOM 3067 C C . VAL B 1 25 ? 31.327 -7.299 120.148 1.00 14.42 5 VAL B C 1
ATOM 3068 O O . VAL B 1 25 ? 32.351 -6.760 119.709 1.00 15.72 5 VAL B O 1
ATOM 3072 N N . GLY B 1 26 ? 30.161 -7.296 119.500 1.00 14.22 6 GLY B N 1
ATOM 3073 C CA . GLY B 1 26 ? 29.919 -6.471 118.339 1.00 13.03 6 GLY B CA 1
ATOM 3074 C C . GLY B 1 26 ? 29.354 -5.130 118.772 1.00 13.49 6 GLY B C 1
ATOM 3075 O O . GLY B 1 26 ? 28.338 -5.071 119.471 1.00 15.84 6 GLY B O 1
ATOM 3076 N N . ILE B 1 27 ? 30.029 -4.058 118.371 1.00 13.34 7 ILE B N 1
ATOM 3077 C CA . ILE B 1 27 ? 29.726 -2.696 118.810 1.00 12.74 7 ILE B CA 1
ATOM 3078 C C . ILE B 1 27 ? 29.205 -1.936 117.605 1.00 13.42 7 ILE B C 1
ATOM 3079 O O . ILE B 1 27 ? 29.929 -1.744 116.619 1.00 17.36 7 ILE B O 1
ATOM 3084 N N . VAL B 1 28 ? 27.945 -1.523 117.663 1.00 14.24 8 VAL B N 1
ATOM 3085 C CA . VAL B 1 28 ? 27.348 -0.766 116.570 1.00 14.34 8 VAL B CA 1
ATOM 3086 C C . VAL B 1 28 ? 27.520 0.716 116.886 1.00 16.27 8 VAL B C 1
ATOM 3087 O O . VAL B 1 28 ? 26.941 1.222 117.846 1.00 16.99 8 VAL B O 1
ATOM 3091 N N . GLY B 1 29 ? 28.310 1.408 116.073 1.00 15.78 9 GLY B N 1
ATOM 3092 C CA . GLY B 1 29 ? 28.518 2.838 116.221 1.00 16.95 9 GLY B CA 1
ATOM 3093 C C . GLY B 1 29 ? 29.893 3.180 116.758 1.00 15.30 9 GLY B C 1
ATOM 3094 O O . GLY B 1 29 ? 30.319 2.650 117.793 1.00 15.24 9 GLY B O 1
ATOM 3095 N N . ALA B 1 30 ? 30.609 4.055 116.050 1.00 14.07 10 ALA B N 1
ATOM 3096 C CA . ALA B 1 30 ? 31.937 4.488 116.454 1.00 16.50 10 ALA B CA 1
ATOM 3097 C C . ALA B 1 30 ? 31.917 5.937 116.925 1.00 16.99 10 ALA B C 1
ATOM 3098 O O . ALA B 1 30 ? 32.818 6.722 116.611 1.00 19.50 10 ALA B O 1
ATOM 3100 N N . GLY B 1 31 ? 30.869 6.305 117.669 1.00 15.20 11 GLY B N 1
ATOM 3101 C CA . GLY B 1 31 ? 30.849 7.537 118.425 1.00 15.80 11 GLY B CA 1
ATOM 3102 C C . GLY B 1 31 ? 31.621 7.395 119.729 1.00 13.34 11 GLY B C 1
ATOM 3103 O O . GLY B 1 31 ? 32.352 6.428 119.943 1.00 13.84 11 GLY B O 1
ATOM 3104 N N . PRO B 1 32 ? 31.486 8.357 120.630 1.00 12.48 12 PRO B N 1
ATOM 3105 C CA . PRO B 1 32 ? 32.250 8.244 121.883 1.00 13.82 12 PRO B CA 1
ATOM 3106 C C . PRO B 1 32 ? 31.909 6.993 122.681 1.00 12.39 12 PRO B C 1
ATOM 3107 O O . PRO B 1 32 ? 32.815 6.363 123.238 1.00 13.38 12 PRO B O 1
ATOM 3111 N N . ALA B 1 33 ? 30.636 6.592 122.729 1.00 11.68 13 ALA B N 1
ATOM 3112 C CA . ALA B 1 33 ? 30.262 5.415 123.521 1.00 12.21 13 ALA B CA 1
ATOM 3113 C C . ALA B 1 33 ? 30.910 4.154 122.965 1.00 13.40 13 ALA B C 1
ATOM 3114 O O . ALA B 1 33 ? 31.560 3.394 123.698 1.00 13.08 13 ALA B O 1
ATOM 3116 N N . GLY B 1 34 ? 30.759 3.932 121.658 1.00 12.07 14 GLY B N 1
ATOM 3117 C CA . GLY B 1 34 ? 31.313 2.729 121.051 1.00 12.98 14 GLY B CA 1
ATOM 3118 C C . GLY B 1 34 ? 32.828 2.679 121.117 1.00 13.89 14 GLY B C 1
ATOM 3119 O O . GLY B 1 34 ? 33.406 1.624 121.388 1.00 12.96 14 GLY B O 1
ATOM 3120 N N . LEU B 1 35 ? 33.497 3.815 120.861 1.00 13.19 15 LEU B N 1
ATOM 3121 C CA . LEU B 1 35 ? 34.964 3.815 120.911 1.00 12.27 15 LEU B CA 1
ATOM 3122 C C . LEU B 1 35 ? 35.469 3.597 122.335 1.00 14.26 15 LEU B C 1
ATOM 3123 O O . LEU B 1 35 ? 36.438 2.856 122.550 1.00 13.34 15 LEU B O 1
ATOM 3128 N N . MET B 1 36 ? 34.822 4.224 123.326 1.00 12.54 16 MET B N 1
ATOM 3129 C CA . MET B 1 36 ? 35.237 3.998 124.707 1.00 12.14 16 MET B CA 1
ATOM 3130 C C . MET B 1 36 ? 35.074 2.535 125.085 1.00 12.64 16 MET B C 1
ATOM 3131 O O . MET B 1 36 ? 35.960 1.951 125.720 1.00 12.30 16 MET B O 1
ATOM 3136 N N . LEU B 1 37 ? 33.953 1.925 124.694 1.00 11.20 17 LEU B N 1
ATOM 3137 C CA . LEU B 1 37 ? 33.733 0.522 125.036 1.00 9.98 17 LEU B CA 1
ATOM 3138 C C . LEU B 1 37 ? 34.779 -0.369 124.389 1.00 11.77 17 LEU B C 1
ATOM 3139 O O . LEU B 1 37 ? 35.351 -1.253 125.045 1.00 11.91 17 LEU B O 1
ATOM 3144 N N . ALA B 1 38 ? 35.046 -0.146 123.100 1.00 12.87 18 ALA B N 1
ATOM 3145 C CA . ALA B 1 38 ? 36.027 -0.971 122.402 1.00 13.34 18 ALA B CA 1
ATOM 3146 C C . ALA B 1 38 ? 37.392 -0.882 123.070 1.00 13.62 18 ALA B C 1
ATOM 3147 O O . ALA B 1 38 ? 38.065 -1.903 123.251 1.00 13.35 18 ALA B O 1
ATOM 3149 N N . HIS B 1 39 ? 37.797 0.331 123.470 1.00 11.99 19 HIS B N 1
ATOM 3150 C CA . HIS B 1 39 ? 39.087 0.548 124.122 1.00 11.85 19 HIS B CA 1
ATOM 3151 C C . HIS B 1 39 ? 39.178 -0.163 125.477 1.00 13.61 19 HIS B C 1
ATOM 3152 O O . HIS B 1 39 ? 40.178 -0.832 125.781 1.00 13.59 19 HIS B O 1
ATOM 3159 N N . LEU B 1 40 ? 38.136 -0.028 126.305 1.00 12.51 20 LEU B N 1
ATOM 3160 C CA . LEU B 1 40 ? 38.133 -0.678 127.614 1.00 11.22 20 LEU B CA 1
ATOM 3161 C C . LEU B 1 40 ? 38.186 -2.187 127.472 1.00 11.61 20 LEU B C 1
ATOM 3162 O O . LEU B 1 40 ? 38.904 -2.855 128.221 1.00 13.31 20 LEU B O 1
ATOM 3167 N N . LEU B 1 41 ? 37.406 -2.736 126.536 1.00 11.84 21 LEU B N 1
ATOM 3168 C CA . LEU B 1 41 ? 37.425 -4.181 126.319 1.00 13.10 21 LEU B CA 1
ATOM 3169 C C . LEU B 1 41 ? 38.790 -4.646 125.824 1.00 14.36 21 LEU B C 1
ATOM 3170 O O . LEU B 1 41 ? 39.318 -5.660 126.305 1.00 14.51 21 LEU B O 1
ATOM 3175 N N . ARG B 1 42 ? 39.384 -3.907 124.879 1.00 13.09 22 ARG B N 1
ATOM 3176 C CA . ARG B 1 42 ? 40.694 -4.291 124.349 1.00 14.65 22 ARG B CA 1
ATOM 3177 C C . ARG B 1 42 ? 41.724 -4.443 125.457 1.00 16.34 22 ARG B C 1
ATOM 3178 O O . ARG B 1 42 ? 42.521 -5.393 125.448 1.00 17.43 22 ARG B O 1
ATOM 3186 N N . ARG B 1 43 ? 41.724 -3.515 126.420 1.00 15.27 23 ARG B N 1
ATOM 3187 C CA . ARG B 1 43 ? 42.713 -3.519 127.493 1.00 15.90 23 ARG B CA 1
ATOM 3188 C C . ARG B 1 43 ? 42.430 -4.590 128.533 1.00 15.06 23 ARG B C 1
ATOM 3189 O O . ARG B 1 43 ? 43.314 -4.905 129.344 1.00 16.93 23 ARG B O 1
ATOM 3197 N N . GLU B 1 44 ? 41.216 -5.141 128.529 1.00 14.91 24 GLU B N 1
ATOM 3198 C CA . GLU B 1 44 ? 40.869 -6.316 129.316 1.00 14.94 24 GLU B CA 1
ATOM 3199 C C . GLU B 1 44 ? 41.008 -7.614 128.526 1.00 14.72 24 GLU B C 1
ATOM 3200 O O . GLU B 1 44 ? 40.634 -8.671 129.041 1.00 15.33 24 GLU B O 1
ATOM 3206 N N . GLY B 1 45 ? 41.516 -7.558 127.292 1.00 15.47 25 GLY B N 1
ATOM 3207 C CA . GLY B 1 45 ? 41.705 -8.753 126.468 1.00 15.82 25 GLY B CA 1
ATOM 3208 C C . GLY B 1 45 ? 40.457 -9.268 125.781 1.00 17.68 25 GLY B C 1
ATOM 3209 O O . GLY B 1 45 ? 40.494 -10.334 125.149 1.00 18.37 25 GLY B O 1
ATOM 3210 N N . ILE B 1 46 ? 39.359 -8.538 125.862 1.00 14.85 26 ILE B N 1
ATOM 3211 C CA . ILE B 1 46 ? 38.085 -8.963 125.297 1.00 15.60 26 ILE B CA 1
ATOM 3212 C C . ILE B 1 46 ? 37.995 -8.459 123.859 1.00 21.10 26 ILE B C 1
ATOM 3213 O O . ILE B 1 46 ? 38.172 -7.261 123.592 1.00 21.26 26 ILE B O 1
ATOM 3218 N N . ASP B 1 47 ? 37.735 -9.375 122.929 1.00 17.65 27 ASP B N 1
ATOM 3219 C CA . ASP B 1 47 ? 37.723 -9.050 121.510 1.00 17.88 27 ASP B CA 1
ATOM 3220 C C . ASP B 1 47 ? 36.444 -8.311 121.133 1.00 18.13 27 ASP B C 1
ATOM 3221 O O . ASP B 1 47 ? 35.340 -8.729 121.498 1.00 18.49 27 ASP B O 1
ATOM 3226 N N . ALA B 1 48 ? 36.589 -7.224 120.387 1.00 18.22 28 ALA B N 1
ATOM 3227 C CA . ALA B 1 48 ? 35.427 -6.490 119.907 1.00 16.52 28 ALA B CA 1
ATOM 3228 C C . ALA B 1 48 ? 35.668 -6.046 118.476 1.00 17.28 28 ALA B C 1
ATOM 3229 O O . ALA B 1 48 ? 36.812 -5.878 118.054 1.00 18.46 28 ALA B O 1
ATOM 3231 N N . VAL B 1 49 ? 34.578 -5.856 117.740 1.00 16.42 29 VAL B N 1
ATOM 3232 C CA . VAL B 1 49 ? 34.601 -5.230 116.422 1.00 17.24 29 VAL B CA 1
ATOM 3233 C C . VAL B 1 49 ? 33.600 -4.087 116.447 1.00 17.53 29 VAL B C 1
ATOM 3234 O O . VAL B 1 49 ? 32.480 -4.260 116.935 1.00 19.54 29 VAL B O 1
ATOM 3238 N N . VAL B 1 50 ? 34.000 -2.929 115.917 1.00 17.17 30 VAL B N 1
ATOM 3239 C CA . VAL B 1 50 ? 33.148 -1.745 115.840 1.00 17.18 30 VAL B CA 1
ATOM 3240 C C . VAL B 1 50 ? 32.672 -1.578 114.403 1.00 19.77 30 VAL B C 1
ATOM 3241 O O . VAL B 1 50 ? 33.474 -1.654 113.467 1.00 17.52 30 VAL B O 1
ATOM 3245 N N . ILE B 1 51 ? 31.372 -1.348 114.220 1.00 15.54 31 ILE B N 1
ATOM 3246 C CA . ILE B 1 51 ? 30.783 -1.198 112.893 1.00 17.02 31 ILE B CA 1
ATOM 3247 C C . ILE B 1 51 ? 30.123 0.174 112.844 1.00 20.81 31 ILE B C 1
ATOM 3248 O O . ILE B 1 51 ? 29.235 0.466 113.656 1.00 20.88 31 ILE B O 1
ATOM 3253 N N . GLU B 1 52 ? 30.542 1.006 111.884 1.00 20.01 32 GLU B N 1
ATOM 3254 C CA . GLU B 1 52 ? 30.161 2.415 111.838 1.00 20.32 32 GLU B CA 1
ATOM 3255 C C . GLU B 1 52 ? 29.638 2.778 110.454 1.00 22.27 32 GLU B C 1
ATOM 3256 O O . GLU B 1 52 ? 30.270 2.450 109.445 1.00 23.29 32 GLU B O 1
ATOM 3262 N N . ARG B 1 53 ? 28.502 3.489 110.412 1.00 20.93 33 ARG B N 1
ATOM 3263 C CA . ARG B 1 53 ? 27.857 3.779 109.132 1.00 24.09 33 ARG B CA 1
ATOM 3264 C C . ARG B 1 53 ? 28.581 4.868 108.351 1.00 24.62 33 ARG B C 1
ATOM 3265 O O . ARG B 1 53 ? 28.590 4.826 107.116 1.00 24.50 33 ARG B O 1
ATOM 3273 N N . ALA B 1 54 ? 29.186 5.840 109.031 1.00 19.87 34 ALA B N 1
ATOM 3274 C CA . ALA B 1 54 ? 29.842 6.948 108.352 1.00 24.03 34 ALA B CA 1
ATOM 3275 C C . ALA B 1 54 ? 31.297 6.618 108.022 1.00 23.46 34 ALA B C 1
ATOM 3276 O O . ALA B 1 54 ? 31.864 5.622 108.478 1.00 23.57 34 ALA B O 1
ATOM 3278 N N . ALA B 1 55 ? 31.902 7.471 107.198 1.00 27.98 35 ALA B N 1
ATOM 3279 C CA . ALA B 1 55 ? 33.307 7.318 106.855 1.00 27.07 35 ALA B CA 1
ATOM 3280 C C . ALA B 1 55 ? 34.182 7.834 107.989 1.00 26.76 35 ALA B C 1
ATOM 3281 O O . ALA B 1 55 ? 33.801 8.750 108.721 1.00 27.85 35 ALA B O 1
ATOM 3283 N N . ARG B 1 56 ? 35.359 7.220 108.135 1.00 25.54 36 ARG B N 1
ATOM 3284 C CA . ARG B 1 56 ? 36.276 7.595 109.208 1.00 27.89 36 ARG B CA 1
ATOM 3285 C C . ARG B 1 56 ? 36.531 9.094 109.213 1.00 31.02 36 ARG B C 1
ATOM 3286 O O . ARG B 1 56 ? 36.394 9.756 110.249 1.00 28.78 36 ARG B O 1
ATOM 3294 N N . GLU B 1 57 ? 36.883 9.652 108.050 1.00 29.67 37 GLU B N 1
ATOM 3295 C CA . GLU B 1 57 ? 37.202 11.074 107.992 1.00 36.17 37 GLU B CA 1
ATOM 3296 C C . GLU B 1 57 ? 35.987 11.937 108.320 1.00 36.35 37 GLU B C 1
ATOM 3297 O O . GLU B 1 57 ? 36.145 13.062 108.808 1.00 39.14 37 GLU B O 1
ATOM 3303 N N . HIS B 1 58 ? 34.773 11.430 108.081 1.00 35.86 38 HIS B N 1
ATOM 3304 C CA . HIS B 1 58 ? 33.575 12.151 108.507 1.00 36.43 38 HIS B CA 1
ATOM 3305 C C . HIS B 1 58 ? 33.478 12.204 110.026 1.00 36.98 38 HIS B C 1
ATOM 3306 O O . HIS B 1 58 ? 33.353 13.283 110.615 1.00 37.31 38 HIS B O 1
ATOM 3313 N N . VAL B 1 59 ? 33.517 11.037 110.678 1.00 32.81 39 VAL B N 1
ATOM 3314 C CA . VAL B 1 59 ? 33.417 10.988 112.136 1.00 31.70 39 VAL B CA 1
ATOM 3315 C C . VAL B 1 59 ? 34.468 11.883 112.775 1.00 32.99 39 VAL B C 1
ATOM 3316 O O . VAL B 1 59 ? 34.191 12.606 113.741 1.00 33.21 39 VAL B O 1
ATOM 3320 N N . ARG B 1 60 ? 35.682 11.871 112.222 1.00 34.96 40 ARG B N 1
ATOM 3321 C CA . ARG B 1 60 ? 36.822 12.484 112.894 1.00 40.69 40 ARG B CA 1
ATOM 3322 C C . ARG B 1 60 ? 36.677 13.996 113.036 1.00 43.17 40 ARG B C 1
ATOM 3323 O O . ARG B 1 60 ? 37.195 14.574 114.000 1.00 46.88 40 ARG B O 1
ATOM 3331 N N . THR B 1 61 ? 35.988 14.662 112.111 1.00 42.03 41 THR B N 1
ATOM 3332 C CA . THR B 1 61 ? 35.762 16.098 112.237 1.00 42.64 41 THR B CA 1
ATOM 3333 C C . THR B 1 61 ? 34.271 16.430 112.234 1.00 40.96 41 THR B C 1
ATOM 3334 O O . THR B 1 61 ? 33.836 17.430 111.659 1.00 40.89 41 THR B O 1
ATOM 3338 N N . ARG B 1 62 ? 33.466 15.575 112.862 1.00 37.65 42 ARG B N 1
ATOM 3339 C CA . ARG B 1 62 ? 32.194 16.008 113.432 1.00 33.75 42 ARG B CA 1
ATOM 3340 C C . ARG B 1 62 ? 32.526 16.881 114.624 1.00 33.31 42 ARG B C 1
ATOM 3341 O O . ARG B 1 62 ? 32.866 16.370 115.693 1.00 30.01 42 ARG B O 1
ATOM 3349 N N . LEU B 1 63 ? 32.433 18.194 114.468 1.00 26.40 43 LEU B N 1
ATOM 3350 C CA . LEU B 1 63 ? 32.853 19.077 115.544 1.00 27.13 43 LEU B CA 1
ATOM 3351 C C . LEU B 1 63 ? 31.731 19.255 116.554 1.00 24.80 43 LEU B C 1
ATOM 3352 O O . LEU B 1 63 ? 30.568 19.434 116.183 1.00 25.57 43 LEU B O 1
ATOM 3357 N N . ARG B 1 64 ? 32.086 19.186 117.838 1.00 22.80 44 ARG B N 1
ATOM 3358 C CA . ARG B 1 64 ? 31.119 19.414 118.905 1.00 20.86 44 ARG B CA 1
ATOM 3359 C C . ARG B 1 64 ? 31.876 19.755 120.181 1.00 23.56 44 ARG B C 1
ATOM 3360 O O . ARG B 1 64 ? 32.811 19.043 120.559 1.00 22.63 44 ARG B O 1
ATOM 3368 N N . ALA B 1 65 ? 31.483 20.846 120.827 1.00 21.84 45 ALA B N 1
ATOM 3369 C CA . ALA B 1 65 ? 32.108 21.224 122.083 1.00 22.35 45 ALA B CA 1
ATOM 3370 C C . ALA B 1 65 ? 31.758 20.201 123.162 1.00 19.63 45 ALA B C 1
ATOM 3371 O O . ALA B 1 65 ? 31.014 19.244 122.944 1.00 21.32 45 ALA B O 1
ATOM 3373 N N . GLY B 1 66 ? 32.295 20.404 124.353 1.00 20.72 46 GLY B N 1
ATOM 3374 C CA . GLY B 1 66 ? 32.024 19.444 125.397 1.00 19.25 46 GLY B CA 1
ATOM 3375 C C . GLY B 1 66 ? 32.388 19.944 126.767 1.00 19.39 46 GLY B C 1
ATOM 3376 O O . GLY B 1 66 ? 33.425 20.591 126.951 1.00 18.73 46 GLY B O 1
ATOM 3377 N N . VAL B 1 67 ? 31.510 19.678 127.729 1.00 14.41 47 VAL B N 1
ATOM 3378 C CA . VAL B 1 67 ? 31.800 19.832 129.148 1.00 13.48 47 VAL B CA 1
ATOM 3379 C C . VAL B 1 67 ? 31.703 18.443 129.756 1.00 12.85 47 VAL B C 1
ATOM 3380 O O . VAL B 1 67 ? 30.670 17.772 129.612 1.00 13.06 47 VAL B O 1
ATOM 3384 N N . LEU B 1 68 ? 32.773 18.014 130.415 1.00 13.11 48 LEU B N 1
ATOM 3385 C CA . LEU B 1 68 ? 32.911 16.667 130.956 1.00 11.02 48 LEU B CA 1
ATOM 3386 C C . LEU B 1 68 ? 32.787 16.698 132.474 1.00 13.03 48 LEU B C 1
ATOM 3387 O O . LEU B 1 68 ? 33.442 17.510 133.136 1.00 13.75 48 LEU B O 1
ATOM 3392 N N . GLU B 1 69 ? 31.966 15.804 133.020 1.00 11.61 49 GLU B N 1
ATOM 3393 C CA . GLU B 1 69 ? 31.875 15.629 134.464 1.00 10.59 49 GLU B CA 1
ATOM 3394 C C . GLU B 1 69 ? 33.171 15.052 135.005 1.00 13.03 49 GLU B C 1
ATOM 3395 O O . GLU B 1 69 ? 33.925 14.382 134.294 1.00 12.76 49 GLU B O 1
ATOM 3401 N N . GLN B 1 70 ? 33.402 15.279 136.301 1.00 12.27 50 GLN B N 1
ATOM 3402 C CA . GLN B 1 70 ? 34.624 14.767 136.913 1.00 13.57 50 GLN B CA 1
ATOM 3403 C C . GLN B 1 70 ? 34.743 13.260 136.743 1.00 15.26 50 GLN B C 1
ATOM 3404 O O . GLN B 1 70 ? 35.831 12.755 136.437 1.00 13.67 50 GLN B O 1
ATOM 3410 N N . GLY B 1 71 ? 33.637 12.522 136.915 1.00 13.38 51 GLY B N 1
ATOM 3411 C CA . GLY B 1 71 ? 33.713 11.074 136.787 1.00 15.03 51 GLY B CA 1
ATOM 3412 C C . GLY B 1 71 ? 34.122 10.635 135.396 1.00 13.62 51 GLY B C 1
ATOM 3413 O O . GLY B 1 71 ? 34.819 9.627 135.235 1.00 14.75 51 GLY B O 1
ATOM 3414 N N . THR B 1 72 ? 33.704 11.386 134.377 1.00 12.72 52 THR B N 1
ATOM 3415 C CA . THR B 1 72 ? 34.097 11.080 133.007 1.00 12.43 52 THR B CA 1
ATOM 3416 C C . THR B 1 72 ? 35.587 11.291 132.817 1.00 12.39 52 THR B C 1
ATOM 3417 O O . THR B 1 72 ? 36.254 10.495 132.143 1.00 12.14 52 THR B O 1
ATOM 3421 N N . VAL B 1 73 ? 36.113 12.382 133.387 1.00 12.59 53 VAL B N 1
ATOM 3422 C CA . VAL B 1 73 ? 37.541 12.659 133.268 1.00 12.36 53 VAL B CA 1
ATOM 3423 C C . VAL B 1 73 ? 38.337 11.565 133.964 1.00 13.93 53 VAL B C 1
ATOM 3424 O O . VAL B 1 73 ? 39.319 11.052 133.410 1.00 14.27 53 VAL B O 1
ATOM 3428 N N . GLU B 1 74 ? 37.891 11.153 135.162 1.00 13.82 54 GLU B N 1
ATOM 3429 C CA . GLU B 1 74 ? 38.570 10.085 135.895 1.00 15.57 54 GLU B CA 1
ATOM 3430 C C . GLU B 1 74 ? 38.555 8.785 135.111 1.00 16.62 54 GLU B C 1
ATOM 3431 O O . GLU B 1 74 ? 39.553 8.061 135.063 1.00 15.16 54 GLU B O 1
ATOM 3437 N N . MET B 1 75 ? 37.423 8.478 134.489 1.00 13.58 55 MET B N 1
ATOM 3438 C CA . MET B 1 75 ? 37.306 7.255 133.710 1.00 15.60 55 MET B CA 1
ATOM 3439 C C . MET B 1 75 ? 38.284 7.247 132.534 1.00 16.74 55 MET B C 1
ATOM 3440 O O . MET B 1 75 ? 38.955 6.239 132.273 1.00 15.68 55 MET B O 1
ATOM 3445 N N . LEU B 1 76 ? 38.390 8.369 131.820 1.00 13.88 56 LEU B N 1
ATOM 3446 C CA . LEU B 1 76 ? 39.328 8.446 130.708 1.00 14.93 56 LEU B CA 1
ATOM 3447 C C . LEU B 1 76 ? 40.767 8.351 131.198 1.00 15.34 56 LEU B C 1
ATOM 3448 O O . LEU B 1 76 ? 41.589 7.645 130.602 1.00 13.38 56 LEU B O 1
ATOM 3453 N N . ARG B 1 77 ? 41.081 9.061 132.281 1.00 13.50 57 ARG B N 1
ATOM 3454 C CA . ARG B 1 77 ? 42.418 9.006 132.866 1.00 14.51 57 ARG B CA 1
ATOM 3455 C C . ARG B 1 77 ? 42.792 7.583 133.252 1.00 16.02 57 ARG B C 1
ATOM 3456 O O . ARG B 1 77 ? 43.917 7.129 132.997 1.00 17.31 57 ARG B O 1
ATOM 3464 N N . GLU B 1 78 ? 41.865 6.869 133.881 1.00 14.25 58 GLU B N 1
ATOM 3465 C CA . GLU B 1 78 ? 42.175 5.526 134.353 1.00 16.72 58 GLU B CA 1
ATOM 3466 C C . GLU B 1 78 ? 42.284 4.517 133.219 1.00 17.97 58 GLU B C 1
ATOM 3467 O O . GLU B 1 78 ? 42.874 3.443 133.417 1.00 18.58 58 GLU B O 1
ATOM 3473 N N . ALA B 1 79 ? 41.740 4.826 132.042 1.00 15.80 59 ALA B N 1
ATOM 3474 C CA . ALA B 1 79 ? 41.881 3.965 130.879 1.00 17.45 59 ALA B CA 1
ATOM 3475 C C . ALA B 1 79 ? 43.072 4.347 130.012 1.00 15.83 59 ALA B C 1
ATOM 3476 O O . ALA B 1 79 ? 43.177 3.846 128.895 1.00 16.78 59 ALA B O 1
ATOM 3478 N N . GLY B 1 80 ? 43.959 5.227 130.493 1.00 17.28 60 GLY B N 1
ATOM 3479 C CA . GLY B 1 80 ? 45.141 5.606 129.727 1.00 17.44 60 GLY B CA 1
ATOM 3480 C C . GLY B 1 80 ? 44.894 6.585 128.601 1.00 19.54 60 GLY B C 1
ATOM 3481 O O . GLY B 1 80 ? 45.791 6.801 127.769 1.00 21.57 60 GLY B O 1
ATOM 3482 N N . VAL B 1 81 ? 43.710 7.188 128.544 1.00 16.73 61 VAL B N 1
ATOM 3483 C CA . VAL B 1 81 ? 43.362 8.073 127.441 1.00 19.91 61 VAL B CA 1
ATOM 3484 C C . VAL B 1 81 ? 42.977 9.440 127.984 1.00 18.86 61 VAL B C 1
ATOM 3485 O O . VAL B 1 81 ? 42.171 10.157 127.377 1.00 21.54 61 VAL B O 1
ATOM 3489 N N . GLY B 1 82 ? 43.556 9.809 129.125 1.00 16.07 62 GLY B N 1
ATOM 3490 C CA . GLY B 1 82 ? 43.312 11.105 129.728 1.00 16.93 62 GLY B CA 1
ATOM 3491 C C . GLY B 1 82 ? 44.494 12.045 129.691 1.00 20.98 62 GLY B C 1
ATOM 3492 O O . GLY B 1 82 ? 44.428 13.120 130.305 1.00 20.65 62 GLY B O 1
ATOM 3493 N N . GLY B 1 83 ? 45.574 11.685 128.996 1.00 20.61 63 GLY B N 1
ATOM 3494 C CA . GLY B 1 83 ? 46.770 12.515 129.011 1.00 20.24 63 GLY B CA 1
ATOM 3495 C C . GLY B 1 83 ? 46.567 13.879 128.378 1.00 19.09 63 GLY B C 1
ATOM 3496 O O . GLY B 1 83 ? 47.106 14.879 128.860 1.00 20.51 63 GLY B O 1
ATOM 3497 N N . ARG B 1 84 ? 45.788 13.947 127.300 1.00 18.16 64 ARG B N 1
ATOM 3498 C CA . ARG B 1 84 ? 45.573 15.251 126.681 1.00 16.56 64 ARG B CA 1
ATOM 3499 C C . ARG B 1 84 ? 44.565 16.085 127.469 1.00 18.84 64 ARG B C 1
ATOM 3500 O O . ARG B 1 84 ? 44.720 17.307 127.578 1.00 16.22 64 ARG B O 1
ATOM 3508 N N . ILE B 1 85 ? 43.525 15.462 128.031 1.00 16.94 65 ILE B N 1
ATOM 3509 C CA . ILE B 1 85 ? 42.618 16.222 128.895 1.00 16.15 65 ILE B CA 1
ATOM 3510 C C . ILE B 1 85 ? 43.376 16.763 130.100 1.00 19.12 65 ILE B C 1
ATOM 3511 O O . ILE B 1 85 ? 43.126 17.887 130.565 1.00 18.71 65 ILE B O 1
ATOM 3516 N N . ASP B 1 86 ? 44.316 15.975 130.624 1.00 21.12 66 ASP B N 1
ATOM 3517 C CA . ASP B 1 86 ? 45.133 16.429 131.741 1.00 23.01 66 ASP B CA 1
ATOM 3518 C C . ASP B 1 86 ? 46.066 17.559 131.347 1.00 22.91 66 ASP B C 1
ATOM 3519 O O . ASP B 1 86 ? 46.505 18.316 132.223 1.00 23.95 66 ASP B O 1
ATOM 3524 N N . ALA B 1 87 ? 46.368 17.692 130.060 1.00 18.99 67 ALA B N 1
ATOM 3525 C CA . ALA B 1 87 ? 47.317 18.700 129.606 1.00 20.60 67 ALA B CA 1
ATOM 3526 C C . ALA B 1 87 ? 46.641 20.024 129.285 1.00 19.41 67 ALA B C 1
ATOM 3527 O O . ALA B 1 87 ? 47.197 21.088 129.597 1.00 17.41 67 ALA B O 1
ATOM 3529 N N . VAL B 1 88 ? 45.450 19.988 128.672 1.00 17.19 68 VAL B N 1
ATOM 3530 C CA . VAL B 1 88 ? 44.813 21.212 128.179 1.00 15.83 68 VAL B CA 1
ATOM 3531 C C . VAL B 1 88 ? 43.316 21.261 128.485 1.00 15.36 68 VAL B C 1
ATOM 3532 O O . VAL B 1 88 ? 42.635 22.222 128.117 1.00 17.11 68 VAL B O 1
ATOM 3536 N N . GLY B 1 89 ? 42.779 20.240 129.155 1.00 15.94 69 GLY B N 1
ATOM 3537 C CA . GLY B 1 89 ? 41.395 20.330 129.575 1.00 14.92 69 GLY B CA 1
ATOM 3538 C C . GLY B 1 89 ? 41.214 21.522 130.499 1.00 13.80 69 GLY B C 1
ATOM 3539 O O . GLY B 1 89 ? 42.001 21.691 131.431 1.00 16.49 69 GLY B O 1
ATOM 3540 N N . MET B 1 90 ? 40.197 22.356 130.264 1.00 15.11 70 MET B N 1
ATOM 3541 C CA . MET B 1 90 ? 40.056 23.595 131.028 1.00 17.67 70 MET B CA 1
ATOM 3542 C C . MET B 1 90 ? 39.075 23.383 132.174 1.00 20.30 70 MET B C 1
ATOM 3543 O O . MET B 1 90 ? 37.864 23.293 131.952 1.00 18.85 70 MET B O 1
ATOM 3548 N N . GLU B 1 91 ? 39.607 23.319 133.396 1.00 18.63 71 GLU B N 1
ATOM 3549 C CA . GLU B 1 91 ? 38.777 23.224 134.588 1.00 19.94 71 GLU B CA 1
ATOM 3550 C C . GLU B 1 91 ? 37.751 24.347 134.615 1.00 20.67 71 GLU B C 1
ATOM 3551 O O . GLU B 1 91 ? 38.050 25.505 134.306 1.00 23.16 71 GLU B O 1
ATOM 3557 N N . MET B 1 92 ? 36.525 23.979 134.965 1.00 19.07 72 MET B N 1
ATOM 3558 C CA . MET B 1 92 ? 35.393 24.883 135.025 1.00 20.33 72 MET B CA 1
ATOM 3559 C C . MET B 1 92 ? 34.827 24.816 136.434 1.00 16.78 72 MET B C 1
ATOM 3560 O O . MET B 1 92 ? 34.606 23.722 136.956 1.00 17.83 72 MET B O 1
ATOM 3565 N N . HIS B 1 93 ? 34.622 25.983 137.059 1.00 14.92 73 HIS B N 1
ATOM 3566 C CA . HIS B 1 93 ? 34.189 26.042 138.444 1.00 17.75 73 HIS B CA 1
ATOM 3567 C C . HIS B 1 93 ? 32.823 26.663 138.641 1.00 15.32 73 HIS B C 1
ATOM 3568 O O . HIS B 1 93 ? 32.221 26.448 139.699 1.00 16.54 73 HIS B O 1
ATOM 3575 N N . ALA B 1 94 ? 32.325 27.434 137.683 1.00 14.81 74 ALA B N 1
ATOM 3576 C CA . ALA B 1 94 ? 31.116 28.194 137.961 1.00 16.12 74 ALA B CA 1
ATOM 3577 C C . ALA B 1 94 ? 30.308 28.413 136.696 1.00 16.07 74 ALA B C 1
ATOM 3578 O O . ALA B 1 94 ? 30.826 28.386 135.575 1.00 19.33 74 ALA B O 1
ATOM 3580 N N . ILE B 1 95 ? 29.021 28.658 136.901 1.00 15.56 75 ILE B N 1
ATOM 3581 C CA . ILE B 1 95 ? 28.144 29.174 135.859 1.00 16.59 75 ILE B CA 1
ATOM 3582 C C . ILE B 1 95 ? 27.577 30.498 136.346 1.00 16.74 75 ILE B C 1
ATOM 3583 O O . ILE B 1 95 ? 27.205 30.627 137.517 1.00 18.67 75 ILE B O 1
ATOM 3588 N N . ASP B 1 96 ? 27.546 31.493 135.460 1.00 15.96 76 ASP B N 1
ATOM 3589 C CA . ASP B 1 96 ? 26.927 32.779 135.758 1.00 15.66 76 ASP B CA 1
ATOM 3590 C C . ASP B 1 96 ? 25.499 32.729 135.226 1.00 19.36 76 ASP B C 1
ATOM 3591 O O . ASP B 1 96 ? 25.288 32.719 134.013 1.00 19.61 76 ASP B O 1
ATOM 3596 N N . PHE B 1 97 ? 24.528 32.679 136.133 1.00 17.75 77 PHE B N 1
ATOM 3597 C CA . PHE B 1 97 ? 23.112 32.719 135.772 1.00 16.52 77 PHE B CA 1
ATOM 3598 C C . PHE B 1 97 ? 22.655 34.164 135.823 1.00 18.09 77 PHE B C 1
ATOM 3599 O O . PHE B 1 97 ? 22.592 34.756 136.904 1.00 19.90 77 PHE B O 1
ATOM 3607 N N . ARG B 1 98 ? 22.307 34.720 134.670 1.00 15.78 78 ARG B N 1
ATOM 3608 C CA . ARG B 1 98 ? 21.922 36.121 134.573 1.00 18.08 78 ARG B CA 1
ATOM 3609 C C . ARG B 1 98 ? 20.405 36.204 134.461 1.00 19.50 78 ARG B C 1
ATOM 3610 O O . ARG B 1 98 ? 19.811 35.580 133.584 1.00 18.24 78 ARG B O 1
ATOM 3618 N N . PHE B 1 99 ? 19.784 36.933 135.381 1.00 17.45 79 PHE B N 1
ATOM 3619 C CA . PHE B 1 99 ? 18.341 37.136 135.351 1.00 17.59 79 PHE B CA 1
ATOM 3620 C C . PHE B 1 99 ? 18.052 38.321 136.257 1.00 18.55 79 PHE B C 1
ATOM 3621 O O . PHE B 1 99 ? 18.875 38.689 137.095 1.00 18.34 79 PHE B O 1
ATOM 3629 N N . GLY B 1 100 ? 16.876 38.920 136.077 1.00 22.76 80 GLY B N 1
ATOM 3630 C CA . GLY B 1 100 ? 16.554 40.086 136.884 1.00 24.26 80 GLY B CA 1
ATOM 3631 C C . GLY B 1 100 ? 17.509 41.244 136.699 1.00 24.61 80 GLY B C 1
ATOM 3632 O O . GLY B 1 100 ? 17.620 42.095 137.588 1.00 26.39 80 GLY B O 1
ATOM 3633 N N . GLY B 1 101 ? 18.208 41.297 135.568 1.00 22.90 81 GLY B N 1
ATOM 3634 C CA . GLY B 1 101 ? 19.185 42.342 135.337 1.00 22.33 81 GLY B CA 1
ATOM 3635 C C . GLY B 1 101 ? 20.450 42.232 136.159 1.00 23.88 81 GLY B C 1
ATOM 3636 O O . GLY B 1 101 ? 21.153 43.234 136.323 1.00 24.03 81 GLY B O 1
ATOM 3637 N N . ARG B 1 102 ? 20.772 41.042 136.673 1.00 21.96 82 ARG B N 1
ATOM 3638 C CA . ARG B 1 102 ? 21.935 40.860 137.533 1.00 21.59 82 ARG B CA 1
ATOM 3639 C C . ARG B 1 102 ? 22.623 39.533 137.240 1.00 21.62 82 ARG B C 1
ATOM 3640 O O . ARG B 1 102 ? 22.008 38.576 136.764 1.00 21.19 82 ARG B O 1
ATOM 3648 N N . SER B 1 103 ? 23.911 39.486 137.565 1.00 22.12 83 SER B N 1
ATOM 3649 C CA . SER B 1 103 ? 24.699 38.265 137.484 1.00 20.43 83 SER B CA 1
ATOM 3650 C C . SER B 1 103 ? 24.591 37.502 138.798 1.00 20.53 83 SER B C 1
ATOM 3651 O O . SER B 1 103 ? 24.611 38.101 139.878 1.00 21.58 83 SER B O 1
ATOM 3654 N N . HIS B 1 104 ? 24.457 36.175 138.703 1.00 19.17 84 HIS B N 1
ATOM 3655 C CA . HIS B 1 104 ? 24.492 35.294 139.871 1.00 18.85 84 HIS B CA 1
ATOM 3656 C C . HIS B 1 104 ? 25.480 34.171 139.569 1.00 18.88 84 HIS B C 1
ATOM 3657 O O . HIS B 1 104 ? 25.132 33.183 138.912 1.00 18.61 84 HIS B O 1
ATOM 3664 N N . ARG B 1 105 ? 26.713 34.324 140.044 1.00 19.28 85 ARG B N 1
ATOM 3665 C CA . ARG B 1 105 ? 27.765 33.348 139.778 1.00 18.96 85 ARG B CA 1
ATOM 3666 C C . ARG B 1 105 ? 27.654 32.212 140.787 1.00 20.19 85 ARG B C 1
ATOM 3667 O O . ARG B 1 105 ? 27.880 32.412 141.987 1.00 23.85 85 ARG B O 1
ATOM 3675 N N . LEU B 1 106 ? 27.303 31.019 140.303 1.00 16.60 86 LEU B N 1
ATOM 3676 C CA . LEU B 1 106 ? 27.146 29.836 141.142 1.00 14.12 86 LEU B CA 1
ATOM 3677 C C . LEU B 1 106 ? 28.416 29.009 141.012 1.00 16.87 86 LEU B C 1
ATOM 3678 O O . LEU B 1 106 ? 28.652 28.383 139.973 1.00 14.64 86 LEU B O 1
ATOM 3683 N N . ASP B 1 107 ? 29.226 29.012 142.067 1.00 15.62 87 ASP B N 1
ATOM 3684 C CA . ASP B 1 107 ? 30.485 28.276 142.098 1.00 15.42 87 ASP B CA 1
ATOM 3685 C C . ASP B 1 107 ? 30.155 26.851 142.519 1.00 14.29 87 ASP B C 1
ATOM 3686 O O . ASP B 1 107 ? 29.971 26.563 143.708 1.00 17.24 87 ASP B O 1
ATOM 3691 N N . PHE B 1 108 ? 30.062 25.947 141.536 1.00 13.42 88 PHE B N 1
ATOM 3692 C CA . PHE B 1 108 ? 29.708 24.576 141.878 1.00 13.73 88 PHE B CA 1
ATOM 3693 C C . PHE B 1 108 ? 30.901 23.781 142.382 1.00 14.44 88 PHE B C 1
ATOM 3694 O O . PHE B 1 108 ? 30.707 22.737 143.004 1.00 15.49 88 PHE B O 1
ATOM 3702 N N . HIS B 1 109 ? 32.126 24.252 142.124 1.00 15.21 89 HIS B N 1
ATOM 3703 C CA . HIS B 1 109 ? 33.296 23.640 142.742 1.00 16.29 89 HIS B CA 1
ATOM 3704 C C . HIS B 1 109 ? 33.231 23.794 144.253 1.00 16.53 89 HIS B C 1
ATOM 3705 O O . HIS B 1 109 ? 33.416 22.829 145.000 1.00 16.86 89 HIS B O 1
ATOM 3712 N N . GLU B 1 110 ? 32.925 25.006 144.713 1.00 17.93 90 GLU B N 1
ATOM 3713 C CA . GLU B 1 110 ? 32.739 25.241 146.140 1.00 18.75 90 GLU B CA 1
ATOM 3714 C C . GLU B 1 110 ? 31.536 24.473 146.682 1.00 18.44 90 GLU B C 1
ATOM 3715 O O . GLU B 1 110 ? 31.634 23.783 147.706 1.00 18.19 90 GLU B O 1
ATOM 3721 N N . ALA B 1 111 ? 30.382 24.585 146.008 1.00 15.10 91 ALA B N 1
ATOM 3722 C CA . ALA B 1 111 ? 29.154 24.031 146.563 1.00 16.76 91 ALA B CA 1
ATOM 3723 C C . ALA B 1 111 ? 29.177 22.506 146.604 1.00 16.26 91 ALA B C 1
ATOM 3724 O O . ALA B 1 111 ? 28.504 21.906 147.449 1.00 20.31 91 ALA B O 1
ATOM 3726 N N . SER B 1 112 ? 29.935 21.861 145.714 1.00 17.03 92 SER B N 1
ATOM 3727 C CA . SER B 1 112 ? 30.025 20.406 145.724 1.00 17.39 92 SER B CA 1
ATOM 3728 C C . SER B 1 112 ? 31.108 19.898 146.658 1.00 19.77 92 SER B C 1
ATOM 3729 O O . SER B 1 112 ? 31.345 18.684 146.704 1.00 23.35 92 SER B O 1
ATOM 3732 N N . GLY B 1 113 ? 31.770 20.790 147.387 1.00 18.83 93 GLY B N 1
ATOM 3733 C CA . GLY B 1 113 ? 32.879 20.365 148.214 1.00 21.75 93 GLY B CA 1
ATOM 3734 C C . GLY B 1 113 ? 34.120 19.973 147.450 1.00 24.32 93 GLY B C 1
ATOM 3735 O O . GLY B 1 113 ? 34.934 19.206 147.969 1.00 24.12 93 GLY B O 1
ATOM 3736 N N . GLY B 1 114 ? 34.282 20.458 146.221 1.00 20.79 94 GLY B N 1
ATOM 3737 C CA . GLY B 1 114 ? 35.535 20.307 145.505 1.00 21.42 94 GLY B CA 1
ATOM 3738 C C . GLY B 1 114 ? 35.478 19.513 144.216 1.00 21.63 94 GLY B C 1
ATOM 3739 O O . GLY B 1 114 ? 36.517 19.230 143.619 1.00 22.55 94 GLY B O 1
ATOM 3740 N N . ARG B 1 115 ? 34.290 19.141 143.765 1.00 19.10 95 ARG B N 1
ATOM 3741 C CA . ARG B 1 115 ? 34.208 18.460 142.481 1.00 19.11 95 ARG B CA 1
ATOM 3742 C C . ARG B 1 115 ? 34.061 19.496 141.370 1.00 18.98 95 ARG B C 1
ATOM 3743 O O . ARG B 1 115 ? 33.647 20.628 141.605 1.00 19.11 95 ARG B O 1
ATOM 3751 N N . ARG B 1 116 ? 34.446 19.126 140.153 1.00 20.35 96 ARG B N 1
ATOM 3752 C CA . ARG B 1 116 ? 34.395 20.133 139.097 1.00 22.59 96 ARG B CA 1
ATOM 3753 C C . ARG B 1 116 ? 34.085 19.476 137.756 1.00 16.09 96 ARG B C 1
ATOM 3754 O O . ARG B 1 116 ? 33.714 18.301 137.682 1.00 15.16 96 ARG B O 1
ATOM 3762 N N . ALA B 1 117 ? 34.159 20.285 136.708 1.00 17.97 97 ALA B N 1
ATOM 3763 C CA . ALA B 1 117 ? 33.933 19.864 135.339 1.00 14.79 97 ALA B CA 1
ATOM 3764 C C . ALA B 1 117 ? 35.106 20.358 134.509 1.00 15.79 97 ALA B C 1
ATOM 3765 O O . ALA B 1 117 ? 35.863 21.240 134.928 1.00 17.12 97 ALA B O 1
ATOM 3767 N N . TRP B 1 118 ? 35.264 19.777 133.328 1.00 14.36 98 TRP B N 1
ATOM 3768 C CA . TRP B 1 118 ? 36.329 20.175 132.424 1.00 14.72 98 TRP B CA 1
ATOM 3769 C C . TRP B 1 118 ? 35.749 20.506 131.066 1.00 14.96 98 TRP B C 1
ATOM 3770 O O . TRP B 1 118 ? 34.919 19.765 130.530 1.00 15.02 98 TRP B O 1
ATOM 3781 N N . VAL B 1 119 ? 36.208 21.613 130.494 1.00 14.87 99 VAL B N 1
ATOM 3782 C CA . VAL B 1 119 ? 35.856 21.960 129.127 1.00 16.38 99 VAL B CA 1
ATOM 3783 C C . VAL B 1 119 ? 36.866 21.294 128.203 1.00 15.73 99 VAL B C 1
ATOM 3784 O O . VAL B 1 119 ? 38.067 21.577 128.282 1.00 15.86 99 VAL B O 1
ATOM 3788 N N . TYR B 1 120 ? 36.375 20.404 127.334 1.00 16.92 100 TYR B N 1
ATOM 3789 C CA . TYR B 1 120 ? 37.201 19.675 126.381 1.00 17.26 100 TYR B CA 1
ATOM 3790 C C . TYR B 1 120 ? 36.295 19.161 125.267 1.00 18.92 100 TYR B C 1
ATOM 3791 O O . TYR B 1 120 ? 35.310 18.464 125.551 1.00 18.31 100 TYR B O 1
ATOM 3800 N N . PRO B 1 121 ? 36.574 19.498 124.004 1.00 18.39 101 PRO B N 1
ATOM 3801 C CA . PRO B 1 121 ? 35.615 19.217 122.928 1.00 17.55 101 PRO B CA 1
ATOM 3802 C C . PRO B 1 121 ? 35.361 17.732 122.749 1.00 15.11 101 PRO B C 1
ATOM 3803 O O . PRO B 1 121 ? 36.279 16.911 122.827 1.00 15.68 101 PRO B O 1
ATOM 3807 N N . GLN B 1 122 ? 34.096 17.398 122.473 1.00 16.45 102 GLN B N 1
ATOM 3808 C CA . GLN B 1 122 ? 33.749 16.011 122.194 1.00 15.09 102 GLN B CA 1
ATOM 3809 C C . GLN B 1 122 ? 34.501 15.495 120.974 1.00 15.22 102 GLN B C 1
ATOM 3810 O O . GLN B 1 122 ? 34.892 14.325 120.938 1.00 15.62 102 GLN B O 1
ATOM 3816 N N . HIS B 1 123 ? 34.768 16.353 119.988 1.00 15.99 103 HIS B N 1
ATOM 3817 C CA . HIS B 1 123 ? 35.507 15.837 118.844 1.00 16.57 103 HIS B CA 1
ATOM 3818 C C . HIS B 1 123 ? 36.945 15.518 119.224 1.00 15.45 103 HIS B C 1
ATOM 3819 O O . HIS B 1 123 ? 37.552 14.638 118.614 1.00 16.69 103 HIS B O 1
ATOM 3826 N N . GLU B 1 124 ? 37.489 16.178 120.251 1.00 14.89 104 GLU B N 1
ATOM 3827 C CA . GLU B 1 124 ? 38.815 15.786 120.710 1.00 17.70 104 GLU B CA 1
ATOM 3828 C C . GLU B 1 124 ? 38.761 14.523 121.564 1.00 15.63 104 GLU B C 1
ATOM 3829 O O . GLU B 1 124 ? 39.682 13.708 121.484 1.00 16.89 104 GLU B O 1
ATOM 3835 N N . VAL B 1 125 ? 37.686 14.304 122.333 1.00 14.69 105 VAL B N 1
ATOM 3836 C CA . VAL B 1 125 ? 37.539 13.015 123.014 1.00 16.49 105 VAL B CA 1
ATOM 3837 C C . VAL B 1 125 ? 37.523 11.896 121.986 1.00 15.72 105 VAL B C 1
ATOM 3838 O O . VAL B 1 125 ? 38.169 10.858 122.163 1.00 14.47 105 VAL B O 1
ATOM 3842 N N . VAL B 1 126 ? 36.786 12.101 120.892 1.00 14.70 106 VAL B N 1
ATOM 3843 C CA . VAL B 1 126 ? 36.668 11.086 119.848 1.00 13.84 106 VAL B CA 1
ATOM 3844 C C . VAL B 1 126 ? 38.007 10.868 119.152 1.00 16.61 106 VAL B C 1
ATOM 3845 O O . VAL B 1 126 ? 38.428 9.723 118.944 1.00 15.43 106 VAL B O 1
ATOM 3849 N N . THR B 1 127 ? 38.716 11.956 118.827 1.00 15.75 107 THR B N 1
ATOM 3850 C CA . THR B 1 127 ? 40.087 11.850 118.327 1.00 19.56 107 THR B CA 1
ATOM 3851 C C . THR B 1 127 ? 40.979 11.048 119.271 1.00 18.74 107 THR B C 1
ATOM 3852 O O . THR B 1 127 ? 41.722 10.161 118.830 1.00 18.97 107 THR B O 1
ATOM 3856 N N . ASP B 1 128 ? 40.938 11.367 120.575 1.00 17.64 108 ASP B N 1
ATOM 3857 C CA . ASP B 1 128 ? 41.750 10.636 121.548 1.00 17.63 108 ASP B CA 1
ATOM 3858 C C . ASP B 1 128 ? 41.406 9.149 121.539 1.00 18.00 108 ASP B C 1
ATOM 3859 O O . ASP B 1 128 ? 42.302 8.295 121.602 1.00 18.11 108 ASP B O 1
ATOM 3864 N N . LEU B 1 129 ? 40.109 8.820 121.470 1.00 15.73 109 LEU B N 1
ATOM 3865 C CA . LEU B 1 129 ? 39.697 7.424 121.553 1.00 16.10 109 LEU B CA 1
ATOM 3866 C C . LEU B 1 129 ? 39.979 6.678 120.258 1.00 18.37 109 LEU B C 1
ATOM 3867 O O . LEU B 1 129 ? 40.341 5.495 120.290 1.00 18.23 109 LEU B O 1
ATOM 3872 N N . MET B 1 130 ? 39.769 7.337 119.114 1.00 16.44 110 MET B N 1
ATOM 3873 C CA . MET B 1 130 ? 40.172 6.753 117.836 1.00 16.96 110 MET B CA 1
ATOM 3874 C C . MET B 1 130 ? 41.672 6.475 117.799 1.00 18.93 110 MET B C 1
ATOM 3875 O O . MET B 1 130 ? 42.104 5.414 117.322 1.00 19.66 110 MET B O 1
ATOM 3880 N N . SER B 1 131 ? 42.482 7.414 118.292 1.00 18.69 111 SER B N 1
ATOM 3881 C CA . SER B 1 131 ? 43.925 7.186 118.354 1.00 20.02 111 SER B CA 1
ATOM 3882 C C . SER B 1 131 ? 44.253 5.983 119.231 1.00 22.16 111 SER B C 1
ATOM 3883 O O . SER B 1 131 ? 45.102 5.154 118.871 1.00 21.03 111 SER B O 1
ATOM 3886 N N . ALA B 1 132 ? 43.562 5.851 120.366 1.00 21.84 112 ALA B N 1
ATOM 3887 C CA . ALA B 1 132 ? 43.822 4.741 121.278 1.00 22.88 112 ALA B CA 1
ATOM 3888 C C . ALA B 1 132 ? 43.358 3.414 120.691 1.00 23.36 112 ALA B C 1
ATOM 3889 O O . ALA B 1 132 ? 44.036 2.391 120.837 1.00 20.18 112 ALA B O 1
ATOM 3891 N N . CYS B 1 133 ? 42.187 3.397 120.052 1.00 18.66 113 CYS B N 1
ATOM 3892 C CA . CYS B 1 133 ? 41.738 2.167 119.412 1.00 18.90 113 CYS B CA 1
ATOM 3893 C C . CYS B 1 133 ? 42.678 1.777 118.284 1.00 22.41 113 CYS B C 1
ATOM 3894 O O . CYS B 1 133 ? 42.983 0.593 118.103 1.00 22.32 113 CYS B O 1
ATOM 3897 N N . ASP B 1 134 ? 43.167 2.763 117.532 1.00 20.79 114 ASP B N 1
ATOM 3898 C CA . ASP B 1 134 ? 44.069 2.453 116.429 1.00 23.30 114 ASP B CA 1
ATOM 3899 C C . ASP B 1 134 ? 45.399 1.925 116.952 1.00 23.14 114 ASP B C 1
ATOM 3900 O O . ASP B 1 134 ? 45.976 0.993 116.376 1.00 26.15 114 ASP B O 1
ATOM 3905 N N . ALA B 1 135 ? 45.892 2.503 118.048 1.00 23.92 115 ALA B N 1
ATOM 3906 C CA . ALA B 1 135 ? 47.134 2.040 118.660 1.00 24.26 115 ALA B CA 1
ATOM 3907 C C . ALA B 1 135 ? 47.008 0.639 119.241 1.00 29.45 115 ALA B C 1
ATOM 3908 O O . ALA B 1 135 ? 48.025 -0.048 119.383 1.00 30.39 115 ALA B O 1
ATOM 3910 N N . GLY B 1 136 ? 45.797 0.210 119.592 1.00 22.01 116 GLY B N 1
ATOM 3911 C CA . GLY B 1 136 ? 45.536 -1.136 120.060 1.00 24.54 116 GLY B CA 1
ATOM 3912 C C . GLY B 1 136 ? 45.030 -2.103 119.012 1.00 24.31 116 GLY B C 1
ATOM 3913 O O . GLY B 1 136 ? 44.608 -3.210 119.372 1.00 26.86 116 GLY B O 1
ATOM 3914 N N . ASP B 1 137 ? 45.051 -1.722 117.729 1.00 22.36 117 ASP B N 1
ATOM 3915 C CA . ASP B 1 137 ? 44.603 -2.571 116.622 1.00 23.18 117 ASP B CA 1
ATOM 3916 C C . ASP B 1 137 ? 43.163 -3.043 116.813 1.00 26.63 117 ASP B C 1
ATOM 3917 O O . ASP B 1 137 ? 42.806 -4.183 116.493 1.00 25.59 117 ASP B O 1
ATOM 3922 N N . VAL B 1 138 ? 42.321 -2.156 117.337 1.00 21.36 118 VAL B N 1
ATOM 3923 C CA . VAL B 1 138 ? 40.893 -2.439 117.460 1.00 22.12 118 VAL B CA 1
ATOM 3924 C C . VAL B 1 138 ? 40.265 -2.354 116.075 1.00 22.17 118 VAL B C 1
ATOM 3925 O O . VAL B 1 138 ? 40.362 -1.303 115.419 1.00 20.67 118 VAL B O 1
ATOM 3929 N N . PRO B 1 139 ? 39.631 -3.419 115.583 1.00 20.70 119 PRO B N 1
ATOM 3930 C CA . PRO B 1 139 ? 39.070 -3.383 114.223 1.00 22.81 119 PRO B CA 1
ATOM 3931 C C . PRO B 1 139 ? 37.814 -2.525 114.188 1.00 23.53 119 PRO B C 1
ATOM 3932 O O . PRO B 1 139 ? 36.875 -2.750 114.958 1.00 23.51 119 PRO B O 1
ATOM 3936 N N . ILE B 1 140 ? 37.815 -1.522 113.311 1.00 22.52 120 ILE B N 1
ATOM 3937 C CA . ILE B 1 140 ? 36.670 -0.636 113.121 1.00 22.51 120 ILE B CA 1
ATOM 3938 C C . ILE B 1 140 ? 36.316 -0.621 111.638 1.00 25.99 120 ILE B C 1
ATOM 3939 O O . ILE B 1 140 ? 37.149 -0.253 110.801 1.00 27.64 120 ILE B O 1
ATOM 3944 N N . LEU B 1 141 ? 35.087 -1.015 111.315 1.00 23.82 121 LEU B N 1
ATOM 3945 C CA . LEU B 1 141 ? 34.601 -1.003 109.941 1.00 22.65 121 LEU B CA 1
ATOM 3946 C C . LEU B 1 141 ? 33.854 0.301 109.701 1.00 25.46 121 LEU B C 1
ATOM 3947 O O . LEU B 1 141 ? 32.858 0.578 110.375 1.00 25.64 121 LEU B O 1
ATOM 3952 N N . TYR B 1 142 ? 34.326 1.098 108.749 1.00 25.44 122 TYR B N 1
ATOM 3953 C CA . TYR B 1 142 ? 33.675 2.356 108.414 1.00 23.54 122 TYR B CA 1
ATOM 3954 C C . TYR B 1 142 ? 32.879 2.225 107.120 1.00 27.20 122 TYR B C 1
ATOM 3955 O O . TYR B 1 142 ? 33.021 1.260 106.365 1.00 27.44 122 TYR B O 1
ATOM 3964 N N . GLU B 1 143 ? 32.017 3.219 106.881 1.00 28.45 123 GLU B N 1
ATOM 3965 C CA . GLU B 1 143 ? 31.120 3.233 105.722 1.00 26.18 123 GLU B CA 1
ATOM 3966 C C . GLU B 1 143 ? 30.323 1.936 105.631 1.00 29.27 123 GLU B C 1
ATOM 3967 O O . GLU B 1 143 ? 30.090 1.398 104.546 1.00 29.08 123 GLU B O 1
ATOM 3973 N N . ALA B 1 144 ? 29.902 1.429 106.790 1.00 24.67 124 ALA B N 1
ATOM 3974 C CA . ALA B 1 144 ? 29.290 0.106 106.913 1.00 24.74 124 ALA B CA 1
ATOM 3975 C C . ALA B 1 144 ? 28.022 0.188 107.758 1.00 24.69 124 ALA B C 1
ATOM 3976 O O . ALA B 1 144 ? 27.980 -0.315 108.890 1.00 22.96 124 ALA B O 1
ATOM 3978 N N . PRO B 1 145 ? 26.958 0.790 107.227 1.00 24.21 125 PRO B N 1
ATOM 3979 C CA . PRO B 1 145 ? 25.724 0.926 108.015 1.00 24.02 125 PRO B CA 1
ATOM 3980 C C . PRO B 1 145 ? 25.114 -0.425 108.361 1.00 24.99 125 PRO B C 1
ATOM 3981 O O . PRO B 1 145 ? 24.946 -1.293 107.501 1.00 28.24 125 PRO B O 1
ATOM 3985 N N . VAL B 1 146 ? 24.811 -0.604 109.644 1.00 22.56 126 VAL B N 1
ATOM 3986 C CA . VAL B 1 146 ? 24.128 -1.797 110.126 1.00 22.45 126 VAL B CA 1
ATOM 3987 C C . VAL B 1 146 ? 22.654 -1.696 109.753 1.00 25.17 126 VAL B C 1
ATOM 3988 O O . VAL B 1 146 ? 22.024 -0.649 109.942 1.00 23.02 126 VAL B O 1
ATOM 3992 N N . GLU B 1 147 ? 22.109 -2.777 109.194 1.00 25.26 127 GLU B N 1
ATOM 3993 C CA . GLU B 1 147 ? 20.729 -2.819 108.725 1.00 22.82 127 GLU B CA 1
ATOM 3994 C C . GLU B 1 147 ? 19.804 -3.567 109.668 1.00 24.83 127 GLU B C 1
ATOM 3995 O O . GLU B 1 147 ? 18.639 -3.180 109.818 1.00 29.35 127 GLU B O 1
ATOM 4001 N N . ARG B 1 148 ? 20.292 -4.646 110.278 1.00 26.01 128 ARG B N 1
ATOM 4002 C CA . ARG B 1 148 ? 19.500 -5.498 111.151 1.00 25.38 128 ARG B CA 1
ATOM 4003 C C . ARG B 1 148 ? 20.399 -6.078 112.228 1.00 24.06 128 ARG B C 1
ATOM 4004 O O . ARG B 1 148 ? 21.579 -6.352 111.997 1.00 25.38 128 ARG B O 1
ATOM 4012 N N . ILE B 1 149 ? 19.822 -6.279 113.405 1.00 21.97 129 ILE B N 1
ATOM 4013 C CA . ILE B 1 149 ? 20.473 -6.991 114.494 1.00 24.19 129 ILE B CA 1
ATOM 4014 C C . ILE B 1 149 ? 19.532 -8.113 114.891 1.00 25.43 129 ILE B C 1
ATOM 4015 O O . ILE B 1 149 ? 18.380 -7.857 115.259 1.00 26.21 129 ILE B O 1
ATOM 4020 N N . GLU B 1 150 ? 20.000 -9.353 114.782 1.00 22.92 130 GLU B N 1
ATOM 4021 C CA . GLU B 1 150 ? 19.126 -10.494 115.011 1.00 25.87 130 GLU B CA 1
ATOM 4022 C C . GLU B 1 150 ? 19.808 -11.501 115.929 1.00 23.52 130 GLU B C 1
ATOM 4023 O O . GLU B 1 150 ? 20.933 -11.301 116.399 1.00 21.57 130 GLU B O 1
ATOM 4029 N N . GLY B 1 151 ? 19.085 -12.579 116.223 1.00 25.79 131 GLY B N 1
ATOM 4030 C CA . GLY B 1 151 ? 19.614 -13.614 117.085 1.00 22.82 131 GLY B CA 1
ATOM 4031 C C . GLY B 1 151 ? 19.858 -13.162 118.506 1.00 22.91 131 GLY B C 1
ATOM 4032 O O . GLY B 1 151 ? 20.771 -13.670 119.158 1.00 23.18 131 GLY B O 1
ATOM 4033 N N . LEU B 1 152 ? 19.055 -12.219 119.013 1.00 20.84 132 LEU B N 1
ATOM 4034 C CA . LEU B 1 152 ? 19.278 -11.721 120.365 1.00 21.98 132 LEU B CA 1
ATOM 4035 C C . LEU B 1 152 ? 19.063 -12.798 121.415 1.00 19.74 132 LEU B C 1
ATOM 4036 O O . LEU B 1 152 ? 19.609 -12.692 122.518 1.00 18.57 132 LEU B O 1
ATOM 4041 N N . GLU B 1 153 ? 18.302 -13.849 121.086 1.00 21.96 133 GLU B N 1
ATOM 4042 C CA . GLU B 1 153 ? 18.104 -14.981 121.982 1.00 24.50 133 GLU B CA 1
ATOM 4043 C C . GLU B 1 153 ? 18.547 -16.292 121.339 1.00 22.74 133 GLU B C 1
ATOM 4044 O O . GLU B 1 153 ? 18.102 -17.364 121.758 1.00 27.76 133 GLU B O 1
ATOM 4050 N N . ASP B 1 154 ? 19.422 -16.218 120.333 1.00 22.68 134 ASP B N 1
ATOM 4051 C CA . ASP B 1 154 ? 20.087 -17.363 119.723 1.00 22.79 134 ASP B CA 1
ATOM 4052 C C . ASP B 1 154 ? 21.394 -17.631 120.470 1.00 23.88 134 ASP B C 1
ATOM 4053 O O . ASP B 1 154 ? 21.729 -16.952 121.445 1.00 24.87 134 ASP B O 1
ATOM 4058 N N . ASP B 1 155 ? 22.154 -18.631 120.004 1.00 22.25 135 ASP B N 1
ATOM 4059 C CA . ASP B 1 155 ? 23.414 -18.961 120.664 1.00 25.15 135 ASP B CA 1
ATOM 4060 C C . ASP B 1 155 ? 24.433 -17.842 120.494 1.00 24.58 135 ASP B C 1
ATOM 4061 O O . ASP B 1 155 ? 25.290 -17.642 121.362 1.00 24.24 135 ASP B O 1
ATOM 4066 N N . ARG B 1 156 ? 24.356 -17.119 119.380 1.00 23.78 136 ARG B N 1
ATOM 4067 C CA . ARG B 1 156 ? 25.174 -15.942 119.129 1.00 24.74 136 ARG B CA 1
ATOM 4068 C C . ARG B 1 156 ? 24.331 -14.965 118.326 1.00 23.89 136 ARG B C 1
ATOM 4069 O O . ARG B 1 156 ? 23.481 -15.373 117.531 1.00 21.77 136 ARG B O 1
ATOM 4077 N N . ALA B 1 157 ? 24.570 -13.674 118.537 1.00 21.36 137 ALA B N 1
ATOM 4078 C CA . ALA B 1 157 ? 23.829 -12.657 117.808 1.00 19.04 137 ALA B CA 1
ATOM 4079 C C . ALA B 1 157 ? 24.460 -12.398 116.442 1.00 20.37 137 ALA B C 1
ATOM 4080 O O . ALA B 1 157 ? 25.617 -12.730 116.192 1.00 21.45 137 ALA B O 1
ATOM 4082 N N . ARG B 1 158 ? 23.676 -11.796 115.553 1.00 19.63 138 ARG B N 1
ATOM 4083 C CA . ARG B 1 158 ? 24.099 -11.502 114.187 1.00 24.76 138 ARG B CA 1
ATOM 4084 C C . ARG B 1 158 ? 23.904 -10.018 113.910 1.00 24.02 138 ARG B C 1
ATOM 4085 O O . ARG B 1 158 ? 22.790 -9.501 114.051 1.00 23.70 138 ARG B O 1
ATOM 4093 N N . ILE B 1 159 ? 24.970 -9.335 113.504 1.00 21.65 139 ILE B N 1
ATOM 4094 C CA . ILE B 1 159 ? 24.889 -7.945 113.068 1.00 18.86 139 ILE B CA 1
ATOM 4095 C C . ILE B 1 159 ? 24.990 -7.938 111.547 1.00 21.70 139 ILE B C 1
ATOM 4096 O O . ILE B 1 159 ? 26.046 -8.245 110.986 1.00 21.75 139 ILE B O 1
ATOM 4101 N N . VAL B 1 160 ? 23.895 -7.596 110.875 1.00 20.64 140 VAL B N 1
ATOM 4102 C CA . VAL B 1 160 ? 23.835 -7.588 109.416 1.00 25.78 140 VAL B CA 1
ATOM 4103 C C . VAL B 1 160 ? 24.117 -6.175 108.925 1.00 25.31 140 VAL B C 1
ATOM 4104 O O . VAL B 1 160 ? 23.412 -5.229 109.297 1.00 24.93 140 VAL B O 1
ATOM 4108 N N . PHE B 1 161 ? 25.126 -6.021 108.070 1.00 25.67 141 PHE B N 1
ATOM 4109 C CA . PHE B 1 161 ? 25.471 -4.700 107.567 1.00 27.24 141 PHE B CA 1
ATOM 4110 C C . PHE B 1 161 ? 25.733 -4.766 106.071 1.00 31.67 141 PHE B C 1
ATOM 4111 O O . PHE B 1 161 ? 25.665 -5.829 105.445 1.00 31.21 141 PHE B O 1
ATOM 4119 N N . GLY B 1 162 ? 26.020 -3.602 105.502 1.00 31.44 142 GLY B N 1
ATOM 4120 C CA . GLY B 1 162 ? 26.397 -3.486 104.112 1.00 36.79 142 GLY B CA 1
ATOM 4121 C C . GLY B 1 162 ? 27.539 -2.510 103.949 1.00 38.07 142 GLY B C 1
ATOM 4122 O O . GLY B 1 162 ? 27.621 -1.508 104.665 1.00 33.58 142 GLY B O 1
ATOM 4123 N N . GLN B 1 163 ? 28.443 -2.804 103.023 1.00 39.89 143 GLN B N 1
ATOM 4124 C CA . GLN B 1 163 ? 29.546 -1.908 102.698 1.00 44.19 143 GLN B CA 1
ATOM 4125 C C . GLN B 1 163 ? 29.622 -1.863 101.180 1.00 48.22 143 GLN B C 1
ATOM 4126 O O . GLN B 1 163 ? 30.011 -2.854 100.553 1.00 51.52 143 GLN B O 1
ATOM 4132 N N . ASP B 1 164 ? 29.232 -0.730 100.598 1.00 52.22 144 ASP B N 1
ATOM 4133 C CA . ASP B 1 164 ? 28.908 -0.623 99.166 1.00 55.79 144 ASP B CA 1
ATOM 4134 C C . ASP B 1 164 ? 27.697 -1.529 98.946 1.00 55.56 144 ASP B C 1
ATOM 4135 O O . ASP B 1 164 ? 26.730 -1.448 99.722 1.00 58.10 144 ASP B O 1
ATOM 4140 N N . GLY B 1 165 ? 27.688 -2.377 97.926 1.00 54.66 145 GLY B N 1
ATOM 4141 C CA . GLY B 1 165 ? 26.671 -3.395 97.801 1.00 53.44 145 GLY B CA 1
ATOM 4142 C C . GLY B 1 165 ? 27.051 -4.717 98.417 1.00 50.23 145 GLY B C 1
ATOM 4143 O O . GLY B 1 165 ? 26.290 -5.686 98.319 1.00 55.08 145 GLY B O 1
ATOM 4144 N N . ALA B 1 166 ? 28.216 -4.784 99.058 1.00 49.31 146 ALA B N 1
ATOM 4145 C CA . ALA B 1 166 ? 28.714 -6.025 99.636 1.00 47.16 146 ALA B CA 1
ATOM 4146 C C . ALA B 1 166 ? 28.075 -6.250 100.999 1.00 45.12 146 ALA B C 1
ATOM 4147 O O . ALA B 1 166 ? 28.286 -5.461 101.926 1.00 44.34 146 ALA B O 1
ATOM 4149 N N . ALA B 1 167 ? 27.299 -7.321 101.120 1.00 42.85 147 ALA B N 1
ATOM 4150 C CA . ALA B 1 167 ? 26.695 -7.661 102.397 1.00 39.47 147 ALA B CA 1
ATOM 4151 C C . ALA B 1 167 ? 27.745 -8.238 103.342 1.00 38.36 147 ALA B C 1
ATOM 4152 O O . ALA B 1 167 ? 28.738 -8.834 102.915 1.00 40.66 147 ALA B O 1
ATOM 4154 N N . GLY B 1 168 ? 27.524 -8.040 104.639 1.00 33.00 148 GLY B N 1
ATOM 4155 C CA . GLY B 1 168 ? 28.440 -8.534 105.650 1.00 30.83 148 GLY B CA 1
ATOM 4156 C C . GLY B 1 168 ? 27.672 -8.930 106.892 1.00 28.34 148 GLY B C 1
ATOM 4157 O O . GLY B 1 168 ? 26.497 -8.587 107.052 1.00 28.21 148 GLY B O 1
ATOM 4158 N N . GLU B 1 169 ? 28.347 -9.667 107.771 1.00 27.45 149 GLU B N 1
ATOM 4159 C CA . GLU B 1 169 ? 27.699 -10.177 108.973 1.00 27.55 149 GLU B CA 1
ATOM 4160 C C . GLU B 1 169 ? 28.736 -10.407 110.060 1.00 29.09 149 GLU B C 1
ATOM 4161 O O . GLU B 1 169 ? 29.718 -11.121 109.840 1.00 31.10 149 GLU B O 1
ATOM 4167 N N . ILE B 1 170 ? 28.520 -9.800 111.224 1.00 24.56 150 ILE B N 1
ATOM 4168 C CA . ILE B 1 170 ? 29.328 -10.042 112.410 1.00 25.91 150 ILE B CA 1
ATOM 4169 C C . ILE B 1 170 ? 28.535 -10.940 113.351 1.00 24.08 150 ILE B C 1
ATOM 4170 O O . ILE B 1 170 ? 27.373 -10.648 113.667 1.00 24.86 150 ILE B O 1
ATOM 4175 N N . THR B 1 171 ? 29.147 -12.034 113.789 1.00 23.15 151 THR B N 1
ATOM 4176 C CA . THR B 1 171 ? 28.586 -12.901 114.820 1.00 22.64 151 THR B CA 1
ATOM 4177 C C . THR B 1 171 ? 29.295 -12.658 116.152 1.00 22.67 151 THR B C 1
ATOM 4178 O O . THR B 1 171 ? 30.520 -12.523 116.190 1.00 25.11 151 THR B O 1
ATOM 4182 N N . CYS B 1 172 ? 28.528 -12.571 117.244 1.00 20.19 152 CYS B N 1
ATOM 4183 C CA . CYS B 1 172 ? 29.122 -12.164 118.515 1.00 20.80 152 CYS B CA 1
ATOM 4184 C C . CYS B 1 172 ? 28.300 -12.693 119.682 1.00 18.54 152 CYS B C 1
ATOM 4185 O O . CYS B 1 172 ? 27.127 -13.042 119.530 1.00 22.62 152 CYS B O 1
ATOM 4188 N N . ASP B 1 173 ? 28.935 -12.745 120.859 1.00 16.56 153 ASP B N 1
ATOM 4189 C CA . ASP B 1 173 ? 28.223 -13.111 122.084 1.00 15.41 153 ASP B CA 1
ATOM 4190 C C . ASP B 1 173 ? 27.240 -12.027 122.514 1.00 18.83 153 ASP B C 1
ATOM 4191 O O . ASP B 1 173 ? 26.150 -12.329 123.018 1.00 16.11 153 ASP B O 1
ATOM 4196 N N . PHE B 1 174 ? 27.640 -10.764 122.383 1.00 16.43 154 PHE B N 1
ATOM 4197 C CA . PHE B 1 174 ? 26.853 -9.630 122.861 1.00 16.77 154 PHE B CA 1
ATOM 4198 C C . PHE B 1 174 ? 26.928 -8.515 121.828 1.00 15.04 154 PHE B C 1
ATOM 4199 O O . PHE B 1 174 ? 27.949 -8.343 121.171 1.00 16.01 154 PHE B O 1
ATOM 4207 N N . VAL B 1 175 ? 25.838 -7.761 121.681 1.00 14.04 155 VAL B N 1
ATOM 4208 C CA . VAL B 1 175 ? 25.784 -6.598 120.795 1.00 13.67 155 VAL B CA 1
ATOM 4209 C C . VAL B 1 175 ? 25.657 -5.380 121.695 1.00 15.68 155 VAL B C 1
ATOM 4210 O O . VAL B 1 175 ? 24.767 -5.336 122.552 1.00 15.30 155 VAL B O 1
ATOM 4214 N N . ALA B 1 176 ? 26.569 -4.426 121.542 1.00 13.54 156 ALA B N 1
ATOM 4215 C CA . ALA B 1 176 ? 26.468 -3.139 122.226 1.00 11.92 156 ALA B CA 1
ATOM 4216 C C . ALA B 1 176 ? 25.906 -2.129 121.238 1.00 12.56 156 ALA B C 1
ATOM 4217 O O . ALA B 1 176 ? 26.548 -1.809 120.228 1.00 14.79 156 ALA B O 1
ATOM 4219 N N . GLY B 1 177 ? 24.694 -1.645 121.517 1.00 12.75 157 GLY B N 1
ATOM 4220 C CA . GLY B 1 177 ? 24.053 -0.682 120.649 1.00 13.65 157 GLY B CA 1
ATOM 4221 C C . GLY B 1 177 ? 24.524 0.706 121.014 1.00 14.14 157 GLY B C 1
ATOM 4222 O O . GLY B 1 177 ? 24.023 1.299 121.970 1.00 14.22 157 GLY B O 1
ATOM 4223 N N . CYS B 1 178 ? 25.504 1.221 120.277 1.00 14.46 158 CYS B N 1
ATOM 4224 C CA . CYS B 1 178 ? 26.098 2.520 120.563 1.00 13.46 158 CYS B CA 1
ATOM 4225 C C . CYS B 1 178 ? 25.940 3.433 119.357 1.00 14.33 158 CYS B C 1
ATOM 4226 O O . CYS B 1 178 ? 26.853 4.183 119.005 1.00 14.05 158 CYS B O 1
ATOM 4229 N N . ASP B 1 179 ? 24.783 3.352 118.689 1.00 14.18 159 ASP B N 1
ATOM 4230 C CA . ASP B 1 179 ? 24.611 3.989 117.390 1.00 14.56 159 ASP B CA 1
ATOM 4231 C C . ASP B 1 179 ? 23.742 5.235 117.459 1.00 15.84 159 ASP B C 1
ATOM 4232 O O . ASP B 1 179 ? 23.230 5.678 116.432 1.00 18.25 159 ASP B O 1
ATOM 4237 N N . GLY B 1 180 ? 23.599 5.832 118.644 1.00 14.11 160 GLY B N 1
ATOM 4238 C CA . GLY B 1 180 ? 22.988 7.144 118.735 1.00 13.24 160 GLY B CA 1
ATOM 4239 C C . GLY B 1 180 ? 21.478 7.133 118.597 1.00 16.09 160 GLY B C 1
ATOM 4240 O O . GLY B 1 180 ? 20.825 6.107 118.430 1.00 15.89 160 GLY B O 1
ATOM 4241 N N . PHE B 1 181 ? 20.916 8.339 118.689 1.00 15.76 161 PHE B N 1
ATOM 4242 C CA . PHE B 1 181 ? 19.466 8.459 118.744 1.00 15.36 161 PHE B CA 1
ATOM 4243 C C . PHE B 1 181 ? 18.816 7.977 117.451 1.00 17.09 161 PHE B C 1
ATOM 4244 O O . PHE B 1 181 ? 17.715 7.413 117.482 1.00 21.18 161 PHE B O 1
ATOM 4252 N N . ARG B 1 182 ? 19.488 8.168 116.315 1.00 18.60 162 ARG B N 1
ATOM 4253 C CA . ARG B 1 182 ? 18.967 7.782 115.007 1.00 22.23 162 ARG B CA 1
ATOM 4254 C C . ARG B 1 182 ? 19.561 6.475 114.496 1.00 23.50 162 ARG B C 1
ATOM 4255 O O . ARG B 1 182 ? 19.534 6.222 113.281 1.00 22.27 162 ARG B O 1
ATOM 4263 N N . GLY B 1 183 ? 20.088 5.641 115.390 1.00 19.64 163 GLY B N 1
ATOM 4264 C CA . GLY B 1 183 ? 20.664 4.367 115.006 1.00 18.78 163 GLY B CA 1
ATOM 4265 C C . GLY B 1 183 ? 19.594 3.317 114.774 1.00 22.16 163 GLY B C 1
ATOM 4266 O O . GLY B 1 183 ? 18.394 3.596 114.765 1.00 24.44 163 GLY B O 1
ATOM 4267 N N . VAL B 1 184 ? 20.052 2.075 114.591 1.00 18.58 164 VAL B N 1
ATOM 4268 C CA . VAL B 1 184 ? 19.154 0.940 114.384 1.00 22.90 164 VAL B CA 1
ATOM 4269 C C . VAL B 1 184 ? 18.986 0.051 115.616 1.00 18.67 164 VAL B C 1
ATOM 4270 O O . VAL B 1 184 ? 18.030 -0.741 115.663 1.00 20.70 164 VAL B O 1
ATOM 4274 N N . SER B 1 185 ? 19.862 0.167 116.626 1.00 17.79 165 SER B N 1
ATOM 4275 C CA . SER B 1 185 ? 19.824 -0.796 117.726 1.00 16.98 165 SER B CA 1
ATOM 4276 C C . SER B 1 185 ? 18.590 -0.623 118.613 1.00 20.20 165 SER B C 1
ATOM 4277 O O . SER B 1 185 ? 18.046 -1.614 119.113 1.00 20.44 165 SER B O 1
ATOM 4280 N N . ARG B 1 186 ? 18.130 0.612 118.839 1.00 19.00 166 ARG B N 1
ATOM 4281 C CA . ARG B 1 186 ? 17.004 0.771 119.758 1.00 19.78 166 ARG B CA 1
ATOM 4282 C C . ARG B 1 186 ? 15.750 0.104 119.209 1.00 21.40 166 ARG B C 1
ATOM 4283 O O . ARG B 1 186 ? 15.002 -0.541 119.957 1.00 21.03 166 ARG B O 1
ATOM 4291 N N . GLY B 1 187 ? 15.519 0.236 117.899 1.00 23.39 167 GLY B N 1
ATOM 4292 C CA . GLY B 1 187 ? 14.405 -0.423 117.241 1.00 23.15 167 GLY B CA 1
ATOM 4293 C C . GLY B 1 187 ? 14.597 -1.901 116.984 1.00 24.12 167 GLY B C 1
ATOM 4294 O O . GLY B 1 187 ? 13.663 -2.567 116.525 1.00 24.24 167 GLY B O 1
ATOM 4295 N N . SER B 1 188 ? 15.786 -2.431 117.260 1.00 21.59 168 SER B N 1
ATOM 4296 C CA . SER B 1 188 ? 16.019 -3.865 117.177 1.00 24.52 168 SER B CA 1
ATOM 4297 C C . SER B 1 188 ? 15.493 -4.614 118.390 1.00 24.58 168 SER B C 1
ATOM 4298 O O . SER B 1 188 ? 15.537 -5.850 118.414 1.00 30.54 168 SER B O 1
ATOM 4301 N N . MET B 1 189 ? 15.008 -3.909 119.377 1.00 29.60 169 MET B N 1
ATOM 4302 C CA . MET B 1 189 ? 14.356 -4.539 120.506 1.00 29.72 169 MET B CA 1
ATOM 4303 C C . MET B 1 189 ? 12.907 -4.861 120.145 1.00 35.24 169 MET B C 1
ATOM 4304 O O . MET B 1 189 ? 12.253 -4.066 119.464 1.00 33.23 169 MET B O 1
ATOM 4309 N N . PRO B 1 190 ? 12.399 -6.017 120.569 1.00 35.49 170 PRO B N 1
ATOM 4310 C CA . PRO B 1 190 ? 10.973 -6.321 120.383 1.00 34.75 170 PRO B CA 1
ATOM 4311 C C . PRO B 1 190 ? 10.082 -5.203 120.909 1.00 35.14 170 PRO B C 1
ATOM 4312 O O . PRO B 1 190 ? 10.191 -4.787 122.069 1.00 33.91 170 PRO B O 1
ATOM 4316 N N . ALA B 1 191 ? 9.183 -4.719 120.044 1.00 36.00 171 ALA B N 1
ATOM 4317 C CA . ALA B 1 191 ? 8.363 -3.558 120.384 1.00 35.38 171 ALA B CA 1
ATOM 4318 C C . ALA B 1 191 ? 7.401 -3.831 121.532 1.00 35.53 171 ALA B C 1
ATOM 4319 O O . ALA B 1 191 ? 6.978 -2.882 122.204 1.00 36.47 171 ALA B O 1
ATOM 4321 N N . GLY B 1 192 ? 7.045 -5.094 121.775 1.00 34.82 172 GLY B N 1
ATOM 4322 C CA . GLY B 1 192 ? 6.301 -5.420 122.978 1.00 32.02 172 GLY B CA 1
ATOM 4323 C C . GLY B 1 192 ? 7.097 -5.227 124.254 1.00 30.98 172 GLY B C 1
ATOM 4324 O O . GLY B 1 192 ? 6.506 -5.063 125.326 1.00 37.53 172 GLY B O 1
ATOM 4325 N N . ILE B 1 193 ? 8.423 -5.234 124.160 1.00 29.04 173 ILE B N 1
ATOM 4326 C CA . ILE B 1 193 ? 9.295 -5.150 125.326 1.00 30.36 173 ILE B CA 1
ATOM 4327 C C . ILE B 1 193 ? 9.606 -3.703 125.680 1.00 27.87 173 ILE B C 1
ATOM 4328 O O . ILE B 1 193 ? 9.593 -3.323 126.854 1.00 29.64 173 ILE B O 1
ATOM 4333 N N . ALA B 1 194 ? 9.879 -2.884 124.674 1.00 27.92 174 ALA B N 1
ATOM 4334 C CA . ALA B 1 194 ? 10.391 -1.541 124.886 1.00 24.83 174 ALA B CA 1
ATOM 4335 C C . ALA B 1 194 ? 9.259 -0.556 125.127 1.00 25.97 174 ALA B C 1
ATOM 4336 O O . ALA B 1 194 ? 8.163 -0.677 124.568 1.00 25.62 174 ALA B O 1
ATOM 4338 N N . ARG B 1 195 ? 9.540 0.436 125.968 1.00 20.48 175 ARG B N 1
ATOM 4339 C CA . ARG B 1 195 ? 8.582 1.490 126.268 1.00 19.46 175 ARG B CA 1
ATOM 4340 C C . ARG B 1 195 ? 9.321 2.816 126.246 1.00 21.24 175 ARG B C 1
ATOM 4341 O O . ARG B 1 195 ? 10.361 2.946 126.894 1.00 19.74 175 ARG B O 1
ATOM 4349 N N . GLY B 1 196 ? 8.784 3.792 125.519 1.00 17.77 176 GLY B N 1
ATOM 4350 C CA . GLY B 1 196 ? 9.438 5.077 125.325 1.00 16.90 176 GLY B CA 1
ATOM 4351 C C . GLY B 1 196 ? 8.770 6.183 126.122 1.00 19.15 176 GLY B C 1
ATOM 4352 O O . GLY B 1 196 ? 7.554 6.165 126.339 1.00 19.93 176 GLY B O 1
ATOM 4353 N N . TYR B 1 197 ? 9.578 7.145 126.568 1.00 13.38 177 TYR B N 1
ATOM 4354 C CA . TYR B 1 197 ? 9.106 8.317 127.303 1.00 13.69 177 TYR B CA 1
ATOM 4355 C C . TYR B 1 197 ? 9.688 9.533 126.591 1.00 13.62 177 TYR B C 1
ATOM 4356 O O . TYR B 1 197 ? 10.909 9.696 126.550 1.00 15.73 177 TYR B O 1
ATOM 4365 N N . ASP B 1 198 ? 8.836 10.376 126.000 1.00 12.17 178 ASP B N 1
ATOM 4366 C CA . ASP B 1 198 ? 9.298 11.355 125.020 1.00 12.92 178 ASP B CA 1
ATOM 4367 C C . ASP B 1 198 ? 8.635 12.698 125.280 1.00 13.37 178 ASP B C 1
ATOM 4368 O O . ASP B 1 198 ? 7.413 12.757 125.419 1.00 14.13 178 ASP B O 1
ATOM 4373 N N . ARG B 1 199 ? 9.427 13.763 125.320 1.00 12.02 179 ARG B N 1
ATOM 4374 C CA . ARG B 1 199 ? 8.885 15.119 125.275 1.00 13.01 179 ARG B CA 1
ATOM 4375 C C . ARG B 1 199 ? 9.735 15.993 124.362 1.00 14.51 179 ARG B C 1
ATOM 4376 O O . ARG B 1 199 ? 10.934 16.177 124.597 1.00 12.59 179 ARG B O 1
ATOM 4384 N N . ILE B 1 200 ? 9.110 16.540 123.324 1.00 12.91 180 ILE B N 1
ATOM 4385 C CA . ILE B 1 200 ? 9.754 17.505 122.443 1.00 14.19 180 ILE B CA 1
ATOM 4386 C C . ILE B 1 200 ? 9.403 18.900 122.950 1.00 14.19 180 ILE B C 1
ATOM 4387 O O . ILE B 1 200 ? 8.221 19.238 123.080 1.00 18.37 180 ILE B O 1
ATOM 4392 N N . TYR B 1 201 ? 10.417 19.699 123.269 1.00 13.34 181 TYR B N 1
ATOM 4393 C CA . TYR B 1 201 ? 10.136 21.029 123.796 1.00 14.38 181 TYR B CA 1
ATOM 4394 C C . TYR B 1 201 ? 9.818 21.994 122.654 1.00 15.34 181 TYR B C 1
ATOM 4395 O O . TYR B 1 201 ? 10.304 21.818 121.531 1.00 16.44 181 TYR B O 1
ATOM 4404 N N . PRO B 1 202 ? 8.972 23.029 122.918 1.00 16.84 182 PRO B N 1
ATOM 4405 C CA . PRO B 1 202 ? 8.482 23.928 121.865 1.00 17.69 182 PRO B CA 1
ATOM 4406 C C . PRO B 1 202 ? 9.441 25.065 121.516 1.00 15.97 182 PRO B C 1
ATOM 4407 O O . PRO B 1 202 ? 9.044 26.227 121.394 1.00 21.65 182 PRO B O 1
ATOM 4411 N N . PHE B 1 203 ? 10.714 24.726 121.336 1.00 15.39 183 PHE B N 1
ATOM 4412 C CA . PHE B 1 203 ? 11.731 25.703 120.965 1.00 18.31 183 PHE B CA 1
ATOM 4413 C C . PHE B 1 203 ? 12.982 24.959 120.527 1.00 19.17 183 PHE B C 1
ATOM 4414 O O . PHE B 1 203 ? 13.156 23.773 120.821 1.00 20.05 183 PHE B O 1
ATOM 4422 N N . GLY B 1 204 ? 13.850 25.676 119.815 1.00 16.87 184 GLY B N 1
ATOM 4423 C CA . GLY B 1 204 ? 15.172 25.170 119.507 1.00 18.33 184 GLY B CA 1
ATOM 4424 C C . GLY B 1 204 ? 16.244 26.136 119.963 1.00 18.18 184 GLY B C 1
ATOM 4425 O O . GLY B 1 204 ? 15.947 27.127 120.642 1.00 17.98 184 GLY B O 1
ATOM 4426 N N . TRP B 1 205 ? 17.494 25.859 119.596 1.00 16.48 185 TRP B N 1
ATOM 4427 C CA . TRP B 1 205 ? 18.605 26.780 119.814 1.00 17.06 185 TRP B CA 1
ATOM 4428 C C . TRP B 1 205 ? 19.175 27.212 118.474 1.00 17.54 185 TRP B C 1
ATOM 4429 O O . TRP B 1 205 ? 19.493 26.366 117.631 1.00 18.46 185 TRP B O 1
ATOM 4440 N N . LEU B 1 206 ? 19.319 28.519 118.296 1.00 17.38 186 LEU B N 1
ATOM 4441 C CA . LEU B 1 206 ? 20.137 29.072 117.228 1.00 18.63 186 LEU B CA 1
ATOM 4442 C C . LEU B 1 206 ? 21.547 29.205 117.775 1.00 18.58 186 LEU B C 1
ATOM 4443 O O . LEU B 1 206 ? 21.771 29.935 118.746 1.00 18.89 186 LEU B O 1
ATOM 4448 N N . GLY B 1 207 ? 22.489 28.482 117.178 1.00 20.87 187 GLY B N 1
ATOM 4449 C CA . GLY B 1 207 ? 23.876 28.484 117.627 1.00 21.22 187 GLY B CA 1
ATOM 4450 C C . GLY B 1 207 ? 24.784 29.163 116.617 1.00 22.85 187 GLY B C 1
ATOM 4451 O O . GLY B 1 207 ? 24.611 28.998 115.407 1.00 24.69 187 GLY B O 1
ATOM 4452 N N . ILE B 1 208 ? 25.762 29.914 117.126 1.00 20.61 188 ILE B N 1
ATOM 4453 C CA . ILE B 1 208 ? 26.776 30.546 116.289 1.00 23.26 188 ILE B CA 1
ATOM 4454 C C . ILE B 1 208 ? 28.126 30.464 116.990 1.00 20.64 188 ILE B C 1
ATOM 4455 O O . ILE B 1 208 ? 28.213 30.245 118.198 1.00 19.22 188 ILE B O 1
ATOM 4460 N N . LEU B 1 209 ? 29.192 30.644 116.210 1.00 19.91 189 LEU B N 1
ATOM 4461 C CA . LEU B 1 209 ? 30.510 30.937 116.748 1.00 21.42 189 LEU B CA 1
ATOM 4462 C C . LEU B 1 209 ? 30.863 32.359 116.353 1.00 20.95 189 LEU B C 1
ATOM 4463 O O . LEU B 1 209 ? 30.557 32.787 115.236 1.00 22.94 189 LEU B O 1
ATOM 4468 N N . ALA B 1 210 ? 31.486 33.090 117.274 1.00 20.49 190 ALA B N 1
ATOM 4469 C CA . ALA B 1 210 ? 31.894 34.472 117.039 1.00 23.49 190 ALA B CA 1
ATOM 4470 C C . ALA B 1 210 ? 33.401 34.591 117.221 1.00 25.05 190 ALA B C 1
ATOM 4471 O O . ALA B 1 210 ? 33.935 34.252 118.282 1.00 24.54 190 ALA B O 1
ATOM 4473 N N . ASP B 1 211 ? 34.085 35.089 116.190 1.00 26.82 191 ASP B N 1
ATOM 4474 C CA . ASP B 1 211 ? 35.533 35.273 116.252 1.00 28.47 191 ASP B CA 1
ATOM 4475 C C . ASP B 1 211 ? 35.824 36.497 117.114 1.00 30.69 191 ASP B C 1
ATOM 4476 O O . ASP B 1 211 ? 36.151 37.585 116.632 1.00 35.11 191 ASP B O 1
ATOM 4481 N N . ALA B 1 212 ? 35.698 36.302 118.423 1.00 29.32 192 ALA B N 1
ATOM 4482 C CA . ALA B 1 212 ? 35.928 37.339 119.415 1.00 26.15 192 ALA B CA 1
ATOM 4483 C C . ALA B 1 212 ? 36.231 36.695 120.762 1.00 28.39 192 ALA B C 1
ATOM 4484 O O . ALA B 1 212 ? 35.503 35.786 121.182 1.00 28.85 192 ALA B O 1
ATOM 4486 N N . PRO B 1 213 ? 37.276 37.128 121.466 1.00 29.23 193 PRO B N 1
ATOM 4487 C CA . PRO B 1 213 ? 37.604 36.521 122.762 1.00 28.59 193 PRO B CA 1
ATOM 4488 C C . PRO B 1 213 ? 36.497 36.781 123.764 1.00 33.19 193 PRO B C 1
ATOM 4489 O O . PRO B 1 213 ? 36.000 37.913 123.869 1.00 33.03 193 PRO B O 1
ATOM 4493 N N . PRO B 1 214 ? 36.071 35.754 124.492 1.00 32.17 194 PRO B N 1
ATOM 4494 C CA . PRO B 1 214 ? 34.900 35.890 125.363 1.00 37.29 194 PRO B CA 1
ATOM 4495 C C . PRO B 1 214 ? 34.971 37.121 126.252 1.00 39.32 194 PRO B C 1
ATOM 4496 O O . PRO B 1 214 ? 36.005 37.412 126.859 1.00 42.27 194 PRO B O 1
ATOM 4500 N N . ALA B 1 215 ? 33.857 37.862 126.296 1.00 43.69 195 ALA B N 1
ATOM 4501 C CA . ALA B 1 215 ? 33.761 39.027 127.172 1.00 45.81 195 ALA B CA 1
ATOM 4502 C C . ALA B 1 215 ? 34.118 38.664 128.606 1.00 46.43 195 ALA B C 1
ATOM 4503 O O . ALA B 1 215 ? 34.849 39.399 129.280 1.00 51.65 195 ALA B O 1
ATOM 4505 N N . SER B 1 216 ? 33.627 37.528 129.079 1.00 46.67 196 SER B N 1
ATOM 4506 C CA . SER B 1 216 ? 33.904 36.995 130.403 1.00 46.39 196 SER B CA 1
ATOM 4507 C C . SER B 1 216 ? 34.277 35.527 130.263 1.00 42.05 196 SER B C 1
ATOM 4508 O O . SER B 1 216 ? 33.960 34.895 129.249 1.00 45.72 196 SER B O 1
ATOM 4511 N N . PRO B 1 217 ? 34.964 34.947 131.261 1.00 41.41 197 PRO B N 1
ATOM 4512 C CA . PRO B 1 217 ? 35.472 33.575 131.094 1.00 40.10 197 PRO B CA 1
ATOM 4513 C C . PRO B 1 217 ? 34.487 32.470 131.462 1.00 37.34 197 PRO B C 1
ATOM 4514 O O . PRO B 1 217 ? 34.609 31.351 130.950 1.00 39.22 197 PRO B O 1
ATOM 4518 N N . ASP B 1 218 ? 33.524 32.752 132.341 1.00 34.94 198 ASP B N 1
ATOM 4519 C CA . ASP B 1 218 ? 32.583 31.731 132.793 1.00 33.82 198 ASP B CA 1
ATOM 4520 C C . ASP B 1 218 ? 31.533 31.437 131.726 1.00 28.47 198 ASP B C 1
ATOM 4521 O O . ASP B 1 218 ? 31.142 32.317 130.954 1.00 31.99 198 ASP B O 1
ATOM 4526 N N . VAL B 1 219 ? 31.064 30.183 131.695 1.00 27.83 199 VAL B N 1
ATOM 4527 C CA . VAL B 1 219 ? 29.836 29.881 130.965 1.00 24.69 199 VAL B CA 1
ATOM 4528 C C . VAL B 1 219 ? 28.718 30.730 131.548 1.00 20.74 199 VAL B C 1
ATOM 4529 O O . VAL B 1 219 ? 28.545 30.799 132.768 1.00 20.66 199 VAL B O 1
ATOM 4533 N N . THR B 1 220 ? 27.961 31.390 130.681 1.00 18.04 200 THR B N 1
ATOM 4534 C CA . THR B 1 220 ? 26.965 32.365 131.110 1.00 17.35 200 THR B CA 1
ATOM 4535 C C . THR B 1 220 ? 25.619 31.993 130.516 1.00 18.59 200 THR B C 1
ATOM 4536 O O . THR B 1 220 ? 25.514 31.781 129.306 1.00 17.65 200 THR B O 1
ATOM 4540 N N . TRP B 1 221 ? 24.596 31.900 131.364 1.00 15.32 201 TRP B N 1
ATOM 4541 C CA . TRP B 1 221 ? 23.239 31.610 130.913 1.00 16.87 201 TRP B CA 1
ATOM 4542 C C . TRP B 1 221 ? 22.395 32.852 131.109 1.00 18.04 201 TRP B C 1
ATOM 4543 O O . TRP B 1 221 ? 22.260 33.333 132.239 1.00 18.19 201 TRP B O 1
ATOM 4554 N N . GLY B 1 222 ? 21.803 33.338 130.024 1.00 15.11 202 GLY B N 1
ATOM 4555 C CA . GLY B 1 222 ? 20.880 34.448 130.111 1.00 18.16 202 GLY B CA 1
ATOM 4556 C C . GLY B 1 222 ? 19.478 33.907 130.258 1.00 18.09 202 GLY B C 1
ATOM 4557 O O . GLY B 1 222 ? 18.941 33.326 129.313 1.00 19.09 202 GLY B O 1
ATOM 4558 N N . CYS B 1 223 ? 18.894 34.050 131.446 1.00 18.53 203 CYS B N 1
ATOM 4559 C CA . CYS B 1 223 ? 17.620 33.419 131.776 1.00 21.71 203 CYS B CA 1
ATOM 4560 C C . CYS B 1 223 ? 16.499 34.441 131.940 1.00 28.57 203 CYS B C 1
ATOM 4561 O O . CYS B 1 223 ? 15.631 34.285 132.800 1.00 35.52 203 CYS B O 1
ATOM 4564 N N . SER B 1 224 ? 16.490 35.471 131.099 1.00 32.59 204 SER B N 1
ATOM 4565 C CA . SER B 1 224 ? 15.498 36.539 131.160 1.00 40.64 204 SER B CA 1
ATOM 4566 C C . SER B 1 224 ? 14.240 36.166 130.369 1.00 35.86 204 SER B C 1
ATOM 4567 O O . SER B 1 224 ? 14.092 35.046 129.875 1.00 32.11 204 SER B O 1
ATOM 4570 N N . ASP B 1 225 ? 13.333 37.135 130.202 1.00 36.49 205 ASP B N 1
ATOM 4571 C CA . ASP B 1 225 ? 11.980 36.862 129.732 1.00 30.55 205 ASP B CA 1
ATOM 4572 C C . ASP B 1 225 ? 11.794 37.028 128.231 1.00 34.90 205 ASP B C 1
ATOM 4573 O O . ASP B 1 225 ? 10.701 36.740 127.735 1.00 35.32 205 ASP B O 1
ATOM 4578 N N . ARG B 1 226 ? 12.807 37.491 127.490 1.00 35.59 206 ARG B N 1
ATOM 4579 C CA . ARG B 1 226 ? 12.731 37.384 126.037 1.00 34.70 206 ARG B CA 1
ATOM 4580 C C . ARG B 1 226 ? 13.071 35.985 125.562 1.00 34.10 206 ARG B C 1
ATOM 4581 O O . ARG B 1 226 ? 12.775 35.633 124.412 1.00 34.42 206 ARG B O 1
ATOM 4589 N N . GLY B 1 227 ? 13.684 35.186 126.423 1.00 31.35 207 GLY B N 1
ATOM 4590 C CA . GLY B 1 227 ? 14.098 33.850 126.068 1.00 25.32 207 GLY B CA 1
ATOM 4591 C C . GLY B 1 227 ? 15.533 33.587 126.469 1.00 19.13 207 GLY B C 1
ATOM 4592 O O . GLY B 1 227 ? 16.281 34.475 126.876 1.00 21.96 207 GLY B O 1
ATOM 4593 N N . PHE B 1 228 ? 15.894 32.322 126.350 1.00 17.96 208 PHE B N 1
ATOM 4594 C CA . PHE B 1 228 ? 17.202 31.863 126.771 1.00 18.64 208 PHE B CA 1
ATOM 4595 C C . PHE B 1 228 ? 18.301 32.368 125.842 1.00 18.62 208 PHE B C 1
ATOM 4596 O O . PHE B 1 228 ? 18.086 32.566 124.649 1.00 17.52 208 PHE B O 1
ATOM 4604 N N . ALA B 1 229 ? 19.489 32.564 126.411 1.00 17.54 209 ALA B N 1
ATOM 4605 C CA . ALA B 1 229 ? 20.707 32.726 125.633 1.00 16.79 209 ALA B CA 1
ATOM 4606 C C . ALA B 1 229 ? 21.852 32.121 126.425 1.00 15.87 209 ALA B C 1
ATOM 4607 O O . ALA B 1 229 ? 21.797 32.065 127.652 1.00 17.78 209 ALA B O 1
ATOM 4609 N N . MET B 1 230 ? 22.899 31.675 125.725 1.00 15.46 210 MET B N 1
ATOM 4610 C CA . MET B 1 230 ? 24.076 31.156 126.406 1.00 16.28 210 MET B CA 1
ATOM 4611 C C . MET B 1 230 ? 25.342 31.662 125.728 1.00 16.87 210 MET B C 1
ATOM 4612 O O . MET B 1 230 ? 25.379 31.819 124.508 1.00 17.21 210 MET B O 1
ATOM 4617 N N . MET B 1 231 ? 26.381 31.897 126.534 1.00 17.02 211 MET B N 1
ATOM 4618 C CA . MET B 1 231 ? 27.701 32.293 126.059 1.00 18.72 211 MET B CA 1
ATOM 4619 C C . MET B 1 231 ? 28.745 31.399 126.712 1.00 20.75 211 MET B C 1
ATOM 4620 O O . MET B 1 231 ? 28.674 31.138 127.917 1.00 21.50 211 MET B O 1
ATOM 4625 N N . SER B 1 232 ? 29.700 30.905 125.918 1.00 19.96 212 SER B N 1
ATOM 4626 C CA . SER B 1 232 ? 30.777 30.095 126.475 1.00 21.69 212 SER B CA 1
ATOM 4627 C C . SER B 1 232 ? 32.018 30.253 125.613 1.00 22.97 212 SER B C 1
ATOM 4628 O O . SER B 1 232 ? 31.943 30.675 124.459 1.00 20.84 212 SER B O 1
ATOM 4631 N N . MET B 1 233 ? 33.164 29.891 126.181 1.00 25.21 213 MET B N 1
ATOM 4632 C CA . MET B 1 233 ? 34.434 29.996 125.476 1.00 27.29 213 MET B CA 1
ATOM 4633 C C . MET B 1 233 ? 34.683 28.732 124.658 1.00 25.64 213 MET B C 1
ATOM 4634 O O . MET B 1 233 ? 34.831 27.645 125.220 1.00 29.55 213 MET B O 1
ATOM 4639 N N . ARG B 1 234 ? 34.721 28.878 123.333 1.00 23.12 214 ARG B N 1
ATOM 4640 C CA . ARG B 1 234 ? 35.120 27.777 122.460 1.00 24.28 214 ARG B CA 1
ATOM 4641 C C . ARG B 1 234 ? 36.636 27.625 122.415 1.00 27.45 214 ARG B C 1
ATOM 4642 O O . ARG B 1 234 ? 37.149 26.502 122.339 1.00 28.24 214 ARG B O 1
ATOM 4650 N N . SER B 1 235 ? 37.347 28.743 122.480 1.00 23.12 215 SER B N 1
ATOM 4651 C CA . SER B 1 235 ? 38.802 28.804 122.480 1.00 22.89 215 SER B CA 1
ATOM 4652 C C . SER B 1 235 ? 39.182 30.190 122.985 1.00 22.99 215 SER B C 1
ATOM 4653 O O . SER B 1 235 ? 38.301 31.030 123.196 1.00 24.79 215 SER B O 1
ATOM 4656 N N . PRO B 1 236 ? 40.478 30.468 123.200 1.00 22.25 216 PRO B N 1
ATOM 4657 C CA . PRO B 1 236 ? 40.840 31.814 123.689 1.00 21.69 216 PRO B CA 1
ATOM 4658 C C . PRO B 1 236 ? 40.305 32.955 122.836 1.00 22.99 216 PRO B C 1
ATOM 4659 O O . PRO B 1 236 ? 40.060 34.046 123.371 1.00 25.11 216 PRO B O 1
ATOM 4663 N N . THR B 1 237 ? 40.102 32.743 121.538 1.00 22.17 217 THR B N 1
ATOM 4664 C CA . THR B 1 237 ? 39.687 33.816 120.641 1.00 22.89 217 THR B CA 1
ATOM 4665 C C . THR B 1 237 ? 38.347 33.543 119.960 1.00 25.84 217 THR B C 1
ATOM 4666 O O . THR B 1 237 ? 38.029 34.199 118.962 1.00 25.49 217 THR B O 1
ATOM 4670 N N . VAL B 1 238 ? 37.554 32.591 120.452 1.00 23.62 218 VAL B N 1
ATOM 4671 C CA . VAL B 1 238 ? 36.282 32.254 119.810 1.00 23.29 218 VAL B CA 1
ATOM 4672 C C . VAL B 1 238 ? 35.231 32.003 120.882 1.00 25.19 218 VAL B C 1
ATOM 4673 O O . VAL B 1 238 ? 35.452 31.209 121.803 1.00 23.53 218 VAL B O 1
ATOM 4677 N N . THR B 1 239 ? 34.082 32.669 120.749 1.00 22.34 219 THR B N 1
ATOM 4678 C CA . THR B 1 239 ? 32.967 32.553 121.684 1.00 21.99 219 THR B CA 1
ATOM 4679 C C . THR B 1 239 ? 31.846 31.738 121.049 1.00 21.30 219 THR B C 1
ATOM 4680 O O . THR B 1 239 ? 31.500 31.951 119.885 1.00 21.53 219 THR B O 1
ATOM 4684 N N . ARG B 1 240 ? 31.288 30.797 121.809 1.00 19.65 220 ARG B N 1
ATOM 4685 C CA . ARG B 1 240 ? 30.090 30.084 121.387 1.00 19.47 220 ARG B CA 1
ATOM 4686 C C . ARG B 1 240 ? 28.860 30.774 121.979 1.00 19.67 220 ARG B C 1
ATOM 4687 O O . ARG B 1 240 ? 28.827 31.062 123.179 1.00 21.43 220 ARG B O 1
ATOM 4695 N N . LEU B 1 241 ? 27.873 31.069 121.133 1.00 18.95 221 LEU B N 1
ATOM 4696 C CA . LEU B 1 241 ? 26.658 31.764 121.551 1.00 18.70 221 LEU B CA 1
ATOM 4697 C C . LEU B 1 241 ? 25.426 31.018 121.053 1.00 18.22 221 LEU B C 1
ATOM 4698 O O . LEU B 1 241 ? 25.360 30.632 119.881 1.00 19.88 221 LEU B O 1
ATOM 4703 N N . TYR B 1 242 ? 24.450 30.818 121.946 1.00 16.79 222 TYR B N 1
ATOM 4704 C CA . TYR B 1 242 ? 23.167 30.206 121.619 1.00 16.54 222 TYR B CA 1
ATOM 4705 C C . TYR B 1 242 ? 22.017 31.144 121.956 1.00 18.51 222 TYR B C 1
ATOM 4706 O O . TYR B 1 242 ? 22.060 31.851 122.963 1.00 16.98 222 TYR B O 1
ATOM 4715 N N . LEU B 1 243 ? 20.966 31.090 121.132 1.00 17.48 223 LEU B N 1
ATOM 4716 C CA . LEU B 1 243 ? 19.715 31.824 121.340 1.00 20.25 223 LEU B CA 1
ATOM 4717 C C . LEU B 1 243 ? 18.543 30.853 121.262 1.00 17.19 223 LEU B C 1
ATOM 4718 O O . LEU B 1 243 ? 18.458 30.061 120.321 1.00 18.20 223 LEU B O 1
ATOM 4723 N N . GLN B 1 244 ? 17.622 30.920 122.223 1.00 16.67 224 GLN B N 1
ATOM 4724 C CA . GLN B 1 244 ? 16.361 30.209 122.050 1.00 17.08 224 GLN B CA 1
ATOM 4725 C C . GLN B 1 244 ? 15.604 30.767 120.850 1.00 18.73 224 GLN B C 1
ATOM 4726 O O . GLN B 1 244 ? 15.476 31.986 120.705 1.00 18.05 224 GLN B O 1
ATOM 4732 N N . CYS B 1 245 ? 15.077 29.871 120.012 1.00 17.39 225 CYS B N 1
ATOM 4733 C CA . CYS B 1 245 ? 14.327 30.230 118.810 1.00 19.31 225 CYS B CA 1
ATOM 4734 C C . CYS B 1 245 ? 13.171 29.254 118.610 1.00 22.81 225 CYS B C 1
ATOM 4735 O O . CYS B 1 245 ? 13.025 28.272 119.339 1.00 22.00 225 CYS B O 1
ATOM 4738 N N . GLU B 1 246 ? 12.339 29.530 117.605 1.00 21.56 226 GLU B N 1
ATOM 4739 C CA . GLU B 1 246 ? 11.250 28.623 117.278 1.00 25.43 226 GLU B CA 1
ATOM 4740 C C . GLU B 1 246 ? 11.804 27.280 116.790 1.00 24.39 226 GLU B C 1
ATOM 4741 O O . GLU B 1 246 ? 12.899 27.221 116.222 1.00 22.77 226 GLU B O 1
ATOM 4747 N N . PRO B 1 247 ? 11.079 26.177 117.027 1.00 25.21 227 PRO B N 1
ATOM 4748 C CA . PRO B 1 247 ? 11.672 24.854 116.756 1.00 25.88 227 PRO B CA 1
ATOM 4749 C C . PRO B 1 247 ? 11.978 24.600 115.288 1.00 27.71 227 PRO B C 1
ATOM 4750 O O . PRO B 1 247 ? 12.981 23.950 114.967 1.00 31.58 227 PRO B O 1
ATOM 4754 N N . ASP B 1 248 ? 11.140 25.081 114.378 1.00 28.29 228 ASP B N 1
ATOM 4755 C CA . ASP B 1 248 ? 11.410 24.903 112.958 1.00 32.36 228 ASP B CA 1
ATOM 4756 C C . ASP B 1 248 ? 12.128 26.099 112.342 1.00 29.73 228 ASP B C 1
ATOM 4757 O O . ASP B 1 248 ? 11.939 26.378 111.152 1.00 30.59 228 ASP B O 1
ATOM 4762 N N . GLU B 1 249 ? 12.963 26.804 113.105 1.00 28.24 229 GLU B N 1
ATOM 4763 C CA . GLU B 1 249 ? 13.459 28.094 112.638 1.00 23.55 229 GLU B CA 1
ATOM 4764 C C . GLU B 1 249 ? 14.487 27.945 111.521 1.00 25.25 229 GLU B C 1
ATOM 4765 O O . GLU B 1 249 ? 15.325 27.038 111.529 1.00 30.52 229 GLU B O 1
ATOM 4771 N N . ASP B 1 250 ? 14.410 28.859 110.558 1.00 23.53 230 ASP B N 1
ATOM 4772 C CA . ASP B 1 250 ? 15.400 28.967 109.498 1.00 27.05 230 ASP B CA 1
ATOM 4773 C C . ASP B 1 250 ? 16.519 29.878 109.976 1.00 23.51 230 ASP B C 1
ATOM 4774 O O . ASP B 1 250 ? 16.249 31.040 110.304 1.00 24.92 230 ASP B O 1
ATOM 4779 N N . PRO B 1 251 ? 17.770 29.413 110.038 1.00 22.68 231 PRO B N 1
ATOM 4780 C CA . PRO B 1 251 ? 18.854 30.321 110.448 1.00 23.10 231 PRO B CA 1
ATOM 4781 C C . PRO B 1 251 ? 18.970 31.541 109.554 1.00 24.06 231 PRO B C 1
ATOM 4782 O O . PRO B 1 251 ? 19.487 32.575 109.996 1.00 23.27 231 PRO B O 1
ATOM 4786 N N . ASP B 1 252 ? 18.483 31.460 108.315 1.00 24.27 232 ASP B N 1
ATOM 4787 C CA . ASP B 1 252 ? 18.530 32.603 107.412 1.00 21.85 232 ASP B CA 1
ATOM 4788 C C . ASP B 1 252 ? 17.645 33.749 107.880 1.00 23.04 232 ASP B C 1
ATOM 4789 O O . ASP B 1 252 ? 17.821 34.877 107.413 1.00 23.68 232 ASP B O 1
ATOM 4794 N N . ALA B 1 253 ? 16.695 33.487 108.776 1.00 21.89 233 ALA B N 1
ATOM 4795 C CA . ALA B 1 253 ? 15.855 34.551 109.310 1.00 24.10 233 ALA B CA 1
ATOM 4796 C C . ALA B 1 253 ? 16.569 35.377 110.364 1.00 21.48 233 ALA B C 1
ATOM 4797 O O . ALA B 1 253 ? 15.985 36.337 110.885 1.00 21.96 233 ALA B O 1
ATOM 4799 N N . TRP B 1 254 ? 17.805 35.025 110.697 1.00 21.19 234 TRP B N 1
ATOM 4800 C CA . TRP B 1 254 ? 18.573 35.692 111.744 1.00 22.10 234 TRP B CA 1
ATOM 4801 C C . TRP B 1 254 ? 19.815 36.322 111.124 1.00 20.94 234 TRP B C 1
ATOM 4802 O O . TRP B 1 254 ? 20.859 35.678 110.992 1.00 21.45 234 TRP B O 1
ATOM 4813 N N . SER B 1 255 ? 19.695 37.592 110.745 1.00 20.65 235 SER B N 1
ATOM 4814 C CA . SER B 1 255 ? 20.849 38.348 110.289 1.00 22.81 235 SER B CA 1
ATOM 4815 C C . SER B 1 255 ? 21.815 38.566 111.449 1.00 22.39 235 SER B C 1
ATOM 4816 O O . SER B 1 255 ? 21.466 38.387 112.614 1.00 21.70 235 SER B O 1
ATOM 4819 N N . ASP B 1 256 ? 23.049 38.967 111.116 1.00 20.61 236 ASP B N 1
ATOM 4820 C CA . ASP B 1 256 ? 24.033 39.261 112.153 1.00 22.59 236 ASP B CA 1
ATOM 4821 C C . ASP B 1 256 ? 23.513 40.313 113.123 1.00 20.38 236 ASP B C 1
ATOM 4822 O O . ASP B 1 256 ? 23.665 40.174 114.341 1.00 18.54 236 ASP B O 1
ATOM 4827 N N . ASP B 1 257 ? 22.885 41.372 112.598 1.00 21.18 237 ASP B N 1
ATOM 4828 C CA . ASP B 1 257 ? 22.383 42.430 113.467 1.00 20.34 237 ASP B CA 1
ATOM 4829 C C . ASP B 1 257 ? 21.295 41.917 114.388 1.00 20.57 237 ASP B C 1
ATOM 4830 O O . ASP B 1 257 ? 21.246 42.294 115.564 1.00 22.48 237 ASP B O 1
ATOM 4835 N N . ARG B 1 258 ? 20.388 41.090 113.857 1.00 20.36 238 ARG B N 1
ATOM 4836 C CA . ARG B 1 258 ? 19.324 40.540 114.692 1.00 20.76 238 ARG B CA 1
ATOM 4837 C C . ARG B 1 258 ? 19.904 39.702 115.815 1.00 20.11 238 ARG B C 1
ATOM 4838 O O . ARG B 1 258 ? 19.452 39.790 116.960 1.00 17.95 238 ARG B O 1
ATOM 4846 N N . ILE B 1 259 ? 20.921 38.895 115.497 1.00 18.20 239 ILE B N 1
ATOM 4847 C CA . ILE B 1 259 ? 21.539 38.012 116.485 1.00 17.22 239 ILE B CA 1
ATOM 4848 C C . ILE B 1 259 ? 22.181 38.823 117.599 1.00 18.88 239 ILE B C 1
ATOM 4849 O O . ILE B 1 259 ? 21.947 38.576 118.788 1.00 18.84 239 ILE B O 1
ATOM 4854 N N . TRP B 1 260 ? 23.014 39.803 117.238 1.00 17.87 240 TRP B N 1
ATOM 4855 C CA . TRP B 1 260 ? 23.689 40.566 118.278 1.00 19.84 240 TRP B CA 1
ATOM 4856 C C . TRP B 1 260 ? 22.698 41.392 119.080 1.00 19.01 240 TRP B C 1
ATOM 4857 O O . TRP B 1 260 ? 22.852 41.537 120.296 1.00 19.14 240 TRP B O 1
ATOM 4868 N N . SER B 1 261 ? 21.679 41.949 118.421 1.00 18.64 241 SER B N 1
ATOM 4869 C CA . SER B 1 261 ? 20.659 42.688 119.155 1.00 21.48 241 SER B CA 1
ATOM 4870 C C . SER B 1 261 ? 20.041 41.821 120.242 1.00 19.69 241 SER B C 1
ATOM 4871 O O . SER B 1 261 ? 19.916 42.239 121.401 1.00 20.93 241 SER B O 1
ATOM 4874 N N . GLU B 1 262 ? 19.682 40.594 119.884 1.00 21.96 242 GLU B N 1
ATOM 4875 C CA . GLU B 1 262 ? 18.989 39.691 120.793 1.00 22.20 242 GLU B CA 1
ATOM 4876 C C . GLU B 1 262 ? 19.934 39.127 121.850 1.00 22.02 242 GLU B C 1
ATOM 4877 O O . GLU B 1 262 ? 19.549 38.973 123.013 1.00 18.78 242 GLU B O 1
ATOM 4883 N N . LEU B 1 263 ? 21.174 38.814 121.470 1.00 19.95 243 LEU B N 1
ATOM 4884 C CA . LEU B 1 263 ? 22.148 38.369 122.459 1.00 21.27 243 LEU B CA 1
ATOM 4885 C C . LEU B 1 263 ? 22.394 39.450 123.505 1.00 19.23 243 LEU B C 1
ATOM 4886 O O . LEU B 1 263 ? 22.425 39.172 124.708 1.00 19.84 243 LEU B O 1
ATOM 4891 N N . HIS B 1 264 ? 22.583 40.695 123.061 1.00 20.84 244 HIS B N 1
ATOM 4892 C CA . HIS B 1 264 ? 22.753 41.795 124.006 1.00 21.71 244 HIS B CA 1
ATOM 4893 C C . HIS B 1 264 ? 21.562 41.903 124.945 1.00 19.95 244 HIS B C 1
ATOM 4894 O O . HIS B 1 264 ? 21.730 42.083 126.157 1.00 21.42 244 HIS B O 1
ATOM 4901 N N . ARG B 1 265 ? 20.346 41.807 124.398 1.00 20.77 245 ARG B N 1
ATOM 4902 C CA . ARG B 1 265 ? 19.154 41.990 125.216 1.00 22.35 245 ARG B CA 1
ATOM 4903 C C . ARG B 1 265 ? 19.011 40.881 126.242 1.00 20.82 245 ARG B C 1
ATOM 4904 O O . ARG B 1 265 ? 18.575 41.128 127.373 1.00 21.51 245 ARG B O 1
ATOM 4912 N N . ARG B 1 266 ? 19.422 39.669 125.888 1.00 20.11 246 ARG B N 1
ATOM 4913 C CA . ARG B 1 266 ? 19.209 38.529 126.765 1.00 19.58 246 ARG B CA 1
ATOM 4914 C C . ARG B 1 266 ? 20.355 38.279 127.740 1.00 19.77 246 ARG B C 1
ATOM 4915 O O . ARG B 1 266 ? 20.150 37.564 128.730 1.00 17.18 246 ARG B O 1
ATOM 4923 N N . LEU B 1 267 ? 21.545 38.838 127.493 1.00 19.72 247 LEU B N 1
ATOM 4924 C CA . LEU B 1 267 ? 22.737 38.554 128.292 1.00 21.49 247 LEU B CA 1
ATOM 4925 C C . LEU B 1 267 ? 23.291 39.751 129.049 1.00 22.85 247 LEU B C 1
ATOM 4926 O O . LEU B 1 267 ? 23.786 39.583 130.164 1.00 21.91 247 LEU B O 1
ATOM 4931 N N . ASP B 1 268 ? 23.254 40.954 128.479 1.00 25.64 248 ASP B N 1
ATOM 4932 C CA . ASP B 1 268 ? 23.918 42.082 129.127 1.00 27.77 248 ASP B CA 1
ATOM 4933 C C . ASP B 1 268 ? 23.225 42.462 130.431 1.00 24.76 248 ASP B C 1
ATOM 4934 O O . ASP B 1 268 ? 21.992 42.509 130.515 1.00 26.58 248 ASP B O 1
ATOM 4939 N N . VAL B 1 269 ? 24.032 42.719 131.460 1.00 24.65 249 VAL B N 1
ATOM 4940 C CA . VAL B 1 269 ? 23.548 43.221 132.738 1.00 24.34 249 VAL B CA 1
ATOM 4941 C C . VAL B 1 269 ? 24.459 44.356 133.181 1.00 30.13 249 VAL B C 1
ATOM 4942 O O . VAL B 1 269 ? 25.636 44.415 132.813 1.00 27.66 249 VAL B O 1
ATOM 4946 N N . GLU B 1 270 ? 23.907 45.270 133.972 1.00 34.41 250 GLU B N 1
ATOM 4947 C CA . GLU B 1 270 ? 24.732 46.316 134.560 1.00 38.66 250 GLU B CA 1
ATOM 4948 C C . GLU B 1 270 ? 25.779 45.697 135.479 1.00 34.85 250 GLU B C 1
ATOM 4949 O O . GLU B 1 270 ? 25.506 44.733 136.195 1.00 35.83 250 GLU B O 1
ATOM 4955 N N . GLY B 1 271 ? 26.992 46.246 135.449 1.00 40.25 251 GLY B N 1
ATOM 4956 C CA . GLY B 1 271 ? 28.056 45.764 136.307 1.00 39.46 251 GLY B CA 1
ATOM 4957 C C . GLY B 1 271 ? 28.862 44.606 135.756 1.00 38.41 251 GLY B C 1
ATOM 4958 O O . GLY B 1 271 ? 29.737 44.089 136.464 1.00 38.82 251 GLY B O 1
ATOM 4959 N N . MET B 1 272 ? 28.580 44.168 134.536 1.00 36.59 252 MET B N 1
ATOM 4960 C CA . MET B 1 272 ? 29.391 43.219 133.797 1.00 34.27 252 MET B CA 1
ATOM 4961 C C . MET B 1 272 ? 29.669 43.802 132.421 1.00 32.78 252 MET B C 1
ATOM 4962 O O . MET B 1 272 ? 28.869 44.592 131.911 1.00 35.22 252 MET B O 1
ATOM 4967 N N . PRO B 1 273 ? 30.796 43.451 131.804 1.00 35.64 253 PRO B N 1
ATOM 4968 C CA . PRO B 1 273 ? 31.114 44.021 130.490 1.00 34.11 253 PRO B CA 1
ATOM 4969 C C . PRO B 1 273 ? 30.148 43.546 129.415 1.00 35.34 253 PRO B C 1
ATOM 4970 O O . PRO B 1 273 ? 29.634 42.425 129.455 1.00 33.30 253 PRO B O 1
ATOM 4974 N N . SER B 1 274 ? 29.903 44.428 128.447 1.00 34.41 254 SER B N 1
ATOM 4975 C CA . SER B 1 274 ? 29.017 44.116 127.338 1.00 35.22 254 SER B CA 1
ATOM 4976 C C . SER B 1 274 ? 29.630 43.046 126.442 1.00 34.63 254 SER B C 1
ATOM 4977 O O . SER B 1 274 ? 30.848 42.827 126.426 1.00 33.28 254 SER B O 1
ATOM 4980 N N . LEU B 1 275 ? 28.760 42.376 125.688 1.00 29.49 255 LEU B N 1
ATOM 4981 C CA . LEU B 1 275 ? 29.197 41.311 124.796 1.00 33.27 255 LEU B CA 1
ATOM 4982 C C . LEU B 1 275 ? 30.236 41.824 123.815 1.00 34.85 255 LEU B C 1
ATOM 4983 O O . LEU B 1 275 ? 30.108 42.922 123.273 1.00 34.06 255 LEU B O 1
ATOM 4988 N N . ARG B 1 276 ? 31.268 41.020 123.589 1.00 34.79 256 ARG B N 1
ATOM 4989 C CA . ARG B 1 276 ? 32.247 41.305 122.550 1.00 35.96 256 ARG B CA 1
ATOM 4990 C C . ARG B 1 276 ? 31.727 40.739 121.235 1.00 29.97 256 ARG B C 1
ATOM 4991 O O . ARG B 1 276 ? 31.514 39.526 121.114 1.00 34.61 256 ARG B O 1
ATOM 4999 N N . GLU B 1 277 ? 31.496 41.615 120.267 1.00 31.21 257 GLU B N 1
ATOM 5000 C CA . GLU B 1 277 ? 31.052 41.190 118.950 1.00 31.68 257 GLU B CA 1
ATOM 5001 C C . GLU B 1 277 ? 32.245 40.873 118.061 1.00 32.13 257 GLU B C 1
ATOM 5002 O O . GLU B 1 277 ? 33.331 41.441 118.204 1.00 31.81 257 GLU B O 1
ATOM 5008 N N . GLY B 1 278 ? 32.030 39.935 117.154 1.00 31.32 258 GLY B N 1
ATOM 5009 C CA . GLY B 1 278 ? 32.995 39.600 116.142 1.00 31.12 258 GLY B CA 1
ATOM 5010 C C . GLY B 1 278 ? 32.259 38.971 114.985 1.00 28.04 258 GLY B C 1
ATOM 5011 O O . GLY B 1 278 ? 31.040 38.791 115.038 1.00 30.91 258 GLY B O 1
ATOM 5012 N N . PRO B 1 279 ? 32.973 38.637 113.911 1.00 27.02 259 PRO B N 1
ATOM 5013 C CA . PRO B 1 279 ? 32.328 37.933 112.796 1.00 27.20 259 PRO B CA 1
ATOM 5014 C C . PRO B 1 279 ? 31.697 36.621 113.247 1.00 25.62 259 PRO B C 1
ATOM 5015 O O . PRO B 1 279 ? 32.245 35.898 114.084 1.00 25.21 259 PRO B O 1
ATOM 5019 N N . ILE B 1 280 ? 30.524 36.331 112.682 1.00 26.54 260 ILE B N 1
ATOM 5020 C CA . ILE B 1 280 ? 29.715 35.164 113.024 1.00 27.64 260 ILE B CA 1
ATOM 5021 C C . ILE B 1 280 ? 29.915 34.092 111.966 1.00 28.77 260 ILE B C 1
ATOM 5022 O O . ILE B 1 280 ? 29.954 34.394 110.767 1.00 28.68 260 ILE B O 1
ATOM 5027 N N . ARG B 1 281 ? 30.025 32.833 112.397 1.00 26.63 261 ARG B N 1
ATOM 5028 C CA . ARG B 1 281 ? 30.045 31.712 111.466 1.00 27.52 261 ARG B CA 1
ATOM 5029 C C . ARG B 1 281 ? 29.321 30.523 112.089 1.00 28.93 261 ARG B C 1
ATOM 5030 O O . ARG B 1 281 ? 28.889 30.569 113.244 1.00 26.62 261 ARG B O 1
ATOM 5038 N N . ASP B 1 282 ? 29.173 29.455 111.301 1.00 27.19 262 ASP B N 1
ATOM 5039 C CA . ASP B 1 282 ? 28.657 28.176 111.800 1.00 31.44 262 ASP B CA 1
ATOM 5040 C C . ASP B 1 282 ? 27.244 28.318 112.368 1.00 28.58 262 ASP B C 1
ATOM 5041 O O . ASP B 1 282 ? 26.912 27.751 113.411 1.00 31.78 262 ASP B O 1
ATOM 5046 N N . LYS B 1 283 ? 26.408 29.083 111.675 1.00 24.53 263 LYS B N 1
ATOM 5047 C CA . LYS B 1 283 ? 25.033 29.303 112.109 1.00 27.47 263 LYS B CA 1
ATOM 5048 C C . LYS B 1 283 ? 24.201 28.035 111.924 1.00 27.96 263 LYS B C 1
ATOM 5049 O O . LYS B 1 283 ? 24.280 27.379 110.881 1.00 30.37 263 LYS B O 1
ATOM 5055 N N . GLY B 1 284 ? 23.401 27.687 112.933 1.00 22.63 264 GLY B N 1
ATOM 5056 C CA . GLY B 1 284 ? 22.597 26.477 112.860 1.00 24.21 264 GLY B CA 1
ATOM 5057 C C . GLY B 1 284 ? 21.550 26.430 113.951 1.00 25.32 264 GLY B C 1
ATOM 5058 O O . GLY B 1 284 ? 21.670 27.100 114.982 1.00 24.24 264 GLY B O 1
ATOM 5059 N N . VAL B 1 285 ? 20.524 25.614 113.715 1.00 23.52 265 VAL B N 1
ATOM 5060 C CA . VAL B 1 285 ? 19.411 25.437 114.648 1.00 25.64 265 VAL B CA 1
ATOM 5061 C C . VAL B 1 285 ? 19.384 23.985 115.107 1.00 26.15 265 VAL B C 1
ATOM 5062 O O . VAL B 1 285 ? 19.398 23.071 114.275 1.00 30.13 265 VAL B O 1
ATOM 5066 N N . THR B 1 286 ? 19.340 23.770 116.426 1.00 23.92 266 THR B N 1
ATOM 5067 C CA . THR B 1 286 ? 19.261 22.427 116.983 1.00 22.65 266 THR B CA 1
ATOM 5068 C C . THR B 1 286 ? 18.007 22.271 117.834 1.00 24.37 266 THR B C 1
ATOM 5069 O O . THR B 1 286 ? 17.481 23.239 118.390 1.00 22.00 266 THR B O 1
ATOM 5073 N N . ALA B 1 287 ? 17.558 21.023 117.948 1.00 23.54 267 ALA B N 1
ATOM 5074 C CA . ALA B 1 287 ? 16.311 20.673 118.611 1.00 23.97 267 ALA B CA 1
ATOM 5075 C C . ALA B 1 287 ? 16.529 20.442 120.105 1.00 18.76 267 ALA B C 1
ATOM 5076 O O . ALA B 1 287 ? 17.658 20.325 120.588 1.00 19.53 267 ALA B O 1
ATOM 5078 N N . MET B 1 288 ? 15.415 20.387 120.841 1.00 16.95 268 MET B N 1
ATOM 5079 C CA . MET B 1 288 ? 15.418 20.235 122.295 1.00 17.12 268 MET B CA 1
ATOM 5080 C C . MET B 1 288 ? 14.423 19.145 122.667 1.00 14.53 268 MET B C 1
ATOM 5081 O O . MET B 1 288 ? 13.221 19.288 122.432 1.00 14.84 268 MET B O 1
ATOM 5086 N N . ARG B 1 289 ? 14.915 18.052 123.247 1.00 13.20 269 ARG B N 1
ATOM 5087 C CA . ARG B 1 289 ? 14.079 16.871 123.402 1.00 13.16 269 ARG B CA 1
ATOM 5088 C C . ARG B 1 289 ? 14.602 16.032 124.562 1.00 12.70 269 ARG B C 1
ATOM 5089 O O . ARG B 1 289 ? 15.816 15.842 124.686 1.00 14.53 269 ARG B O 1
ATOM 5097 N N . SER B 1 290 ? 13.684 15.563 125.411 1.00 11.75 270 SER B N 1
ATOM 5098 C CA . SER B 1 290 ? 13.971 14.572 126.446 1.00 12.79 270 SER B CA 1
ATOM 5099 C C . SER B 1 290 ? 13.393 13.244 126.000 1.00 14.86 270 SER B C 1
ATOM 5100 O O . SER B 1 290 ? 12.202 13.169 125.692 1.00 15.21 270 SER B O 1
ATOM 5103 N N . PHE B 1 291 ? 14.214 12.195 125.997 1.00 11.61 271 PHE B N 1
ATOM 5104 C CA . PHE B 1 291 ? 13.715 10.894 125.582 1.00 12.55 271 PHE B CA 1
ATOM 5105 C C . PHE B 1 291 ? 14.443 9.796 126.331 1.00 12.76 271 PHE B C 1
ATOM 5106 O O . PHE B 1 291 ? 15.656 9.858 126.505 1.00 12.27 271 PHE B O 1
ATOM 5114 N N . LEU B 1 292 ? 13.693 8.791 126.767 1.00 12.92 272 LEU B N 1
ATOM 5115 C CA . LEU B 1 292 ? 14.297 7.629 127.400 1.00 11.55 272 LEU B CA 1
ATOM 5116 C C . LEU B 1 292 ? 13.495 6.399 127.011 1.00 14.10 272 LEU B C 1
ATOM 5117 O O . LEU B 1 292 ? 12.262 6.427 127.013 1.00 15.16 272 LEU B O 1
ATOM 5122 N N . SER B 1 293 ? 14.203 5.319 126.688 1.00 13.72 273 SER B N 1
ATOM 5123 C CA . SER B 1 293 ? 13.594 4.045 126.328 1.00 13.97 273 SER B CA 1
ATOM 5124 C C . SER B 1 293 ? 13.947 3.000 127.382 1.00 14.25 273 SER B C 1
ATOM 5125 O O . SER B 1 293 ? 15.098 2.924 127.827 1.00 15.77 273 SER B O 1
ATOM 5128 N N . GLU B 1 294 ? 12.947 2.215 127.805 1.00 15.93 274 GLU B N 1
ATOM 5129 C CA . GLU B 1 294 ? 13.145 1.105 128.729 1.00 18.19 274 GLU B CA 1
ATOM 5130 C C . GLU B 1 294 ? 12.699 -0.196 128.080 1.00 19.60 274 GLU B C 1
ATOM 5131 O O . GLU B 1 294 ? 11.673 -0.208 127.398 1.00 22.00 274 GLU B O 1
ATOM 5137 N N . PRO B 1 295 ? 13.420 -1.309 128.291 1.00 17.96 275 PRO B N 1
ATOM 5138 C CA . PRO B 1 295 ? 14.657 -1.460 129.063 1.00 17.16 275 PRO B CA 1
ATOM 5139 C C . PRO B 1 295 ? 15.876 -1.135 128.213 1.00 15.72 275 PRO B C 1
ATOM 5140 O O . PRO B 1 295 ? 15.783 -0.918 127.006 1.00 16.82 275 PRO B O 1
ATOM 5144 N N . MET B 1 296 ? 17.054 -1.107 128.832 1.00 13.98 276 MET B N 1
ATOM 5145 C CA . MET B 1 296 ? 18.295 -0.865 128.117 1.00 15.38 276 MET B CA 1
ATOM 5146 C C . MET B 1 296 ? 19.010 -2.161 127.767 1.00 15.71 276 MET B C 1
ATOM 5147 O O . MET B 1 296 ? 20.151 -2.127 127.305 1.00 16.75 276 MET B O 1
ATOM 5152 N N . GLN B 1 297 ? 18.354 -3.302 127.961 1.00 14.74 277 GLN B N 1
ATOM 5153 C CA . GLN B 1 297 ? 18.920 -4.558 127.498 1.00 16.01 277 GLN B CA 1
ATOM 5154 C C . GLN B 1 297 ? 17.789 -5.520 127.168 1.00 17.26 277 GLN B C 1
ATOM 5155 O O . GLN B 1 297 ? 16.676 -5.410 127.698 1.00 18.32 277 GLN B O 1
ATOM 5161 N N . HIS B 1 298 ? 18.097 -6.469 126.286 1.00 17.76 278 HIS B N 1
ATOM 5162 C CA . HIS B 1 298 ? 17.189 -7.574 125.973 1.00 18.54 278 HIS B CA 1
ATOM 5163 C C . HIS B 1 298 ? 18.003 -8.683 125.331 1.00 16.76 278 HIS B C 1
ATOM 5164 O O . HIS B 1 298 ? 18.577 -8.478 124.253 1.00 17.92 278 HIS B O 1
ATOM 5171 N N . GLY B 1 299 ? 18.035 -9.850 125.971 1.00 17.97 279 GLY B N 1
ATOM 5172 C CA . GLY B 1 299 ? 18.877 -10.916 125.444 1.00 18.68 279 GLY B CA 1
ATOM 5173 C C . GLY B 1 299 ? 20.315 -10.443 125.342 1.00 16.96 279 GLY B C 1
ATOM 5174 O O . GLY B 1 299 ? 20.872 -9.872 126.286 1.00 16.89 279 GLY B O 1
ATOM 5175 N N . ARG B 1 300 ? 20.913 -10.642 124.169 1.00 18.16 280 ARG B N 1
ATOM 5176 C CA . ARG B 1 300 ? 22.315 -10.309 123.950 1.00 16.59 280 ARG B CA 1
ATOM 5177 C C . ARG B 1 300 ? 22.543 -8.844 123.573 1.00 16.93 280 ARG B C 1
ATOM 5178 O O . ARG B 1 300 ? 23.700 -8.444 123.385 1.00 15.81 280 ARG B O 1
ATOM 5186 N N . LEU B 1 301 ? 21.486 -8.030 123.515 1.00 16.86 281 LEU B N 1
ATOM 5187 C CA . LEU B 1 301 ? 21.579 -6.633 123.100 1.00 14.19 281 LEU B CA 1
ATOM 5188 C C . LEU B 1 301 ? 21.586 -5.709 124.316 1.00 15.93 281 LEU B C 1
ATOM 5189 O O . LEU B 1 301 ? 20.703 -5.801 125.167 1.00 15.75 281 LEU B O 1
ATOM 5194 N N . PHE B 1 302 ? 22.581 -4.819 124.381 1.00 12.69 282 PHE B N 1
ATOM 5195 C CA . PHE B 1 302 ? 22.726 -3.832 125.450 1.00 12.73 282 PHE B CA 1
ATOM 5196 C C . PHE B 1 302 ? 22.829 -2.464 124.787 1.00 14.30 282 PHE B C 1
ATOM 5197 O O . PHE B 1 302 ? 23.705 -2.258 123.942 1.00 17.01 282 PHE B O 1
ATOM 5205 N N . LEU B 1 303 ? 21.924 -1.540 125.137 1.00 14.42 283 LEU B N 1
ATOM 5206 C CA . LEU B 1 303 ? 21.947 -0.195 124.558 1.00 12.23 283 LEU B CA 1
ATOM 5207 C C . LEU B 1 303 ? 22.726 0.742 125.474 1.00 11.91 283 LEU B C 1
ATOM 5208 O O . LEU B 1 303 ? 22.631 0.639 126.695 1.00 13.52 283 LEU B O 1
ATOM 5213 N N . ALA B 1 304 ? 23.503 1.649 124.888 1.00 12.67 284 ALA B N 1
ATOM 5214 C CA . ALA B 1 304 ? 24.194 2.657 125.688 1.00 12.72 284 ALA B CA 1
ATOM 5215 C C . ALA B 1 304 ? 24.128 4.012 124.997 1.00 10.44 284 ALA B C 1
ATOM 5216 O O . ALA B 1 304 ? 24.057 4.098 123.769 1.00 14.47 284 ALA B O 1
ATOM 5218 N N . GLY B 1 305 ? 24.180 5.082 125.801 1.00 11.97 285 GLY B N 1
ATOM 5219 C CA . GLY B 1 305 ? 24.293 6.393 125.189 1.00 11.64 285 GLY B CA 1
ATOM 5220 C C . GLY B 1 305 ? 23.011 6.852 124.515 1.00 11.56 285 GLY B C 1
ATOM 5221 O O . GLY B 1 305 ? 21.905 6.491 124.919 1.00 12.72 285 GLY B O 1
ATOM 5222 N N . ASP B 1 306 ? 23.177 7.651 123.449 1.00 11.48 286 ASP B N 1
ATOM 5223 C CA . ASP B 1 306 ? 22.035 8.283 122.792 1.00 12.56 286 ASP B CA 1
ATOM 5224 C C . ASP B 1 306 ? 21.101 7.264 122.156 1.00 12.54 286 ASP B C 1
ATOM 5225 O O . ASP B 1 306 ? 19.928 7.580 121.914 1.00 12.99 286 ASP B O 1
ATOM 5230 N N . ALA B 1 307 ? 21.582 6.043 121.888 1.00 12.33 287 ALA B N 1
ATOM 5231 C CA . ALA B 1 307 ? 20.675 5.001 121.411 1.00 14.22 287 ALA B CA 1
ATOM 5232 C C . ALA B 1 307 ? 19.603 4.683 122.442 1.00 14.13 287 ALA B C 1
ATOM 5233 O O . ALA B 1 307 ? 18.494 4.276 122.079 1.00 15.75 287 ALA B O 1
ATOM 5235 N N . ALA B 1 308 ? 19.910 4.871 123.724 1.00 11.52 288 ALA B N 1
ATOM 5236 C CA . ALA B 1 308 ? 18.980 4.574 124.803 1.00 12.98 288 ALA B CA 1
ATOM 5237 C C . ALA B 1 308 ? 18.247 5.804 125.315 1.00 14.23 288 ALA B C 1
ATOM 5238 O O . ALA B 1 308 ? 17.101 5.682 125.757 1.00 15.81 288 ALA B O 1
ATOM 5240 N N . HIS B 1 309 ? 18.871 6.978 125.267 1.00 12.71 289 HIS B N 1
ATOM 5241 C CA . HIS B 1 309 ? 18.294 8.139 125.935 1.00 10.59 289 HIS B CA 1
ATOM 5242 C C . HIS B 1 309 ? 18.908 9.417 125.388 1.00 13.08 289 HIS B C 1
ATOM 5243 O O . HIS B 1 309 ? 20.101 9.447 125.085 1.00 12.45 289 HIS B O 1
ATOM 5250 N N . ILE B 1 310 ? 18.105 10.493 125.287 1.00 10.80 290 ILE B N 1
ATOM 5251 C CA . ILE B 1 310 ? 18.704 11.796 125.005 1.00 11.48 290 ILE B CA 1
ATOM 5252 C C . ILE B 1 310 ? 18.122 12.833 125.952 1.00 11.07 290 ILE B C 1
ATOM 5253 O O . ILE B 1 310 ? 17.026 12.676 126.495 1.00 11.61 290 ILE B O 1
ATOM 5258 N N . VAL B 1 311 ? 18.883 13.906 126.140 1.00 11.58 291 VAL B N 1
ATOM 5259 C CA . VAL B 1 311 ? 18.471 15.003 127.012 1.00 11.34 291 VAL B CA 1
ATOM 5260 C C . VAL B 1 311 ? 18.642 16.313 126.261 1.00 12.33 291 VAL B C 1
ATOM 5261 O O . VAL B 1 311 ? 19.434 16.410 125.314 1.00 14.48 291 VAL B O 1
ATOM 5265 N N . PRO B 1 312 ? 17.912 17.348 126.661 1.00 11.57 292 PRO B N 1
ATOM 5266 C CA . PRO B 1 312 ? 18.200 18.662 126.136 1.00 12.94 292 PRO B CA 1
ATOM 5267 C C . PRO B 1 312 ? 19.545 19.122 126.664 1.00 15.03 292 PRO B C 1
ATOM 5268 O O . PRO B 1 312 ? 19.915 18.783 127.796 1.00 15.93 292 PRO B O 1
ATOM 5272 N N . PRO B 1 313 ? 20.332 19.848 125.868 1.00 14.96 293 PRO B N 1
ATOM 5273 C CA . PRO B 1 313 ? 21.721 20.124 126.267 1.00 15.16 293 PRO B CA 1
ATOM 5274 C C . PRO B 1 313 ? 21.882 21.100 127.427 1.00 16.18 293 PRO B C 1
ATOM 5275 O O . PRO B 1 313 ? 23.020 21.390 127.804 1.00 17.60 293 PRO B O 1
ATOM 5279 N N . THR B 1 314 ? 20.807 21.602 128.030 1.00 17.64 294 THR B N 1
ATOM 5280 C CA . THR B 1 314 ? 20.949 22.319 129.294 1.00 16.62 294 THR B CA 1
ATOM 5281 C C . THR B 1 314 ? 21.456 21.365 130.366 1.00 16.34 294 THR B C 1
ATOM 5282 O O . THR B 1 314 ? 20.729 20.469 130.792 1.00 20.85 294 THR B O 1
ATOM 5286 N N . GLY B 1 315 ? 22.689 21.538 130.817 1.00 17.07 295 GLY B N 1
ATOM 5287 C CA . GLY B 1 315 ? 23.218 20.709 131.881 1.00 13.65 295 GLY B CA 1
ATOM 5288 C C . GLY B 1 315 ? 24.421 19.872 131.512 1.00 11.87 295 GLY B C 1
ATOM 5289 O O . GLY B 1 315 ? 25.053 19.317 132.417 1.00 11.89 295 GLY B O 1
ATOM 5290 N N . ALA B 1 316 ? 24.754 19.753 130.224 1.00 13.54 296 ALA B N 1
ATOM 5291 C CA . ALA B 1 316 ? 25.958 19.053 129.772 1.00 13.77 296 ALA B CA 1
ATOM 5292 C C . ALA B 1 316 ? 25.959 17.597 130.251 1.00 13.21 296 ALA B C 1
ATOM 5293 O O . ALA B 1 316 ? 26.841 17.151 130.989 1.00 12.67 296 ALA B O 1
ATOM 5295 N N . LYS B 1 317 ? 24.952 16.841 129.804 1.00 13.51 297 LYS B N 1
ATOM 5296 C CA . LYS B 1 317 ? 24.765 15.522 130.389 1.00 11.30 297 LYS B CA 1
ATOM 5297 C C . LYS B 1 317 ? 24.825 14.341 129.430 1.00 11.39 297 LYS B C 1
ATOM 5298 O O . LYS B 1 317 ? 25.029 13.222 129.907 1.00 13.20 297 LYS B O 1
ATOM 5304 N N . GLY B 1 318 ? 24.657 14.539 128.119 1.00 11.85 298 GLY B N 1
ATOM 5305 C CA . GLY B 1 318 ? 24.492 13.396 127.214 1.00 11.35 298 GLY B CA 1
ATOM 5306 C C . GLY B 1 318 ? 25.739 12.539 127.029 1.00 10.02 298 GLY B C 1
ATOM 5307 O O . GLY B 1 318 ? 25.693 11.316 127.218 1.00 11.14 298 GLY B O 1
ATOM 5308 N N . LEU B 1 319 ? 26.859 13.152 126.628 1.00 11.17 299 LEU B N 1
ATOM 5309 C CA . LEU B 1 319 ? 28.103 12.382 126.549 1.00 10.72 299 LEU B CA 1
ATOM 5310 C C . LEU B 1 319 ? 28.466 11.787 127.907 1.00 10.77 299 LEU B C 1
ATOM 5311 O O . LEU B 1 319 ? 28.874 10.623 127.997 1.00 10.35 299 LEU B O 1
ATOM 5316 N N . ASN B 1 320 ? 28.321 12.570 128.977 1.00 9.93 300 ASN B N 1
ATOM 5317 C CA . ASN B 1 320 ? 28.661 12.077 130.302 1.00 9.87 300 ASN B CA 1
ATOM 5318 C C . ASN B 1 320 ? 27.814 10.878 130.678 1.00 10.59 300 ASN B C 1
ATOM 5319 O O . ASN B 1 320 ? 28.303 9.953 131.324 1.00 10.71 300 ASN B O 1
ATOM 5324 N N . SER B 1 321 ? 26.545 10.871 130.263 1.00 10.18 301 SER B N 1
ATOM 5325 C CA . SER B 1 321 ? 25.666 9.734 130.547 1.00 11.11 301 SER B CA 1
ATOM 5326 C C . SER B 1 321 ? 26.052 8.512 129.727 1.00 12.38 301 SER B C 1
ATOM 5327 O O . SER B 1 321 ? 25.973 7.374 130.212 1.00 12.50 301 SER B O 1
ATOM 5330 N N . ALA B 1 322 ? 26.404 8.728 128.465 1.00 10.08 302 ALA B N 1
ATOM 5331 C CA . ALA B 1 322 ? 26.884 7.627 127.640 1.00 10.48 302 ALA B CA 1
ATOM 5332 C C . ALA B 1 322 ? 28.111 6.994 128.268 1.00 12.02 302 ALA B C 1
ATOM 5333 O O . ALA B 1 322 ? 28.243 5.764 128.302 1.00 11.08 302 ALA B O 1
ATOM 5335 N N . MET B 1 323 ? 29.036 7.827 128.747 1.00 10.76 303 MET B N 1
ATOM 5336 C CA . MET B 1 323 ? 30.242 7.301 129.374 1.00 10.20 303 MET B CA 1
ATOM 5337 C C . MET B 1 323 ? 29.913 6.540 130.649 1.00 10.67 303 MET B C 1
ATOM 5338 O O . MET B 1 323 ? 30.550 5.527 130.947 1.00 11.63 303 MET B O 1
ATOM 5343 N N . ALA B 1 324 ? 28.903 6.992 131.400 1.00 10.44 304 ALA B N 1
ATOM 5344 C CA . ALA B 1 324 ? 28.497 6.251 132.594 1.00 9.64 304 ALA B CA 1
ATOM 5345 C C . ALA B 1 324 ? 27.909 4.897 132.224 1.00 10.87 304 ALA B C 1
ATOM 5346 O O . ALA B 1 324 ? 28.210 3.891 132.887 1.00 10.64 304 ALA B O 1
ATOM 5348 N N . ASP B 1 325 ? 27.070 4.858 131.180 1.00 10.00 305 ASP B N 1
ATOM 5349 C CA . ASP B 1 325 ? 26.526 3.588 130.697 1.00 10.45 305 ASP B CA 1
ATOM 5350 C C . ASP B 1 325 ? 27.656 2.641 130.335 1.00 10.83 305 ASP B C 1
ATOM 5351 O O . ASP B 1 325 ? 27.620 1.448 130.665 1.00 12.87 305 ASP B O 1
ATOM 5356 N N . ILE B 1 326 ? 28.664 3.161 129.628 1.00 11.40 306 ILE B N 1
ATOM 5357 C CA . ILE B 1 326 ? 29.759 2.312 129.161 1.00 10.99 306 ILE B CA 1
ATOM 5358 C C . ILE B 1 326 ? 30.619 1.838 130.325 1.00 12.30 306 ILE B C 1
ATOM 5359 O O . ILE B 1 326 ? 31.107 0.694 130.317 1.00 12.91 306 ILE B O 1
ATOM 5364 N N . LYS B 1 327 ? 30.801 2.672 131.359 1.00 11.88 307 LYS B N 1
ATOM 5365 C CA . LYS B 1 327 ? 31.516 2.197 132.542 1.00 11.27 307 LYS B CA 1
ATOM 5366 C C . LYS B 1 327 ? 30.829 0.965 133.109 1.00 11.41 307 LYS B C 1
ATOM 5367 O O . LYS B 1 327 ? 31.479 -0.040 133.441 1.00 13.49 307 LYS B O 1
ATOM 5373 N N . VAL B 1 328 ? 29.503 1.008 133.183 1.00 11.94 308 VAL B N 1
ATOM 5374 C CA . VAL B 1 328 ? 28.787 -0.114 133.778 1.00 11.65 308 VAL B CA 1
ATOM 5375 C C . VAL B 1 328 ? 28.839 -1.323 132.862 1.00 11.49 308 VAL B C 1
ATOM 5376 O O . VAL B 1 328 ? 29.052 -2.454 133.319 1.00 13.56 308 VAL B O 1
ATOM 5380 N N . LEU B 1 329 ? 28.679 -1.098 131.550 1.00 11.00 309 LEU B N 1
ATOM 5381 C CA . LEU B 1 329 ? 28.613 -2.199 130.595 1.00 9.80 309 LEU B CA 1
ATOM 5382 C C . LEU B 1 329 ? 29.948 -2.909 130.497 1.00 11.94 309 LEU B C 1
ATOM 5383 O O . LEU B 1 329 ? 30.011 -4.144 130.506 1.00 12.83 309 LEU B O 1
ATOM 5388 N N . ALA B 1 330 ? 31.027 -2.135 130.426 1.00 11.52 310 ALA B N 1
ATOM 5389 C CA . ALA B 1 330 ? 32.352 -2.736 130.336 1.00 10.51 310 ALA B CA 1
ATOM 5390 C C . ALA B 1 330 ? 32.665 -3.551 131.577 1.00 12.64 310 ALA B C 1
ATOM 5391 O O . ALA B 1 330 ? 33.182 -4.668 131.475 1.00 15.89 310 ALA B O 1
ATOM 5393 N N . ALA B 1 331 ? 32.349 -3.016 132.760 1.00 12.92 311 ALA B N 1
ATOM 5394 C CA . ALA B 1 331 ? 32.608 -3.775 133.982 1.00 12.06 311 ALA B CA 1
ATOM 5395 C C . ALA B 1 331 ? 31.780 -5.051 134.020 1.00 14.59 311 ALA B C 1
ATOM 5396 O O . ALA B 1 331 ? 32.254 -6.089 134.487 1.00 16.35 311 ALA B O 1
ATOM 5398 N N . ALA B 1 332 ? 30.543 -4.996 133.527 1.00 12.52 312 ALA B N 1
ATOM 5399 C CA . ALA B 1 332 ? 29.711 -6.193 133.527 1.00 14.88 312 ALA B CA 1
ATOM 5400 C C . ALA B 1 332 ? 30.265 -7.257 132.590 1.00 15.43 312 ALA B C 1
ATOM 5401 O O . ALA B 1 332 ? 30.259 -8.448 132.930 1.00 16.63 312 ALA B O 1
ATOM 5403 N N . LEU B 1 333 ? 30.724 -6.843 131.404 1.00 13.56 313 LEU B N 1
ATOM 5404 C CA . LEU B 1 333 ? 31.323 -7.777 130.448 1.00 13.61 313 LEU B CA 1
ATOM 5405 C C . LEU B 1 333 ? 32.616 -8.369 131.002 1.00 14.35 313 LEU B C 1
ATOM 5406 O O . LEU B 1 333 ? 32.895 -9.562 130.815 1.00 17.38 313 LEU B O 1
ATOM 5411 N N . VAL B 1 334 ? 33.411 -7.560 131.708 1.00 14.09 314 VAL B N 1
ATOM 5412 C CA . VAL B 1 334 ? 34.608 -8.084 132.371 1.00 15.37 314 VAL B CA 1
ATOM 5413 C C . VAL B 1 334 ? 34.228 -9.135 133.411 1.00 19.64 314 VAL B C 1
ATOM 5414 O O . VAL B 1 334 ? 34.809 -10.228 133.459 1.00 18.90 314 VAL B O 1
ATOM 5418 N N . ASP B 1 335 ? 33.254 -8.822 134.268 1.00 17.18 315 ASP B N 1
ATOM 5419 C CA . ASP B 1 335 ? 32.849 -9.800 135.272 1.00 19.43 315 ASP B CA 1
ATOM 5420 C C . ASP B 1 335 ? 32.406 -11.106 134.626 1.00 20.11 315 ASP B C 1
ATOM 5421 O O . ASP B 1 335 ? 32.707 -12.196 135.135 1.00 20.27 315 ASP B O 1
ATOM 5426 N N . HIS B 1 336 ? 31.739 -11.017 133.478 1.00 16.60 316 HIS B N 1
ATOM 5427 C CA . HIS B 1 336 ? 31.277 -12.211 132.773 1.00 18.34 316 HIS B CA 1
ATOM 5428 C C . HIS B 1 336 ? 32.444 -13.010 132.196 1.00 19.04 316 HIS B C 1
ATOM 5429 O O . HIS B 1 336 ? 32.528 -14.233 132.378 1.00 18.44 316 HIS B O 1
ATOM 5436 N N . TYR B 1 337 ? 33.359 -12.342 131.496 1.00 17.02 317 TYR B N 1
ATOM 5437 C CA . TYR B 1 337 ? 34.409 -13.085 130.804 1.00 18.08 317 TYR B CA 1
ATOM 5438 C C . TYR B 1 337 ? 35.570 -13.441 131.730 1.00 18.44 317 TYR B C 1
ATOM 5439 O O . TYR B 1 337 ? 36.165 -14.517 131.584 1.00 20.16 317 TYR B O 1
ATOM 5448 N N . ARG B 1 338 ? 35.928 -12.553 132.664 1.00 16.63 318 ARG B N 1
ATOM 5449 C CA . ARG B 1 338 ? 37.087 -12.769 133.527 1.00 19.41 318 ARG B CA 1
ATOM 5450 C C . ARG B 1 338 ? 36.739 -13.555 134.789 1.00 22.94 318 ARG B C 1
ATOM 5451 O O . ARG B 1 338 ? 37.513 -14.423 135.212 1.00 23.91 318 ARG B O 1
ATOM 5459 N N . HIS B 1 339 ? 35.587 -13.279 135.398 1.00 22.38 319 HIS B N 1
ATOM 5460 C CA . HIS B 1 339 ? 35.217 -13.892 136.666 1.00 22.32 319 HIS B CA 1
ATOM 5461 C C . HIS B 1 339 ? 34.112 -14.932 136.539 1.00 21.91 319 HIS B C 1
ATOM 5462 O O . HIS B 1 339 ? 33.718 -15.513 137.555 1.00 27.80 319 HIS B O 1
ATOM 5469 N N . GLY B 1 340 ? 33.614 -15.188 135.329 1.00 21.16 320 GLY B N 1
ATOM 5470 C CA . GLY B 1 340 ? 32.557 -16.169 135.120 1.00 23.53 320 GLY B CA 1
ATOM 5471 C C . GLY B 1 340 ? 31.252 -15.861 135.822 1.00 27.09 320 GLY B C 1
ATOM 5472 O O . GLY B 1 340 ? 30.520 -16.787 136.191 1.00 26.97 320 GLY B O 1
ATOM 5473 N N . ARG B 1 341 ? 30.939 -14.584 136.024 1.00 25.58 321 ARG B N 1
ATOM 5474 C CA . ARG B 1 341 ? 29.737 -14.172 136.737 1.00 25.89 321 ARG B CA 1
ATOM 5475 C C . ARG B 1 341 ? 28.917 -13.276 135.824 1.00 25.97 321 ARG B C 1
ATOM 5476 O O . ARG B 1 341 ? 29.434 -12.284 135.306 1.00 24.66 321 ARG B O 1
ATOM 5484 N N . SER B 1 342 ? 27.644 -13.620 135.630 1.00 23.41 322 SER B N 1
ATOM 5485 C CA . SER B 1 342 ? 26.793 -12.905 134.684 1.00 23.67 322 SER B CA 1
ATOM 5486 C C . SER B 1 342 ? 25.756 -12.021 135.363 1.00 21.93 322 SER B C 1
ATOM 5487 O O . SER B 1 342 ? 24.903 -11.447 134.674 1.00 21.10 322 SER B O 1
ATOM 5490 N N . ASP B 1 343 ? 25.814 -11.882 136.687 1.00 21.05 323 ASP B N 1
ATOM 5491 C CA . ASP B 1 343 ? 24.771 -11.136 137.392 1.00 24.41 323 ASP B CA 1
ATOM 5492 C C . ASP B 1 343 ? 24.887 -9.634 137.164 1.00 21.18 323 ASP B C 1
ATOM 5493 O O . ASP B 1 343 ? 23.877 -8.923 137.237 1.00 21.14 323 ASP B O 1
ATOM 5498 N N . ARG B 1 344 ? 26.096 -9.129 136.902 1.00 19.37 324 ARG B N 1
ATOM 5499 C CA . ARG B 1 344 ? 26.241 -7.706 136.592 1.00 19.76 324 ARG B CA 1
ATOM 5500 C C . ARG B 1 344 ? 25.636 -7.364 135.233 1.00 18.16 324 ARG B C 1
ATOM 5501 O O . ARG B 1 344 ? 25.064 -6.282 135.059 1.00 15.48 324 ARG B O 1
ATOM 5509 N N . LEU B 1 345 ? 25.803 -8.238 134.241 1.00 15.98 325 LEU B N 1
ATOM 5510 C CA . LEU B 1 345 ? 25.090 -8.038 132.985 1.00 14.51 325 LEU B CA 1
ATOM 5511 C C . LEU B 1 345 ? 23.591 -8.023 133.226 1.00 15.98 325 LEU B C 1
ATOM 5512 O O . LEU B 1 345 ? 22.869 -7.209 132.643 1.00 14.76 325 LEU B O 1
ATOM 5517 N N . ALA B 1 346 ? 23.112 -8.909 134.103 1.00 17.88 326 ALA B N 1
ATOM 5518 C CA . ALA B 1 346 ? 21.677 -9.005 134.338 1.00 18.29 326 ALA B CA 1
ATOM 5519 C C . ALA B 1 346 ? 21.119 -7.723 134.927 1.00 16.62 326 ALA B C 1
ATOM 5520 O O . ALA B 1 346 ? 19.936 -7.423 134.729 1.00 17.67 326 ALA B O 1
ATOM 5522 N N . THR B 1 347 ? 21.936 -6.952 135.643 1.00 15.43 327 THR B N 1
ATOM 5523 C CA . THR B 1 347 ? 21.462 -5.734 136.290 1.00 17.39 327 THR B CA 1
ATOM 5524 C C . THR B 1 347 ? 21.932 -4.473 135.585 1.00 15.75 327 THR B C 1
ATOM 5525 O O . THR B 1 347 ? 21.816 -3.388 136.161 1.00 15.41 327 THR B O 1
ATOM 5529 N N . TYR B 1 348 ? 22.470 -4.598 134.369 1.00 14.75 328 TYR B N 1
ATOM 5530 C CA . TYR B 1 348 ? 22.940 -3.434 133.613 1.00 12.36 328 TYR B CA 1
ATOM 5531 C C . TYR B 1 348 ? 21.839 -2.386 133.452 1.00 13.38 328 TYR B C 1
ATOM 5532 O O . TYR B 1 348 ? 22.009 -1.220 133.834 1.00 13.11 328 TYR B O 1
ATOM 5541 N N . SER B 1 349 ? 20.695 -2.786 132.886 1.00 13.18 329 SER B N 1
ATOM 5542 C CA . SER B 1 349 ? 19.626 -1.820 132.622 1.00 13.08 329 SER B CA 1
ATOM 5543 C C . SER B 1 349 ? 19.102 -1.207 133.913 1.00 14.60 329 SER B C 1
ATOM 5544 O O . SER B 1 349 ? 18.913 0.015 134.008 1.00 13.37 329 SER B O 1
ATOM 5547 N N . GLU B 1 350 ? 18.838 -2.048 134.916 1.00 14.00 330 GLU B N 1
ATOM 5548 C CA . GLU B 1 350 ? 18.361 -1.556 136.209 1.00 15.89 330 GLU B CA 1
ATOM 5549 C C . GLU B 1 350 ? 19.256 -0.449 136.769 1.00 15.97 330 GLU B C 1
ATOM 5550 O O . GLU B 1 350 ? 18.773 0.608 137.192 1.00 15.57 330 GLU B O 1
ATOM 5556 N N . ARG B 1 351 ? 20.569 -0.667 136.770 1.00 15.48 331 ARG B N 1
ATOM 5557 C CA . ARG B 1 351 ? 21.460 0.321 137.368 1.00 14.89 331 ARG B CA 1
ATOM 5558 C C . ARG B 1 351 ? 21.578 1.565 136.494 1.00 13.87 331 ARG B C 1
ATOM 5559 O O . ARG B 1 351 ? 21.586 2.696 137.005 1.00 13.63 331 ARG B O 1
ATOM 5567 N N . CYS B 1 352 ? 21.658 1.378 135.176 1.00 12.07 332 CYS B N 1
ATOM 5568 C CA . CYS B 1 352 ? 21.820 2.536 134.299 1.00 11.07 332 CYS B CA 1
ATOM 5569 C C . CYS B 1 352 ? 20.568 3.392 134.284 1.00 10.83 332 CYS B C 1
ATOM 5570 O O . CYS B 1 352 ? 20.670 4.621 134.167 1.00 12.26 332 CYS B O 1
ATOM 5573 N N . LEU B 1 353 ? 19.391 2.764 134.408 1.00 12.88 333 LEU B N 1
ATOM 5574 C CA . LEU B 1 353 ? 18.155 3.538 134.372 1.00 11.38 333 LEU B CA 1
ATOM 5575 C C . LEU B 1 353 ? 17.944 4.326 135.653 1.00 13.76 333 LEU B C 1
ATOM 5576 O O . LEU B 1 353 ? 17.369 5.421 135.611 1.00 13.39 333 LEU B O 1
ATOM 5581 N N . ARG B 1 354 ? 18.373 3.800 136.800 1.00 13.40 334 ARG B N 1
ATOM 5582 C CA . ARG B 1 354 ? 18.237 4.597 138.015 1.00 14.49 334 ARG B CA 1
ATOM 5583 C C . ARG B 1 354 ? 18.976 5.918 137.875 1.00 14.92 334 ARG B C 1
ATOM 5584 O O . ARG B 1 354 ? 18.426 6.990 138.174 1.00 13.46 334 ARG B O 1
ATOM 5592 N N . ARG B 1 355 ? 20.218 5.864 137.386 1.00 13.50 335 ARG B N 1
ATOM 5593 C CA . ARG B 1 355 ? 20.979 7.094 137.222 1.00 11.13 335 ARG B CA 1
ATOM 5594 C C . ARG B 1 355 ? 20.370 7.944 136.123 1.00 11.31 335 ARG B C 1
ATOM 5595 O O . ARG B 1 355 ? 20.251 9.168 136.262 1.00 10.83 335 ARG B O 1
ATOM 5603 N N . MET B 1 356 ? 19.952 7.310 135.029 1.00 11.32 336 MET B N 1
ATOM 5604 C CA . MET B 1 356 ? 19.525 8.115 133.900 1.00 10.67 336 MET B CA 1
ATOM 5605 C C . MET B 1 356 ? 18.226 8.845 134.197 1.00 9.92 336 MET B C 1
ATOM 5606 O O . MET B 1 356 ? 18.030 9.954 133.704 1.00 10.86 336 MET B O 1
ATOM 5611 N N . TRP B 1 357 ? 17.345 8.272 135.030 1.00 9.73 337 TRP B N 1
ATOM 5612 C CA . TRP B 1 357 ? 16.137 9.027 135.350 1.00 10.44 337 TRP B CA 1
ATOM 5613 C C . TRP B 1 357 ? 16.470 10.251 136.193 1.00 10.04 337 TRP B C 1
ATOM 5614 O O . TRP B 1 357 ? 15.823 11.298 136.042 1.00 10.06 337 TRP B O 1
ATOM 5625 N N . LEU B 1 358 ? 17.509 10.167 137.032 1.00 9.93 338 LEU B N 1
ATOM 5626 C CA . LEU B 1 358 ? 17.922 11.366 137.757 1.00 11.47 338 LEU B CA 1
ATOM 5627 C C . LEU B 1 358 ? 18.599 12.381 136.838 1.00 11.35 338 LEU B C 1
ATOM 5628 O O . LEU B 1 358 ? 18.427 13.589 137.031 1.00 10.26 338 LEU B O 1
ATOM 5633 N N . VAL B 1 359 ? 19.357 11.923 135.833 1.00 10.70 339 VAL B N 1
ATOM 5634 C CA . VAL B 1 359 ? 19.896 12.854 134.844 1.00 10.71 339 VAL B CA 1
ATOM 5635 C C . VAL B 1 359 ? 18.774 13.489 134.026 1.00 10.30 339 VAL B C 1
ATOM 5636 O O . VAL B 1 359 ? 18.788 14.698 133.765 1.00 9.49 339 VAL B O 1
ATOM 5640 N N . GLN B 1 360 ? 17.777 12.695 133.621 1.00 10.09 340 GLN B N 1
ATOM 5641 C CA . GLN B 1 360 ? 16.633 13.273 132.911 1.00 9.73 340 GLN B CA 1
ATOM 5642 C C . GLN B 1 360 ? 15.954 14.342 133.745 1.00 10.40 340 GLN B C 1
ATOM 5643 O O . GLN B 1 360 ? 15.552 15.387 133.226 1.00 11.09 340 GLN B O 1
ATOM 5649 N N . ARG B 1 361 ? 15.773 14.064 135.036 1.00 8.17 341 ARG B N 1
ATOM 5650 C CA . ARG B 1 361 ? 15.181 15.036 135.947 1.00 9.94 341 ARG B CA 1
ATOM 5651 C C . ARG B 1 361 ? 15.957 16.344 135.941 1.00 9.93 341 ARG B C 1
ATOM 5652 O O . ARG B 1 361 ? 15.374 17.436 135.858 1.00 10.59 341 ARG B O 1
ATOM 5660 N N . PHE B 1 362 ? 17.285 16.250 136.042 1.00 8.95 342 PHE B N 1
ATOM 5661 C CA . PHE B 1 362 ? 18.114 17.449 136.148 1.00 9.77 342 PHE B CA 1
ATOM 5662 C C . PHE B 1 362 ? 18.109 18.243 134.846 1.00 10.25 342 PHE B C 1
ATOM 5663 O O . PHE B 1 362 ? 17.893 19.457 134.854 1.00 10.67 342 PHE B O 1
ATOM 5671 N N . SER B 1 363 ? 18.359 17.576 133.711 1.00 10.51 343 SER B N 1
ATOM 5672 C CA . SER B 1 363 ? 18.355 18.282 132.434 1.00 9.99 343 SER B CA 1
ATOM 5673 C C . SER B 1 363 ? 17.006 18.920 132.148 1.00 11.06 343 SER B C 1
ATOM 5674 O O . SER B 1 363 ? 16.945 20.036 131.613 1.00 12.83 343 SER B O 1
ATOM 5677 N N . ALA B 1 364 ? 15.917 18.209 132.459 1.00 10.54 344 ALA B N 1
ATOM 5678 C CA . ALA B 1 364 ? 14.584 18.758 132.253 1.00 10.61 344 ALA B CA 1
ATOM 5679 C C . ALA B 1 364 ? 14.308 19.927 133.202 1.00 10.50 344 ALA B C 1
ATOM 5680 O O . ALA B 1 364 ? 13.663 20.908 132.808 1.00 12.11 344 ALA B O 1
ATOM 5682 N N . ALA B 1 365 ? 14.804 19.854 134.443 1.00 11.37 345 ALA B N 1
ATOM 5683 C CA . ALA B 1 365 ? 14.575 20.945 135.384 1.00 11.22 345 ALA B CA 1
ATOM 5684 C C . ALA B 1 365 ? 15.228 22.228 134.894 1.00 12.07 345 ALA B C 1
ATOM 5685 O O . ALA B 1 365 ? 14.635 23.312 134.981 1.00 12.27 345 ALA B O 1
ATOM 5687 N N . LEU B 1 366 ? 16.444 22.121 134.359 1.00 10.61 346 LEU B N 1
ATOM 5688 C CA . LEU B 1 366 ? 17.103 23.288 133.791 1.00 11.72 346 LEU B CA 1
ATOM 5689 C C . LEU B 1 366 ? 16.337 23.781 132.577 1.00 11.88 346 LEU B C 1
ATOM 5690 O O . LEU B 1 366 ? 16.091 24.985 132.431 1.00 12.00 346 LEU B O 1
ATOM 5695 N N . CYS B 1 367 ? 15.929 22.855 131.711 1.00 10.15 347 CYS B N 1
ATOM 5696 C CA . CYS B 1 367 ? 15.298 23.246 130.460 1.00 13.20 347 CYS B CA 1
ATOM 5697 C C . CYS B 1 367 ? 13.992 24.002 130.704 1.00 13.66 347 CYS B C 1
ATOM 5698 O O . CYS B 1 367 ? 13.735 25.046 130.075 1.00 14.00 347 CYS B O 1
ATOM 5701 N N . THR B 1 368 ? 13.170 23.511 131.627 1.00 12.00 348 THR B N 1
ATOM 5702 C CA . THR B 1 368 ? 11.881 24.150 131.872 1.00 11.57 348 THR B CA 1
ATOM 5703 C C . THR B 1 368 ? 12.017 25.432 132.689 1.00 11.61 348 THR B C 1
ATOM 5704 O O . THR B 1 368 ? 11.066 26.226 132.718 1.00 12.98 348 THR B O 1
ATOM 5708 N N . MET B 1 369 ? 13.178 25.665 133.321 1.00 11.81 349 MET B N 1
ATOM 5709 C CA . MET B 1 369 ? 13.395 26.865 134.122 1.00 11.12 349 MET B CA 1
ATOM 5710 C C . MET B 1 369 ? 13.918 28.031 133.292 1.00 12.58 349 MET B C 1
ATOM 5711 O O . MET B 1 369 ? 13.567 29.185 133.555 1.00 14.57 349 MET B O 1
ATOM 5716 N N . VAL B 1 370 ? 14.755 27.764 132.286 1.00 13.04 350 VAL B N 1
ATOM 5717 C CA . VAL B 1 370 ? 15.532 28.841 131.670 1.00 12.53 350 VAL B CA 1
ATOM 5718 C C . VAL B 1 370 ? 15.001 29.291 130.309 1.00 14.07 350 VAL B C 1
ATOM 5719 O O . VAL B 1 370 ? 15.496 30.307 129.777 1.00 16.26 350 VAL B O 1
ATOM 5723 N N . HIS B 1 371 ? 14.026 28.588 129.737 1.00 13.89 351 HIS B N 1
ATOM 5724 C CA . HIS B 1 371 ? 13.448 28.892 128.433 1.00 16.00 351 HIS B CA 1
ATOM 5725 C C . HIS B 1 371 ? 12.061 29.470 128.616 1.00 15.75 351 HIS B C 1
ATOM 5726 O O . HIS B 1 371 ? 11.326 29.057 129.517 1.00 15.03 351 HIS B O 1
ATOM 5733 N N . GLN B 1 372 ? 11.682 30.383 127.725 1.00 15.37 352 GLN B N 1
ATOM 5734 C CA . GLN B 1 372 ? 10.327 30.920 127.738 1.00 16.88 352 GLN B CA 1
ATOM 5735 C C . GLN B 1 372 ? 9.402 30.024 126.924 1.00 20.45 352 GLN B C 1
ATOM 5736 O O . GLN B 1 372 ? 9.687 29.715 125.759 1.00 21.55 352 GLN B O 1
ATOM 5742 N N . PHE B 1 373 ? 8.297 29.597 127.552 1.00 19.35 353 PHE B N 1
ATOM 5743 C CA . PHE B 1 373 ? 7.330 28.710 126.922 1.00 19.47 353 PHE B CA 1
ATOM 5744 C C . PHE B 1 373 ? 6.161 29.519 126.389 1.00 22.18 353 PHE B C 1
ATOM 5745 O O . PHE B 1 373 ? 5.471 30.189 127.176 1.00 21.37 353 PHE B O 1
ATOM 5753 N N . PRO B 1 374 ? 5.888 29.464 125.088 1.00 25.58 354 PRO B N 1
ATOM 5754 C CA . PRO B 1 374 ? 4.812 30.285 124.519 1.00 26.94 354 PRO B CA 1
ATOM 5755 C C . PRO B 1 374 ? 3.461 29.920 125.117 1.00 22.92 354 PRO B C 1
ATOM 5756 O O . PRO B 1 374 ? 3.085 28.748 125.173 1.00 24.08 354 PRO B O 1
ATOM 5760 N N . GLY B 1 375 ? 2.742 30.941 125.585 1.00 23.10 355 GLY B N 1
ATOM 5761 C CA . GLY B 1 375 ? 1.400 30.749 126.105 1.00 24.33 355 GLY B CA 1
ATOM 5762 C C . GLY B 1 375 ? 1.325 30.100 127.467 1.00 22.77 355 GLY B C 1
ATOM 5763 O O . GLY B 1 375 ? 0.256 29.622 127.856 1.00 21.80 355 GLY B O 1
ATOM 5764 N N . GLN B 1 376 ? 2.434 30.066 128.203 1.00 21.54 356 GLN B N 1
ATOM 5765 C CA . GLN B 1 376 ? 2.467 29.400 129.497 1.00 21.73 356 GLN B CA 1
ATOM 5766 C C . GLN B 1 376 ? 1.554 30.101 130.502 1.00 17.23 356 GLN B C 1
ATOM 5767 O O . GLN B 1 376 ? 1.415 31.324 130.492 1.00 20.85 356 GLN B O 1
ATOM 5773 N N . ASN B 1 377 ? 0.905 29.303 131.349 1.00 21.05 357 ASN B N 1
ATOM 5774 C CA . ASN B 1 377 ? 0.218 29.828 132.529 1.00 18.16 357 ASN B CA 1
ATOM 5775 C C . ASN B 1 377 ? 1.120 30.821 133.262 1.00 19.54 357 ASN B C 1
ATOM 5776 O O . ASN B 1 377 ? 2.316 30.576 133.434 1.00 16.52 357 ASN B O 1
ATOM 5781 N N . GLU B 1 378 ? 0.560 31.977 133.647 1.00 18.65 358 GLU B N 1
ATOM 5782 C CA . GLU B 1 378 ? 1.419 33.046 134.157 1.00 19.35 358 GLU B CA 1
ATOM 5783 C C . GLU B 1 378 ? 2.002 32.706 135.523 1.00 14.71 358 GLU B C 1
ATOM 5784 O O . GLU B 1 378 ? 3.102 33.158 135.841 1.00 17.09 358 GLU B O 1
ATOM 5790 N N . PHE B 1 379 ? 1.276 31.940 136.344 1.00 16.99 359 PHE B N 1
ATOM 5791 C CA . PHE B 1 379 ? 1.836 31.479 137.612 1.00 15.29 359 PHE B CA 1
ATOM 5792 C C . PHE B 1 379 ? 3.005 30.531 137.374 1.00 15.43 359 PHE B C 1
ATOM 5793 O O . PHE B 1 379 ? 4.064 30.664 138.001 1.00 15.63 359 PHE B O 1
ATOM 5801 N N . VAL B 1 380 ? 2.837 29.566 136.465 1.00 15.13 360 VAL B N 1
ATOM 5802 C CA . VAL B 1 380 ? 3.949 28.655 136.178 1.00 14.85 360 VAL B CA 1
ATOM 5803 C C . VAL B 1 380 ? 5.144 29.432 135.633 1.00 14.44 360 VAL B C 1
ATOM 5804 O O . VAL B 1 380 ? 6.299 29.148 135.983 1.00 14.67 360 VAL B O 1
ATOM 5808 N N . ARG B 1 381 ? 4.897 30.430 134.773 1.00 15.41 361 ARG B N 1
ATOM 5809 C CA . ARG B 1 381 ? 6.003 31.234 134.255 1.00 14.82 361 ARG B CA 1
ATOM 5810 C C . ARG B 1 381 ? 6.746 31.956 135.378 1.00 14.28 361 ARG B C 1
ATOM 5811 O O . ARG B 1 381 ? 7.983 31.974 135.405 1.00 15.19 361 ARG B O 1
ATOM 5819 N N . ARG B 1 382 ? 6.014 32.542 136.330 1.00 13.90 362 ARG B N 1
ATOM 5820 C CA . ARG B 1 382 ? 6.700 33.270 137.392 1.00 14.23 362 ARG B CA 1
ATOM 5821 C C . ARG B 1 382 ? 7.438 32.329 138.344 1.00 14.37 362 ARG B C 1
ATOM 5822 O O . ARG B 1 382 ? 8.396 32.757 139.009 1.00 14.32 362 ARG B O 1
ATOM 5830 N N . LEU B 1 383 ? 7.047 31.053 138.400 1.00 14.26 363 LEU B N 1
ATOM 5831 C CA . LEU B 1 383 ? 7.819 30.092 139.178 1.00 12.51 363 LEU B CA 1
ATOM 5832 C C . LEU B 1 383 ? 9.190 29.839 138.574 1.00 14.23 363 LEU B C 1
ATOM 5833 O O . LEU B 1 383 ? 10.073 29.354 139.286 1.00 13.41 363 LEU B O 1
ATOM 5838 N N . GLN B 1 384 ? 9.389 30.144 137.288 1.00 13.04 364 GLN B N 1
ATOM 5839 C CA . GLN B 1 384 ? 10.736 30.021 136.729 1.00 11.67 364 GLN B CA 1
ATOM 5840 C C . GLN B 1 384 ? 11.720 30.907 137.479 1.00 12.67 364 GLN B C 1
ATOM 5841 O O . GLN B 1 384 ? 12.834 30.482 137.817 1.00 13.99 364 GLN B O 1
ATOM 5847 N N . ARG B 1 385 ? 11.327 32.159 137.737 1.00 12.52 365 ARG B N 1
ATOM 5848 C CA . ARG B 1 385 ? 12.177 33.062 138.507 1.00 13.74 365 ARG B CA 1
ATOM 5849 C C . ARG B 1 385 ? 12.307 32.602 139.955 1.00 12.27 365 ARG B C 1
ATOM 5850 O O . ARG B 1 385 ? 13.370 32.759 140.561 1.00 13.28 365 ARG B O 1
ATOM 5858 N N . ALA B 1 386 ? 11.232 32.053 140.535 1.00 13.73 366 ALA B N 1
ATOM 5859 C CA . ALA B 1 386 ? 11.346 31.504 141.883 1.00 13.10 366 ALA B CA 1
ATOM 5860 C C . ALA B 1 386 ? 12.363 30.373 141.916 1.00 13.18 366 ALA B C 1
ATOM 5861 O O . ALA B 1 386 ? 13.162 30.280 142.851 1.00 12.38 366 ALA B O 1
ATOM 5863 N N . ASP B 1 387 ? 12.360 29.517 140.885 1.00 12.02 367 ASP B N 1
ATOM 5864 C CA . ASP B 1 387 ? 13.330 28.426 140.824 1.00 11.24 367 ASP B CA 1
ATOM 5865 C C . ASP B 1 387 ? 14.749 28.946 140.652 1.00 12.50 367 ASP B C 1
ATOM 5866 O O . ASP B 1 387 ? 15.681 28.409 141.261 1.00 11.52 367 ASP B O 1
ATOM 5871 N N . LEU B 1 388 ? 14.940 29.980 139.818 1.00 11.03 368 LEU B N 1
ATOM 5872 C CA . LEU B 1 388 ? 16.263 30.588 139.664 1.00 12.06 368 LEU B CA 1
ATOM 5873 C C . LEU B 1 388 ? 16.750 31.217 140.963 1.00 13.51 368 LEU B C 1
ATOM 5874 O O . LEU B 1 388 ? 17.925 31.070 141.335 1.00 15.00 368 LEU B O 1
ATOM 5879 N N . ASP B 1 389 ? 15.864 31.948 141.646 1.00 12.12 369 ASP B N 1
ATOM 5880 C CA . ASP B 1 389 ? 16.200 32.547 142.938 1.00 14.17 369 ASP B CA 1
ATOM 5881 C C . ASP B 1 389 ? 16.599 31.484 143.953 1.00 13.61 369 ASP B C 1
ATOM 5882 O O . ASP B 1 389 ? 17.584 31.643 144.685 1.00 15.77 369 ASP B O 1
ATOM 5887 N N . TYR B 1 390 ? 15.832 30.393 144.028 1.00 14.23 370 TYR B N 1
ATOM 5888 C CA . TYR B 1 390 ? 16.137 29.365 145.018 1.00 13.46 370 TYR B CA 1
ATOM 5889 C C . TYR B 1 390 ? 17.432 28.628 144.668 1.00 13.58 370 TYR B C 1
ATOM 5890 O O . TYR B 1 390 ? 18.270 28.370 145.546 1.00 13.71 370 TYR 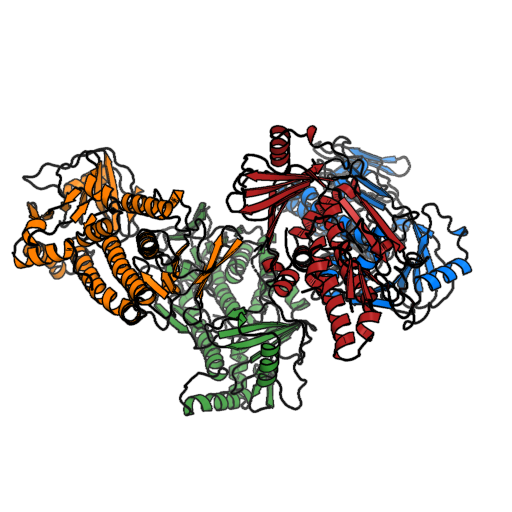B O 1
ATOM 5899 N N . MET B 1 391 ? 17.619 28.286 143.389 1.00 12.59 371 MET B N 1
ATOM 5900 C CA . MET B 1 391 ? 18.796 27.514 143.000 1.00 11.60 371 MET B CA 1
ATOM 5901 C C . MET B 1 391 ? 20.077 28.297 143.245 1.00 13.49 371 MET B C 1
ATOM 5902 O O . MET B 1 391 ? 21.080 27.730 143.693 1.00 15.12 371 MET B O 1
ATOM 5907 N N . THR B 1 392 ? 20.072 29.591 142.933 1.00 14.49 372 THR B N 1
ATOM 5908 C CA . THR B 1 392 ? 21.289 30.393 143.072 1.00 15.61 372 THR B CA 1
ATOM 5909 C C . THR B 1 392 ? 21.445 30.992 144.463 1.00 16.48 372 THR B C 1
ATOM 5910 O O . THR B 1 392 ? 22.575 31.260 144.898 1.00 17.20 372 THR B O 1
ATOM 5914 N N . GLY B 1 393 ? 20.340 31.204 145.172 1.00 15.86 373 GLY B N 1
ATOM 5915 C CA . GLY B 1 393 ? 20.391 32.005 146.379 1.00 17.78 373 GLY B CA 1
ATOM 5916 C C . GLY B 1 393 ? 20.287 31.262 147.695 1.00 19.68 373 GLY B C 1
ATOM 5917 O O . GLY B 1 393 ? 20.225 31.904 148.746 1.00 22.56 373 GLY B O 1
ATOM 5918 N N . THR B 1 394 ? 20.243 29.932 147.677 1.00 16.94 374 THR B N 1
ATOM 5919 C CA . THR B 1 394 ? 20.228 29.152 148.908 1.00 15.73 374 THR B CA 1
ATOM 5920 C C . THR B 1 394 ? 21.311 28.091 148.865 1.00 17.20 374 THR B C 1
ATOM 5921 O O . THR B 1 394 ? 21.679 27.597 147.795 1.00 16.10 374 THR B O 1
ATOM 5925 N N . HIS B 1 395 ? 21.807 27.736 150.052 1.00 15.08 375 HIS B N 1
ATOM 5926 C CA . HIS B 1 395 ? 22.784 26.664 150.153 1.00 17.53 375 HIS B CA 1
ATOM 5927 C C . HIS B 1 395 ? 22.226 25.365 149.584 1.00 14.85 375 HIS B C 1
ATOM 5928 O O . HIS B 1 395 ? 22.893 24.677 148.801 1.00 16.05 375 HIS B O 1
ATOM 5935 N N . ALA B 1 396 ? 20.992 25.023 149.960 1.00 14.86 376 ALA B N 1
ATOM 5936 C CA . ALA B 1 396 ? 20.395 23.780 149.490 1.00 14.38 376 ALA B CA 1
ATOM 5937 C C . ALA B 1 396 ? 20.243 23.787 147.976 1.00 13.66 376 ALA B C 1
ATOM 5938 O O . ALA B 1 396 ? 20.458 22.761 147.319 1.00 13.47 376 ALA B O 1
ATOM 5940 N N . GLY B 1 397 ? 19.860 24.931 147.410 1.00 12.60 377 GLY B N 1
ATOM 5941 C CA . GLY B 1 397 ? 19.687 25.016 145.969 1.00 11.84 377 GLY B CA 1
ATOM 5942 C C . GLY B 1 397 ? 21.001 24.874 145.231 1.00 14.22 377 GLY B C 1
ATOM 5943 O O . GLY B 1 397 ? 21.090 24.140 144.240 1.00 12.54 377 GLY B O 1
ATOM 5944 N N . ARG B 1 398 ? 22.045 25.563 145.713 1.00 12.16 378 ARG B N 1
ATOM 5945 C CA . ARG B 1 398 ? 23.347 25.473 145.066 1.00 12.92 378 ARG B CA 1
ATOM 5946 C C . ARG B 1 398 ? 23.926 24.069 145.186 1.00 13.44 378 ARG B C 1
ATOM 5947 O O . ARG B 1 398 ? 24.577 23.587 144.252 1.00 14.23 378 ARG B O 1
ATOM 5955 N N . LEU B 1 399 ? 23.707 23.411 146.336 1.00 13.50 379 LEU B N 1
ATOM 5956 C CA . LEU B 1 399 ? 24.230 22.065 146.564 1.00 13.16 379 LEU B CA 1
ATOM 5957 C C . LEU B 1 399 ? 23.664 21.085 145.555 1.00 13.07 379 LEU B C 1
ATOM 5958 O O . LEU B 1 399 ? 24.401 20.282 144.961 1.00 13.68 379 LEU B O 1
ATOM 5963 N N . GLN B 1 400 ? 22.340 21.116 145.384 1.00 11.93 380 GLN B N 1
ATOM 5964 C CA . GLN B 1 400 ? 21.684 20.213 144.448 1.00 12.29 380 GLN B CA 1
ATOM 5965 C C . GLN B 1 400 ? 22.158 20.463 143.017 1.00 11.48 380 GLN B C 1
ATOM 5966 O O . GLN B 1 400 ? 22.456 19.511 142.286 1.00 13.63 380 GLN B O 1
ATOM 5972 N N . PHE B 1 401 ? 22.242 21.736 142.600 1.00 11.60 381 PHE B N 1
ATOM 5973 C CA . PHE B 1 401 ? 22.755 22.032 141.263 1.00 10.31 381 PHE B CA 1
ATOM 5974 C C . PHE B 1 401 ? 24.171 21.494 141.086 1.00 12.31 381 PHE B C 1
ATOM 5975 O O . PHE B 1 401 ? 24.491 20.852 140.072 1.00 12.88 381 PHE B O 1
ATOM 5983 N N . ALA B 1 402 ? 25.033 21.769 142.065 1.00 11.51 382 ALA B N 1
ATOM 5984 C CA . ALA B 1 402 ? 26.451 21.450 141.942 1.00 12.58 382 ALA B CA 1
ATOM 5985 C C . ALA B 1 402 ? 26.684 19.944 141.901 1.00 12.94 382 ALA B C 1
ATOM 5986 O O . ALA B 1 402 ? 27.493 19.458 141.094 1.00 12.53 382 ALA B O 1
ATOM 5988 N N . GLU B 1 403 ? 26.005 19.191 142.774 1.00 12.68 383 GLU B N 1
ATOM 5989 C CA . GLU B 1 403 ? 26.133 17.736 142.758 1.00 12.48 383 GLU B CA 1
ATOM 5990 C C . GLU B 1 403 ? 25.650 17.149 141.439 1.00 12.68 383 GLU B C 1
ATOM 5991 O O . GLU B 1 403 ? 26.281 16.233 140.895 1.00 14.72 383 GLU B O 1
ATOM 5997 N N . ASN B 1 404 ? 24.527 17.651 140.913 1.00 11.23 384 ASN B N 1
ATOM 5998 C CA . ASN B 1 404 ? 24.058 17.124 139.635 1.00 10.28 384 ASN B CA 1
ATOM 5999 C C . ASN B 1 404 ? 24.961 17.541 138.489 1.00 11.02 384 ASN B C 1
ATOM 6000 O O . ASN B 1 404 ? 25.247 16.727 137.610 1.00 11.91 384 ASN B O 1
ATOM 6005 N N . PHE B 1 405 ? 25.395 18.800 138.460 1.00 10.65 385 PHE B N 1
ATOM 6006 C CA . PHE B 1 405 ? 26.136 19.268 137.294 1.00 10.99 385 PHE B CA 1
ATOM 6007 C C . PHE B 1 405 ? 27.496 18.589 137.188 1.00 13.18 385 PHE B C 1
ATOM 6008 O O . PHE B 1 405 ? 27.902 18.156 136.093 1.00 12.37 385 PHE B O 1
ATOM 6016 N N . THR B 1 406 ? 28.211 18.480 138.309 1.00 11.66 386 THR B N 1
ATOM 6017 C CA . THR B 1 406 ? 29.521 17.843 138.270 1.00 10.70 386 THR B CA 1
ATOM 6018 C C . THR B 1 406 ? 29.431 16.332 138.102 1.00 11.92 386 THR B C 1
ATOM 6019 O O . THR B 1 406 ? 30.463 15.698 137.854 1.00 13.09 386 THR B O 1
ATOM 6023 N N . GLY B 1 407 ? 28.237 15.746 138.214 1.00 9.94 387 GLY B N 1
ATOM 6024 C CA . GLY B 1 407 ? 28.043 14.338 137.893 1.00 10.67 387 GLY B CA 1
ATOM 6025 C C . GLY B 1 407 ? 27.607 13.509 139.083 1.00 12.86 387 GLY B C 1
ATOM 6026 O O . GLY B 1 407 ? 28.290 13.479 140.117 1.00 13.50 387 GLY B O 1
ATOM 6027 N N . LEU B 1 408 ? 26.474 12.819 138.933 1.00 13.02 388 LEU B N 1
ATOM 6028 C CA . LEU B 1 408 ? 25.985 11.911 139.964 1.00 12.81 388 LEU B CA 1
ATOM 6029 C C . LEU B 1 408 ? 26.852 10.656 140.039 1.00 15.20 388 LEU B C 1
ATOM 6030 O O . LEU B 1 408 ? 27.515 10.287 139.068 1.00 14.51 388 LEU B O 1
ATOM 6035 N N . PRO B 1 409 ? 26.845 9.968 141.179 1.00 15.71 389 PRO B N 1
ATOM 6036 C CA . PRO B 1 409 ? 27.571 8.697 141.273 1.00 16.85 389 PRO B CA 1
ATOM 6037 C C . PRO B 1 409 ? 27.057 7.666 140.271 1.00 15.97 389 PRO B C 1
ATOM 6038 O O . PRO B 1 409 ? 25.926 7.726 139.776 1.00 14.13 389 PRO B O 1
ATOM 6042 N N . ILE B 1 410 ? 27.925 6.701 139.985 1.00 15.65 390 ILE B N 1
ATOM 6043 C CA . ILE B 1 410 ? 27.646 5.617 139.052 1.00 14.52 390 ILE B CA 1
ATOM 6044 C C . ILE B 1 410 ? 27.684 4.311 139.824 1.00 19.51 390 ILE B C 1
ATOM 6045 O O . ILE B 1 410 ? 28.614 4.087 140.610 1.00 21.33 390 ILE B O 1
ATOM 6050 N N . GLU B 1 411 ? 26.670 3.466 139.611 1.00 19.14 391 GLU B N 1
ATOM 6051 C CA . GLU B 1 411 ? 26.569 2.156 140.256 1.00 19.59 391 GLU B CA 1
ATOM 6052 C C . GLU B 1 411 ? 27.330 1.082 139.483 1.00 22.39 391 GLU B C 1
ATOM 6053 O O . GLU B 1 411 ? 27.170 -0.111 139.778 1.00 24.03 391 GLU B O 1
ATOM 6059 N N . MET C 1 21 ? 12.746 19.820 90.616 1.00 53.03 1 MET C N 1
ATOM 6060 C CA . MET C 1 21 ? 13.047 20.506 91.868 1.00 55.02 1 MET C CA 1
ATOM 6061 C C . MET C 1 21 ? 11.805 21.236 92.388 1.00 53.01 1 MET C C 1
ATOM 6062 O O . MET C 1 21 ? 11.762 21.676 93.539 1.00 53.53 1 MET C O 1
ATOM 6067 N N . ARG C 1 22 ? 10.783 21.346 91.540 1.00 49.10 2 ARG C N 1
ATOM 6068 C CA . ARG C 1 22 ? 9.526 21.964 91.941 1.00 47.25 2 ARG C CA 1
ATOM 6069 C C . ARG C 1 22 ? 8.378 21.319 91.176 1.00 47.17 2 ARG C C 1
ATOM 6070 O O . ARG C 1 22 ? 8.441 21.198 89.949 1.00 43.88 2 ARG C O 1
ATOM 6078 N N . THR C 1 23 ? 7.337 20.911 91.901 1.00 44.33 3 THR C N 1
ATOM 6079 C CA . THR C 1 23 ? 6.212 20.192 91.314 1.00 40.01 3 THR C CA 1
ATOM 6080 C C . THR C 1 23 ? 4.943 20.557 92.077 1.00 40.92 3 THR C C 1
ATOM 6081 O O . THR C 1 23 ? 4.935 21.463 92.916 1.00 41.19 3 THR C O 1
ATOM 6085 N N . GLN C 1 24 ? 3.857 19.846 91.776 1.00 36.67 4 GLN C N 1
ATOM 6086 C CA . GLN C 1 24 ? 2.596 20.020 92.484 1.00 37.41 4 GLN C CA 1
ATOM 6087 C C . GLN C 1 24 ? 2.401 18.994 93.591 1.00 35.10 4 GLN C C 1
ATOM 6088 O O . GLN C 1 24 ? 1.960 19.352 94.688 1.00 35.22 4 GLN C O 1
ATOM 6094 N N . VAL C 1 25 ? 2.732 17.729 93.333 1.00 31.16 5 VAL C N 1
ATOM 6095 C CA . VAL C 1 25 ? 2.605 16.651 94.312 1.00 32.70 5 VAL C CA 1
ATOM 6096 C C . VAL C 1 25 ? 3.931 15.903 94.356 1.00 28.61 5 VAL C C 1
ATOM 6097 O O . VAL C 1 25 ? 4.332 15.296 93.358 1.00 27.98 5 VAL C O 1
ATOM 6101 N N . GLY C 1 26 ? 4.614 15.947 95.498 1.00 27.16 6 GLY C N 1
ATOM 6102 C CA . GLY C 1 26 ? 5.816 15.146 95.691 1.00 27.35 6 GLY C CA 1
ATOM 6103 C C . GLY C 1 26 ? 5.470 13.796 96.292 1.00 31.46 6 GLY C C 1
ATOM 6104 O O . GLY C 1 26 ? 4.742 13.720 97.285 1.00 31.06 6 GLY C O 1
ATOM 6105 N N . ILE C 1 27 ? 6.008 12.731 95.697 1.00 29.38 7 ILE C N 1
ATOM 6106 C CA . ILE C 1 27 ? 5.620 11.357 96.013 1.00 26.40 7 ILE C CA 1
ATOM 6107 C C . ILE C 1 27 ? 6.848 10.637 96.555 1.00 30.30 7 ILE C C 1
ATOM 6108 O O . ILE C 1 27 ? 7.772 10.311 95.799 1.00 31.26 7 ILE C O 1
ATOM 6113 N N . VAL C 1 28 ? 6.871 10.392 97.861 1.00 28.86 8 VAL C N 1
ATOM 6114 C CA . VAL C 1 28 ? 7.996 9.713 98.497 1.00 28.19 8 VAL C CA 1
ATOM 6115 C C . VAL C 1 28 ? 7.739 8.209 98.456 1.00 31.79 8 VAL C C 1
ATOM 6116 O O . VAL C 1 28 ? 6.821 7.707 99.115 1.00 28.26 8 VAL C O 1
ATOM 6120 N N . GLY C 1 29 ? 8.555 7.485 97.684 1.00 29.68 9 GLY C N 1
ATOM 6121 C CA . GLY C 1 29 ? 8.430 6.043 97.562 1.00 28.93 9 GLY C CA 1
ATOM 6122 C C . GLY C 1 29 ? 7.875 5.573 96.230 1.00 28.85 9 GLY C C 1
ATOM 6123 O O . GLY C 1 29 ? 6.869 6.102 95.752 1.00 28.62 9 GLY C O 1
ATOM 6124 N N . ALA C 1 30 ? 8.508 4.570 95.624 1.00 25.47 10 ALA C N 1
ATOM 6125 C CA . ALA C 1 30 ? 8.118 4.078 94.310 1.00 30.87 10 ALA C CA 1
ATOM 6126 C C . ALA C 1 30 ? 7.740 2.604 94.361 1.00 32.73 10 ALA C C 1
ATOM 6127 O O . ALA C 1 30 ? 8.083 1.823 93.471 1.00 28.72 10 ALA C O 1
ATOM 6129 N N . GLY C 1 31 ? 7.036 2.202 95.418 1.00 29.68 11 GLY C N 1
ATOM 6130 C CA . GLY C 1 31 ? 6.384 0.915 95.431 1.00 29.81 11 GLY C CA 1
ATOM 6131 C C . GLY C 1 31 ? 5.083 1.003 94.661 1.00 30.37 11 GLY C C 1
ATOM 6132 O O . GLY C 1 31 ? 4.851 1.954 93.908 1.00 28.90 11 GLY C O 1
ATOM 6133 N N . PRO C 1 32 ? 4.200 0.017 94.841 1.00 28.42 12 PRO C N 1
ATOM 6134 C CA . PRO C 1 32 ? 2.898 0.077 94.149 1.00 26.79 12 PRO C CA 1
ATOM 6135 C C . PRO C 1 32 ? 2.110 1.337 94.451 1.00 28.11 12 PRO C C 1
ATOM 6136 O O . PRO C 1 32 ? 1.457 1.887 93.552 1.00 27.18 12 PRO C O 1
ATOM 6140 N N . ALA C 1 33 ? 2.130 1.796 95.708 1.00 22.88 13 ALA C N 1
ATOM 6141 C CA . ALA C 1 33 ? 1.352 2.971 96.086 1.00 25.77 13 ALA C CA 1
ATOM 6142 C C . ALA C 1 33 ? 1.816 4.211 95.331 1.00 25.60 13 ALA C C 1
ATOM 6143 O O . ALA C 1 33 ? 1.008 4.919 94.717 1.00 24.75 13 ALA C O 1
ATOM 6145 N N . GLY C 1 34 ? 3.118 4.497 95.385 1.00 29.85 14 GLY C N 1
ATOM 6146 C CA . GLY C 1 34 ? 3.623 5.727 94.797 1.00 29.34 14 GLY C CA 1
ATOM 6147 C C . GLY C 1 34 ? 3.522 5.751 93.283 1.00 27.61 14 GLY C C 1
ATOM 6148 O O . GLY C 1 34 ? 3.217 6.792 92.694 1.00 28.70 14 GLY C O 1
ATOM 6149 N N . LEU C 1 35 ? 3.777 4.608 92.638 1.00 26.56 15 LEU C N 1
ATOM 6150 C CA . LEU C 1 35 ? 3.691 4.528 91.180 1.00 28.51 15 LEU C CA 1
ATOM 6151 C C . LEU C 1 35 ? 2.260 4.697 90.697 1.00 30.57 15 LEU C C 1
ATOM 6152 O O . LEU C 1 35 ? 2.016 5.370 89.690 1.00 28.74 15 LEU C O 1
ATOM 6157 N N . MET C 1 36 ? 1.300 4.079 91.391 1.00 27.06 16 MET C N 1
ATOM 6158 C CA . MET C 1 36 ? -0.095 4.227 90.996 1.00 26.08 16 MET C CA 1
ATOM 6159 C C . MET C 1 36 ? -0.558 5.669 91.128 1.00 26.74 16 MET C C 1
ATOM 6160 O O . MET C 1 36 ? -1.261 6.185 90.252 1.00 26.85 16 MET C O 1
ATOM 6165 N N . LEU C 1 37 ? -0.185 6.336 92.224 1.00 26.01 17 LEU C N 1
ATOM 6166 C CA . LEU C 1 37 ? -0.565 7.733 92.391 1.00 26.18 17 LEU C CA 1
ATOM 6167 C C . LEU C 1 37 ? 0.041 8.594 91.294 1.00 28.84 17 LEU C C 1
ATOM 6168 O O . LEU C 1 37 ? -0.606 9.519 90.790 1.00 27.04 17 LEU C O 1
ATOM 6173 N N . ALA C 1 38 ? 1.285 8.298 90.916 1.00 28.14 18 ALA C N 1
ATOM 6174 C CA . ALA C 1 38 ? 1.952 9.060 89.866 1.00 30.15 18 ALA C CA 1
ATOM 6175 C C . ALA C 1 38 ? 1.250 8.873 88.527 1.00 31.71 18 ALA C C 1
ATOM 6176 O O . ALA C 1 38 ? 1.012 9.843 87.799 1.00 34.03 18 ALA C O 1
ATOM 6178 N N . HIS C 1 39 ? 0.900 7.628 88.196 1.00 33.28 19 HIS C N 1
ATOM 6179 C CA . HIS C 1 39 ? 0.175 7.344 86.957 1.00 31.93 19 HIS C CA 1
ATOM 6180 C C . HIS C 1 39 ? -1.175 8.052 86.937 1.00 34.52 19 HIS C C 1
ATOM 6181 O O . HIS C 1 39 ? -1.531 8.709 85.953 1.00 34.07 19 HIS C O 1
ATOM 6188 N N . LEU C 1 40 ? -1.934 7.947 88.030 1.00 30.64 20 LEU C N 1
ATOM 6189 C CA . LEU C 1 40 ? -3.255 8.565 88.075 1.00 29.43 20 LEU C CA 1
ATOM 6190 C C . LEU C 1 40 ? -3.168 10.083 87.962 1.00 35.30 20 LEU C C 1
ATOM 6191 O O . LEU C 1 40 ? -4.017 10.715 87.321 1.00 37.28 20 LEU C O 1
ATOM 6196 N N . LEU C 1 41 ? -2.153 10.691 88.577 1.00 33.79 21 LEU C N 1
ATOM 6197 C CA . LEU C 1 41 ? -2.022 12.142 88.495 1.00 32.26 21 LEU C CA 1
ATOM 6198 C C . LEU C 1 41 ? -1.565 12.576 87.103 1.00 34.90 21 LEU C C 1
ATOM 6199 O O . LEU C 1 41 ? -2.048 13.584 86.574 1.00 36.11 21 LEU C O 1
ATOM 6204 N N . ARG C 1 42 ? -0.663 11.809 86.486 1.00 34.06 22 ARG C N 1
ATOM 6205 C CA . ARG C 1 42 ? -0.168 12.157 85.155 1.00 39.71 22 ARG C CA 1
ATOM 6206 C C . ARG C 1 42 ? -1.282 12.083 84.116 1.00 40.83 22 ARG C C 1
ATOM 6207 O O . ARG C 1 42 ? -1.440 12.994 83.296 1.00 42.12 22 ARG C O 1
ATOM 6215 N N . ARG C 1 43 ? -2.077 11.005 84.143 1.00 40.27 23 ARG C N 1
ATOM 6216 C CA . ARG C 1 43 ? -3.201 10.875 83.217 1.00 39.61 23 ARG C CA 1
ATOM 6217 C C . ARG C 1 43 ? -4.204 12.006 83.363 1.00 41.99 23 ARG C C 1
ATOM 6218 O O . ARG C 1 43 ? -5.007 12.235 82.451 1.00 39.67 23 ARG C O 1
ATOM 6226 N N . GLU C 1 44 ? -4.205 12.692 84.497 1.00 37.77 24 GLU C N 1
ATOM 6227 C CA . GLU C 1 44 ? -5.104 13.808 84.721 1.00 39.33 24 GLU C CA 1
ATOM 6228 C C . GLU C 1 44 ? -4.396 15.151 84.614 1.00 37.17 24 GLU C C 1
ATOM 6229 O O . GLU C 1 44 ? -4.998 16.182 84.920 1.00 39.84 24 GLU C O 1
ATOM 6235 N N . GLY C 1 45 ? -3.136 15.158 84.184 1.00 37.75 25 GLY C N 1
ATOM 6236 C CA . GLY C 1 45 ? -2.426 16.405 83.971 1.00 42.18 25 GLY C CA 1
ATOM 6237 C C . GLY C 1 45 ? -1.982 17.104 85.234 1.00 43.44 25 GLY C C 1
ATOM 6238 O O . GLY C 1 45 ? -1.873 18.334 85.250 1.00 43.72 25 GLY C O 1
ATOM 6239 N N . ILE C 1 46 ? -1.734 16.354 86.301 1.00 41.20 26 ILE C N 1
ATOM 6240 C CA . ILE C 1 46 ? -1.179 16.897 87.532 1.00 40.81 26 ILE C CA 1
ATOM 6241 C C . ILE C 1 46 ? 0.287 16.499 87.599 1.00 36.73 26 ILE C C 1
ATOM 6242 O O . ILE C 1 46 ? 0.630 15.329 87.396 1.00 36.74 26 ILE C O 1
ATOM 6247 N N . ASP C 1 47 ? 1.154 17.475 87.857 1.00 41.85 27 ASP C N 1
ATOM 6248 C CA . ASP C 1 47 ? 2.588 17.225 87.876 1.00 39.51 27 ASP C CA 1
ATOM 6249 C C . ASP C 1 47 ? 2.998 16.582 89.193 1.00 38.52 27 ASP C C 1
ATOM 6250 O O . ASP C 1 47 ? 2.553 16.993 90.269 1.00 38.95 27 ASP C O 1
ATOM 6255 N N . ALA C 1 48 ? 3.861 15.575 89.104 1.00 33.21 28 ALA C N 1
ATOM 6256 C CA . ALA C 1 48 ? 4.319 14.859 90.281 1.00 36.08 28 ALA C CA 1
ATOM 6257 C C . ALA C 1 48 ? 5.710 14.306 90.025 1.00 36.54 28 ALA C C 1
ATOM 6258 O O . ALA C 1 48 ? 6.012 13.852 88.918 1.00 37.96 28 ALA C O 1
ATOM 6260 N N . VAL C 1 49 ? 6.552 14.349 91.056 1.00 33.63 29 VAL C N 1
ATOM 6261 C CA . VAL C 1 49 ? 7.847 13.682 91.049 1.00 32.67 29 VAL C CA 1
ATOM 6262 C C . VAL C 1 49 ? 7.848 12.621 92.139 1.00 35.00 29 VAL C C 1
ATOM 6263 O O . VAL C 1 49 ? 7.366 12.862 93.252 1.00 32.38 29 VAL C O 1
ATOM 6267 N N . VAL C 1 50 ? 8.397 11.453 91.816 1.00 33.84 30 VAL C N 1
ATOM 6268 C CA . VAL C 1 50 ? 8.594 10.364 92.767 1.00 35.31 30 VAL C CA 1
ATOM 6269 C C . VAL C 1 50 ? 10.069 10.315 93.140 1.00 38.86 30 VAL C C 1
ATOM 6270 O O . VAL C 1 50 ? 10.941 10.568 92.299 1.00 42.52 30 VAL C O 1
ATOM 6274 N N . ILE C 1 51 ? 10.354 10.010 94.405 1.00 40.02 31 ILE C N 1
ATOM 6275 C CA . ILE C 1 51 ? 11.720 9.884 94.904 1.00 39.77 31 ILE C CA 1
ATOM 6276 C C . ILE C 1 51 ? 11.828 8.555 95.637 1.00 40.49 31 ILE C C 1
ATOM 6277 O O . ILE C 1 51 ? 11.134 8.342 96.639 1.00 33.94 31 ILE C O 1
ATOM 6282 N N . GLU C 1 52 ? 12.700 7.673 95.149 1.00 38.39 32 GLU C N 1
ATOM 6283 C CA . GLU C 1 52 ? 12.835 6.313 95.655 1.00 40.56 32 GLU C CA 1
ATOM 6284 C C . GLU C 1 52 ? 14.255 6.081 96.149 1.00 44.44 32 GLU C C 1
ATOM 6285 O O . GLU C 1 52 ? 15.219 6.421 95.455 1.00 46.70 32 GLU C O 1
ATOM 6291 N N . ARG C 1 53 ? 14.381 5.472 97.333 1.00 42.02 33 ARG C N 1
ATOM 6292 C CA . ARG C 1 53 ? 15.701 5.257 97.920 1.00 47.20 33 ARG C CA 1
ATOM 6293 C C . ARG C 1 53 ? 16.452 4.105 97.260 1.00 50.48 33 ARG C C 1
ATOM 6294 O O . ARG C 1 53 ? 17.688 4.106 97.246 1.00 54.07 33 ARG C O 1
ATOM 6302 N N . ALA C 1 54 ? 15.743 3.115 96.725 1.00 47.32 34 ALA C N 1
ATOM 6303 C CA . ALA C 1 54 ? 16.388 1.895 96.269 1.00 50.60 34 ALA C CA 1
ATOM 6304 C C . ALA C 1 54 ? 16.712 1.971 94.779 1.00 55.17 34 ALA C C 1
ATOM 6305 O O . ALA C 1 54 ? 16.431 2.961 94.097 1.00 53.13 34 ALA C O 1
ATOM 6307 N N . ALA C 1 55 ? 17.324 0.903 94.272 1.00 58.91 35 ALA C N 1
ATOM 6308 C CA . ALA C 1 55 ? 17.686 0.818 92.866 1.00 62.21 35 ALA C CA 1
ATOM 6309 C C . ALA C 1 55 ? 16.498 0.340 92.044 1.00 64.40 35 ALA C C 1
ATOM 6310 O O . ALA C 1 55 ? 15.717 -0.506 92.489 1.00 69.09 35 ALA C O 1
ATOM 6312 N N . ARG C 1 56 ? 16.370 0.889 90.834 1.00 64.59 36 ARG C N 1
ATOM 6313 C CA . ARG C 1 56 ? 15.261 0.519 89.960 1.00 65.69 36 ARG C CA 1
ATOM 6314 C C . ARG C 1 56 ? 15.259 -0.975 89.666 1.00 70.77 36 ARG C C 1
ATOM 6315 O O . ARG C 1 56 ? 14.203 -1.619 89.698 1.00 71.74 36 ARG C O 1
ATOM 6323 N N . GLU C 1 57 ? 16.433 -1.545 89.379 1.00 72.29 37 GLU C N 1
ATOM 6324 C CA . GLU C 1 57 ? 16.511 -2.972 89.085 1.00 74.77 37 GLU C CA 1
ATOM 6325 C C . GLU C 1 57 ? 16.109 -3.808 90.294 1.00 74.75 37 GLU C C 1
ATOM 6326 O O . GLU C 1 57 ? 15.477 -4.862 90.149 1.00 75.91 37 GLU C O 1
ATOM 6332 N N . HIS C 1 58 ? 16.462 -3.349 91.497 1.00 74.46 38 HIS C N 1
ATOM 6333 C CA . HIS C 1 58 ? 16.139 -4.100 92.705 1.00 74.67 38 HIS C CA 1
ATOM 6334 C C . HIS C 1 58 ? 14.654 -4.028 93.039 1.00 73.34 38 HIS C C 1
ATOM 6335 O O . HIS C 1 58 ? 14.100 -4.983 93.597 1.00 74.01 38 HIS C O 1
ATOM 6342 N N . VAL C 1 59 ? 13.997 -2.920 92.713 1.00 72.29 39 VAL C N 1
ATOM 6343 C CA . VAL C 1 59 ? 12.565 -2.785 92.957 1.00 73.37 39 VAL C CA 1
ATOM 6344 C C . VAL C 1 59 ? 11.779 -3.195 91.717 1.00 71.33 39 VAL C C 1
ATOM 6345 O O . VAL C 1 59 ? 11.191 -4.276 91.673 1.00 70.63 39 VAL C O 1
ATOM 6349 N N . ARG C 1 62 ? 12.248 -6.816 92.366 1.00 67.90 42 ARG C N 1
ATOM 6350 C CA . ARG C 1 62 ? 11.663 -7.204 93.645 1.00 70.32 42 ARG C CA 1
ATOM 6351 C C . ARG C 1 62 ? 10.486 -8.151 93.443 1.00 66.67 42 ARG C C 1
ATOM 6352 O O . ARG C 1 62 ? 9.396 -7.721 93.069 1.00 66.16 42 ARG C O 1
ATOM 6360 N N . LEU C 1 63 ? 10.707 -9.437 93.705 1.00 64.65 43 LEU C N 1
ATOM 6361 C CA . LEU C 1 63 ? 9.700 -10.460 93.459 1.00 62.27 43 LEU C CA 1
ATOM 6362 C C . LEU C 1 63 ? 8.837 -10.678 94.697 1.00 60.86 43 LEU C C 1
ATOM 6363 O O . LEU C 1 63 ? 9.356 -10.884 95.798 1.00 62.20 43 LEU C O 1
ATOM 6368 N N . ARG C 1 64 ? 7.520 -10.635 94.508 1.00 58.81 44 ARG C N 1
ATOM 6369 C CA . ARG C 1 64 ? 6.583 -10.972 95.571 1.00 55.44 44 ARG C CA 1
ATOM 6370 C C . ARG C 1 64 ? 5.268 -11.404 94.938 1.00 51.46 44 ARG C C 1
ATOM 6371 O O . ARG C 1 64 ? 4.851 -10.845 93.919 1.00 52.36 44 ARG C O 1
ATOM 6379 N N . ALA C 1 65 ? 4.623 -12.396 95.548 1.00 47.88 45 ALA C N 1
ATOM 6380 C CA . ALA C 1 65 ? 3.364 -12.916 95.039 1.00 46.91 45 ALA C CA 1
ATOM 6381 C C . ALA C 1 65 ? 2.263 -11.863 95.167 1.00 44.82 45 ALA C C 1
ATOM 6382 O O . ALA C 1 65 ? 2.480 -10.738 95.627 1.00 42.86 45 ALA C O 1
ATOM 6384 N N . GLY C 1 66 ? 1.056 -12.237 94.753 1.00 46.30 46 GLY C N 1
ATOM 6385 C CA . GLY C 1 66 ? -0.039 -11.294 94.765 1.00 39.38 46 GLY C CA 1
ATOM 6386 C C . GLY C 1 66 ? -1.417 -11.904 94.621 1.00 36.55 46 GLY C C 1
ATOM 6387 O O . GLY C 1 66 ? -1.670 -12.706 93.715 1.00 35.96 46 GLY C O 1
ATOM 6388 N N . VAL C 1 67 ? -2.311 -11.532 95.531 1.00 29.78 47 VAL C N 1
ATOM 6389 C CA . VAL C 1 67 ? -3.742 -11.770 95.397 1.00 26.72 47 VAL C CA 1
ATOM 6390 C C . VAL C 1 67 ? -4.423 -10.408 95.412 1.00 25.96 47 VAL C C 1
ATOM 6391 O O . VAL C 1 67 ? -4.188 -9.607 96.325 1.00 25.20 47 VAL C O 1
ATOM 6395 N N . LEU C 1 68 ? -5.242 -10.137 94.397 1.00 23.08 48 LEU C N 1
ATOM 6396 C CA . LEU C 1 68 ? -5.871 -8.837 94.212 1.00 24.03 48 LEU C CA 1
ATOM 6397 C C . LEU C 1 68 ? -7.375 -8.926 94.422 1.00 22.06 48 LEU C C 1
ATOM 6398 O O . LEU C 1 68 ? -8.036 -9.814 93.869 1.00 25.48 48 LEU C O 1
ATOM 6403 N N . GLU C 1 69 ? -7.918 -7.973 95.172 1.00 20.80 49 GLU C N 1
ATOM 6404 C CA . GLU C 1 69 ? -9.364 -7.845 95.257 1.00 19.13 49 GLU C CA 1
ATOM 6405 C C . GLU C 1 69 ? -9.941 -7.429 93.906 1.00 24.00 49 GLU C C 1
ATOM 6406 O O . GLU C 1 69 ? -9.260 -6.832 93.065 1.00 22.70 49 GLU C O 1
ATOM 6412 N N . GLN C 1 70 ? -11.223 -7.743 93.705 1.00 25.83 50 GLN C N 1
ATOM 6413 C CA . GLN C 1 70 ? -11.888 -7.332 92.472 1.00 24.20 50 GLN C CA 1
ATOM 6414 C C . GLN C 1 70 ? -11.835 -5.817 92.293 1.00 26.13 50 GLN C C 1
ATOM 6415 O O . GLN C 1 70 ? -11.663 -5.321 91.172 1.00 23.81 50 GLN C O 1
ATOM 6421 N N . GLY C 1 71 ? -11.980 -5.065 93.386 1.00 21.58 51 GLY C N 1
ATOM 6422 C CA . GLY C 1 71 ? -11.943 -3.617 93.283 1.00 24.48 51 GLY C CA 1
ATOM 6423 C C . GLY C 1 71 ? -10.597 -3.098 92.831 1.00 24.95 51 GLY C C 1
ATOM 6424 O O . GLY C 1 71 ? -10.524 -2.093 92.113 1.00 24.06 51 GLY C O 1
ATOM 6425 N N . THR C 1 72 ? -9.519 -3.772 93.236 1.00 20.54 52 THR C N 1
ATOM 6426 C CA . THR C 1 72 ? -8.190 -3.405 92.762 1.00 20.57 52 THR C CA 1
ATOM 6427 C C . THR C 1 72 ? -8.077 -3.640 91.264 1.00 22.44 52 THR C C 1
ATOM 6428 O O . THR C 1 72 ? -7.513 -2.813 90.534 1.00 21.26 52 THR C O 1
ATOM 6432 N N . VAL C 1 73 ? -8.616 -4.767 90.797 1.00 21.98 53 VAL C N 1
ATOM 6433 C CA . VAL C 1 73 ? -8.558 -5.089 89.376 1.00 21.63 53 VAL C CA 1
ATOM 6434 C C . VAL C 1 73 ? -9.364 -4.073 88.585 1.00 24.74 53 VAL C C 1
ATOM 6435 O O . VAL C 1 73 ? -8.919 -3.589 87.535 1.00 25.22 53 VAL C O 1
ATOM 6439 N N . GLU C 1 74 ? -10.532 -3.686 89.107 1.00 23.48 54 GLU C N 1
ATOM 6440 C CA . GLU C 1 74 ? -11.350 -2.676 88.438 1.00 23.19 54 GLU C CA 1
ATOM 6441 C C . GLU C 1 74 ? -10.622 -1.340 88.369 1.00 25.41 54 GLU C C 1
ATOM 6442 O O . GLU C 1 74 ? -10.709 -0.630 87.359 1.00 26.04 54 GLU C O 1
ATOM 6448 N N . MET C 1 75 ? -9.885 -0.995 89.429 1.00 21.56 55 MET C N 1
ATOM 6449 C CA . MET C 1 75 ? -9.123 0.251 89.456 1.00 25.48 55 MET C CA 1
ATOM 6450 C C . MET C 1 75 ? -8.031 0.246 88.395 1.00 25.08 55 MET C C 1
ATOM 6451 O O . MET C 1 75 ? -7.831 1.238 87.682 1.00 24.77 55 MET C O 1
ATOM 6456 N N . LEU C 1 76 ? -7.304 -0.869 88.284 1.00 23.94 56 LEU C N 1
ATOM 6457 C CA . LEU C 1 76 ? -6.252 -0.968 87.281 1.00 25.53 56 LEU C CA 1
ATOM 6458 C C . LEU C 1 76 ? -6.831 -0.886 85.874 1.00 26.75 56 LEU C C 1
ATOM 6459 O O . LEU C 1 76 ? -6.260 -0.226 84.995 1.00 27.89 56 LEU C O 1
ATOM 6464 N N . ARG C 1 77 ? -7.970 -1.544 85.646 1.00 24.59 57 ARG C N 1
ATOM 6465 C CA . ARG C 1 77 ? -8.617 -1.490 84.339 1.00 26.22 57 ARG C CA 1
ATOM 6466 C C . ARG C 1 77 ? -9.006 -0.065 83.971 1.00 25.48 57 ARG C C 1
ATOM 6467 O O . ARG C 1 77 ? -8.739 0.394 82.855 1.00 26.18 57 ARG C O 1
ATOM 6475 N N . GLU C 1 78 ? -9.659 0.645 84.895 1.00 22.15 58 GLU C N 1
ATOM 6476 C CA . GLU C 1 78 ? -10.149 1.986 84.591 1.00 25.49 58 GLU C CA 1
ATOM 6477 C C . GLU C 1 78 ? -9.007 2.979 84.418 1.00 25.89 58 GLU C C 1
ATOM 6478 O O . GLU C 1 78 ? -9.185 4.006 83.749 1.00 25.49 58 GLU C O 1
ATOM 6484 N N . ALA C 1 79 ? -7.839 2.685 84.986 1.00 25.49 59 ALA C N 1
ATOM 6485 C CA . ALA C 1 79 ? -6.643 3.492 84.782 1.00 26.59 59 ALA C CA 1
ATOM 6486 C C . ALA C 1 79 ? -5.857 3.072 83.546 1.00 28.26 59 ALA C C 1
ATOM 6487 O O . ALA C 1 79 ? -4.758 3.592 83.319 1.00 26.77 59 ALA C O 1
ATOM 6489 N N . GLY C 1 80 ? -6.378 2.135 82.757 1.00 26.57 60 GLY C N 1
ATOM 6490 C CA . GLY C 1 80 ? -5.737 1.751 81.516 1.00 28.27 60 GLY C CA 1
ATOM 6491 C C . GLY C 1 80 ? -4.535 0.846 81.658 1.00 29.86 60 GLY C C 1
ATOM 6492 O O . GLY C 1 80 ? -3.774 0.696 80.692 1.00 27.97 60 GLY C O 1
ATOM 6493 N N . VAL C 1 81 ? -4.337 0.231 82.821 1.00 26.37 61 VAL C N 1
ATOM 6494 C CA . VAL C 1 81 ? -3.181 -0.639 83.017 1.00 27.99 61 VAL C CA 1
ATOM 6495 C C . VAL C 1 81 ? -3.661 -2.037 83.382 1.00 31.10 61 VAL C C 1
ATOM 6496 O O . VAL C 1 81 ? -2.981 -2.776 84.102 1.00 33.56 61 VAL C O 1
ATOM 6500 N N . GLY C 1 82 ? -4.834 -2.418 82.879 1.00 31.81 62 GLY C N 1
ATOM 6501 C CA . GLY C 1 82 ? -5.401 -3.715 83.184 1.00 29.09 62 GLY C CA 1
ATOM 6502 C C . GLY C 1 82 ? -5.368 -4.727 82.060 1.00 34.46 62 GLY C C 1
ATOM 6503 O O . GLY C 1 82 ? -5.902 -5.828 82.224 1.00 33.55 62 GLY C O 1
ATOM 6504 N N . GLY C 1 83 ? -4.751 -4.398 80.921 1.00 33.17 63 GLY C N 1
ATOM 6505 C CA . GLY C 1 83 ? -4.773 -5.318 79.790 1.00 34.41 63 GLY C CA 1
ATOM 6506 C C . GLY C 1 83 ? -4.061 -6.631 80.071 1.00 35.66 63 GLY C C 1
ATOM 6507 O O . GLY C 1 83 ? -4.522 -7.702 79.662 1.00 37.21 63 GLY C O 1
ATOM 6508 N N . ARG C 1 84 ? -2.933 -6.570 80.776 1.00 31.67 64 ARG C N 1
ATOM 6509 C CA . ARG C 1 84 ? -2.127 -7.770 80.984 1.00 36.87 64 ARG C CA 1
ATOM 6510 C C . ARG C 1 84 ? -2.716 -8.688 82.051 1.00 41.76 64 ARG C C 1
ATOM 6511 O O . ARG C 1 84 ? -2.499 -9.905 82.007 1.00 44.13 64 ARG C O 1
ATOM 6519 N N . ILE C 1 85 ? -3.461 -8.137 83.013 1.00 41.72 65 ILE C N 1
ATOM 6520 C CA . ILE C 1 85 ? -4.083 -8.988 84.025 1.00 40.33 65 ILE C CA 1
ATOM 6521 C C . ILE C 1 85 ? -5.211 -9.802 83.410 1.00 40.55 65 ILE C C 1
ATOM 6522 O O . ILE C 1 85 ? -5.331 -11.006 83.655 1.00 41.06 65 ILE C O 1
ATOM 6527 N N . ASP C 1 86 ? -6.053 -9.163 82.595 1.00 42.51 66 ASP C N 1
ATOM 6528 C CA . ASP C 1 86 ? -7.106 -9.908 81.916 1.00 45.51 66 ASP C CA 1
ATOM 6529 C C . ASP C 1 86 ? -6.533 -11.013 81.038 1.00 46.06 66 ASP C C 1
ATOM 6530 O O . ASP C 1 86 ? -7.212 -12.013 80.781 1.00 47.70 66 ASP C O 1
ATOM 6535 N N . ALA C 1 87 ? -5.284 -10.864 80.587 1.00 46.52 67 ALA C N 1
ATOM 6536 C CA . ALA C 1 87 ? -4.659 -11.871 79.735 1.00 47.21 67 ALA C CA 1
ATOM 6537 C C . ALA C 1 87 ? -4.019 -12.990 80.555 1.00 47.48 67 ALA C C 1
ATOM 6538 O O . ALA C 1 87 ? -4.358 -14.168 80.389 1.00 48.55 67 ALA C O 1
ATOM 6540 N N . VAL C 1 88 ? -3.093 -12.642 81.451 1.00 45.96 68 VAL C N 1
ATOM 6541 C CA . VAL C 1 88 ? -2.295 -13.628 82.173 1.00 45.04 68 VAL C CA 1
ATOM 6542 C C . VAL C 1 88 ? -2.704 -13.765 83.632 1.00 48.30 68 VAL C C 1
ATOM 6543 O O . VAL C 1 88 ? -2.121 -14.593 84.352 1.00 46.23 68 VAL C O 1
ATOM 6547 N N . GLY C 1 89 ? -3.675 -12.982 84.099 1.00 45.98 69 GLY C N 1
ATOM 6548 C CA . GLY C 1 89 ? -4.128 -13.119 85.469 1.00 44.82 69 GLY C CA 1
ATOM 6549 C C . GLY C 1 89 ? -5.011 -14.340 85.653 1.00 41.36 69 GLY C C 1
ATOM 6550 O O . GLY C 1 89 ? -5.700 -14.787 84.738 1.00 45.12 69 GLY C O 1
ATOM 6551 N N . MET C 1 90 ? -4.986 -14.881 86.865 1.00 41.22 70 MET C N 1
ATOM 6552 C CA . MET C 1 90 ? -5.711 -16.100 87.200 1.00 39.03 70 MET C CA 1
ATOM 6553 C C . MET C 1 90 ? -6.837 -15.764 88.167 1.00 36.52 70 MET C C 1
ATOM 6554 O O . MET C 1 90 ? -6.581 -15.296 89.282 1.00 37.13 70 MET C O 1
ATOM 6559 N N . GLU C 1 91 ? -8.078 -15.998 87.739 1.00 35.36 71 GLU C N 1
ATOM 6560 C CA . GLU C 1 91 ? -9.221 -15.800 88.619 1.00 32.81 71 GLU C CA 1
ATOM 6561 C C . GLU C 1 91 ? -9.195 -16.811 89.757 1.00 30.42 71 GLU C C 1
ATOM 6562 O O . GLU C 1 91 ? -8.806 -17.968 89.579 1.00 25.39 71 GLU C O 1
ATOM 6568 N N . MET C 1 92 ? -9.626 -16.370 90.935 1.00 27.44 72 MET C N 1
ATOM 6569 C CA . MET C 1 92 ? -9.549 -17.166 92.149 1.00 26.38 72 MET C CA 1
ATOM 6570 C C . MET C 1 92 ? -10.922 -17.173 92.798 1.00 19.64 72 MET C C 1
ATOM 6571 O O . MET C 1 92 ? -11.494 -16.107 93.041 1.00 23.23 72 MET C O 1
ATOM 6576 N N . HIS C 1 93 ? -11.461 -18.371 93.055 1.00 20.26 73 HIS C N 1
ATOM 6577 C CA . HIS C 1 93 ? -12.825 -18.506 93.545 1.00 20.94 73 HIS C CA 1
ATOM 6578 C C . HIS C 1 93 ? -12.945 -19.101 94.937 1.00 17.61 73 HIS C C 1
ATOM 6579 O O . HIS C 1 93 ? -14.012 -18.967 95.540 1.00 17.90 73 HIS C O 1
ATOM 6586 N N . ALA C 1 94 ? -11.913 -19.761 95.452 1.00 21.09 74 ALA C N 1
ATOM 6587 C CA . ALA C 1 94 ? -12.069 -20.480 96.708 1.00 20.01 74 ALA C CA 1
ATOM 6588 C C . ALA C 1 94 ? -10.742 -20.553 97.439 1.00 20.42 74 ALA C C 1
ATOM 6589 O O . ALA C 1 94 ? -9.672 -20.457 96.836 1.00 22.23 74 ALA C O 1
ATOM 6591 N N . ILE C 1 95 ? -10.841 -20.699 98.761 1.00 18.92 75 ILE C N 1
ATOM 6592 C CA . ILE C 1 95 ? -9.732 -21.088 99.617 1.00 18.88 75 ILE C CA 1
ATOM 6593 C C . ILE C 1 95 ? -10.108 -22.407 100.277 1.00 17.10 75 ILE C C 1
ATOM 6594 O O . ILE C 1 95 ? -11.261 -22.605 100.672 1.00 19.81 75 ILE C O 1
ATOM 6599 N N . ASP C 1 96 ? -9.149 -23.324 100.361 1.00 18.42 76 ASP C N 1
ATOM 6600 C CA . ASP C 1 96 ? -9.343 -24.594 101.047 1.00 18.72 76 ASP C CA 1
ATOM 6601 C C . ASP C 1 96 ? -8.791 -24.446 102.462 1.00 18.16 76 ASP C C 1
ATOM 6602 O O . ASP C 1 96 ? -7.574 -24.366 102.657 1.00 19.26 76 ASP C O 1
ATOM 6607 N N . PHE C 1 97 ? -9.678 -24.414 103.446 1.00 19.63 77 PHE C N 1
ATOM 6608 C CA . PHE C 1 97 ? -9.252 -24.393 104.841 1.00 17.57 77 PHE C CA 1
ATOM 6609 C C . PHE C 1 97 ? -9.176 -25.823 105.346 1.00 17.57 77 PHE C C 1
ATOM 6610 O O . PHE C 1 97 ? -10.205 -26.492 105.454 1.00 20.86 77 PHE C O 1
ATOM 6618 N N . ARG C 1 98 ? -7.975 -26.279 105.683 1.00 18.31 78 ARG C N 1
ATOM 6619 C CA . ARG C 1 98 ? -7.785 -27.640 106.170 1.00 19.58 78 ARG C CA 1
ATOM 6620 C C . ARG C 1 98 ? -7.620 -27.647 107.683 1.00 18.94 78 ARG C C 1
ATOM 6621 O O . ARG C 1 98 ? -6.775 -26.928 108.228 1.00 21.81 78 ARG C O 1
ATOM 6629 N N . PHE C 1 99 ? -8.427 -28.468 108.348 1.00 19.43 79 PHE C N 1
ATOM 6630 C CA . PHE C 1 99 ? -8.405 -28.595 109.797 1.00 18.90 79 PHE C CA 1
ATOM 6631 C C . PHE C 1 99 ? -9.226 -29.821 110.157 1.00 18.78 79 PHE C C 1
ATOM 6632 O O . PHE C 1 99 ? -10.071 -30.271 109.374 1.00 19.38 79 PHE C O 1
ATOM 6640 N N . GLY C 1 100 ? -8.961 -30.362 111.345 1.00 21.07 80 GLY C N 1
ATOM 6641 C CA . GLY C 1 100 ? -9.606 -31.586 111.780 1.00 21.35 80 GLY C CA 1
ATOM 6642 C C . GLY C 1 100 ? -9.407 -32.744 110.822 1.00 22.64 80 GLY C C 1
ATOM 6643 O O . GLY C 1 100 ? -10.254 -33.640 110.736 1.00 25.23 80 GLY C O 1
ATOM 6644 N N . GLY C 1 101 ? -8.301 -32.717 110.083 1.00 21.62 81 GLY C N 1
ATOM 6645 C CA . GLY C 1 101 ? -7.984 -33.751 109.116 1.00 22.33 81 GLY C CA 1
ATOM 6646 C C . GLY C 1 101 ? -8.834 -33.748 107.869 1.00 23.95 81 GLY C C 1
ATOM 6647 O O . GLY C 1 101 ? -8.895 -34.765 107.177 1.00 25.05 81 GLY C O 1
ATOM 6648 N N . ARG C 1 102 ? -9.485 -32.626 107.551 1.00 22.81 82 ARG C N 1
ATOM 6649 C CA . ARG C 1 102 ? -10.406 -32.556 106.427 1.00 22.75 82 ARG C CA 1
ATOM 6650 C C . ARG C 1 102 ? -10.198 -31.270 105.639 1.00 22.95 82 ARG C C 1
ATOM 6651 O O . ARG C 1 102 ? -9.762 -30.251 106.183 1.00 23.77 82 ARG C O 1
ATOM 6659 N N . SER C 1 103 ? -10.552 -31.323 104.355 1.00 23.10 83 SER C N 1
ATOM 6660 C CA . SER C 1 103 ? -10.599 -30.136 103.511 1.00 22.60 83 SER C CA 1
ATOM 6661 C C . SER C 1 103 ? -11.965 -29.459 103.629 1.00 22.16 83 SER C C 1
ATOM 6662 O O . SER C 1 103 ? -12.999 -30.128 103.692 1.00 23.13 83 SER C O 1
ATOM 6665 N N . HIS C 1 104 ? -11.963 -28.124 103.690 1.00 20.68 84 HIS C N 1
ATOM 6666 C CA . HIS C 1 104 ? -13.194 -27.327 103.658 1.00 18.43 84 HIS C CA 1
ATOM 6667 C C . HIS C 1 104 ? -13.021 -26.240 102.600 1.00 21.62 84 HIS C C 1
ATOM 6668 O O . HIS C 1 104 ? -12.420 -25.193 102.864 1.00 20.89 84 HIS C O 1
ATOM 6675 N N . ARG C 1 105 ? -13.550 -26.479 101.402 1.00 21.14 85 ARG C N 1
ATOM 6676 C CA . ARG C 1 105 ? -13.358 -25.562 100.283 1.00 22.40 85 ARG C CA 1
ATOM 6677 C C . ARG C 1 105 ? -14.440 -24.492 100.337 1.00 22.89 85 ARG C C 1
ATOM 6678 O O . ARG C 1 105 ? -15.617 -24.776 100.087 1.00 26.81 85 ARG C O 1
ATOM 6686 N N . LEU C 1 106 ? -14.048 -23.266 100.684 1.00 19.07 86 LEU C N 1
ATOM 6687 C CA . LEU C 1 106 ? -14.982 -22.155 100.818 1.00 19.82 86 LEU C CA 1
ATOM 6688 C C . LEU C 1 106 ? -14.968 -21.389 99.500 1.00 19.90 86 LEU C C 1
ATOM 6689 O O . LEU C 1 106 ? -13.994 -20.705 99.185 1.00 16.63 86 LEU C O 1
ATOM 6694 N N . ASP C 1 107 ? -16.043 -21.525 98.728 1.00 19.75 87 ASP C N 1
ATOM 6695 C CA . ASP C 1 107 ? -16.169 -20.861 97.434 1.00 20.70 87 ASP C CA 1
ATOM 6696 C C . ASP C 1 107 ? -16.717 -19.456 97.673 1.00 18.79 87 ASP C C 1
ATOM 6697 O O . ASP C 1 107 ? -17.929 -19.261 97.806 1.00 20.00 87 ASP C O 1
ATOM 6702 N N . PHE C 1 108 ? -15.827 -18.464 97.700 1.00 17.25 88 PHE C N 1
ATOM 6703 C CA . PHE C 1 108 ? -16.265 -17.110 97.992 1.00 16.82 88 PHE C CA 1
ATOM 6704 C C . PHE C 1 108 ? -16.818 -16.391 96.766 1.00 18.08 88 PHE C C 1
ATOM 6705 O O . PHE C 1 108 ? -17.474 -15.357 96.914 1.00 18.21 88 PHE C O 1
ATOM 6713 N N . HIS C 1 109 ? -16.559 -16.913 95.564 1.00 19.55 89 HIS C N 1
ATOM 6714 C CA . HIS C 1 109 ? -17.262 -16.431 94.383 1.00 21.58 89 HIS C CA 1
ATOM 6715 C C . HIS C 1 109 ? -18.760 -16.687 94.518 1.00 21.11 89 HIS C C 1
ATOM 6716 O O . HIS C 1 109 ? -19.577 -15.766 94.397 1.00 24.17 89 HIS C O 1
ATOM 6723 N N . GLU C 1 110 ? -19.130 -17.930 94.834 1.00 20.18 90 GLU C N 1
ATOM 6724 C CA . GLU C 1 110 ? -20.528 -18.265 95.076 1.00 21.35 90 GLU C CA 1
ATOM 6725 C C . GLU C 1 110 ? -21.090 -17.484 96.259 1.00 21.50 90 GLU C C 1
ATOM 6726 O O . GLU C 1 110 ? -22.184 -16.914 96.178 1.00 23.68 90 GLU C O 1
ATOM 6732 N N . ALA C 1 111 ? -20.343 -17.430 97.366 1.00 23.04 91 ALA C N 1
ATOM 6733 C CA . ALA C 1 111 ? -20.884 -16.842 98.588 1.00 20.01 91 ALA C CA 1
ATOM 6734 C C . ALA C 1 111 ? -21.094 -15.333 98.466 1.00 22.66 91 ALA C C 1
ATOM 6735 O O . ALA C 1 111 ? -22.025 -14.791 99.074 1.00 28.05 91 ALA C O 1
ATOM 6737 N N . SER C 1 112 ? -20.269 -14.642 97.679 1.00 22.21 92 SER C N 1
ATOM 6738 C CA . SER C 1 112 ? -20.372 -13.190 97.550 1.00 24.81 92 SER C CA 1
ATOM 6739 C C . SER C 1 112 ? -21.343 -12.744 96.465 1.00 29.40 92 SER C C 1
ATOM 6740 O O . SER C 1 112 ? -21.583 -11.539 96.332 1.00 31.29 92 SER C O 1
ATOM 6743 N N . GLY C 1 113 ? -21.895 -13.667 95.683 1.00 24.67 93 GLY C N 1
ATOM 6744 C CA . GLY C 1 113 ? -22.731 -13.285 94.564 1.00 28.43 93 GLY C CA 1
ATOM 6745 C C . GLY C 1 113 ? -21.992 -13.034 93.272 1.00 30.42 93 GLY C C 1
ATOM 6746 O O . GLY C 1 113 ? -22.524 -12.348 92.391 1.00 38.45 93 GLY C O 1
ATOM 6747 N N . GLY C 1 114 ? -20.782 -13.562 93.126 1.00 29.00 94 GLY C N 1
ATOM 6748 C CA . GLY C 1 114 ? -20.026 -13.427 91.903 1.00 27.92 94 GLY C CA 1
ATOM 6749 C C . GLY C 1 114 ? -18.834 -12.498 91.967 1.00 27.18 94 GLY C C 1
ATOM 6750 O O . GLY C 1 114 ? -18.223 -12.234 90.926 1.00 26.93 94 GLY C O 1
ATOM 6751 N N . ARG C 1 115 ? -18.486 -11.978 93.137 1.00 24.80 95 ARG C N 1
ATOM 6752 C CA . ARG C 1 115 ? -17.222 -11.271 93.196 1.00 24.60 95 ARG C CA 1
ATOM 6753 C C . ARG C 1 115 ? -16.097 -12.281 93.382 1.00 24.65 95 ARG C C 1
ATOM 6754 O O . ARG C 1 115 ? -16.312 -13.417 93.815 1.00 23.80 95 ARG C O 1
ATOM 6762 N N . ARG C 1 116 ? -14.890 -11.892 92.995 1.00 25.32 96 ARG C N 1
ATOM 6763 C CA . ARG C 1 116 ? -13.782 -12.824 93.101 1.00 26.39 96 ARG C CA 1
ATOM 6764 C C . ARG C 1 116 ? -12.491 -12.060 93.334 1.00 22.44 96 ARG C C 1
ATOM 6765 O O . ARG C 1 116 ? -12.481 -10.833 93.482 1.00 24.98 96 ARG C O 1
ATOM 6773 N N . ALA C 1 117 ? -11.408 -12.816 93.390 1.00 24.02 97 ALA C N 1
ATOM 6774 C CA . ALA C 1 117 ? -10.058 -12.299 93.484 1.00 25.19 97 ALA C CA 1
ATOM 6775 C C . ALA C 1 117 ? -9.268 -12.794 92.283 1.00 29.08 97 ALA C C 1
ATOM 6776 O O . ALA C 1 117 ? -9.655 -13.751 91.608 1.00 29.71 97 ALA C O 1
ATOM 6778 N N . TRP C 1 118 ? -8.157 -12.123 92.013 1.00 30.49 98 TRP C N 1
ATOM 6779 C CA . TRP C 1 118 ? -7.255 -12.513 90.942 1.00 32.14 98 TRP C CA 1
ATOM 6780 C C . TRP C 1 118 ? -5.890 -12.809 91.537 1.00 32.46 98 TRP C C 1
ATOM 6781 O O . TRP C 1 118 ? -5.379 -12.026 92.345 1.00 34.51 98 TRP C O 1
ATOM 6792 N N . VAL C 1 119 ? -5.320 -13.948 91.159 1.00 33.07 99 VAL C N 1
ATOM 6793 C CA . VAL C 1 119 ? -3.907 -14.204 91.407 1.00 34.99 99 VAL C CA 1
ATOM 6794 C C . VAL C 1 119 ? -3.107 -13.473 90.335 1.00 37.27 99 VAL C C 1
ATOM 6795 O O . VAL C 1 119 ? -3.287 -13.709 89.135 1.00 35.37 99 VAL C O 1
ATOM 6799 N N . TYR C 1 120 ? -2.241 -12.568 90.767 1.00 36.18 100 TYR C N 1
ATOM 6800 C CA . TYR C 1 120 ? -1.417 -11.763 89.879 1.00 35.39 100 TYR C CA 1
ATOM 6801 C C . TYR C 1 120 ? -0.294 -11.161 90.713 1.00 38.63 100 TYR C C 1
ATOM 6802 O O . TYR C 1 120 ? -0.547 -10.273 91.536 1.00 35.20 100 TYR C O 1
ATOM 6811 N N . PRO C 1 121 ? 0.948 -11.609 90.529 1.00 40.20 101 PRO C N 1
ATOM 6812 C CA . PRO C 1 121 ? 2.013 -11.249 91.474 1.00 40.76 101 PRO C CA 1
ATOM 6813 C C . PRO C 1 121 ? 2.241 -9.746 91.555 1.00 39.91 101 PRO C C 1
ATOM 6814 O O . PRO C 1 121 ? 2.002 -8.999 90.602 1.00 37.39 101 PRO C O 1
ATOM 6818 N N . GLN C 1 122 ? 2.705 -9.308 92.728 1.00 40.24 102 GLN C N 1
ATOM 6819 C CA . GLN C 1 122 ? 2.933 -7.884 92.944 1.00 39.91 102 GLN C CA 1
ATOM 6820 C C . GLN C 1 122 ? 4.017 -7.351 92.017 1.00 39.47 102 GLN C C 1
ATOM 6821 O O . GLN C 1 122 ? 3.914 -6.223 91.522 1.00 37.18 102 GLN C O 1
ATOM 6827 N N . HIS C 1 123 ? 5.057 -8.151 91.759 1.00 41.52 103 HIS C N 1
ATOM 6828 C CA . HIS C 1 123 ? 6.148 -7.671 90.920 1.00 42.02 103 HIS C CA 1
ATOM 6829 C C . HIS C 1 123 ? 5.699 -7.392 89.492 1.00 42.99 103 HIS C C 1
ATOM 6830 O O . HIS C 1 123 ? 6.359 -6.622 88.788 1.00 43.66 103 HIS C O 1
ATOM 6837 N N . GLU C 1 124 ? 4.579 -7.967 89.058 1.00 43.86 104 GLU C N 1
ATOM 6838 C CA . GLU C 1 124 ? 4.063 -7.669 87.729 1.00 40.98 104 GLU C CA 1
ATOM 6839 C C . GLU C 1 124 ? 3.076 -6.511 87.730 1.00 40.43 104 GLU C C 1
ATOM 6840 O O . GLU C 1 124 ? 2.936 -5.829 86.708 1.00 38.99 104 GLU C O 1
ATOM 6846 N N . VAL C 1 125 ? 2.392 -6.263 88.851 1.00 34.90 105 VAL C N 1
ATOM 6847 C CA . VAL C 1 125 ? 1.663 -5.006 89.000 1.00 36.76 105 VAL C CA 1
ATOM 6848 C C . VAL C 1 125 ? 2.629 -3.830 88.925 1.00 36.78 105 VAL C C 1
ATOM 6849 O O . VAL C 1 125 ? 2.359 -2.824 88.258 1.00 36.57 105 VAL C O 1
ATOM 6853 N N . VAL C 1 126 ? 3.766 -3.943 89.616 1.00 35.84 106 VAL C N 1
ATOM 6854 C CA . VAL C 1 126 ? 4.776 -2.886 89.602 1.00 36.91 106 VAL C CA 1
ATOM 6855 C C . VAL C 1 126 ? 5.275 -2.647 88.183 1.00 39.02 106 VAL C C 1
ATOM 6856 O O . VAL C 1 126 ? 5.353 -1.504 87.714 1.00 36.55 106 VAL C O 1
ATOM 6860 N N . THR C 1 127 ? 5.633 -3.727 87.484 1.00 38.98 107 THR C N 1
ATOM 6861 C CA . THR C 1 127 ? 6.089 -3.611 86.103 1.00 41.79 107 THR C CA 1
ATOM 6862 C C . THR C 1 127 ? 5.043 -2.926 85.231 1.00 40.86 107 THR C C 1
ATOM 6863 O O . THR C 1 127 ? 5.374 -2.039 84.434 1.00 44.27 107 THR C O 1
ATOM 6867 N N . ASP C 1 128 ? 3.771 -3.313 85.378 1.00 41.15 108 ASP C N 1
ATOM 6868 C CA . ASP C 1 128 ? 2.704 -2.636 84.646 1.00 37.22 108 ASP C CA 1
ATOM 6869 C C . ASP C 1 128 ? 2.615 -1.161 85.020 1.00 39.44 108 ASP C C 1
ATOM 6870 O O . ASP C 1 128 ? 2.257 -0.327 84.181 1.00 39.23 108 ASP C O 1
ATOM 6875 N N . LEU C 1 129 ? 2.926 -0.818 86.270 1.00 36.10 109 LEU C N 1
ATOM 6876 C CA . LEU C 1 129 ? 2.833 0.576 86.690 1.00 37.31 109 LEU C CA 1
ATOM 6877 C C . LEU C 1 129 ? 4.075 1.366 86.294 1.00 39.27 109 LEU C C 1
ATOM 6878 O O . LEU C 1 129 ? 3.971 2.539 85.912 1.00 36.49 109 LEU C O 1
ATOM 6883 N N . MET C 1 130 ? 5.254 0.745 86.382 1.00 38.99 110 MET C N 1
ATOM 6884 C CA . MET C 1 130 ? 6.469 1.405 85.915 1.00 42.06 110 MET C CA 1
ATOM 6885 C C . MET C 1 130 ? 6.372 1.735 84.432 1.00 44.32 110 MET C C 1
ATOM 6886 O O . MET C 1 130 ? 6.624 2.874 84.020 1.00 45.71 110 MET C O 1
ATOM 6891 N N . SER C 1 131 ? 5.991 0.747 83.615 1.00 45.57 111 SER C N 1
ATOM 6892 C CA . SER C 1 131 ? 5.867 0.965 82.176 1.00 44.95 111 SER C CA 1
ATOM 6893 C C . SER C 1 131 ? 4.875 2.078 81.867 1.00 45.90 111 SER C C 1
ATOM 6894 O O . SER C 1 131 ? 5.074 2.849 80.922 1.00 50.31 111 SER C O 1
ATOM 6897 N N . ALA C 1 132 ? 3.805 2.185 82.656 1.00 42.16 112 ALA C N 1
ATOM 6898 C CA . ALA C 1 132 ? 2.839 3.258 82.451 1.00 42.66 112 ALA C CA 1
ATOM 6899 C C . ALA C 1 132 ? 3.350 4.597 82.969 1.00 45.57 112 ALA C C 1
ATOM 6900 O O . ALA C 1 132 ? 2.954 5.649 82.455 1.00 43.01 112 ALA C O 1
ATOM 6902 N N . CYS C 1 133 ? 4.208 4.582 83.992 1.00 44.86 113 CYS C N 1
ATOM 6903 C CA . CYS C 1 133 ? 4.885 5.810 84.389 1.00 46.38 113 CYS C CA 1
ATOM 6904 C C . CYS C 1 133 ? 6.014 6.145 83.420 1.00 45.96 113 CYS C C 1
ATOM 6905 O O . CYS C 1 133 ? 6.192 7.312 83.054 1.00 47.70 113 CYS C O 1
ATOM 6908 N N . ASP C 1 134 ? 6.770 5.132 82.986 1.00 44.53 114 ASP C N 1
ATOM 6909 C CA . ASP C 1 134 ? 7.839 5.350 82.014 1.00 49.44 114 ASP C CA 1
ATOM 6910 C C . ASP C 1 134 ? 7.287 5.906 80.708 1.00 52.04 114 ASP C C 1
ATOM 6911 O O . ASP C 1 134 ? 7.740 6.951 80.223 1.00 53.58 114 ASP C O 1
ATOM 6916 N N . ALA C 1 135 ? 6.303 5.217 80.122 1.00 48.05 115 ALA C N 1
ATOM 6917 C CA . ALA C 1 135 ? 5.713 5.683 78.873 1.00 52.04 115 ALA C CA 1
ATOM 6918 C C . ALA C 1 135 ? 5.057 7.048 79.022 1.00 49.35 115 ALA C C 1
ATOM 6919 O O . ALA C 1 135 ? 4.857 7.739 78.018 1.00 47.94 115 ALA C O 1
ATOM 6921 N N . GLY C 1 136 ? 4.725 7.453 80.246 1.00 48.15 116 GLY C N 1
ATOM 6922 C CA . GLY C 1 136 ? 4.180 8.766 80.512 1.00 47.55 116 GLY C CA 1
ATOM 6923 C C . GLY C 1 136 ? 5.194 9.829 80.874 1.00 47.47 116 GLY C C 1
ATOM 6924 O O . GLY C 1 136 ? 4.804 10.969 81.154 1.00 44.55 116 GLY C O 1
ATOM 6925 N N . ASP C 1 137 ? 6.485 9.483 80.883 1.00 47.68 117 ASP C N 1
ATOM 6926 C CA . ASP C 1 137 ? 7.569 10.421 81.188 1.00 49.04 117 ASP C CA 1
ATOM 6927 C C . ASP C 1 137 ? 7.478 10.935 82.623 1.00 47.01 117 ASP C C 1
ATOM 6928 O O . ASP C 1 137 ? 7.659 12.124 82.888 1.00 43.07 117 ASP C O 1
ATOM 6933 N N . VAL C 1 138 ? 7.196 10.036 83.555 1.00 48.57 118 VAL C N 1
ATOM 6934 C CA . VAL C 1 138 ? 7.157 10.406 84.972 1.00 46.91 118 VAL C CA 1
ATOM 6935 C C . VAL C 1 138 ? 8.583 10.403 85.518 1.00 40.92 118 VAL C C 1
ATOM 6936 O O . VAL C 1 138 ? 9.303 9.410 85.334 1.00 44.29 118 VAL C O 1
ATOM 6940 N N . PRO C 1 139 ? 9.025 11.473 86.181 1.00 48.08 119 PRO C N 1
ATOM 6941 C CA . PRO C 1 139 ? 10.379 11.490 86.760 1.00 47.93 119 PRO C CA 1
ATOM 6942 C C . PRO C 1 139 ? 10.424 10.663 88.038 1.00 46.52 119 PRO C C 1
ATOM 6943 O O . PRO C 1 139 ? 9.692 10.937 88.991 1.00 48.09 119 PRO C O 1
ATOM 6947 N N . ILE C 1 140 ? 11.282 9.647 88.057 1.00 46.33 120 ILE C N 1
ATOM 6948 C CA . ILE C 1 140 ? 11.467 8.792 89.227 1.00 51.23 120 ILE C CA 1
ATOM 6949 C C . ILE C 1 140 ? 12.956 8.783 89.544 1.00 50.31 120 ILE C C 1
ATOM 6950 O O . ILE C 1 140 ? 13.728 8.047 88.918 1.00 53.38 120 ILE C O 1
ATOM 6955 N N . LEU C 1 141 ? 13.365 9.594 90.517 1.00 50.22 121 LEU C N 1
ATOM 6956 C CA . LEU C 1 141 ? 14.756 9.633 90.953 1.00 50.96 121 LEU C CA 1
ATOM 6957 C C . LEU C 1 141 ? 15.026 8.415 91.828 1.00 51.10 121 LEU C C 1
ATOM 6958 O O . LEU C 1 141 ? 14.510 8.322 92.947 1.00 51.76 121 LEU C O 1
ATOM 6963 N N . TYR C 1 142 ? 15.822 7.478 91.325 1.00 52.29 122 TYR C N 1
ATOM 6964 C CA . TYR C 1 142 ? 16.190 6.297 92.090 1.00 51.25 122 TYR C CA 1
ATOM 6965 C C . TYR C 1 142 ? 17.498 6.524 92.843 1.00 55.00 122 TYR C C 1
ATOM 6966 O O . TYR C 1 142 ? 18.268 7.438 92.538 1.00 57.91 122 TYR C O 1
ATOM 6975 N N . GLU C 1 143 ? 17.734 5.672 93.845 1.00 55.01 123 GLU C N 1
ATOM 6976 C CA . GLU C 1 143 ? 18.930 5.735 94.689 1.00 54.73 123 GLU C CA 1
ATOM 6977 C C . GLU C 1 143 ? 19.021 7.060 95.446 1.00 54.54 123 GLU C C 1
ATOM 6978 O O . GLU C 1 143 ? 20.115 7.530 95.771 1.00 53.35 123 GLU C O 1
ATOM 6984 N N . ALA C 1 144 ? 17.875 7.672 95.744 1.00 50.11 124 ALA C N 1
ATOM 6985 C CA . ALA C 1 144 ? 17.817 8.995 96.366 1.00 51.69 124 ALA C CA 1
ATOM 6986 C C . ALA C 1 144 ? 16.944 8.947 97.614 1.00 49.91 124 ALA C C 1
ATOM 6987 O O . ALA C 1 144 ? 15.798 9.419 97.602 1.00 45.08 124 ALA C O 1
ATOM 6989 N N . PRO C 1 145 ? 17.458 8.398 98.715 1.00 48.66 125 PRO C N 1
ATOM 6990 C CA . PRO C 1 145 ? 16.659 8.333 99.946 1.00 41.74 125 PRO C CA 1
ATOM 6991 C C . PRO C 1 145 ? 16.264 9.714 100.451 1.00 44.34 125 PRO C C 1
ATOM 6992 O O . PRO C 1 145 ? 17.074 10.645 100.483 1.00 41.48 125 PRO C O 1
ATOM 6996 N N . VAL C 1 146 ? 14.996 9.837 100.835 1.00 39.15 126 VAL C N 1
ATOM 6997 C CA . VAL C 1 146 ? 14.480 11.064 101.430 1.00 40.58 126 VAL C CA 1
ATOM 6998 C C . VAL C 1 146 ? 14.862 11.080 102.901 1.00 42.15 126 VAL C C 1
ATOM 6999 O O . VAL C 1 146 ? 14.675 10.088 103.614 1.00 38.33 126 VAL C O 1
ATOM 7003 N N . GLU C 1 147 ? 15.416 12.200 103.357 1.00 46.31 127 GLU C N 1
ATOM 7004 C CA . GLU C 1 147 ? 15.906 12.299 104.725 1.00 46.34 127 GLU C CA 1
ATOM 7005 C C . GLU C 1 147 ? 14.980 13.087 105.643 1.00 44.91 127 GLU C C 1
ATOM 7006 O O . GLU C 1 147 ? 14.919 12.788 106.840 1.00 43.62 127 GLU C O 1
ATOM 7012 N N . ARG C 1 148 ? 14.246 14.070 105.121 1.00 43.16 128 ARG C N 1
ATOM 7013 C CA . ARG C 1 148 ? 13.324 14.841 105.948 1.00 43.44 128 ARG C CA 1
ATOM 7014 C C . ARG C 1 148 ? 12.249 15.473 105.072 1.00 41.35 128 ARG C C 1
ATOM 7015 O O . ARG C 1 148 ? 12.406 15.604 103.855 1.00 38.76 128 ARG C O 1
ATOM 7023 N N . ILE C 1 149 ? 11.146 15.860 105.716 1.00 39.65 129 ILE C N 1
ATOM 7024 C CA . ILE C 1 149 ? 9.992 16.454 105.046 1.00 37.89 129 ILE C CA 1
ATOM 7025 C C . ILE C 1 149 ? 9.529 17.646 105.873 1.00 40.98 129 ILE C C 1
ATOM 7026 O O . ILE C 1 149 ? 9.118 17.479 107.027 1.00 42.08 129 ILE C O 1
ATOM 7031 N N . GLU C 1 150 ? 9.577 18.843 105.289 1.00 41.24 130 GLU C N 1
ATOM 7032 C CA . GLU C 1 150 ? 9.355 20.070 106.041 1.00 43.45 130 GLU C CA 1
ATOM 7033 C C . GLU C 1 150 ? 8.299 20.943 105.368 1.00 39.31 130 GLU C C 1
ATOM 7034 O O . GLU C 1 150 ? 7.913 20.728 104.216 1.00 40.63 130 GLU C O 1
ATOM 7040 N N . GLY C 1 151 ? 7.821 21.934 106.123 1.00 36.74 131 GLY C N 1
ATOM 7041 C CA . GLY C 1 151 ? 6.874 22.903 105.608 1.00 37.40 131 GLY C CA 1
ATOM 7042 C C . GLY C 1 151 ? 5.444 22.427 105.507 1.00 38.19 131 GLY C C 1
ATOM 7043 O O . GLY C 1 151 ? 4.665 23.005 104.745 1.00 38.73 131 GLY C O 1
ATOM 7044 N N . LEU C 1 152 ? 5.065 21.395 106.267 1.00 37.78 132 LEU C N 1
ATOM 7045 C CA . LEU C 1 152 ? 3.739 20.805 106.124 1.00 34.88 132 LEU C CA 1
ATOM 7046 C C . LEU C 1 152 ? 2.624 21.796 106.430 1.00 36.87 132 LEU C C 1
ATOM 7047 O O . LEU C 1 152 ? 1.489 21.594 105.979 1.00 36.03 132 LEU C O 1
ATOM 7052 N N . GLU C 1 153 ? 2.915 22.862 107.172 1.00 36.94 133 GLU C N 1
ATOM 7053 C CA . GLU C 1 153 ? 1.944 23.921 107.403 1.00 39.70 133 GLU C CA 1
ATOM 7054 C C . GLU C 1 153 ? 2.342 25.239 106.756 1.00 39.24 133 GLU C C 1
ATOM 7055 O O . GLU C 1 153 ? 1.624 26.233 106.921 1.00 36.43 133 GLU C O 1
ATOM 7061 N N . ASP C 1 154 ? 3.453 25.268 106.019 1.00 39.46 134 ASP C N 1
ATOM 7062 C CA . ASP C 1 154 ? 3.878 26.444 105.269 1.00 40.29 134 ASP C CA 1
ATOM 7063 C C . ASP C 1 154 ? 3.046 26.564 103.993 1.00 42.24 134 ASP C C 1
ATOM 7064 O O . ASP C 1 154 ? 2.093 25.813 103.766 1.00 39.10 134 ASP C O 1
ATOM 7069 N N . ASP C 1 155 ? 3.419 27.510 103.128 1.00 42.36 135 ASP C N 1
ATOM 7070 C CA . ASP C 1 155 ? 2.744 27.657 101.843 1.00 42.46 135 ASP C CA 1
ATOM 7071 C C . ASP C 1 155 ? 3.163 26.580 100.848 1.00 42.56 135 ASP C C 1
ATOM 7072 O O . ASP C 1 155 ? 2.372 26.208 99.974 1.00 44.12 135 ASP C O 1
ATOM 7077 N N . ARG C 1 156 ? 4.393 26.085 100.954 1.00 44.16 136 ARG C N 1
ATOM 7078 C CA . ARG C 1 156 ? 4.894 24.982 100.148 1.00 42.68 136 ARG C CA 1
ATOM 7079 C C . ARG C 1 156 ? 5.609 24.004 101.062 1.00 39.87 136 ARG C C 1
ATOM 7080 O O . ARG C 1 156 ? 6.328 24.415 101.976 1.00 39.52 136 ARG C O 1
ATOM 7088 N N . ALA C 1 157 ? 5.417 22.714 100.814 1.00 37.37 137 ALA C N 1
ATOM 7089 C CA . ALA C 1 157 ? 6.187 21.698 101.513 1.00 37.54 137 ALA C CA 1
ATOM 7090 C C . ALA C 1 157 ? 7.455 21.388 100.731 1.00 39.78 137 ALA C C 1
ATOM 7091 O O . ALA C 1 157 ? 7.506 21.545 99.507 1.00 43.06 137 ALA C O 1
ATOM 7093 N N . ARG C 1 158 ? 8.485 20.951 101.451 1.00 38.65 138 ARG C N 1
ATOM 7094 C CA . ARG C 1 158 ? 9.791 20.678 100.867 1.00 40.84 138 ARG C CA 1
ATOM 7095 C C . ARG C 1 158 ? 10.216 19.263 101.219 1.00 37.72 138 ARG C C 1
ATOM 7096 O O . ARG C 1 158 ? 10.091 18.848 102.375 1.00 37.88 138 ARG C O 1
ATOM 7104 N N . ILE C 1 159 ? 10.715 18.532 100.225 1.00 36.89 139 ILE C N 1
ATOM 7105 C CA . ILE C 1 159 ? 11.259 17.188 100.399 1.00 39.83 139 ILE C CA 1
ATOM 7106 C C . ILE C 1 159 ? 12.771 17.277 100.253 1.00 41.20 139 ILE C C 1
ATOM 7107 O O . ILE C 1 159 ? 13.269 17.748 99.223 1.00 43.95 139 ILE C O 1
ATOM 7112 N N . VAL C 1 160 ? 13.500 16.813 101.268 1.00 42.67 140 VAL C N 1
ATOM 7113 C CA . VAL C 1 160 ? 14.962 16.823 101.280 1.00 44.90 140 VAL C CA 1
ATOM 7114 C C . VAL C 1 160 ? 15.463 15.396 101.094 1.00 44.21 140 VAL C C 1
ATOM 7115 O O . VAL C 1 160 ? 15.045 14.488 101.820 1.00 44.74 140 VAL C O 1
ATOM 7119 N N . PHE C 1 161 ? 16.372 15.204 100.138 1.00 45.75 141 PHE C N 1
ATOM 7120 C CA . PHE C 1 161 ? 16.875 13.877 99.801 1.00 47.74 141 PHE C CA 1
ATOM 7121 C C . PHE C 1 161 ? 18.323 13.985 99.339 1.00 50.00 141 PHE C C 1
ATOM 7122 O O . PHE C 1 161 ? 18.838 15.077 99.089 1.00 53.19 141 PHE C O 1
ATOM 7130 N N . GLY C 1 162 ? 18.968 12.827 99.198 1.00 51.70 142 GLY C N 1
ATOM 7131 C CA . GLY C 1 162 ? 20.339 12.778 98.724 1.00 55.24 142 GLY C CA 1
ATOM 7132 C C . GLY C 1 162 ? 20.654 11.575 97.855 1.00 57.78 142 GLY C C 1
ATOM 7133 O O . GLY C 1 162 ? 20.254 10.450 98.171 1.00 56.37 142 GLY C O 1
ATOM 7134 N N . GLN C 1 163 ? 21.376 11.799 96.760 1.00 61.74 143 GLN C N 1
ATOM 7135 C CA . GLN C 1 163 ? 21.766 10.718 95.856 1.00 60.75 143 GLN C CA 1
ATOM 7136 C C . GLN C 1 163 ? 23.265 10.750 95.575 1.00 65.11 143 GLN C C 1
ATOM 7137 O O . GLN C 1 163 ? 23.816 11.789 95.204 1.00 68.62 143 GLN C O 1
ATOM 7143 N N . ALA C 1 166 ? 25.022 14.342 96.464 1.00 67.74 146 ALA C N 1
ATOM 7144 C CA . ALA C 1 166 ? 24.423 15.613 96.072 1.00 66.57 146 ALA C CA 1
ATOM 7145 C C . ALA C 1 166 ? 23.122 15.865 96.830 1.00 64.97 146 ALA C C 1
ATOM 7146 O O . ALA C 1 166 ? 22.145 15.135 96.668 1.00 64.67 146 ALA C O 1
ATOM 7148 N N . ALA C 1 167 ? 23.117 16.905 97.659 1.00 64.05 147 ALA C N 1
ATOM 7149 C CA . ALA C 1 167 ? 21.929 17.253 98.429 1.00 60.30 147 ALA C CA 1
ATOM 7150 C C . ALA C 1 167 ? 20.881 17.876 97.513 1.00 61.36 147 ALA C C 1
ATOM 7151 O O . ALA C 1 167 ? 21.146 18.885 96.851 1.00 59.95 147 ALA C O 1
ATOM 7153 N N . GLY C 1 168 ? 19.692 17.281 97.480 1.00 56.71 148 GLY C N 1
ATOM 7154 C CA . GLY C 1 168 ? 18.624 17.738 96.612 1.00 53.62 148 GLY C CA 1
ATOM 7155 C C . GLY C 1 168 ? 17.389 18.115 97.405 1.00 52.11 148 GLY C C 1
ATOM 7156 O O . GLY C 1 168 ? 17.164 17.618 98.510 1.00 51.90 148 GLY C O 1
ATOM 7157 N N . GLU C 1 169 ? 16.585 19.008 96.830 1.00 47.99 149 GLU C N 1
ATOM 7158 C CA . GLU C 1 169 ? 15.351 19.456 97.458 1.00 50.65 149 GLU C CA 1
ATOM 7159 C C . GLU C 1 169 ? 14.253 19.558 96.411 1.00 50.59 149 GLU C C 1
ATOM 7160 O O . GLU C 1 169 ? 14.504 19.967 95.275 1.00 49.85 149 GLU C O 1
ATOM 7166 N N . ILE C 1 170 ? 13.037 19.182 96.800 1.00 46.94 150 ILE C N 1
ATOM 7167 C CA . ILE C 1 170 ? 11.873 19.214 95.923 1.00 46.03 150 ILE C CA 1
ATOM 7168 C C . ILE C 1 170 ? 10.752 19.956 96.638 1.00 45.89 150 ILE C C 1
ATOM 7169 O O . ILE C 1 170 ? 10.397 19.613 97.772 1.00 44.62 150 ILE C O 1
ATOM 7174 N N . THR C 1 171 ? 10.199 20.969 95.976 1.00 43.42 151 THR C N 1
ATOM 7175 C CA . THR C 1 171 ? 9.159 21.820 96.538 1.00 41.74 151 THR C CA 1
ATOM 7176 C C . THR C 1 171 ? 7.831 21.509 95.856 1.00 43.84 151 THR C C 1
ATOM 7177 O O . THR C 1 171 ? 7.765 21.448 94.624 1.00 42.61 151 THR C O 1
ATOM 7181 N N . CYS C 1 172 ? 6.777 21.319 96.652 1.00 41.16 152 CYS C N 1
ATOM 7182 C CA . CYS C 1 172 ? 5.501 20.868 96.107 1.00 38.22 152 CYS C CA 1
ATOM 7183 C C . CYS C 1 172 ? 4.345 21.444 96.915 1.00 35.39 152 CYS C C 1
ATOM 7184 O O . CYS C 1 172 ? 4.526 21.990 98.005 1.00 36.37 152 CYS C O 1
ATOM 7187 N N . ASP C 1 173 ? 3.138 21.330 96.347 1.00 35.49 153 ASP C N 1
ATOM 7188 C CA . ASP C 1 173 ? 1.933 21.733 97.064 1.00 34.49 153 ASP C CA 1
ATOM 7189 C C . ASP C 1 173 ? 1.544 20.694 98.104 1.00 34.38 153 ASP C C 1
ATOM 7190 O O . ASP C 1 173 ? 1.081 21.043 99.196 1.00 36.72 153 ASP C O 1
ATOM 7195 N N . PHE C 1 174 ? 1.709 19.418 97.770 1.00 34.01 154 PHE C N 1
ATOM 7196 C CA . PHE C 1 174 ? 1.338 18.321 98.651 1.00 32.88 154 PHE C CA 1
ATOM 7197 C C . PHE C 1 174 ? 2.393 17.231 98.556 1.00 31.26 154 PHE C C 1
ATOM 7198 O O . PHE C 1 174 ? 3.011 17.030 97.508 1.00 30.51 154 PHE C O 1
ATOM 7206 N N . VAL C 1 175 ? 2.599 16.531 99.669 1.00 29.34 155 VAL C N 1
ATOM 7207 C CA . VAL C 1 175 ? 3.535 15.415 99.746 1.00 27.45 155 VAL C CA 1
ATOM 7208 C C . VAL C 1 175 ? 2.736 14.144 99.999 1.00 26.98 155 VAL C C 1
ATOM 7209 O O . VAL C 1 175 ? 1.947 14.080 100.949 1.00 27.96 155 VAL C O 1
ATOM 7213 N N . ALA C 1 176 ? 2.933 13.143 99.147 1.00 28.12 156 ALA C N 1
ATOM 7214 C CA . ALA C 1 176 ? 2.285 11.847 99.299 1.00 27.97 156 ALA C CA 1
ATOM 7215 C C . ALA C 1 176 ? 3.285 10.887 99.924 1.00 26.65 156 ALA C C 1
ATOM 7216 O O . ALA C 1 176 ? 4.253 10.480 99.273 1.00 26.47 156 ALA C O 1
ATOM 7218 N N . GLY C 1 177 ? 3.054 10.536 101.188 1.00 28.09 157 GLY C N 1
ATOM 7219 C CA . GLY C 1 177 ? 3.910 9.590 101.874 1.00 26.01 157 GLY C CA 1
ATOM 7220 C C . GLY C 1 177 ? 3.588 8.162 101.499 1.00 28.73 157 GLY C C 1
ATOM 7221 O O . GLY C 1 177 ? 2.673 7.552 102.066 1.00 24.72 157 GLY C O 1
ATOM 7222 N N . CYS C 1 178 ? 4.327 7.621 100.536 1.00 27.41 158 CYS C N 1
ATOM 7223 C CA . CYS C 1 178 ? 4.106 6.279 100.016 1.00 26.97 158 CYS C CA 1
ATOM 7224 C C . CYS C 1 178 ? 5.348 5.412 100.220 1.00 26.54 158 CYS C C 1
ATOM 7225 O O . CYS C 1 178 ? 5.687 4.573 99.386 1.00 25.50 158 CYS C O 1
ATOM 7228 N N . ASP C 1 179 ? 6.047 5.589 101.344 1.00 28.68 159 ASP C N 1
ATOM 7229 C CA . ASP C 1 179 ? 7.375 5.005 101.504 1.00 27.38 159 ASP C CA 1
ATOM 7230 C C . ASP C 1 179 ? 7.401 3.773 102.414 1.00 29.14 159 ASP C C 1
ATOM 7231 O O . ASP C 1 179 ? 8.449 3.451 102.983 1.00 28.17 159 ASP C O 1
ATOM 7236 N N . GLY C 1 180 ? 6.287 3.067 102.554 1.00 25.86 160 GLY C N 1
ATOM 7237 C CA . GLY C 1 180 ? 6.310 1.789 103.237 1.00 26.33 160 GLY C CA 1
ATOM 7238 C C . GLY C 1 180 ? 6.456 1.906 104.746 1.00 25.99 160 GLY C C 1
ATOM 7239 O O . GLY C 1 180 ? 6.503 2.988 105.332 1.00 25.34 160 GLY C O 1
ATOM 7240 N N . PHE C 1 181 ? 6.529 0.732 105.380 1.00 25.63 161 PHE C N 1
ATOM 7241 C CA . PHE C 1 181 ? 6.488 0.659 106.836 1.00 24.59 161 PHE C CA 1
ATOM 7242 C C . PHE C 1 181 ? 7.755 1.216 107.469 1.00 28.73 161 PHE C C 1
ATOM 7243 O O . PHE C 1 181 ? 7.697 1.781 108.567 1.00 26.71 161 PHE C O 1
ATOM 7251 N N . ARG C 1 182 ? 8.897 1.078 106.796 1.00 31.00 162 ARG C N 1
ATOM 7252 C CA . ARG C 1 182 ? 10.173 1.576 107.293 1.00 33.87 162 ARG C CA 1
ATOM 7253 C C . ARG C 1 182 ? 10.550 2.929 106.696 1.00 34.05 162 ARG C C 1
ATOM 7254 O O . ARG C 1 182 ? 11.731 3.294 106.702 1.00 36.63 162 ARG C O 1
ATOM 7262 N N . GLY C 1 183 ? 9.575 3.687 106.202 1.00 31.06 163 GLY C N 1
ATOM 7263 C CA . GLY C 1 183 ? 9.841 4.956 105.558 1.00 31.88 163 GLY C CA 1
ATOM 7264 C C . GLY C 1 183 ? 9.975 6.102 106.543 1.00 31.29 163 GLY C C 1
ATOM 7265 O O . GLY C 1 183 ? 10.040 5.924 107.761 1.00 33.64 163 GLY C O 1
ATOM 7266 N N . VAL C 1 184 ? 10.006 7.313 105.988 1.00 31.39 164 VAL C N 1
ATOM 7267 C CA . VAL C 1 184 ? 10.230 8.518 106.774 1.00 29.17 164 VAL C CA 1
ATOM 7268 C C . VAL C 1 184 ? 8.970 9.361 106.928 1.00 28.97 164 VAL C C 1
ATOM 7269 O O . VAL C 1 184 ? 8.886 10.153 107.881 1.00 30.90 164 VAL C O 1
ATOM 7273 N N . SER C 1 185 ? 7.976 9.197 106.055 1.00 27.83 165 SER C N 1
ATOM 7274 C CA . SER C 1 185 ? 6.849 10.120 106.054 1.00 28.18 165 SER C CA 1
ATOM 7275 C C . SER C 1 185 ? 5.999 9.992 107.311 1.00 28.58 165 SER C C 1
ATOM 7276 O O . SER C 1 185 ? 5.452 10.994 107.786 1.00 27.92 165 SER C O 1
ATOM 7279 N N . ARG C 1 186 ? 5.863 8.782 107.864 1.00 27.96 166 ARG C N 1
ATOM 7280 C CA . ARG C 1 186 ? 5.005 8.630 109.037 1.00 28.97 166 ARG C CA 1
ATOM 7281 C C . ARG C 1 186 ? 5.557 9.406 110.225 1.00 28.77 166 ARG C C 1
ATOM 7282 O O . ARG C 1 186 ? 4.793 9.985 111.006 1.00 28.47 166 ARG C O 1
ATOM 7290 N N . GLY C 1 187 ? 6.877 9.441 110.373 1.00 31.49 167 GLY C N 1
ATOM 7291 C CA . GLY C 1 187 ? 7.496 10.184 111.448 1.00 29.29 167 GLY C CA 1
ATOM 7292 C C . GLY C 1 187 ? 7.683 11.659 111.183 1.00 34.95 167 GLY C C 1
ATOM 7293 O O . GLY C 1 187 ? 8.220 12.371 112.038 1.00 33.54 167 GLY C O 1
ATOM 7294 N N . SER C 1 188 ? 7.252 12.147 110.020 1.00 30.97 168 SER C N 1
ATOM 7295 C CA . SER C 1 188 ? 7.392 13.553 109.669 1.00 30.93 168 SER C CA 1
ATOM 7296 C C . SER C 1 188 ? 6.257 14.415 110.198 1.00 33.41 168 SER C C 1
ATOM 7297 O O . SER C 1 188 ? 6.273 15.631 109.981 1.00 34.56 168 SER C O 1
ATOM 7300 N N . MET C 1 189 ? 5.282 13.833 110.873 1.00 32.52 169 MET C N 1
ATOM 7301 C CA . MET C 1 189 ? 4.238 14.663 111.444 1.00 38.33 169 MET C CA 1
ATOM 7302 C C . MET C 1 189 ? 4.731 15.331 112.726 1.00 40.28 169 MET C C 1
ATOM 7303 O O . MET C 1 189 ? 5.624 14.811 113.401 1.00 42.38 169 MET C O 1
ATOM 7308 N N . PRO C 1 190 ? 4.177 16.490 113.073 1.00 40.27 170 PRO C N 1
ATOM 7309 C CA . PRO C 1 190 ? 4.662 17.222 114.250 1.00 41.98 170 PRO C CA 1
ATOM 7310 C C . PRO C 1 190 ? 4.430 16.448 115.539 1.00 43.98 170 PRO C C 1
ATOM 7311 O O . PRO C 1 190 ? 3.687 15.466 115.600 1.00 40.71 170 PRO C O 1
ATOM 7315 N N . ALA C 1 191 ? 5.095 16.926 116.591 1.00 43.11 171 ALA C N 1
ATOM 7316 C CA . ALA C 1 191 ? 5.068 16.253 117.882 1.00 43.66 171 ALA C CA 1
ATOM 7317 C C . ALA C 1 191 ? 3.645 16.146 118.418 1.00 41.74 171 ALA C C 1
ATOM 7318 O O . ALA C 1 191 ? 2.924 17.145 118.514 1.00 43.54 171 ALA C O 1
ATOM 7320 N N . GLY C 1 192 ? 3.240 14.924 118.758 1.00 40.78 172 GLY C N 1
ATOM 7321 C CA . GLY C 1 192 ? 1.981 14.694 119.435 1.00 36.14 172 GLY C CA 1
ATOM 7322 C C . GLY C 1 192 ? 0.773 14.525 118.541 1.00 39.13 172 GLY C C 1
ATOM 7323 O O . GLY C 1 192 ? -0.330 14.306 119.059 1.00 41.19 172 GLY C O 1
ATOM 7324 N N . ILE C 1 193 ? 0.935 14.615 117.223 1.00 34.07 173 ILE C N 1
ATOM 7325 C CA . ILE C 1 193 ? -0.209 14.479 116.327 1.00 33.21 173 ILE C CA 1
ATOM 7326 C C . ILE C 1 193 ? -0.523 13.012 116.070 1.00 32.71 173 ILE C C 1
ATOM 7327 O O . ILE C 1 193 ? -1.683 12.589 116.142 1.00 32.72 173 ILE C O 1
ATOM 7332 N N . ALA C 1 194 ? 0.498 12.218 115.765 1.00 27.79 174 ALA C N 1
ATOM 7333 C CA . ALA C 1 194 ? 0.299 10.827 115.383 1.00 29.64 174 ALA C CA 1
ATOM 7334 C C . ALA C 1 194 ? 0.023 9.955 116.599 1.00 28.25 174 ALA C C 1
ATOM 7335 O O . ALA C 1 194 ? 0.615 10.147 117.665 1.00 26.29 174 ALA C O 1
ATOM 7337 N N . ARG C 1 195 ? -0.887 8.991 116.434 1.00 24.10 175 ARG C N 1
ATOM 7338 C CA . ARG C 1 195 ? -1.148 7.973 117.444 1.00 24.80 175 ARG C CA 1
ATOM 7339 C C . ARG C 1 195 ? -1.114 6.605 116.783 1.00 22.48 175 ARG C C 1
ATOM 7340 O O . ARG C 1 195 ? -1.832 6.371 115.806 1.00 22.76 175 ARG C O 1
ATOM 7348 N N . GLY C 1 196 ? -0.278 5.713 117.307 1.00 21.66 176 GLY C N 1
ATOM 7349 C CA . GLY C 1 196 ? -0.102 4.387 116.749 1.00 22.77 176 GLY C CA 1
ATOM 7350 C C . GLY C 1 196 ? -0.865 3.311 117.503 1.00 23.09 176 GLY C C 1
ATOM 7351 O O . GLY C 1 196 ? -1.068 3.396 118.716 1.00 23.89 176 GLY C O 1
ATOM 7352 N N . TYR C 1 197 ? -1.285 2.287 116.763 1.00 20.29 177 TYR C N 1
ATOM 7353 C CA . TYR C 1 197 ? -1.966 1.119 117.316 1.00 19.47 177 TYR C CA 1
ATOM 7354 C C . TYR C 1 197 ? -1.218 -0.097 116.800 1.00 18.24 177 TYR C C 1
ATOM 7355 O O . TYR C 1 197 ? -1.247 -0.370 115.598 1.00 21.40 177 TYR C O 1
ATOM 7364 N N . ASP C 1 198 ? -0.577 -0.845 117.693 1.00 18.50 178 ASP C N 1
ATOM 7365 C CA . ASP C 1 198 ? 0.434 -1.809 117.277 1.00 18.25 178 ASP C CA 1
ATOM 7366 C C . ASP C 1 198 ? 0.264 -3.126 118.019 1.00 18.56 178 ASP C C 1
ATOM 7367 O O . ASP C 1 198 ? 0.144 -3.132 119.248 1.00 18.31 178 ASP C O 1
ATOM 7372 N N . ARG C 1 199 ? 0.288 -4.233 117.277 1.00 18.43 179 ARG C N 1
ATOM 7373 C CA . ARG C 1 199 ? 0.373 -5.563 117.874 1.00 19.56 179 ARG C CA 1
ATOM 7374 C C . ARG C 1 199 ? 1.276 -6.442 117.027 1.00 21.22 179 ARG C C 1
ATOM 7375 O O . ARG C 1 199 ? 1.015 -6.636 115.838 1.00 19.82 179 ARG C O 1
ATOM 7383 N N . ILE C 1 200 ? 2.325 -6.984 117.639 1.00 21.35 180 ILE C N 1
ATOM 7384 C CA . ILE C 1 200 ? 3.190 -7.968 117.001 1.00 20.57 180 ILE C CA 1
ATOM 7385 C C . ILE C 1 200 ? 2.770 -9.344 117.493 1.00 21.46 180 ILE C C 1
ATOM 7386 O O . ILE C 1 200 ? 2.647 -9.570 118.705 1.00 22.99 180 ILE C O 1
ATOM 7391 N N . TYR C 1 201 ? 2.525 -10.256 116.562 1.00 20.53 181 TYR C N 1
ATOM 7392 C CA . TYR C 1 201 ? 2.061 -11.572 116.964 1.00 19.40 181 TYR C CA 1
ATOM 7393 C C . TYR C 1 201 ? 3.255 -12.431 117.374 1.00 19.15 181 TYR C C 1
ATOM 7394 O O . TYR C 1 201 ? 4.379 -12.192 116.925 1.00 18.35 181 TYR C O 1
ATOM 7403 N N . PRO C 1 202 ? 3.048 -13.405 118.267 1.00 17.67 182 PRO C N 1
ATOM 7404 C CA . PRO C 1 202 ? 4.184 -14.179 118.799 1.00 19.38 182 PRO C CA 1
ATOM 7405 C C . PRO C 1 202 ? 4.667 -15.307 117.887 1.00 16.29 182 PRO C C 1
ATOM 7406 O O . PRO C 1 202 ? 4.982 -16.404 118.349 1.00 19.72 182 PRO C O 1
ATOM 7410 N N . PHE C 1 203 ? 4.724 -15.045 116.586 1.00 19.02 183 PHE C N 1
ATOM 7411 C CA . PHE C 1 203 ? 5.223 -16.003 115.611 1.00 17.73 183 PHE C CA 1
ATOM 7412 C C . PHE C 1 203 ? 5.618 -15.234 114.361 1.00 17.74 183 PHE C C 1
ATOM 7413 O O . PHE C 1 203 ? 5.194 -14.092 114.153 1.00 21.22 183 PHE C O 1
ATOM 7421 N N . GLY C 1 204 ? 6.444 -15.873 113.539 1.00 18.72 184 GLY C N 1
ATOM 7422 C CA . GLY C 1 204 ? 6.685 -15.386 112.193 1.00 18.81 184 GLY C CA 1
ATOM 7423 C C . GLY C 1 204 ? 6.265 -16.403 111.148 1.00 19.75 184 GLY C C 1
ATOM 7424 O O . GLY C 1 204 ? 5.647 -17.424 111.471 1.00 18.07 184 GLY C O 1
ATOM 7425 N N . TRP C 1 205 ? 6.580 -16.137 109.882 1.00 18.57 185 TRP C N 1
ATOM 7426 C CA . TRP C 1 205 ? 6.403 -17.116 108.821 1.00 17.89 185 TRP C CA 1
ATOM 7427 C C . TRP C 1 205 ? 7.762 -17.462 108.239 1.00 20.48 185 TRP C C 1
ATOM 7428 O O . TRP C 1 205 ? 8.514 -16.563 107.851 1.00 20.62 185 TRP C O 1
ATOM 7439 N N . LEU C 1 206 ? 8.060 -18.755 108.159 1.00 18.88 186 LEU C N 1
ATOM 7440 C CA . LEU C 1 206 ? 9.152 -19.252 107.327 1.00 22.48 186 LEU C CA 1
ATOM 7441 C C . LEU C 1 206 ? 8.582 -19.531 105.940 1.00 20.76 186 LEU C C 1
ATOM 7442 O O . LEU C 1 206 ? 7.733 -20.415 105.775 1.00 19.21 186 LEU C O 1
ATOM 7447 N N . GLY C 1 207 ? 9.041 -18.783 104.937 1.00 22.94 187 GLY C N 1
ATOM 7448 C CA . GLY C 1 207 ? 8.526 -18.897 103.584 1.00 23.53 187 GLY C CA 1
ATOM 7449 C C . GLY C 1 207 ? 9.559 -19.509 102.655 1.00 24.44 187 GLY C C 1
ATOM 7450 O O . GLY C 1 207 ? 10.762 -19.314 102.835 1.00 26.44 187 GLY C O 1
ATOM 7451 N N . ILE C 1 208 ? 9.084 -20.282 101.676 1.00 25.66 188 ILE C N 1
ATOM 7452 C CA . ILE C 1 208 ? 9.954 -20.888 100.674 1.00 28.76 188 ILE C CA 1
ATOM 7453 C C . ILE C 1 208 ? 9.273 -20.831 99.314 1.00 30.98 188 ILE C C 1
ATOM 7454 O O . ILE C 1 208 ? 8.053 -20.689 99.205 1.00 27.45 188 ILE C O 1
ATOM 7459 N N . LEU C 1 209 ? 10.091 -20.941 98.268 1.00 33.32 189 LEU C N 1
ATOM 7460 C CA . LEU C 1 209 ? 9.631 -21.208 96.912 1.00 36.09 189 LEU C CA 1
ATOM 7461 C C . LEU C 1 209 ? 10.151 -22.574 96.495 1.00 39.06 189 LEU C C 1
ATOM 7462 O O . LEU C 1 209 ? 11.327 -22.888 96.712 1.00 40.54 189 LEU C O 1
ATOM 7467 N N . ALA C 1 210 ? 9.281 -23.384 95.906 1.00 37.33 190 ALA C N 1
ATOM 7468 C CA . ALA C 1 210 ? 9.605 -24.760 95.572 1.00 39.12 190 ALA C CA 1
ATOM 7469 C C . ALA C 1 210 ? 9.405 -24.991 94.085 1.00 41.06 190 ALA C C 1
ATOM 7470 O O . ALA C 1 210 ? 8.413 -24.542 93.506 1.00 39.07 190 ALA C O 1
ATOM 7472 N N . ASP C 1 211 ? 10.353 -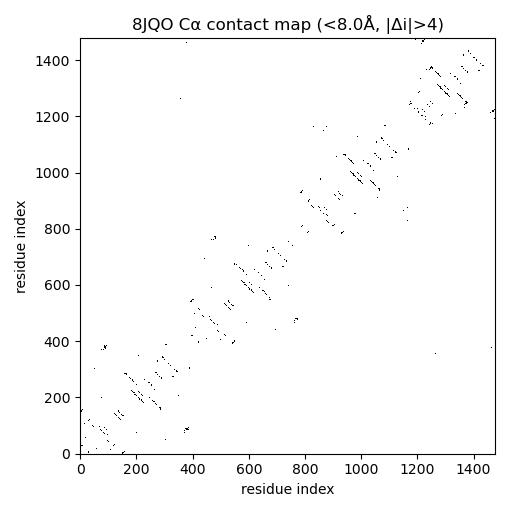25.697 93.473 1.00 43.46 191 ASP C N 1
ATOM 7473 C CA . ASP C 1 211 ? 10.210 -26.124 92.082 1.00 45.92 191 ASP C CA 1
ATOM 7474 C C . ASP C 1 211 ? 9.521 -27.487 92.055 1.00 43.54 191 ASP C C 1
ATOM 7475 O O . ASP C 1 211 ? 10.120 -28.536 91.812 1.00 46.49 191 ASP C O 1
ATOM 7480 N N . ALA C 1 212 ? 8.223 -27.443 92.339 1.00 43.02 192 ALA C N 1
ATOM 7481 C CA . ALA C 1 212 ? 7.361 -28.612 92.355 1.00 42.92 192 ALA C CA 1
ATOM 7482 C C . ALA C 1 212 ? 5.961 -28.155 91.990 1.00 43.17 192 ALA C C 1
ATOM 7483 O O . ALA C 1 212 ? 5.568 -27.036 92.341 1.00 42.93 192 ALA C O 1
ATOM 7485 N N . PRO C 1 213 ? 5.192 -28.981 91.278 1.00 45.27 193 PRO C N 1
ATOM 7486 C CA . PRO C 1 213 ? 3.843 -28.571 90.906 1.00 44.25 193 PRO C CA 1
ATOM 7487 C C . PRO C 1 213 ? 2.937 -28.543 92.120 1.00 45.04 193 PRO C C 1
ATOM 7488 O O . PRO C 1 213 ? 3.089 -29.359 93.047 1.00 43.58 193 PRO C O 1
ATOM 7492 N N . PRO C 1 214 ? 1.988 -27.610 92.175 1.00 47.26 194 PRO C N 1
ATOM 7493 C CA . PRO C 1 214 ? 1.043 -27.581 93.298 1.00 44.62 194 PRO C CA 1
ATOM 7494 C C . PRO C 1 214 ? 0.196 -28.843 93.342 1.00 45.07 194 PRO C C 1
ATOM 7495 O O . PRO C 1 214 ? -0.223 -29.368 92.308 1.00 43.19 194 PRO C O 1
ATOM 7499 N N . ALA C 1 215 ? -0.054 -29.329 94.563 1.00 43.50 195 ALA C N 1
ATOM 7500 C CA . ALA C 1 215 ? -0.900 -30.504 94.739 1.00 44.12 195 ALA C CA 1
ATOM 7501 C C . ALA C 1 215 ? -2.370 -30.192 94.502 1.00 43.25 195 ALA C C 1
ATOM 7502 O O . ALA C 1 215 ? -3.136 -31.093 94.148 1.00 46.12 195 ALA C O 1
ATOM 7504 N N . SER C 1 216 ? -2.773 -28.942 94.675 1.00 42.25 196 SER C N 1
ATOM 7505 C CA . SER C 1 216 ? -4.133 -28.497 94.423 1.00 43.14 196 SER C CA 1
ATOM 7506 C C . SER C 1 216 ? -4.086 -27.138 93.747 1.00 40.05 196 SER C C 1
ATOM 7507 O O . SER C 1 216 ? -3.105 -26.401 93.890 1.00 41.14 196 SER C O 1
ATOM 7510 N N . PRO C 1 217 ? -5.133 -26.778 92.994 1.00 41.40 197 PRO C N 1
ATOM 7511 C CA . PRO C 1 217 ? -5.165 -25.444 92.377 1.00 39.88 197 PRO C CA 1
ATOM 7512 C C . PRO C 1 217 ? -5.589 -24.334 93.323 1.00 39.87 197 PRO C C 1
ATOM 7513 O O . PRO C 1 217 ? -5.249 -23.171 93.067 1.00 40.35 197 PRO C O 1
ATOM 7517 N N . ASP C 1 218 ? -6.315 -24.652 94.393 1.00 36.31 198 ASP C N 1
ATOM 7518 C CA . ASP C 1 218 ? -6.777 -23.644 95.337 1.00 31.99 198 ASP C CA 1
ATOM 7519 C C . ASP C 1 218 ? -5.668 -23.262 96.309 1.00 27.88 198 ASP C C 1
ATOM 7520 O O . ASP C 1 218 ? -4.866 -24.108 96.715 1.00 29.96 198 ASP C O 1
ATOM 7525 N N . VAL C 1 219 ? -5.617 -21.974 96.673 1.00 27.47 199 VAL C N 1
ATOM 7526 C CA . VAL C 1 219 ? -4.822 -21.572 97.830 1.00 22.69 199 VAL C CA 1
ATOM 7527 C C . VAL C 1 219 ? -5.298 -22.379 99.021 1.00 21.43 199 VAL C C 1
ATOM 7528 O O . VAL C 1 219 ? -6.505 -22.522 99.234 1.00 21.84 199 VAL C O 1
ATOM 7532 N N . THR C 1 220 ? -4.356 -22.937 99.781 1.00 21.30 200 THR C N 1
ATOM 7533 C CA . THR C 1 220 ? -4.668 -23.945 100.785 1.00 18.83 200 THR C CA 1
ATOM 7534 C C . THR C 1 220 ? -4.086 -23.541 102.132 1.00 19.44 200 THR C C 1
ATOM 7535 O O . THR C 1 220 ? -2.884 -23.278 102.245 1.00 19.59 200 THR C O 1
ATOM 7539 N N . TRP C 1 221 ? -4.941 -23.501 103.151 1.00 18.20 201 TRP C N 1
ATOM 7540 C CA . TRP C 1 221 ? -4.549 -23.108 104.499 1.00 19.81 201 TRP C CA 1
ATOM 7541 C C . TRP C 1 221 ? -4.568 -24.335 105.395 1.00 18.01 201 TRP C C 1
ATOM 7542 O O . TRP C 1 221 ? -5.610 -24.978 105.533 1.00 19.70 201 TRP C O 1
ATOM 7553 N N . GLY C 1 222 ? -3.437 -24.630 106.024 1.00 15.75 202 GLY C N 1
ATOM 7554 C CA . GLY C 1 222 ? -3.373 -25.726 106.972 1.00 18.15 202 GLY C CA 1
ATOM 7555 C C . GLY C 1 222 ? -3.491 -25.196 108.384 1.00 18.20 202 GLY C C 1
ATOM 7556 O O . GLY C 1 222 ? -2.527 -24.669 108.934 1.00 18.83 202 GLY C O 1
ATOM 7557 N N . CYS C 1 223 ? -4.673 -25.322 108.978 1.00 19.57 203 CYS C N 1
ATOM 7558 C CA . CYS C 1 223 ? -4.952 -24.724 110.284 1.00 20.52 203 CYS C CA 1
ATOM 7559 C C . CYS C 1 223 ? -4.925 -25.783 111.383 1.00 25.94 203 CYS C C 1
ATOM 7560 O O . CYS C 1 223 ? -5.889 -25.940 112.122 1.00 37.16 203 CYS C O 1
ATOM 7563 N N . SER C 1 224 ? -3.817 -26.503 111.509 1.00 28.74 204 SER C N 1
ATOM 7564 C CA . SER C 1 224 ? -3.765 -27.624 112.443 1.00 36.65 204 SER C CA 1
ATOM 7565 C C . SER C 1 224 ? -3.114 -27.207 113.759 1.00 32.21 204 SER C C 1
ATOM 7566 O O . SER C 1 224 ? -2.565 -26.112 113.901 1.00 26.00 204 SER C O 1
ATOM 7569 N N . ASP C 1 225 ? -3.179 -28.115 114.735 1.00 33.48 205 ASP C N 1
ATOM 7570 C CA . ASP C 1 225 ? -2.660 -27.835 116.065 1.00 29.76 205 ASP C CA 1
ATOM 7571 C C . ASP C 1 225 ? -1.137 -27.836 116.130 1.00 30.87 205 ASP C C 1
ATOM 7572 O O . ASP C 1 225 ? -0.586 -27.468 117.171 1.00 26.75 205 ASP C O 1
ATOM 7577 N N . ARG C 1 226 ? -0.441 -28.232 115.057 1.00 30.34 206 ARG C N 1
ATOM 7578 C CA . ARG C 1 226 ? 1.007 -28.069 115.003 1.00 29.74 206 ARG C CA 1
ATOM 7579 C C . ARG C 1 226 ? 1.420 -26.655 114.629 1.00 27.99 206 ARG C C 1
ATOM 7580 O O . ARG C 1 226 ? 2.600 -26.307 114.771 1.00 29.59 206 ARG C O 1
ATOM 7588 N N . GLY C 1 227 ? 0.484 -25.836 114.163 1.00 24.89 207 GLY C N 1
ATOM 7589 C CA . GLY C 1 227 ? 0.840 -24.524 113.673 1.00 24.70 207 GLY C CA 1
ATOM 7590 C C . GLY C 1 227 ? 0.353 -24.317 112.256 1.00 19.14 207 GLY C C 1
ATOM 7591 O O . GLY C 1 227 ? 0.025 -25.272 111.539 1.00 21.08 207 GLY C O 1
ATOM 7592 N N . PHE C 1 228 ? 0.323 -23.057 111.847 1.00 16.32 208 PHE C N 1
ATOM 7593 C CA . PHE C 1 228 ? -0.185 -22.702 110.535 1.00 16.60 208 PHE C CA 1
ATOM 7594 C C . PHE C 1 228 ? 0.763 -23.133 109.424 1.00 16.44 208 PHE C C 1
ATOM 7595 O O . PHE C 1 228 ? 1.987 -23.157 109.586 1.00 16.32 208 PHE C O 1
ATOM 7603 N N . ALA C 1 229 ? 0.172 -23.439 108.273 1.00 15.38 209 ALA C N 1
ATOM 7604 C CA . ALA C 1 229 ? 0.922 -23.609 107.036 1.00 16.39 209 ALA C CA 1
ATOM 7605 C C . ALA C 1 229 ? 0.043 -23.159 105.883 1.00 18.42 209 ALA C C 1
ATOM 7606 O O . ALA C 1 229 ? -1.186 -23.204 105.969 1.00 18.02 209 ALA C O 1
ATOM 7608 N N . MET C 1 230 ? 0.679 -22.728 104.795 1.00 18.03 210 MET C N 1
ATOM 7609 C CA . MET C 1 230 ? -0.079 -22.299 103.628 1.00 20.64 210 MET C CA 1
ATOM 7610 C C . MET C 1 230 ? 0.627 -22.757 102.361 1.00 22.50 210 MET C C 1
ATOM 7611 O O . MET C 1 230 ? 1.859 -22.776 102.306 1.00 22.20 210 MET C O 1
ATOM 7616 N N . MET C 1 231 ? -0.165 -23.135 101.357 1.00 21.90 211 MET C N 1
ATOM 7617 C CA . MET C 1 231 ? 0.334 -23.500 100.035 1.00 24.60 211 MET C CA 1
ATOM 7618 C C . MET C 1 231 ? -0.383 -22.681 98.972 1.00 29.33 211 MET C C 1
ATOM 7619 O O . MET C 1 231 ? -1.615 -22.593 98.977 1.00 24.85 211 MET C O 1
ATOM 7624 N N . SER C 1 232 ? 0.379 -22.113 98.039 1.00 33.07 212 SER C N 1
ATOM 7625 C CA . SER C 1 232 ? -0.216 -21.356 96.948 1.00 34.95 212 SER C CA 1
ATOM 7626 C C . SER C 1 232 ? 0.558 -21.602 95.662 1.00 39.30 212 SER C C 1
ATOM 7627 O O . SER C 1 232 ? 1.786 -21.733 95.676 1.00 38.58 212 SER C O 1
ATOM 7630 N N . MET C 1 233 ? -0.173 -21.671 94.554 1.00 44.20 213 MET C N 1
ATOM 7631 C CA . MET C 1 233 ? 0.428 -21.892 93.248 1.00 46.02 213 MET C CA 1
ATOM 7632 C C . MET C 1 233 ? 1.058 -20.601 92.744 1.00 47.84 213 MET C C 1
ATOM 7633 O O . MET C 1 233 ? 0.385 -19.569 92.655 1.00 45.86 213 MET C O 1
ATOM 7638 N N . ARG C 1 234 ? 2.350 -20.657 92.426 1.00 46.83 214 ARG C N 1
ATOM 7639 C CA . ARG C 1 234 ? 2.982 -19.577 91.681 1.00 52.45 214 ARG C CA 1
ATOM 7640 C C . ARG C 1 234 ? 2.874 -19.822 90.178 1.00 52.42 214 ARG C C 1
ATOM 7641 O O . ARG C 1 234 ? 2.534 -18.914 89.415 1.00 55.87 214 ARG C O 1
ATOM 7649 N N . SER C 1 235 ? 3.150 -21.047 89.753 1.00 51.42 215 SER C N 1
ATOM 7650 C CA . SER C 1 235 ? 2.982 -21.482 88.373 1.00 52.57 215 SER C CA 1
ATOM 7651 C C . SER C 1 235 ? 2.618 -22.956 88.417 1.00 52.57 215 SER C C 1
ATOM 7652 O O . SER C 1 235 ? 2.633 -23.572 89.488 1.00 54.60 215 SER C O 1
ATOM 7655 N N . PRO C 1 236 ? 2.258 -23.555 87.276 1.00 53.66 216 PRO C N 1
ATOM 7656 C CA . PRO C 1 236 ? 2.002 -25.008 87.270 1.00 51.81 216 PRO C CA 1
ATOM 7657 C C . PRO C 1 236 ? 3.181 -25.859 87.736 1.00 51.02 216 PRO C C 1
ATOM 7658 O O . PRO C 1 236 ? 2.993 -27.064 87.959 1.00 52.56 216 PRO C O 1
ATOM 7662 N N . THR C 1 237 ? 4.380 -25.288 87.889 1.00 49.15 217 THR C N 1
ATOM 7663 C CA . THR C 1 237 ? 5.536 -26.051 88.344 1.00 47.61 217 THR C CA 1
ATOM 7664 C C . THR C 1 237 ? 6.259 -25.401 89.520 1.00 46.57 217 THR C C 1
ATOM 7665 O O . THR C 1 237 ? 7.341 -25.871 89.897 1.00 47.98 217 THR C O 1
ATOM 7669 N N . VAL C 1 238 ? 5.714 -24.332 90.102 1.00 44.57 218 VAL C N 1
ATOM 7670 C CA . VAL C 1 238 ? 6.353 -23.641 91.218 1.00 43.78 218 VAL C CA 1
ATOM 7671 C C . VAL C 1 238 ? 5.318 -23.372 92.305 1.00 42.82 218 VAL C C 1
ATOM 7672 O O . VAL C 1 238 ? 4.257 -22.801 92.033 1.00 41.19 218 VAL C O 1
ATOM 7676 N N . THR C 1 239 ? 5.640 -23.767 93.536 1.00 40.77 219 THR C N 1
ATOM 7677 C CA . THR C 1 239 ? 4.767 -23.601 94.691 1.00 36.74 219 THR C CA 1
ATOM 7678 C C . THR C 1 239 ? 5.362 -22.589 95.663 1.00 34.58 219 THR C C 1
ATOM 7679 O O . THR C 1 239 ? 6.571 -22.584 95.904 1.00 35.90 219 THR C O 1
ATOM 7683 N N . ARG C 1 240 ? 4.509 -21.734 96.222 1.00 34.11 220 ARG C N 1
ATOM 7684 C CA . ARG C 1 240 ? 4.879 -20.859 97.328 1.00 30.44 220 ARG C CA 1
ATOM 7685 C C . ARG C 1 240 ? 4.287 -21.429 98.614 1.00 29.07 220 ARG C C 1
ATOM 7686 O O . ARG C 1 240 ? 3.089 -21.716 98.668 1.00 28.38 220 ARG C O 1
ATOM 7694 N N . LEU C 1 241 ? 5.121 -21.607 99.639 1.00 27.15 221 LEU C N 1
ATOM 7695 C CA . LEU C 1 241 ? 4.671 -22.240 100.878 1.00 23.79 221 LEU C CA 1
ATOM 7696 C C . LEU C 1 241 ? 5.176 -21.467 102.089 1.00 23.45 221 LEU C C 1
ATOM 7697 O O . LEU C 1 241 ? 6.252 -20.869 102.059 1.00 23.30 221 LEU C O 1
ATOM 7702 N N . TYR C 1 242 ? 4.402 -21.520 103.178 1.00 19.91 222 TYR C N 1
ATOM 7703 C CA . TYR C 1 242 ? 4.749 -20.830 104.414 1.00 19.22 222 TYR C CA 1
ATOM 7704 C C . TYR C 1 242 ? 4.508 -21.742 105.609 1.00 17.47 222 TYR C C 1
ATOM 7705 O O . TYR C 1 242 ? 3.583 -22.551 105.598 1.00 19.28 222 TYR C O 1
ATOM 7714 N N . LEU C 1 243 ? 5.322 -21.566 106.657 1.00 18.72 223 LEU C N 1
ATOM 7715 C CA . LEU C 1 243 ? 5.143 -22.266 107.932 1.00 16.04 223 LEU C CA 1
ATOM 7716 C C . LEU C 1 243 ? 5.205 -21.286 109.090 1.00 16.96 223 LEU C C 1
ATOM 7717 O O . LEU C 1 243 ? 6.121 -20.466 109.165 1.00 18.55 223 LEU C O 1
ATOM 7722 N N . GLN C 1 244 ? 4.272 -21.415 110.040 1.00 14.43 224 GLN C N 1
ATOM 7723 C CA . GLN C 1 244 ? 4.409 -20.682 111.290 1.00 15.66 224 GLN C CA 1
ATOM 7724 C C . GLN C 1 244 ? 5.695 -21.096 111.995 1.00 18.25 224 GLN C C 1
ATOM 7725 O O . GLN C 1 244 ? 5.976 -22.288 112.123 1.00 17.85 224 GLN C O 1
ATOM 7731 N N . CYS C 1 245 ? 6.466 -20.108 112.464 1.00 16.65 225 CYS C N 1
ATOM 7732 C CA . CYS C 1 245 ? 7.717 -20.351 113.182 1.00 17.63 225 CYS C CA 1
ATOM 7733 C C . CYS C 1 245 ? 7.834 -19.346 114.325 1.00 19.46 225 CYS C C 1
ATOM 7734 O O . CYS C 1 245 ? 6.989 -18.464 114.489 1.00 19.82 225 CYS C O 1
ATOM 7737 N N . GLU C 1 246 ? 8.883 -19.494 115.141 1.00 19.44 226 GLU C N 1
ATOM 7738 C CA . GLU C 1 246 ? 9.171 -18.504 116.168 1.00 22.78 226 GLU C CA 1
ATOM 7739 C C . GLU C 1 246 ? 9.462 -17.155 115.513 1.00 24.44 226 GLU C C 1
ATOM 7740 O O . GLU C 1 246 ? 9.980 -17.108 114.394 1.00 22.38 226 GLU C O 1
ATOM 7746 N N . PRO C 1 247 ? 9.133 -16.039 116.181 1.00 25.01 227 PRO C N 1
ATOM 7747 C CA . PRO C 1 247 ? 9.305 -14.731 115.525 1.00 24.74 227 PRO C CA 1
ATOM 7748 C C . PRO C 1 247 ? 10.757 -14.394 115.248 1.00 26.80 227 PRO C C 1
ATOM 7749 O O . PRO C 1 247 ? 11.051 -13.713 114.258 1.00 30.16 227 PRO C O 1
ATOM 7753 N N . ASP C 1 248 ? 11.677 -14.865 116.083 1.00 26.34 228 ASP C N 1
ATOM 7754 C CA . ASP C 1 248 ? 13.098 -14.626 115.876 1.00 30.85 228 ASP C CA 1
ATOM 7755 C C . ASP C 1 248 ? 13.798 -15.828 115.255 1.00 30.11 228 ASP C C 1
ATOM 7756 O O . ASP C 1 248 ? 15.002 -16.016 115.466 1.00 32.81 228 ASP C O 1
ATOM 7761 N N . GLU C 1 249 ? 13.070 -16.648 114.493 1.00 26.82 229 GLU C N 1
ATOM 7762 C CA . GLU C 1 249 ? 13.624 -17.920 114.050 1.00 24.49 229 GLU C CA 1
ATOM 7763 C C . GLU C 1 249 ? 14.811 -17.718 113.115 1.00 24.15 229 GLU C C 1
ATOM 7764 O O . GLU C 1 249 ? 14.822 -16.817 112.273 1.00 25.13 229 GLU C O 1
ATOM 7770 N N . ASP C 1 250 ? 15.816 -18.575 113.286 1.00 23.19 230 ASP C N 1
ATOM 7771 C CA . ASP C 1 250 ? 16.982 -18.624 112.415 1.00 22.41 230 ASP C CA 1
ATOM 7772 C C . ASP C 1 250 ? 16.674 -19.562 111.253 1.00 21.59 230 ASP C C 1
ATOM 7773 O O . ASP C 1 250 ? 16.459 -20.756 111.486 1.00 20.27 230 ASP C O 1
ATOM 7778 N N . PRO C 1 251 ? 16.617 -19.085 110.007 1.00 21.28 231 PRO C N 1
ATOM 7779 C CA . PRO C 1 251 ? 16.297 -20.003 108.900 1.00 23.20 231 PRO C CA 1
ATOM 7780 C C . PRO C 1 251 ? 17.324 -21.108 108.727 1.00 20.81 231 PRO C C 1
ATOM 7781 O O . PRO C 1 251 ? 16.999 -22.148 108.147 1.00 22.47 231 PRO C O 1
ATOM 7785 N N . ASP C 1 252 ? 18.549 -20.918 109.224 1.00 24.72 232 ASP C N 1
ATOM 7786 C CA . ASP C 1 252 ? 19.544 -21.983 109.193 1.00 20.97 232 ASP C CA 1
ATOM 7787 C C . ASP C 1 252 ? 19.101 -23.202 109.995 1.00 22.76 232 ASP C C 1
ATOM 7788 O O . ASP C 1 252 ? 19.596 -24.309 109.751 1.00 23.63 232 ASP C O 1
ATOM 7793 N N . ALA C 1 253 ? 18.175 -23.030 110.941 1.00 20.30 233 ALA C N 1
ATOM 7794 C CA . ALA C 1 253 ? 17.703 -24.159 111.731 1.00 22.28 233 ALA C CA 1
ATOM 7795 C C . ALA C 1 253 ? 16.782 -25.083 110.944 1.00 22.33 233 ALA C C 1
ATOM 7796 O O . ALA C 1 253 ? 16.466 -26.175 111.429 1.00 21.82 233 ALA C O 1
ATOM 7798 N N . TRP C 1 254 ? 16.378 -24.695 109.736 1.00 22.34 234 TRP C N 1
ATOM 7799 C CA . TRP C 1 254 ? 15.388 -25.428 108.946 1.00 21.93 234 TRP C CA 1
ATOM 7800 C C . TRP C 1 254 ? 16.027 -25.953 107.667 1.00 24.88 234 TRP C C 1
ATOM 7801 O O . TRP C 1 254 ? 16.071 -25.253 106.652 1.00 24.00 234 TRP C O 1
ATOM 7812 N N . SER C 1 255 ? 16.491 -27.198 107.710 1.00 22.82 235 SER C N 1
ATOM 7813 C CA . SER C 1 255 ? 16.938 -27.864 106.496 1.00 24.72 235 SER C CA 1
ATOM 7814 C C . SER C 1 255 ? 15.755 -28.118 105.564 1.00 26.07 235 SER C C 1
ATOM 7815 O O . SER C 1 255 ? 14.591 -28.051 105.966 1.00 26.53 235 SER C O 1
ATOM 7818 N N . ASP C 1 256 ? 16.068 -28.434 104.303 1.00 27.38 236 ASP C N 1
ATOM 7819 C CA . ASP C 1 256 ? 15.016 -28.748 103.339 1.00 26.78 236 ASP C CA 1
ATOM 7820 C C . ASP C 1 256 ? 14.129 -29.883 103.833 1.00 29.19 236 ASP C C 1
ATOM 7821 O O . ASP C 1 256 ? 12.899 -29.817 103.710 1.00 28.59 236 ASP C O 1
ATOM 7826 N N . ASP C 1 257 ? 14.737 -30.929 104.401 1.00 25.41 237 ASP C N 1
ATOM 7827 C CA . ASP C 1 257 ? 13.966 -32.077 104.862 1.00 29.67 237 ASP C CA 1
ATOM 7828 C C . ASP C 1 257 ? 13.040 -31.697 106.011 1.00 25.52 237 ASP C C 1
ATOM 7829 O O . ASP C 1 257 ? 11.913 -32.194 106.091 1.00 28.22 237 ASP C O 1
ATOM 7834 N N . ARG C 1 258 ? 13.507 -30.834 106.923 1.00 27.49 238 ARG C N 1
ATOM 7835 C CA . ARG C 1 258 ? 12.647 -30.375 108.013 1.00 24.70 238 ARG C CA 1
ATOM 7836 C C . ARG C 1 258 ? 11.466 -29.580 107.473 1.00 24.78 238 ARG C C 1
ATOM 7837 O O . ARG C 1 258 ? 10.326 -29.760 107.918 1.00 22.22 238 ARG C O 1
ATOM 7845 N N . ILE C 1 259 ? 11.713 -28.724 106.480 1.00 25.07 239 ILE C N 1
ATOM 7846 C CA . ILE C 1 259 ? 10.644 -27.902 105.921 1.00 23.73 239 ILE C CA 1
ATOM 7847 C C . ILE C 1 259 ? 9.577 -28.773 105.265 1.00 23.95 239 ILE C C 1
ATOM 7848 O O . ILE C 1 259 ? 8.379 -28.595 105.504 1.00 21.19 239 ILE C O 1
ATOM 7853 N N . TRP C 1 260 ? 9.988 -29.729 104.425 1.00 26.33 240 TRP C N 1
ATOM 7854 C CA . TRP C 1 260 ? 8.992 -30.561 103.753 1.00 26.58 240 TRP C CA 1
ATOM 7855 C C . TRP C 1 260 ? 8.248 -31.454 104.737 1.00 25.74 240 TRP C C 1
ATOM 7856 O O . TRP C 1 260 ? 7.031 -31.635 104.616 1.00 29.85 240 TRP C O 1
ATOM 7867 N N . SER C 1 261 ? 8.961 -32.033 105.705 1.00 25.60 241 SER C N 1
ATOM 7868 C CA . SER C 1 261 ? 8.308 -32.899 106.678 1.00 27.69 241 SER C CA 1
ATOM 7869 C C . SER C 1 261 ? 7.227 -32.142 107.439 1.00 26.38 241 SER C C 1
ATOM 7870 O O . SER C 1 261 ? 6.122 -32.657 107.645 1.00 26.07 241 SER C O 1
ATOM 7873 N N . GLU C 1 262 ? 7.525 -30.907 107.840 1.00 24.05 242 GLU C N 1
ATOM 7874 C CA . GLU C 1 262 ? 6.563 -30.120 108.601 1.00 22.52 242 GLU C CA 1
ATOM 7875 C C . GLU C 1 262 ? 5.408 -29.651 107.717 1.00 23.91 242 GLU C C 1
ATOM 7876 O O . GLU C 1 262 ? 4.247 -29.653 108.146 1.00 21.58 242 GLU C O 1
ATOM 7882 N N . LEU C 1 263 ? 5.699 -29.268 106.473 1.00 22.74 243 LEU C N 1
ATOM 7883 C CA . LEU C 1 263 ? 4.632 -28.897 105.550 1.00 21.94 243 LEU C CA 1
ATOM 7884 C C . LEU C 1 263 ? 3.659 -30.051 105.321 1.00 22.27 243 LEU C C 1
ATOM 7885 O O . LEU C 1 263 ? 2.438 -29.846 105.315 1.00 22.06 243 LEU C O 1
ATOM 7890 N N . HIS C 1 264 ? 4.175 -31.274 105.133 1.00 21.03 244 HIS C N 1
ATOM 7891 C CA . HIS C 1 264 ? 3.297 -32.441 105.016 1.00 25.46 244 HIS C CA 1
ATOM 7892 C C . HIS C 1 264 ? 2.389 -32.580 106.238 1.00 21.39 244 HIS C C 1
ATOM 7893 O O . HIS C 1 264 ? 1.173 -32.771 106.107 1.00 21.57 244 HIS C O 1
ATOM 7900 N N . ARG C 1 265 ? 2.975 -32.503 107.440 1.00 21.67 245 ARG C N 1
ATOM 7901 C CA . ARG C 1 265 ? 2.210 -32.712 108.668 1.00 21.78 245 ARG C CA 1
ATOM 7902 C C . ARG C 1 265 ? 1.120 -31.666 108.842 1.00 21.78 245 ARG C C 1
ATOM 7903 O O . ARG C 1 265 ? 0.051 -31.958 109.393 1.00 22.75 245 ARG C O 1
ATOM 7911 N N . ARG C 1 266 ? 1.363 -30.448 108.381 1.00 18.41 246 ARG C N 1
ATOM 7912 C CA . ARG C 1 266 ? 0.406 -29.375 108.602 1.00 19.25 246 ARG C CA 1
ATOM 7913 C C . ARG C 1 266 ? -0.619 -29.237 107.484 1.00 20.37 246 ARG C C 1
ATOM 7914 O O . ARG C 1 266 ? -1.662 -28.614 107.701 1.00 20.42 246 ARG C O 1
ATOM 7922 N N . LEU C 1 267 ? -0.377 -29.823 106.309 1.00 21.56 247 LEU C N 1
ATOM 7923 C CA . LEU C 1 267 ? -1.249 -29.589 105.161 1.00 21.43 247 LEU C CA 1
ATOM 7924 C C . LEU C 1 267 ? -1.948 -30.832 104.629 1.00 21.36 247 LEU C C 1
ATOM 7925 O O . LEU C 1 267 ? -3.106 -30.741 104.216 1.00 19.91 247 LEU C O 1
ATOM 7930 N N . ASP C 1 268 ? -1.291 -31.991 104.616 1.00 23.78 248 ASP C N 1
ATOM 7931 C CA . ASP C 1 268 ? -1.874 -33.155 103.955 1.00 24.76 248 ASP C CA 1
ATOM 7932 C C . ASP C 1 268 ? -3.090 -33.651 104.727 1.00 26.91 248 ASP C C 1
ATOM 7933 O O . ASP C 1 268 ? -3.104 -33.654 105.963 1.00 22.91 248 ASP C O 1
ATOM 7938 N N . VAL C 1 269 ? -4.122 -34.057 103.986 1.00 25.34 249 VAL C N 1
ATOM 7939 C CA . VAL C 1 269 ? -5.304 -34.695 104.548 1.00 27.84 249 VAL C CA 1
ATOM 7940 C C . VAL C 1 269 ? -5.656 -35.903 103.690 1.00 31.50 249 VAL C C 1
ATOM 7941 O O . VAL C 1 269 ? -5.281 -35.992 102.520 1.00 30.71 249 VAL C O 1
ATOM 7945 N N . GLU C 1 270 ? -6.392 -36.838 104.288 1.00 32.76 250 GLU C N 1
ATOM 7946 C CA . GLU C 1 270 ? -6.822 -38.020 103.553 1.00 36.12 250 GLU C CA 1
ATOM 7947 C C . GLU C 1 270 ? -7.808 -37.643 102.452 1.00 34.83 250 GLU C C 1
ATOM 7948 O O . GLU C 1 270 ? -8.663 -36.768 102.626 1.00 32.40 250 GLU C O 1
ATOM 7954 N N . GLY C 1 271 ? -7.689 -38.316 101.310 1.00 34.46 251 GLY C N 1
ATOM 7955 C CA . GLY C 1 271 ? -8.575 -38.062 100.196 1.00 35.46 251 GLY C CA 1
ATOM 7956 C C . GLY C 1 271 ? -8.185 -36.899 99.312 1.00 33.62 251 GLY C C 1
ATOM 7957 O O . GLY C 1 271 ? -8.861 -36.659 98.303 1.00 37.92 251 GLY C O 1
ATOM 7958 N N . MET C 1 272 ? -7.130 -36.163 99.659 1.00 32.26 252 MET C N 1
ATOM 7959 C CA . MET C 1 272 ? -6.598 -35.092 98.834 1.00 36.34 252 MET C CA 1
ATOM 7960 C C . MET C 1 272 ? -5.177 -35.433 98.400 1.00 33.34 252 MET C C 1
ATOM 7961 O O . MET C 1 272 ? -4.467 -36.158 99.105 1.00 33.67 252 MET C O 1
ATOM 7966 N N . PRO C 1 273 ? -4.736 -34.942 97.243 1.00 36.43 253 PRO C N 1
ATOM 7967 C CA . PRO C 1 273 ? -3.384 -35.275 96.778 1.00 37.22 253 PRO C CA 1
ATOM 7968 C C . PRO C 1 273 ? -2.324 -34.702 97.709 1.00 35.33 253 PRO C C 1
ATOM 7969 O O . PRO C 1 273 ? -2.446 -33.583 98.211 1.00 39.72 253 PRO C O 1
ATOM 7973 N N . SER C 1 274 ? -1.286 -35.495 97.951 1.00 34.28 254 SER C N 1
ATOM 7974 C CA . SER C 1 274 ? -0.248 -35.111 98.893 1.00 36.38 254 SER C CA 1
ATOM 7975 C C . SER C 1 274 ? 0.636 -34.005 98.321 1.00 36.68 254 SER C C 1
ATOM 7976 O O . SER C 1 274 ? 0.718 -33.801 97.106 1.00 38.54 254 SER C O 1
ATOM 7979 N N . LEU C 1 275 ? 1.308 -33.286 99.224 1.00 35.44 255 LEU C N 1
ATOM 7980 C CA . LEU C 1 275 ? 2.257 -32.259 98.812 1.00 35.49 255 LEU C CA 1
ATOM 7981 C C . LEU C 1 275 ? 3.315 -32.842 97.886 1.00 36.49 255 LEU C C 1
ATOM 7982 O O . LEU C 1 275 ? 3.832 -33.939 98.116 1.00 33.28 255 LEU C O 1
ATOM 7987 N N . ARG C 1 276 ? 3.642 -32.093 96.840 1.00 37.61 256 ARG C N 1
ATOM 7988 C CA . ARG C 1 276 ? 4.729 -32.437 95.936 1.00 40.69 256 ARG C CA 1
ATOM 7989 C C . ARG C 1 276 ? 5.986 -31.687 96.354 1.00 39.39 256 ARG C C 1
ATOM 7990 O O . ARG C 1 276 ? 5.961 -30.461 96.500 1.00 38.69 256 ARG C O 1
ATOM 7998 N N . GLU C 1 277 ? 7.071 -32.424 96.564 1.00 38.87 257 GLU C N 1
ATOM 7999 C CA . GLU C 1 277 ? 8.339 -31.835 96.962 1.00 40.08 257 GLU C CA 1
ATOM 8000 C C . GLU C 1 277 ? 9.200 -31.545 95.734 1.00 44.35 257 GLU C C 1
ATOM 8001 O O . GLU C 1 277 ? 9.024 -32.133 94.665 1.00 48.19 257 GLU C O 1
ATOM 8007 N N . GLY C 1 278 ? 10.136 -30.616 95.903 1.00 43.92 258 GLY C N 1
ATOM 8008 C CA . GLY C 1 278 ? 11.051 -30.247 94.849 1.00 46.00 258 GLY C CA 1
ATOM 8009 C C . GLY C 1 278 ? 12.199 -29.411 95.377 1.00 45.39 258 GLY C C 1
ATOM 8010 O O . GLY C 1 278 ? 12.393 -29.280 96.590 1.00 47.25 258 GLY C O 1
ATOM 8011 N N . PRO C 1 279 ? 12.992 -28.838 94.474 1.00 45.04 259 PRO C N 1
ATOM 8012 C CA . PRO C 1 279 ? 14.076 -27.946 94.907 1.00 45.88 259 PRO C CA 1
ATOM 8013 C C . PRO C 1 279 ? 13.527 -26.703 95.594 1.00 44.24 259 PRO C C 1
ATOM 8014 O O . PRO C 1 279 ? 12.630 -26.031 95.079 1.00 44.41 259 PRO C O 1
ATOM 8018 N N . ILE C 1 280 ? 14.076 -26.402 96.770 1.00 42.68 260 ILE C N 1
ATOM 8019 C CA . ILE C 1 280 ? 13.649 -25.263 97.575 1.00 45.13 260 ILE C CA 1
ATOM 8020 C C . ILE C 1 280 ? 14.540 -24.070 97.270 1.00 47.97 260 ILE C C 1
ATOM 8021 O O . ILE C 1 280 ? 15.764 -24.203 97.153 1.00 51.79 260 ILE C O 1
ATOM 8026 N N . ARG C 1 281 ? 13.923 -22.898 97.133 1.00 48.07 261 ARG C N 1
ATOM 8027 C CA . ARG C 1 281 ? 14.642 -21.651 96.928 1.00 47.72 261 ARG C CA 1
ATOM 8028 C C . ARG C 1 281 ? 13.993 -20.556 97.767 1.00 45.50 261 ARG C C 1
ATOM 8029 O O . ARG C 1 281 ? 12.879 -20.712 98.277 1.00 45.81 261 ARG C O 1
ATOM 8037 N N . ASP C 1 282 ? 14.729 -19.455 97.936 1.00 43.89 262 ASP C N 1
ATOM 8038 C CA . ASP C 1 282 ? 14.201 -18.216 98.514 1.00 42.11 262 ASP C CA 1
ATOM 8039 C C . ASP C 1 282 ? 13.651 -18.424 99.927 1.00 38.78 262 ASP C C 1
ATOM 8040 O O . ASP C 1 282 ? 12.554 -17.975 100.260 1.00 41.43 262 ASP C O 1
ATOM 8045 N N . LYS C 1 283 ? 14.436 -19.092 100.766 1.00 36.00 263 LYS C N 1
ATOM 8046 C CA . LYS C 1 283 ? 14.050 -19.350 102.149 1.00 34.36 263 LYS C CA 1
ATOM 8047 C C . LYS C 1 283 ? 14.252 -18.101 103.009 1.00 33.86 263 LYS C C 1
ATOM 8048 O O . LYS C 1 283 ? 15.348 -17.533 103.040 1.00 33.07 263 LYS C O 1
ATOM 8054 N N . GLY C 1 284 ? 13.197 -17.676 103.712 1.00 31.38 264 GLY C N 1
ATOM 8055 C CA . GLY C 1 284 ? 13.291 -16.508 104.574 1.00 27.53 264 GLY C CA 1
ATOM 8056 C C . GLY C 1 284 ? 12.217 -16.503 105.645 1.00 26.64 264 GLY C C 1
ATOM 8057 O O . GLY C 1 284 ? 11.282 -17.304 105.620 1.00 27.10 264 GLY C O 1
ATOM 8058 N N . VAL C 1 285 ? 12.363 -15.580 106.595 1.00 25.32 265 VAL C N 1
ATOM 8059 C CA . VAL C 1 285 ? 11.436 -15.435 107.717 1.00 26.66 265 VAL C CA 1
ATOM 8060 C C . VAL C 1 285 ? 10.880 -14.015 107.729 1.00 27.92 265 VAL C C 1
ATOM 8061 O O . VAL C 1 285 ? 11.645 -13.042 107.702 1.00 26.61 265 VAL C O 1
ATOM 8065 N N . THR C 1 286 ? 9.553 -13.900 107.806 1.00 22.91 266 THR C N 1
ATOM 8066 C CA . THR C 1 286 ? 8.873 -12.613 107.853 1.00 25.28 266 THR C CA 1
ATOM 8067 C C . THR C 1 286 ? 8.039 -12.497 109.121 1.00 23.10 266 THR C C 1
ATOM 8068 O O . THR C 1 286 ? 7.483 -13.482 109.608 1.00 24.08 266 THR C O 1
ATOM 8072 N N . ALA C 1 287 ? 7.936 -11.272 109.625 1.00 24.07 267 ALA C N 1
ATOM 8073 C CA . ALA C 1 287 ? 7.207 -10.983 110.848 1.00 22.84 267 ALA C CA 1
ATOM 8074 C C . ALA C 1 287 ? 5.700 -10.958 110.595 1.00 20.92 267 ALA C C 1
ATOM 8075 O O . ALA C 1 287 ? 5.233 -10.840 109.459 1.00 21.24 267 ALA C O 1
ATOM 8077 N N . MET C 1 288 ? 4.933 -11.084 111.680 1.00 18.77 268 MET C N 1
ATOM 8078 C CA . MET C 1 288 ? 3.475 -10.981 111.638 1.00 19.08 268 MET C CA 1
ATOM 8079 C C . MET C 1 288 ? 3.052 -9.855 112.571 1.00 19.15 268 MET C C 1
ATOM 8080 O O . MET C 1 288 ? 3.333 -9.909 113.772 1.00 18.25 268 MET C O 1
ATOM 8085 N N . ARG C 1 289 ? 2.373 -8.841 112.031 1.00 18.49 269 ARG C N 1
ATOM 8086 C CA . ARG C 1 289 ? 2.187 -7.612 112.790 1.00 17.16 269 ARG C CA 1
ATOM 8087 C C . ARG C 1 289 ? 0.981 -6.838 112.273 1.00 16.77 269 ARG C C 1
ATOM 8088 O O . ARG C 1 289 ? 0.807 -6.704 111.061 1.00 19.59 269 ARG C O 1
ATOM 8096 N N . SER C 1 290 ? 0.170 -6.327 113.203 1.00 15.34 270 SER C N 1
ATOM 8097 C CA . SER C 1 290 ? -0.930 -5.409 112.922 1.00 15.86 270 SER C CA 1
ATOM 8098 C C . SER C 1 290 ? -0.538 -4.018 113.389 1.00 17.11 270 SER C C 1
ATOM 8099 O O . SER C 1 290 ? -0.222 -3.834 114.570 1.00 17.03 270 SER C O 1
ATOM 8102 N N . PHE C 1 291 ? -0.596 -3.036 112.488 1.00 16.11 271 PHE C N 1
ATOM 8103 C CA . PHE C 1 291 ? -0.227 -1.681 112.865 1.00 17.98 271 PHE C CA 1
ATOM 8104 C C . PHE C 1 291 ? -1.050 -0.675 112.075 1.00 16.76 271 PHE C C 1
ATOM 8105 O O . PHE C 1 291 ? -1.229 -0.826 110.868 1.00 17.86 271 PHE C O 1
ATOM 8113 N N . LEU C 1 292 ? -1.500 0.378 112.750 1.00 17.65 272 LEU C N 1
ATOM 8114 C CA . LEU C 1 292 ? -2.192 1.465 112.072 1.00 17.29 272 LEU C CA 1
ATOM 8115 C C . LEU C 1 292 ? -1.893 2.763 112.805 1.00 19.64 272 LEU C C 1
ATOM 8116 O O . LEU C 1 292 ? -1.927 2.804 114.038 1.00 19.22 272 LEU C O 1
ATOM 8121 N N . SER C 1 293 ? -1.624 3.823 112.045 1.00 19.81 273 SER C N 1
ATOM 8122 C CA . SER C 1 293 ? -1.327 5.135 112.609 1.00 21.55 273 SER C CA 1
ATOM 8123 C C . SER C 1 293 ? -2.396 6.135 112.185 1.00 17.02 273 SER C C 1
ATOM 8124 O O . SER C 1 293 ? -2.831 6.137 111.029 1.00 17.99 273 SER C O 1
ATOM 8127 N N . GLU C 1 294 ? -2.842 6.962 113.137 1.00 17.40 274 GLU C N 1
ATOM 8128 C CA . GLU C 1 294 ? -3.808 8.029 112.910 1.00 20.27 274 GLU C CA 1
ATOM 8129 C C . GLU C 1 294 ? -3.185 9.367 113.286 1.00 22.44 274 GLU C C 1
ATOM 8130 O O . GLU C 1 294 ? -2.451 9.438 114.273 1.00 22.65 274 GLU C O 1
ATOM 8136 N N . PRO C 1 295 ? -3.461 10.443 112.537 1.00 21.11 275 PRO C N 1
ATOM 8137 C CA . PRO C 1 295 ? -4.311 10.528 111.344 1.00 20.88 275 PRO C CA 1
ATOM 8138 C C . PRO C 1 295 ? -3.508 10.133 110.122 1.00 24.17 275 PRO C C 1
ATOM 8139 O O . PRO C 1 295 ? -2.302 9.955 110.231 1.00 22.95 275 PRO C O 1
ATOM 8143 N N . MET C 1 296 ? -4.135 9.992 108.956 1.00 23.92 276 MET C N 1
ATOM 8144 C CA . MET C 1 296 ? -3.421 9.713 107.720 1.00 22.69 276 MET C CA 1
ATOM 8145 C C . MET C 1 296 ? -3.117 10.984 106.934 1.00 24.64 276 MET C C 1
ATOM 8146 O O . MET C 1 296 ? -2.687 10.902 105.781 1.00 26.49 276 MET C O 1
ATOM 8151 N N . GLN C 1 297 ? -3.326 12.153 107.534 1.00 25.83 277 GLN C N 1
ATOM 8152 C CA . GLN C 1 297 ? -2.967 13.408 106.887 1.00 25.03 277 GLN C CA 1
ATOM 8153 C C . GLN C 1 297 ? -2.678 14.453 107.952 1.00 28.51 277 GLN C C 1
ATOM 8154 O O . GLN C 1 297 ? -3.205 14.389 109.064 1.00 27.25 277 GLN C O 1
ATOM 8160 N N . HIS C 1 298 ? -1.820 15.410 107.602 1.00 27.56 278 HIS C N 1
ATOM 8161 C CA . HIS C 1 298 ? -1.615 16.590 108.439 1.00 29.28 278 HIS C CA 1
ATOM 8162 C C . HIS C 1 298 ? -1.073 17.699 107.557 1.00 27.91 278 HIS C C 1
ATOM 8163 O O . HIS C 1 298 ? 0.007 17.544 106.980 1.00 26.04 278 HIS C O 1
ATOM 8170 N N . GLY C 1 299 ? -1.801 18.805 107.475 1.00 31.12 279 GLY C N 1
ATOM 8171 C CA . GLY C 1 299 ? -1.399 19.884 106.585 1.00 28.81 279 GLY C CA 1
ATOM 8172 C C . GLY C 1 299 ? -1.270 19.354 105.172 1.00 31.94 279 GLY C C 1
ATOM 8173 O O . GLY C 1 299 ? -2.211 18.778 104.612 1.00 30.67 279 GLY C O 1
ATOM 8174 N N . ARG C 1 300 ? -0.082 19.511 104.594 1.00 29.14 280 ARG C N 1
ATOM 8175 C CA . ARG C 1 300 ? 0.171 19.127 103.213 1.00 29.84 280 ARG C CA 1
ATOM 8176 C C . ARG C 1 300 ? 0.682 17.701 103.067 1.00 30.50 280 ARG C C 1
ATOM 8177 O O . ARG C 1 300 ? 0.963 17.277 101.941 1.00 31.51 280 ARG C O 1
ATOM 8185 N N . LEU C 1 301 ? 0.790 16.944 104.157 1.00 26.79 281 LEU C N 1
ATOM 8186 C CA . LEU C 1 301 ? 1.310 15.583 104.094 1.00 27.96 281 LEU C CA 1
ATOM 8187 C C . LEU C 1 301 ? 0.164 14.580 104.147 1.00 27.62 281 LEU C C 1
ATOM 8188 O O . LEU C 1 301 ? -0.714 14.684 105.007 1.00 26.60 281 LEU C O 1
ATOM 8193 N N . PHE C 1 302 ? 0.182 13.615 103.226 1.00 28.05 282 PHE C N 1
ATOM 8194 C CA . PHE C 1 302 ? -0.826 12.563 103.142 1.00 26.14 282 PHE C CA 1
ATOM 8195 C C . PHE C 1 302 ? -0.110 11.220 103.091 1.00 25.84 282 PHE C C 1
ATOM 8196 O O . PHE C 1 302 ? 0.731 11.003 102.215 1.00 26.06 282 PHE C O 1
ATOM 8204 N N . LEU C 1 303 ? -0.442 10.317 104.020 1.00 25.47 283 LEU C N 1
ATOM 8205 C CA . LEU C 1 303 ? 0.152 8.980 104.076 1.00 23.05 283 LEU C CA 1
ATOM 8206 C C . LEU C 1 303 ? -0.737 7.955 103.377 1.00 20.43 283 LEU C C 1
ATOM 8207 O O . LEU C 1 303 ? -1.965 8.021 103.467 1.00 23.26 283 LEU C O 1
ATOM 8212 N N . ALA C 1 304 ? -0.111 6.982 102.714 1.00 21.68 284 ALA C N 1
ATOM 8213 C CA . ALA C 1 304 ? -0.855 5.909 102.061 1.00 23.85 284 ALA C CA 1
ATOM 8214 C C . ALA C 1 304 ? -0.065 4.606 102.126 1.00 20.88 284 ALA C C 1
ATOM 8215 O O . ALA C 1 304 ? 1.163 4.604 102.229 1.00 24.77 284 ALA C O 1
ATOM 8217 N N . GLY C 1 305 ? -0.789 3.484 102.055 1.00 19.04 285 GLY C N 1
ATOM 8218 C CA . GLY C 1 305 ? -0.124 2.195 102.010 1.00 17.63 285 GLY C CA 1
ATOM 8219 C C . GLY C 1 305 ? 0.536 1.800 103.326 1.00 20.07 285 GLY C C 1
ATOM 8220 O O . GLY C 1 305 ? 0.136 2.230 104.414 1.00 18.94 285 GLY C O 1
ATOM 8221 N N . ASP C 1 306 ? 1.578 0.965 103.208 1.00 20.41 286 ASP C N 1
ATOM 8222 C CA . ASP C 1 306 ? 2.296 0.451 104.375 1.00 21.86 286 ASP C CA 1
ATOM 8223 C C . ASP C 1 306 ? 2.897 1.557 105.236 1.00 21.63 286 ASP C C 1
ATOM 8224 O O . ASP C 1 306 ? 3.179 1.319 106.418 1.00 21.28 286 ASP C O 1
ATOM 8229 N N . ALA C 1 307 ? 3.111 2.753 104.674 1.00 22.05 287 ALA C N 1
ATOM 8230 C CA . ALA C 1 307 ? 3.540 3.888 105.491 1.00 22.29 287 ALA C CA 1
ATOM 8231 C C . ALA C 1 307 ? 2.533 4.211 106.591 1.00 24.52 287 ALA C C 1
ATOM 8232 O O . ALA C 1 307 ? 2.908 4.726 107.651 1.00 26.30 287 ALA C O 1
ATOM 8234 N N . ALA C 1 308 ? 1.256 3.915 106.364 1.00 21.01 288 ALA C N 1
ATOM 8235 C CA . ALA C 1 308 ? 0.213 4.238 107.322 1.00 19.95 288 ALA C CA 1
ATOM 8236 C C . ALA C 1 308 ? -0.246 3.038 108.129 1.00 19.89 288 ALA C C 1
ATOM 8237 O O . ALA C 1 308 ? -0.701 3.209 109.265 1.00 22.35 288 ALA C O 1
ATOM 8239 N N . HIS C 1 309 ? -0.129 1.839 107.576 1.00 17.01 289 HIS C N 1
ATOM 8240 C CA . HIS C 1 309 ? -0.727 0.663 108.198 1.00 19.06 289 HIS C CA 1
ATOM 8241 C C . HIS C 1 309 ? -0.117 -0.597 107.606 1.00 17.60 289 HIS C C 1
ATOM 8242 O O . HIS C 1 309 ? 0.141 -0.650 106.404 1.00 18.90 289 HIS C O 1
ATOM 8249 N N . ILE C 1 310 ? 0.083 -1.626 108.439 1.00 16.07 290 ILE C N 1
ATOM 8250 C CA . ILE C 1 310 ? 0.372 -2.949 107.904 1.00 17.18 290 ILE C CA 1
ATOM 8251 C C . ILE C 1 310 ? -0.546 -3.966 108.561 1.00 17.60 290 ILE C C 1
ATOM 8252 O O . ILE C 1 310 ? -1.078 -3.749 109.649 1.00 17.20 290 ILE C O 1
ATOM 8257 N N . VAL C 1 311 ? -0.736 -5.084 107.866 1.00 17.63 291 VAL C N 1
ATOM 8258 C CA . VAL C 1 311 ? -1.555 -6.181 108.374 1.00 15.74 291 VAL C CA 1
ATOM 8259 C C . VAL C 1 311 ? -0.752 -7.467 108.258 1.00 17.51 291 VAL C C 1
ATOM 8260 O O . VAL C 1 311 ? 0.153 -7.572 107.413 1.00 17.62 291 VAL C O 1
ATOM 8264 N N . PRO C 1 312 ? -1.080 -8.477 109.064 1.00 15.95 292 PRO C N 1
ATOM 8265 C CA . PRO C 1 312 ? -0.525 -9.813 108.835 1.00 17.01 292 PRO C CA 1
ATOM 8266 C C . PRO C 1 312 ? -1.038 -10.371 107.519 1.00 20.39 292 PRO C C 1
ATOM 8267 O O . PRO C 1 312 ? -2.215 -10.178 107.180 1.00 20.11 292 PRO C O 1
ATOM 8271 N N . PRO C 1 313 ? -0.202 -11.079 106.748 1.00 18.18 293 PRO C N 1
ATOM 8272 C CA . PRO C 1 313 ? -0.603 -11.454 105.380 1.00 19.65 293 PRO C CA 1
ATOM 8273 C C . PRO C 1 313 ? -1.738 -12.461 105.291 1.00 21.21 293 PRO C C 1
ATOM 8274 O O . PRO C 1 313 ? -2.099 -12.843 104.173 1.00 21.75 293 PRO C O 1
ATOM 8278 N N . THR C 1 314 ? -2.313 -12.913 106.405 1.00 19.38 294 THR C N 1
ATOM 8279 C CA . THR C 1 314 ? -3.529 -13.726 106.365 1.00 20.61 294 THR C CA 1
ATOM 8280 C C . THR C 1 314 ? -4.682 -12.874 105.846 1.00 22.40 294 THR C C 1
ATOM 8281 O O . THR C 1 314 ? -5.184 -12.005 106.562 1.00 22.97 294 THR C O 1
ATOM 8285 N N . GLY C 1 315 ? -5.129 -13.128 104.624 1.00 21.18 295 GLY C N 1
ATOM 8286 C CA . GLY C 1 315 ? -6.233 -12.375 104.049 1.00 19.97 295 GLY C CA 1
ATOM 8287 C C . GLY C 1 315 ? -5.869 -11.565 102.823 1.00 20.78 295 GLY C C 1
ATOM 8288 O O . GLY C 1 315 ? -6.776 -11.036 102.163 1.00 17.55 295 GLY C O 1
ATOM 8289 N N . ALA C 1 316 ? -4.584 -11.434 102.494 1.00 20.41 296 ALA C N 1
ATOM 8290 C CA . ALA C 1 316 ? -4.153 -10.777 101.254 1.00 21.03 296 ALA C CA 1
ATOM 8291 C C . ALA C 1 316 ? -4.715 -9.355 101.135 1.00 20.53 296 ALA C C 1
ATOM 8292 O O . ALA C 1 316 ? -5.470 -9.027 100.216 1.00 18.23 296 ALA C O 1
ATOM 8294 N N . LYS C 1 317 ? -4.304 -8.488 102.059 1.00 17.62 297 LYS C N 1
ATOM 8295 C CA . LYS C 1 317 ? -4.944 -7.186 102.182 1.00 17.58 297 LYS C CA 1
ATOM 8296 C C . LYS C 1 317 ? -4.018 -5.983 102.040 1.00 17.40 297 LYS C C 1
ATOM 8297 O O . LYS C 1 317 ? -4.516 -4.891 101.770 1.00 17.03 297 LYS C O 1
ATOM 8303 N N . GLY C 1 318 ? -2.706 -6.141 102.216 1.00 17.89 298 GLY C N 1
ATOM 8304 C CA . GLY C 1 318 ? -1.812 -4.991 102.227 1.00 18.54 298 GLY C CA 1
ATOM 8305 C C . GLY C 1 318 ? -1.742 -4.173 100.948 1.00 19.12 298 GLY C C 1
ATOM 8306 O O . GLY C 1 318 ? -1.963 -2.961 100.971 1.00 18.50 298 GLY C O 1
ATOM 8307 N N . LEU C 1 319 ? -1.414 -4.815 99.827 1.00 20.76 299 LEU C N 1
ATOM 8308 C CA . LEU C 1 319 ? -1.383 -4.104 98.549 1.00 18.08 299 LEU C CA 1
ATOM 8309 C C . LEU C 1 319 ? -2.771 -3.595 98.165 1.00 18.15 299 LEU C C 1
ATOM 8310 O O . LEU C 1 319 ? -2.929 -2.467 97.678 1.00 16.12 299 LEU C O 1
ATOM 8315 N N . ASN C 1 320 ? -3.798 -4.409 98.384 1.00 17.82 300 ASN C N 1
ATOM 8316 C CA . ASN C 1 320 ? -5.148 -3.964 98.065 1.00 18.99 300 ASN C CA 1
ATOM 8317 C C . ASN C 1 320 ? -5.537 -2.729 98.870 1.00 17.18 300 ASN C C 1
ATOM 8318 O O . ASN C 1 320 ? -6.248 -1.849 98.364 1.00 18.15 300 ASN C O 1
ATOM 8323 N N . SER C 1 321 ? -5.097 -2.648 100.133 1.00 17.18 301 SER C N 1
ATOM 8324 C CA . SER C 1 321 ? -5.437 -1.483 100.942 1.00 16.50 301 SER C CA 1
ATOM 8325 C C . SER C 1 321 ? -4.655 -0.262 100.493 1.00 18.07 301 SER C C 1
ATOM 8326 O O . SER C 1 321 ? -5.169 0.859 100.535 1.00 17.61 301 SER C O 1
ATOM 8329 N N . ALA C 1 322 ? -3.405 -0.458 100.088 1.00 17.10 302 ALA C N 1
ATOM 8330 C CA . ALA C 1 322 ? -2.647 0.655 99.528 1.00 19.78 302 ALA C CA 1
ATOM 8331 C C . ALA C 1 322 ? -3.325 1.194 98.275 1.00 20.33 302 ALA C C 1
ATOM 8332 O O . ALA C 1 322 ? -3.420 2.411 98.083 1.00 19.95 302 ALA C O 1
ATOM 8334 N N . MET C 1 323 ? -3.804 0.304 97.407 1.00 19.79 303 MET C N 1
ATOM 8335 C CA . MET C 1 323 ? -4.506 0.776 96.216 1.00 22.08 303 MET C CA 1
ATOM 8336 C C . MET C 1 323 ? -5.801 1.497 96.565 1.00 21.80 303 MET C C 1
ATOM 8337 O O . MET C 1 323 ? -6.204 2.421 95.849 1.00 18.95 303 MET C O 1
ATOM 8342 N N . ALA C 1 324 ? -6.468 1.095 97.654 1.00 17.29 304 ALA C N 1
ATOM 8343 C CA . ALA C 1 324 ? -7.678 1.789 98.071 1.00 20.25 304 ALA C CA 1
ATOM 8344 C C . ALA C 1 324 ? -7.360 3.193 98.558 1.00 19.65 304 ALA C C 1
ATOM 8345 O O . ALA C 1 324 ? -8.097 4.139 98.254 1.00 21.38 304 ALA C O 1
ATOM 8347 N N . ASP C 1 325 ? -6.283 3.343 99.337 1.00 21.94 305 ASP C N 1
ATOM 8348 C CA . ASP C 1 325 ? -5.867 4.673 99.772 1.00 20.98 305 ASP C CA 1
ATOM 8349 C C . ASP C 1 325 ? -5.602 5.567 98.570 1.00 21.66 305 ASP C C 1
ATOM 8350 O O . ASP C 1 325 ? -6.045 6.720 98.524 1.00 25.19 305 ASP C O 1
ATOM 8355 N N . ILE C 1 326 ? -4.879 5.036 97.584 1.00 21.29 306 ILE C N 1
ATOM 8356 C CA . ILE C 1 326 ? -4.442 5.834 96.440 1.00 21.61 306 ILE C CA 1
ATOM 8357 C C . ILE C 1 326 ? -5.631 6.244 95.584 1.00 23.30 306 ILE C C 1
ATOM 8358 O O . ILE C 1 326 ? -5.681 7.366 95.067 1.00 23.00 306 ILE C O 1
ATOM 8363 N N . LYS C 1 327 ? -6.607 5.345 95.419 1.00 24.30 307 LYS C N 1
ATOM 8364 C CA . LYS C 1 327 ? -7.831 5.708 94.713 1.00 23.18 307 LYS C CA 1
ATOM 8365 C C . LYS C 1 327 ? -8.477 6.945 95.329 1.00 26.35 307 LYS C C 1
ATOM 8366 O O . LYS C 1 327 ? -8.899 7.861 94.613 1.00 27.74 307 LYS C O 1
ATOM 8372 N N . VAL C 1 328 ? -8.544 7.001 96.660 1.00 22.41 308 VAL C N 1
ATOM 8373 C CA . VAL C 1 328 ? -9.160 8.145 97.324 1.00 22.83 308 VAL C CA 1
ATOM 8374 C C . VAL C 1 328 ? -8.299 9.391 97.152 1.00 23.93 308 VAL C C 1
ATOM 8375 O O . VAL C 1 328 ? -8.802 10.479 96.852 1.00 28.40 308 VAL C O 1
ATOM 8379 N N . LEU C 1 329 ? -6.993 9.252 97.368 1.00 24.27 309 LEU C N 1
ATOM 8380 C CA . LEU C 1 329 ? -6.112 10.412 97.326 1.00 27.73 309 LEU C CA 1
ATOM 8381 C C . LEU C 1 329 ? -6.080 11.029 95.935 1.00 27.87 309 LEU C C 1
ATOM 8382 O O . LEU C 1 329 ? -6.084 12.258 95.790 1.00 27.95 309 LEU C O 1
ATOM 8387 N N . ALA C 1 330 ? -6.059 10.191 94.901 1.00 26.31 310 ALA C N 1
ATOM 8388 C CA . ALA C 1 330 ? -5.989 10.702 93.537 1.00 27.06 310 ALA C CA 1
ATOM 8389 C C . ALA C 1 330 ? -7.250 11.478 93.183 1.00 30.17 310 ALA C C 1
ATOM 8390 O O . ALA C 1 330 ? -7.174 12.578 92.622 1.00 28.56 310 ALA C O 1
ATOM 8392 N N . ALA C 1 331 ? -8.420 10.928 93.524 1.00 26.27 311 ALA C N 1
ATOM 8393 C CA . ALA C 1 331 ? -9.675 11.629 93.275 1.00 30.06 311 ALA C CA 1
ATOM 8394 C C . ALA C 1 331 ? -9.733 12.952 94.030 1.00 34.50 311 ALA C C 1
ATOM 8395 O O . ALA C 1 331 ? -10.235 13.953 93.505 1.00 35.13 311 ALA C O 1
ATOM 8397 N N . ALA C 1 332 ? -9.229 12.976 95.268 1.00 31.90 312 ALA C N 1
ATOM 8398 C CA . ALA C 1 332 ? -9.257 14.210 96.048 1.00 32.54 312 ALA C CA 1
ATOM 8399 C C . ALA C 1 332 ? -8.357 15.272 95.430 1.00 33.48 312 ALA C C 1
ATOM 8400 O O . ALA C 1 332 ? -8.712 16.457 95.405 1.00 33.11 312 ALA C O 1
ATOM 8402 N N . LEU C 1 333 ? -7.187 14.866 94.937 1.00 28.94 313 LEU C N 1
ATOM 8403 C CA . LEU C 1 333 ? -6.279 15.817 94.305 1.00 33.65 313 LEU C CA 1
ATOM 8404 C C . LEU C 1 333 ? -6.821 16.296 92.962 1.00 36.89 313 LEU C C 1
ATOM 8405 O O . LEU C 1 333 ? -6.682 17.476 92.615 1.00 38.00 313 LEU C O 1
ATOM 8410 N N . VAL C 1 334 ? -7.425 15.393 92.186 1.00 37.83 314 VAL C N 1
ATOM 8411 C CA . VAL C 1 334 ? -8.079 15.797 90.945 1.00 36.46 314 VAL C CA 1
ATOM 8412 C C . VAL C 1 334 ? -9.197 16.788 91.237 1.00 39.95 314 VAL C C 1
ATOM 8413 O O . VAL C 1 334 ? -9.361 17.789 90.530 1.00 41.32 314 VAL C O 1
ATOM 8417 N N . ASP C 1 335 ? -9.978 16.531 92.289 1.00 38.45 315 ASP C N 1
ATOM 8418 C CA . ASP C 1 335 ? -10.996 17.489 92.706 1.00 43.58 315 ASP C CA 1
ATOM 8419 C C . ASP C 1 335 ? -10.379 18.827 93.090 1.00 44.77 315 ASP C C 1
ATOM 8420 O O . ASP C 1 335 ? -10.998 19.879 92.887 1.00 45.81 315 ASP C O 1
ATOM 8425 N N . HIS C 1 336 ? -9.162 18.803 93.635 1.00 40.82 316 HIS C N 1
ATOM 8426 C CA . HIS C 1 336 ? -8.485 20.024 94.058 1.00 42.27 316 HIS C CA 1
ATOM 8427 C C . HIS C 1 336 ? -8.069 20.869 92.859 1.00 42.57 316 HIS C C 1
ATOM 8428 O O . HIS C 1 336 ? -8.465 22.034 92.736 1.00 44.72 316 HIS C O 1
ATOM 8435 N N . TYR C 1 337 ? -7.279 20.288 91.954 1.00 40.25 317 TYR C N 1
ATOM 8436 C CA . TYR C 1 337 ? -6.680 21.046 90.859 1.00 44.86 317 TYR C CA 1
ATOM 8437 C C . TYR C 1 337 ? -7.659 21.278 89.714 1.00 47.12 317 TYR C C 1
ATOM 8438 O O . TYR C 1 337 ? -7.682 22.364 89.122 1.00 44.69 317 TYR C O 1
ATOM 8447 N N . ARG C 1 338 ? -8.462 20.270 89.377 1.00 45.96 318 ARG C N 1
ATOM 8448 C CA . ARG C 1 338 ? -9.312 20.361 88.196 1.00 45.31 318 ARG C CA 1
ATOM 8449 C C . ARG C 1 338 ? -10.610 21.106 88.476 1.00 47.64 318 ARG C C 1
ATOM 8450 O O . ARG C 1 338 ? -11.127 21.796 87.587 1.00 49.12 318 ARG C O 1
ATOM 8458 N N . HIS C 1 339 ? -11.141 20.997 89.693 1.00 47.37 319 HIS C N 1
ATOM 8459 C CA . HIS C 1 339 ? -12.439 21.571 90.024 1.00 49.69 319 HIS C CA 1
ATOM 8460 C C . HIS C 1 339 ? -12.393 22.524 91.213 1.00 50.75 319 HIS C C 1
ATOM 8461 O O . HIS C 1 339 ? -13.452 22.972 91.671 1.00 55.09 319 HIS C O 1
ATOM 8468 N N . GLY C 1 340 ? -11.206 22.843 91.726 1.00 49.91 320 GLY C N 1
ATOM 8469 C CA . GLY C 1 340 ? -11.070 23.829 92.783 1.00 49.63 320 GLY C CA 1
ATOM 8470 C C . GLY C 1 340 ? -11.643 23.413 94.124 1.00 53.22 320 GLY C C 1
ATOM 8471 O O . GLY C 1 340 ? -11.773 24.239 95.033 1.00 54.41 320 GLY C O 1
ATOM 8472 N N . ARG C 1 341 ? -11.981 22.134 94.267 1.00 51.82 321 ARG C N 1
ATOM 8473 C CA . ARG C 1 341 ? -12.605 21.608 95.476 1.00 51.79 321 ARG C CA 1
ATOM 8474 C C . ARG C 1 341 ? -11.555 20.911 96.332 1.00 48.19 321 ARG C C 1
ATOM 8475 O O . ARG C 1 341 ? -10.949 19.929 95.895 1.00 51.36 321 ARG C O 1
ATOM 8483 N N . SER C 1 342 ? -11.359 21.403 97.553 1.00 48.19 322 SER C N 1
ATOM 8484 C CA . SER C 1 342 ? -10.405 20.819 98.487 1.00 45.52 322 SER C CA 1
ATOM 8485 C C . SER C 1 342 ? -11.089 20.014 99.585 1.00 41.89 322 SER C C 1
ATOM 8486 O O . SER C 1 342 ? -10.423 19.558 100.521 1.00 42.13 322 SER C O 1
ATOM 8489 N N . ASP C 1 343 ? -12.404 19.818 99.474 1.00 40.93 323 ASP C N 1
ATOM 8490 C CA . ASP C 1 343 ? -13.172 19.121 100.500 1.00 40.96 323 ASP C CA 1
ATOM 8491 C C . ASP C 1 343 ? -12.812 17.641 100.569 1.00 38.11 323 ASP C C 1
ATOM 8492 O O . ASP C 1 343 ? -12.716 17.069 101.661 1.00 38.17 323 ASP C O 1
ATOM 8497 N N . ARG C 1 344 ? -12.628 16.999 99.414 1.00 37.54 324 ARG C N 1
ATOM 8498 C CA . ARG C 1 344 ? -12.261 15.588 99.413 1.00 35.55 324 ARG C CA 1
ATOM 8499 C C . ARG C 1 344 ? -10.865 15.373 99.976 1.00 33.45 324 ARG C C 1
ATOM 8500 O O . ARG C 1 344 ? -10.604 14.333 100.592 1.00 30.37 324 ARG C O 1
ATOM 8508 N N . LEU C 1 345 ? -9.959 16.336 99.784 1.00 31.58 325 LEU C N 1
ATOM 8509 C CA . LEU C 1 345 ? -8.661 16.266 100.448 1.00 32.88 325 LEU C CA 1
ATOM 8510 C C . LEU C 1 345 ? -8.817 16.344 101.961 1.00 30.87 325 LEU C C 1
ATOM 8511 O O . LEU C 1 345 ? -8.100 15.662 102.705 1.00 31.29 325 LEU C O 1
ATOM 8516 N N . ALA C 1 346 ? -9.754 17.170 102.434 1.00 32.39 326 ALA C N 1
ATOM 8517 C CA . ALA C 1 346 ? -9.948 17.329 103.872 1.00 31.80 326 ALA C CA 1
ATOM 8518 C C . ALA C 1 346 ? -10.460 16.049 104.519 1.00 31.26 326 ALA C C 1
ATOM 8519 O O . ALA C 1 346 ? -10.190 15.804 105.700 1.00 30.71 326 ALA C O 1
ATOM 8521 N N . THR C 1 347 ? -11.186 15.223 103.770 1.00 29.00 327 THR C N 1
ATOM 8522 C CA . THR C 1 347 ? -11.801 14.016 104.309 1.00 30.58 327 THR C CA 1
ATOM 8523 C C . THR C 1 347 ? -11.022 12.757 103.962 1.00 27.96 327 THR C C 1
ATOM 8524 O O . THR C 1 347 ? -11.546 11.650 104.134 1.00 27.22 327 THR C O 1
ATOM 8528 N N . TYR C 1 348 ? -9.788 12.904 103.476 1.00 25.04 328 TYR C N 1
ATOM 8529 C CA . TYR C 1 348 ? -9.023 11.750 103.018 1.00 22.68 328 TYR C CA 1
ATOM 8530 C C . TYR C 1 348 ? -8.767 10.766 104.151 1.00 25.10 328 TYR C C 1
ATOM 8531 O O . TYR C 1 348 ? -9.027 9.562 104.015 1.00 22.00 328 TYR C O 1
ATOM 8540 N N . SER C 1 349 ? -8.231 11.260 105.269 1.00 23.06 329 SER C N 1
ATOM 8541 C CA . SER C 1 349 ? -7.892 10.378 106.382 1.00 23.13 329 SER C CA 1
ATOM 8542 C C . SER C 1 349 ? -9.140 9.750 106.979 1.00 22.20 329 SER C C 1
ATOM 8543 O O . SER C 1 349 ? -9.170 8.542 107.259 1.00 23.98 329 SER C O 1
ATOM 8546 N N . GLU C 1 350 ? -10.178 10.562 107.191 1.00 26.42 330 GLU C N 1
ATOM 8547 C CA . GLU C 1 350 ? -11.424 10.068 107.768 1.00 26.39 330 GLU C CA 1
ATOM 8548 C C . GLU C 1 350 ? -11.974 8.885 106.980 1.00 25.17 330 GLU C C 1
ATOM 8549 O O . GLU C 1 350 ? -12.378 7.870 107.566 1.00 24.05 330 GLU C O 1
ATOM 8555 N N . ARG C 1 351 ? -11.968 8.983 105.647 1.00 24.46 331 ARG C N 1
ATOM 8556 C CA . ARG C 1 351 ? -12.547 7.926 104.825 1.00 24.65 331 ARG C CA 1
ATOM 8557 C C . ARG C 1 351 ? -11.624 6.717 104.721 1.00 23.11 331 ARG C C 1
ATOM 8558 O O . ARG C 1 351 ? -12.088 5.572 104.813 1.00 23.00 331 ARG C O 1
ATOM 8566 N N . CYS C 1 352 ? -10.320 6.943 104.532 1.00 20.16 332 CYS C N 1
ATOM 8567 C CA . CYS C 1 352 ? -9.383 5.825 104.474 1.00 21.14 332 CYS C CA 1
ATOM 8568 C C . CYS C 1 352 ? -9.333 5.062 105.793 1.00 18.15 332 CYS C C 1
ATOM 8569 O O . CYS C 1 352 ? -9.171 3.834 105.801 1.00 22.32 332 CYS C O 1
ATOM 8572 N N . LEU C 1 353 ? -9.449 5.767 106.921 1.00 18.85 333 LEU C N 1
ATOM 8573 C CA . LEU C 1 353 ? -9.363 5.070 108.204 1.00 19.15 333 LEU C CA 1
ATOM 8574 C C . LEU C 1 353 ? -10.580 4.179 108.433 1.00 18.52 333 LEU C C 1
ATOM 8575 O O . LEU C 1 353 ? -10.449 3.076 108.984 1.00 19.57 333 LEU C O 1
ATOM 8580 N N . ARG C 1 354 ? -11.767 4.625 108.014 1.00 20.30 334 ARG C N 1
ATOM 8581 C CA . ARG C 1 354 ? -12.957 3.804 108.224 1.00 18.74 334 ARG C CA 1
ATOM 8582 C C . ARG C 1 354 ? -12.800 2.448 107.552 1.00 19.45 334 ARG C C 1
ATOM 8583 O O . ARG C 1 354 ? -13.037 1.401 108.168 1.00 17.85 334 ARG C O 1
ATOM 8591 N N . ARG C 1 355 ? -12.349 2.445 106.296 1.00 16.54 335 ARG C N 1
ATOM 8592 C CA . ARG C 1 355 ? -12.116 1.184 105.606 1.00 16.80 335 ARG C CA 1
ATOM 8593 C C . ARG C 1 355 ? -10.959 0.413 106.240 1.00 16.74 335 ARG C C 1
ATOM 8594 O O . ARG C 1 355 ? -11.048 -0.812 106.437 1.00 16.02 335 ARG C O 1
ATOM 8602 N N . MET C 1 356 ? -9.869 1.104 106.579 1.00 16.93 336 MET C N 1
ATOM 8603 C CA . MET C 1 356 ? -8.698 0.377 107.053 1.00 14.61 336 MET C CA 1
ATOM 8604 C C . MET C 1 356 ? -8.946 -0.297 108.399 1.00 14.49 336 MET C C 1
ATOM 8605 O O . MET C 1 356 ? -8.402 -1.379 108.640 1.00 14.55 336 MET C O 1
ATOM 8610 N N . TRP C 1 357 ? -9.765 0.296 109.280 1.00 14.05 337 TRP C N 1
ATOM 8611 C CA . TRP C 1 357 ? -10.048 -0.410 110.534 1.00 14.39 337 TRP C CA 1
ATOM 8612 C C . TRP C 1 357 ? -10.851 -1.689 110.296 1.00 13.75 337 TRP C C 1
ATOM 8613 O O . TRP C 1 357 ? -10.660 -2.678 111.020 1.00 14.37 337 TRP C O 1
ATOM 8624 N N . LEU C 1 358 ? -11.706 -1.726 109.269 1.00 13.68 338 LEU C N 1
ATOM 8625 C CA . LEU C 1 358 ? -12.384 -2.987 108.958 1.00 12.48 338 LEU C CA 1
ATOM 8626 C C . LEU C 1 358 ? -11.442 -3.996 108.303 1.00 13.61 338 LEU C C 1
ATOM 8627 O O . LEU C 1 358 ? -11.597 -5.213 108.489 1.00 13.64 338 LEU C O 1
ATOM 8632 N N . VAL C 1 359 ? -10.467 -3.524 107.525 1.00 12.36 339 VAL C N 1
ATOM 8633 C CA . VAL C 1 359 ? -9.467 -4.441 106.987 1.00 13.86 339 VAL C CA 1
ATOM 8634 C C . VAL C 1 359 ? -8.597 -5.009 108.109 1.00 12.62 339 VAL C C 1
ATOM 8635 O O . VAL C 1 359 ? -8.298 -6.213 108.133 1.00 13.55 339 VAL C O 1
ATOM 8639 N N . GLN C 1 360 ? -8.153 -4.145 109.035 1.00 13.26 340 GLN C N 1
ATOM 8640 C CA . GLN C 1 360 ? -7.391 -4.610 110.196 1.00 13.44 340 GLN C CA 1
ATOM 8641 C C . GLN C 1 360 ? -8.159 -5.677 110.955 1.00 14.24 340 GLN C C 1
ATOM 8642 O O . GLN C 1 360 ? -7.585 -6.691 111.383 1.00 14.01 340 GLN C O 1
ATOM 8648 N N . ARG C 1 361 ? -9.462 -5.446 111.132 1.00 13.01 341 ARG C N 1
ATOM 8649 C CA . ARG C 1 361 ? -10.324 -6.391 111.836 1.00 13.39 341 ARG C CA 1
ATOM 8650 C C . ARG C 1 361 ? -10.295 -7.757 111.162 1.00 12.92 341 ARG C C 1
ATOM 8651 O O . ARG C 1 361 ? -10.110 -8.791 111.818 1.00 12.65 341 ARG C O 1
ATOM 8659 N N . PHE C 1 362 ? -10.456 -7.772 109.833 1.00 12.12 342 PHE C N 1
ATOM 8660 C CA . PHE C 1 362 ? -10.512 -9.026 109.090 1.00 13.56 342 PHE C CA 1
ATOM 8661 C C . PHE C 1 362 ? -9.165 -9.736 109.103 1.00 12.02 342 PHE C C 1
ATOM 8662 O O . PHE C 1 362 ? -9.093 -10.941 109.336 1.00 11.49 342 PHE C O 1
ATOM 8670 N N . SER C 1 363 ? -8.078 -9.003 108.851 1.00 13.06 343 SER C N 1
ATOM 8671 C CA . SER C 1 363 ? -6.775 -9.662 108.835 1.00 13.04 343 SER C CA 1
ATOM 8672 C C . SER C 1 363 ? -6.419 -10.219 110.208 1.00 12.12 343 SER C C 1
ATOM 8673 O O . SER C 1 363 ? -5.853 -11.317 110.311 1.00 13.61 343 SER C O 1
ATOM 8676 N N . ALA C 1 364 ? -6.745 -9.467 111.267 1.00 12.29 344 ALA C N 1
ATOM 8677 C CA . ALA C 1 364 ? -6.495 -9.921 112.634 1.00 12.94 344 ALA C CA 1
ATOM 8678 C C . ALA C 1 364 ? -7.354 -11.131 112.971 1.00 14.14 344 ALA C C 1
ATOM 8679 O O . ALA C 1 364 ? -6.882 -12.081 113.606 1.00 14.05 344 ALA C O 1
ATOM 8681 N N . ALA C 1 365 ? -8.606 -11.136 112.526 1.00 12.73 345 ALA C N 1
ATOM 8682 C CA . ALA C 1 365 ? -9.470 -12.271 112.853 1.00 13.73 345 ALA C CA 1
ATOM 8683 C C . ALA C 1 365 ? -8.931 -13.557 112.254 1.00 14.13 345 ALA C C 1
ATOM 8684 O O . ALA C 1 365 ? -8.981 -14.625 112.885 1.00 15.10 345 ALA C O 1
ATOM 8686 N N . LEU C 1 366 ? -8.431 -13.480 111.024 1.00 13.79 346 LEU C N 1
ATOM 8687 C CA . LEU C 1 366 ? -7.850 -14.657 110.400 1.00 13.15 346 LEU C CA 1
ATO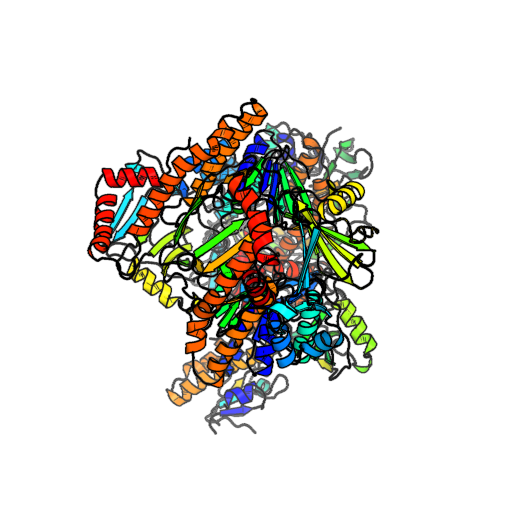M 8688 C C . LEU C 1 366 ? -6.570 -15.059 111.113 1.00 10.90 346 LEU C C 1
ATOM 8689 O O . LEU C 1 366 ? -6.346 -16.238 111.390 1.00 12.45 346 LEU C O 1
ATOM 8694 N N . CYS C 1 367 ? -5.715 -14.082 111.402 1.00 12.28 347 CYS C N 1
ATOM 8695 C CA . CYS C 1 367 ? -4.449 -14.373 112.060 1.00 14.19 347 CYS C CA 1
ATOM 8696 C C . CYS C 1 367 ? -4.658 -15.038 113.424 1.00 12.99 347 CYS C C 1
ATOM 8697 O O . CYS C 1 367 ? -3.966 -16.004 113.760 1.00 14.08 347 CYS C O 1
ATOM 8700 N N . THR C 1 368 ? -5.615 -14.547 114.217 1.00 12.33 348 THR C N 1
ATOM 8701 C CA . THR C 1 368 ? -5.792 -15.101 115.556 1.00 13.60 348 THR C CA 1
ATOM 8702 C C . THR C 1 368 ? -6.543 -16.423 115.542 1.00 13.89 348 THR C C 1
ATOM 8703 O O . THR C 1 368 ? -6.554 -17.130 116.562 1.00 13.72 348 THR C O 1
ATOM 8707 N N . MET C 1 369 ? -7.125 -16.784 114.399 1.00 11.95 349 MET C N 1
ATOM 8708 C CA . MET C 1 369 ? -7.837 -18.039 114.238 1.00 12.97 349 MET C CA 1
ATOM 8709 C C . MET C 1 369 ? -6.930 -19.175 113.773 1.00 13.47 349 MET C C 1
ATOM 8710 O O . MET C 1 369 ? -7.101 -20.322 114.206 1.00 14.92 349 MET C O 1
ATOM 8715 N N . VAL C 1 370 ? -5.949 -18.901 112.909 1.00 14.41 350 VAL C N 1
ATOM 8716 C CA . VAL C 1 370 ? -5.280 -19.987 112.193 1.00 13.19 350 VAL C CA 1
ATOM 8717 C C . VAL C 1 370 ? -3.880 -20.293 112.698 1.00 13.29 350 VAL C C 1
ATOM 8718 O O . VAL C 1 370 ? -3.312 -21.315 112.277 1.00 14.26 350 VAL C O 1
ATOM 8722 N N . HIS C 1 371 ? -3.323 -19.492 113.607 1.00 14.73 351 HIS C N 1
ATOM 8723 C CA . HIS C 1 371 ? -2.006 -19.758 114.181 1.00 14.79 351 HIS C CA 1
ATOM 8724 C C . HIS C 1 371 ? -2.134 -20.293 115.597 1.00 16.81 351 HIS C C 1
ATOM 8725 O O . HIS C 1 371 ? -3.059 -19.944 116.318 1.00 15.24 351 HIS C O 1
ATOM 8732 N N . GLN C 1 372 ? -1.167 -21.103 116.012 1.00 14.21 352 GLN C N 1
ATOM 8733 C CA . GLN C 1 372 ? -1.125 -21.568 117.393 1.00 15.41 352 GLN C CA 1
ATOM 8734 C C . GLN C 1 372 ? -0.387 -20.553 118.250 1.00 18.83 352 GLN C C 1
ATOM 8735 O O . GLN C 1 372 ? 0.748 -20.178 117.940 1.00 18.77 352 GLN C O 1
ATOM 8741 N N . PHE C 1 373 ? -1.034 -20.118 119.332 1.00 14.97 353 PHE C N 1
ATOM 8742 C CA . PHE C 1 373 ? -0.464 -19.147 120.254 1.00 17.61 353 PHE C CA 1
ATOM 8743 C C . PHE C 1 373 ? 0.131 -19.858 121.461 1.00 20.53 353 PHE C C 1
ATOM 8744 O O . PHE C 1 373 ? -0.610 -20.494 122.225 1.00 22.19 353 PHE C O 1
ATOM 8752 N N . PRO C 1 374 ? 1.437 -19.753 121.695 1.00 23.49 354 PRO C N 1
ATOM 8753 C CA . PRO C 1 374 ? 2.040 -20.447 122.845 1.00 23.12 354 PRO C CA 1
ATOM 8754 C C . PRO C 1 374 ? 1.438 -20.008 124.176 1.00 20.61 354 PRO C C 1
ATOM 8755 O O . PRO C 1 374 ? 1.288 -18.816 124.450 1.00 22.09 354 PRO C O 1
ATOM 8759 N N . GLY C 1 375 ? 1.086 -20.994 125.000 1.00 24.00 355 GLY C N 1
ATOM 8760 C CA . GLY C 1 375 ? 0.579 -20.744 126.339 1.00 22.89 355 GLY C CA 1
ATOM 8761 C C . GLY C 1 375 ? -0.821 -20.182 126.412 1.00 22.20 355 GLY C C 1
ATOM 8762 O O . GLY C 1 375 ? -1.239 -19.737 127.482 1.00 23.07 355 GLY C O 1
ATOM 8763 N N . GLN C 1 376 ? -1.558 -20.193 125.307 1.00 20.52 356 GLN C N 1
ATOM 8764 C CA . GLN C 1 376 ? -2.886 -19.595 125.268 1.00 19.87 356 GLN C CA 1
ATOM 8765 C C . GLN C 1 376 ? -3.852 -20.300 126.222 1.00 17.23 356 GLN C C 1
ATOM 8766 O O . GLN C 1 376 ? -3.801 -21.520 126.398 1.00 17.98 356 GLN C O 1
ATOM 8772 N N . ASN C 1 377 ? -4.737 -19.516 126.832 1.00 15.24 357 ASN C N 1
ATOM 8773 C CA . ASN C 1 377 ? -5.870 -20.080 127.568 1.00 17.22 357 ASN C CA 1
ATOM 8774 C C . ASN C 1 377 ? -6.582 -21.142 126.728 1.00 16.96 357 ASN C C 1
ATOM 8775 O O . ASN C 1 377 ? -6.828 -20.950 125.528 1.00 15.42 357 ASN C O 1
ATOM 8780 N N . GLU C 1 378 ? -6.899 -22.280 127.366 1.00 15.48 358 GLU C N 1
ATOM 8781 C CA . GLU C 1 378 ? -7.379 -23.442 126.623 1.00 14.97 358 GLU C CA 1
ATOM 8782 C C . GLU C 1 378 ? -8.759 -23.200 126.034 1.00 14.07 358 GLU C C 1
ATOM 8783 O O . GLU C 1 378 ? -9.076 -23.724 124.958 1.00 12.68 358 GLU C O 1
ATOM 8789 N N . PHE C 1 379 ? -9.585 -22.414 126.717 1.00 13.62 359 PHE C N 1
ATOM 8790 C CA . PHE C 1 379 ? -10.887 -22.079 126.163 1.00 10.96 359 PHE C CA 1
ATOM 8791 C C . PHE C 1 379 ? -10.736 -21.202 124.927 1.00 12.99 359 PHE C C 1
ATOM 8792 O O . PHE C 1 379 ? -11.371 -21.452 123.903 1.00 11.76 359 PHE C O 1
ATOM 8800 N N . VAL C 1 380 ? -9.893 -20.172 125.002 1.00 12.58 360 VAL C N 1
ATOM 8801 C CA . VAL C 1 380 ? -9.679 -19.325 123.832 1.00 13.26 360 VAL C CA 1
ATOM 8802 C C . VAL C 1 380 ? -9.084 -20.139 122.681 1.00 12.83 360 VAL C C 1
ATOM 8803 O O . VAL C 1 380 ? -9.427 -19.923 121.508 1.00 13.15 360 VAL C O 1
ATOM 8807 N N . ARG C 1 381 ? -8.204 -21.103 122.989 1.00 11.51 361 ARG C N 1
ATOM 8808 C CA . ARG C 1 381 ? -7.624 -21.912 121.912 1.00 12.89 361 ARG C CA 1
ATOM 8809 C C . ARG C 1 381 ? -8.694 -22.747 121.217 1.00 12.09 361 ARG C C 1
ATOM 8810 O O . ARG C 1 381 ? -8.711 -22.856 119.984 1.00 12.65 361 ARG C O 1
ATOM 8818 N N . ARG C 1 382 ? -9.619 -23.331 121.986 1.00 11.86 362 ARG C N 1
ATOM 8819 C CA . ARG C 1 382 ? -10.639 -24.156 121.350 1.00 12.86 362 ARG C CA 1
ATOM 8820 C C . ARG C 1 382 ? -11.623 -23.307 120.553 1.00 11.83 362 ARG C C 1
ATOM 8821 O O . ARG C 1 382 ? -12.266 -23.826 119.630 1.00 13.56 362 ARG C O 1
ATOM 8829 N N . LEU C 1 383 ? -11.737 -22.017 120.871 1.00 11.77 363 LEU C N 1
ATOM 8830 C CA . LEU C 1 383 ? -12.577 -21.145 120.061 1.00 10.50 363 LEU C CA 1
ATOM 8831 C C . LEU C 1 383 ? -11.998 -20.942 118.669 1.00 11.12 363 LEU C C 1
ATOM 8832 O O . LEU C 1 383 ? -12.738 -20.539 117.772 1.00 12.57 363 LEU C O 1
ATOM 8837 N N . GLN C 1 384 ? -10.711 -21.241 118.457 1.00 10.27 364 GLN C N 1
ATOM 8838 C CA . GLN C 1 384 ? -10.200 -21.153 117.089 1.00 11.68 364 GLN C CA 1
ATOM 8839 C C . GLN C 1 384 ? -10.916 -22.141 116.182 1.00 12.81 364 GLN C C 1
ATOM 8840 O O . GLN C 1 384 ? -11.262 -21.811 115.040 1.00 11.95 364 GLN C O 1
ATOM 8846 N N . ARG C 1 385 ? -11.132 -23.363 116.673 1.00 11.01 365 ARG C N 1
ATOM 8847 C CA . ARG C 1 385 ? -11.837 -24.368 115.895 1.00 12.90 365 ARG C CA 1
ATOM 8848 C C . ARG C 1 385 ? -13.299 -23.999 115.732 1.00 13.11 365 ARG C C 1
ATOM 8849 O O . ARG C 1 385 ? -13.882 -24.219 114.668 1.00 13.81 365 ARG C O 1
ATOM 8857 N N . ALA C 1 386 ? -13.903 -23.424 116.778 1.00 12.24 366 ALA C N 1
ATOM 8858 C CA . ALA C 1 386 ? -15.282 -22.970 116.662 1.00 11.29 366 ALA C CA 1
ATOM 8859 C C . ALA C 1 386 ? -15.405 -21.881 115.605 1.00 12.50 366 ALA C C 1
ATOM 8860 O O . ALA C 1 386 ? -16.369 -21.861 114.834 1.00 12.88 366 ALA C O 1
ATOM 8862 N N . ASP C 1 387 ? -14.426 -20.972 115.552 1.00 11.37 367 ASP C N 1
ATOM 8863 C CA . ASP C 1 387 ? -14.427 -19.934 114.518 1.00 11.54 367 ASP C CA 1
ATOM 8864 C C . ASP C 1 387 ? -14.249 -20.537 113.126 1.00 11.86 367 ASP C C 1
ATOM 8865 O O . ASP C 1 387 ? -14.909 -20.102 112.177 1.00 13.10 367 ASP C O 1
ATOM 8870 N N . LEU C 1 388 ? -13.375 -21.544 112.987 1.00 11.08 368 LEU C N 1
ATOM 8871 C CA . LEU C 1 388 ? -13.206 -22.192 111.684 1.00 11.79 368 LEU C CA 1
ATOM 8872 C C . LEU C 1 388 ? -14.472 -22.910 111.265 1.00 13.69 368 LEU C C 1
ATOM 8873 O O . LEU C 1 388 ? -14.878 -22.828 110.105 1.00 12.87 368 LEU C O 1
ATOM 8878 N N . ASP C 1 389 ? -15.108 -23.610 112.206 1.00 12.29 369 ASP C N 1
ATOM 8879 C CA . ASP C 1 389 ? -16.348 -24.317 111.911 1.00 13.36 369 ASP C CA 1
ATOM 8880 C C . ASP C 1 389 ? -17.452 -23.355 111.489 1.00 13.27 369 ASP C C 1
ATOM 8881 O O . ASP C 1 389 ? -18.212 -23.640 110.557 1.00 15.98 369 ASP C O 1
ATOM 8886 N N . TYR C 1 390 ? -17.581 -22.225 112.191 1.00 12.47 370 TYR C N 1
ATOM 8887 C CA . TYR C 1 390 ? -18.633 -21.273 111.843 1.00 13.17 370 TYR C CA 1
ATOM 8888 C C . TYR C 1 390 ? -18.358 -20.619 110.495 1.00 14.25 370 TYR C C 1
ATOM 8889 O O . TYR C 1 390 ? -19.273 -20.458 109.671 1.00 13.18 370 TYR C O 1
ATOM 8898 N N . MET C 1 391 ? -17.105 -20.225 110.265 1.00 11.89 371 MET C N 1
ATOM 8899 C CA . MET C 1 391 ? -16.774 -19.485 109.048 1.00 11.98 371 MET C CA 1
ATOM 8900 C C . MET C 1 391 ? -17.016 -20.330 107.808 1.00 16.00 371 MET C C 1
ATOM 8901 O O . MET C 1 391 ? -17.567 -19.839 106.811 1.00 14.34 371 MET C O 1
ATOM 8906 N N . THR C 1 392 ? -16.625 -21.605 107.858 1.00 14.45 372 THR C N 1
ATOM 8907 C CA . THR C 1 392 ? -16.754 -22.486 106.700 1.00 14.38 372 THR C CA 1
ATOM 8908 C C . THR C 1 392 ? -18.107 -23.171 106.632 1.00 15.89 372 THR C C 1
ATOM 8909 O O . THR C 1 392 ? -18.560 -23.520 105.535 1.00 17.22 372 THR C O 1
ATOM 8913 N N . GLY C 1 393 ? -18.780 -23.346 107.768 1.00 14.75 373 GLY C N 1
ATOM 8914 C CA . GLY C 1 393 ? -19.925 -24.227 107.821 1.00 14.58 373 GLY C CA 1
ATOM 8915 C C . GLY C 1 393 ? -21.278 -23.566 107.837 1.00 16.40 373 GLY C C 1
ATOM 8916 O O . GLY C 1 393 ? -22.291 -24.277 107.842 1.00 20.34 373 GLY C O 1
ATOM 8917 N N . THR C 1 394 ? -21.338 -22.235 107.853 1.00 16.28 374 THR C N 1
ATOM 8918 C CA . THR C 1 394 ? -22.606 -21.522 107.851 1.00 15.10 374 THR C CA 1
ATOM 8919 C C . THR C 1 394 ? -22.609 -20.501 106.734 1.00 14.93 374 THR C C 1
ATOM 8920 O O . THR C 1 394 ? -21.565 -19.953 106.370 1.00 13.57 374 THR C O 1
ATOM 8924 N N . HIS C 1 395 ? -23.803 -20.233 106.204 1.00 14.57 375 HIS C N 1
ATOM 8925 C CA . HIS C 1 395 ? -23.905 -19.211 105.170 1.00 16.15 375 HIS C CA 1
ATOM 8926 C C . HIS C 1 395 ? -23.457 -17.855 105.694 1.00 15.32 375 HIS C C 1
ATOM 8927 O O . HIS C 1 395 ? -22.724 -17.127 105.011 1.00 14.94 375 HIS C O 1
ATOM 8934 N N . ALA C 1 396 ? -23.888 -17.487 106.906 1.00 13.87 376 ALA C N 1
ATOM 8935 C CA . ALA C 1 396 ? -23.486 -16.190 107.443 1.00 14.41 376 ALA C CA 1
ATOM 8936 C C . ALA C 1 396 ? -21.974 -16.084 107.576 1.00 12.86 376 ALA C C 1
ATOM 8937 O O . ALA C 1 396 ? -21.388 -15.034 107.278 1.00 12.15 376 ALA C O 1
ATOM 8939 N N . GLY C 1 397 ? -21.326 -17.161 108.035 1.00 13.05 377 GLY C N 1
ATOM 8940 C CA . GLY C 1 397 ? -19.879 -17.151 108.146 1.00 12.78 377 GLY C CA 1
ATOM 8941 C C . GLY C 1 397 ? -19.202 -17.045 106.795 1.00 12.54 377 GLY C C 1
ATOM 8942 O O . GLY C 1 397 ? -18.269 -16.262 106.622 1.00 12.24 377 GLY C O 1
ATOM 8943 N N . ARG C 1 398 ? -19.685 -17.815 105.810 1.00 12.44 378 ARG C N 1
ATOM 8944 C CA . ARG C 1 398 ? -19.064 -17.769 104.487 1.00 12.46 378 ARG C CA 1
ATOM 8945 C C . ARG C 1 398 ? -19.268 -16.413 103.830 1.00 14.52 378 ARG C C 1
ATOM 8946 O O . ARG C 1 398 ? -18.370 -15.912 103.140 1.00 14.20 378 ARG C O 1
ATOM 8954 N N . LEU C 1 399 ? -20.460 -15.834 103.997 1.00 13.75 379 LEU C N 1
ATOM 8955 C CA . LEU C 1 399 ? -20.759 -14.528 103.419 1.00 14.01 379 LEU C CA 1
ATOM 8956 C C . LEU C 1 399 ? -19.792 -13.474 103.933 1.00 14.17 379 LEU C C 1
ATOM 8957 O O . LEU C 1 399 ? -19.227 -12.699 103.155 1.00 14.78 379 LEU C O 1
ATOM 8962 N N . GLN C 1 400 ? -19.582 -13.438 105.253 1.00 12.07 380 GLN C N 1
ATOM 8963 C CA . GLN C 1 400 ? -18.699 -12.428 105.821 1.00 13.30 380 GLN C CA 1
ATOM 8964 C C . GLN C 1 400 ? -17.273 -12.611 105.317 1.00 14.07 380 GLN C C 1
ATOM 8965 O O . GLN C 1 400 ? -16.591 -11.629 104.979 1.00 13.11 380 GLN C O 1
ATOM 8971 N N . PHE C 1 401 ? -16.806 -13.860 105.250 1.00 11.32 381 PHE C N 1
ATOM 8972 C CA . PHE C 1 401 ? -15.463 -14.090 104.736 1.00 12.68 381 PHE C CA 1
ATOM 8973 C C . PHE C 1 401 ? -15.373 -13.636 103.288 1.00 12.39 381 PHE C C 1
ATOM 8974 O O . PHE C 1 401 ? -14.440 -12.920 102.901 1.00 13.85 381 PHE C O 1
ATOM 8982 N N . ALA C 1 402 ? -16.362 -14.021 102.486 1.00 13.65 382 ALA C N 1
ATOM 8983 C CA . ALA C 1 402 ? -16.291 -13.766 101.052 1.00 15.27 382 ALA C CA 1
ATOM 8984 C C . ALA C 1 402 ? -16.317 -12.278 100.752 1.00 16.49 382 ALA C C 1
ATOM 8985 O O . ALA C 1 402 ? -15.578 -11.810 99.885 1.00 15.58 382 ALA C O 1
ATOM 8987 N N . GLU C 1 403 ? -17.190 -11.526 101.427 1.00 13.28 383 GLU C N 1
ATOM 8988 C CA . GLU C 1 403 ? -17.251 -10.090 101.189 1.00 13.78 383 GLU C CA 1
ATOM 8989 C C . GLU C 1 403 ? -15.957 -9.409 101.612 1.00 13.93 383 GLU C C 1
ATOM 8990 O O . GLU C 1 403 ? -15.458 -8.519 100.912 1.00 15.65 383 GLU C O 1
ATOM 8996 N N . ASN C 1 404 ? -15.394 -9.807 102.756 1.00 12.99 384 ASN C N 1
ATOM 8997 C CA . ASN C 1 404 ? -14.142 -9.194 103.193 1.00 14.06 384 ASN C CA 1
ATOM 8998 C C . ASN C 1 404 ? -12.983 -9.599 102.291 1.00 14.66 384 ASN C C 1
ATOM 8999 O O . ASN C 1 404 ? -12.133 -8.764 101.954 1.00 14.29 384 ASN C O 1
ATOM 9004 N N . PHE C 1 405 ? -12.918 -10.869 101.900 1.00 14.31 385 PHE C N 1
ATOM 9005 C CA . PHE C 1 405 ? -11.757 -11.327 101.148 1.00 15.11 385 PHE C CA 1
ATOM 9006 C C . PHE C 1 405 ? -11.728 -10.705 99.759 1.00 15.53 385 PHE C C 1
ATOM 9007 O O . PHE C 1 405 ? -10.674 -10.246 99.303 1.00 15.16 385 PHE C O 1
ATOM 9015 N N . THR C 1 406 ? -12.873 -10.683 99.071 1.00 15.74 386 THR C N 1
ATOM 9016 C CA . THR C 1 406 ? -12.895 -10.112 97.728 1.00 16.60 386 THR C CA 1
ATOM 9017 C C . THR C 1 406 ? -12.834 -8.589 97.735 1.00 18.54 386 THR C C 1
ATOM 9018 O O . THR C 1 406 ? -12.666 -7.995 96.664 1.00 18.06 386 THR C O 1
ATOM 9022 N N . GLY C 1 407 ? -12.976 -7.949 98.893 1.00 16.30 387 GLY C N 1
ATOM 9023 C CA . GLY C 1 407 ? -12.696 -6.522 99.018 1.00 17.78 387 GLY C CA 1
ATOM 9024 C C . GLY C 1 407 ? -13.891 -5.673 99.402 1.00 17.59 387 GLY C C 1
ATOM 9025 O O . GLY C 1 407 ? -14.932 -5.675 98.741 1.00 19.49 387 GLY C O 1
ATOM 9026 N N . LEU C 1 408 ? -13.729 -4.924 100.492 1.00 18.46 388 LEU C N 1
ATOM 9027 C CA . LEU C 1 408 ? -14.786 -4.055 100.957 1.00 18.20 388 LEU C CA 1
ATOM 9028 C C . LEU C 1 408 ? -14.909 -2.842 100.039 1.00 18.97 388 LEU C C 1
ATOM 9029 O O . LEU C 1 408 ? -13.968 -2.515 99.310 1.00 19.31 388 LEU C O 1
ATOM 9034 N N . PRO C 1 409 ? -16.064 -2.167 100.057 1.00 22.15 389 PRO C N 1
ATOM 9035 C CA . PRO C 1 409 ? -16.231 -0.950 99.253 1.00 23.20 389 PRO C CA 1
ATOM 9036 C C . PRO C 1 409 ? -15.214 0.119 99.621 1.00 26.57 389 PRO C C 1
ATOM 9037 O O . PRO C 1 409 ? -14.650 0.138 100.719 1.00 22.36 389 PRO C O 1
ATOM 9041 N N . ILE C 1 410 ? -14.996 1.032 98.676 1.00 25.22 390 ILE C N 1
ATOM 9042 C CA . ILE C 1 410 ? -14.110 2.173 98.864 1.00 26.46 390 ILE C CA 1
ATOM 9043 C C . ILE C 1 410 ? -14.947 3.438 98.758 1.00 30.88 390 ILE C C 1
ATOM 9044 O O . ILE C 1 410 ? -15.761 3.575 97.837 1.00 32.89 390 ILE C O 1
ATOM 9049 N N . GLU C 1 411 ? -14.764 4.344 99.710 1.00 30.79 391 GLU C N 1
ATOM 9050 C CA . GLU C 1 411 ? -15.502 5.596 99.739 1.00 33.58 391 GLU C CA 1
ATOM 9051 C C . GLU C 1 411 ? -14.710 6.728 99.082 1.00 37.87 391 GLU C C 1
ATOM 9052 O O . GLU C 1 411 ? -15.062 7.903 99.217 1.00 38.21 391 GLU C O 1
ATOM 9058 N N . THR D 1 23 ? 52.816 -53.798 100.172 1.00 67.02 3 THR D N 1
ATOM 9059 C CA . THR D 1 23 ? 51.653 -53.206 100.823 1.00 69.35 3 THR D CA 1
ATOM 9060 C C . THR D 1 23 ? 50.396 -53.427 99.987 1.00 67.88 3 THR D C 1
ATOM 9061 O O . THR D 1 23 ? 50.418 -54.170 99.007 1.00 68.17 3 THR D O 1
ATOM 9065 N N . GLN D 1 24 ? 49.299 -52.781 100.383 1.00 68.78 4 GLN D N 1
ATOM 9066 C CA . GLN D 1 24 ? 48.036 -52.906 99.665 1.00 64.68 4 GLN D CA 1
ATOM 9067 C C . GLN D 1 24 ? 47.925 -51.896 98.525 1.00 63.50 4 GLN D C 1
ATOM 9068 O O . GLN D 1 24 ? 47.599 -52.269 97.394 1.00 57.83 4 GLN D O 1
ATOM 9074 N N . VAL D 1 25 ? 48.203 -50.624 98.801 1.00 65.73 5 VAL D N 1
ATOM 9075 C CA . VAL D 1 25 ? 48.041 -49.544 97.831 1.00 65.62 5 VAL D CA 1
ATOM 9076 C C . VAL D 1 25 ? 49.365 -48.802 97.705 1.00 66.59 5 VAL D C 1
ATOM 9077 O O . VAL D 1 25 ? 49.848 -48.214 98.681 1.00 66.96 5 VAL D O 1
ATOM 9081 N N . GLY D 1 26 ? 49.944 -48.822 96.505 1.00 64.85 6 GLY D N 1
ATOM 9082 C CA . GLY D 1 26 ? 51.181 -48.108 96.239 1.00 65.69 6 GLY D CA 1
ATOM 9083 C C . GLY D 1 26 ? 50.965 -46.754 95.588 1.00 65.85 6 GLY D C 1
ATOM 9084 O O . GLY D 1 26 ? 50.617 -46.674 94.406 1.00 63.27 6 GLY D O 1
ATOM 9085 N N . ILE D 1 27 ? 51.186 -45.683 96.346 1.00 65.45 7 ILE D N 1
ATOM 9086 C CA . ILE D 1 27 ? 50.871 -44.327 95.907 1.00 62.66 7 ILE D CA 1
ATOM 9087 C C . ILE D 1 27 ? 52.123 -43.712 95.289 1.00 64.93 7 ILE D C 1
ATOM 9088 O O . ILE D 1 27 ? 53.111 -43.461 95.983 1.00 67.37 7 ILE D O 1
ATOM 9093 N N . VAL D 1 28 ? 52.077 -43.457 93.985 1.00 64.51 8 VAL D N 1
ATOM 9094 C CA . VAL D 1 28 ? 53.195 -42.851 93.267 1.00 66.36 8 VAL D CA 1
ATOM 9095 C C . VAL D 1 28 ? 53.055 -41.335 93.335 1.00 67.84 8 VAL D C 1
ATOM 9096 O O . VAL D 1 28 ? 52.022 -40.781 92.944 1.00 62.50 8 VAL D O 1
ATOM 9100 N N . GLY D 1 29 ? 54.095 -40.664 93.826 1.00 67.22 9 GLY D N 1
ATOM 9101 C CA . GLY D 1 29 ? 54.082 -39.218 93.927 1.00 64.61 9 GLY D CA 1
ATOM 9102 C C . GLY D 1 29 ? 53.538 -38.710 95.246 1.00 66.62 9 GLY D C 1
ATOM 9103 O O . GLY D 1 29 ? 52.471 -39.141 95.695 1.00 63.91 9 GLY D O 1
ATOM 9104 N N . ALA D 1 30 ? 54.263 -37.785 95.875 1.00 66.34 10 ALA D N 1
ATOM 9105 C CA . ALA D 1 30 ? 53.861 -37.255 97.171 1.00 66.76 10 ALA D CA 1
ATOM 9106 C C . ALA D 1 30 ? 53.349 -35.826 97.049 1.00 68.00 10 ALA D C 1
ATOM 9107 O O . ALA D 1 30 ? 53.863 -34.919 97.712 1.00 62.65 10 ALA D O 1
ATOM 9109 N N . GLY D 1 31 ? 52.345 -35.613 96.203 1.00 67.00 11 GLY D N 1
ATOM 9110 C CA . GLY D 1 31 ? 51.699 -34.327 96.098 1.00 65.78 11 GLY D CA 1
ATOM 9111 C C . GLY D 1 31 ? 50.546 -34.214 97.074 1.00 65.15 11 GLY D C 1
ATOM 9112 O O . GLY D 1 31 ? 50.422 -35.009 98.011 1.00 65.22 11 GLY D O 1
ATOM 9113 N N . PRO D 1 32 ? 49.679 -33.215 96.882 1.00 64.41 12 PRO D N 1
ATOM 9114 C CA . PRO D 1 32 ? 48.482 -33.135 97.732 1.00 62.96 12 PRO D CA 1
ATOM 9115 C C . PRO D 1 32 ? 47.529 -34.293 97.503 1.00 64.47 12 PRO D C 1
ATOM 9116 O O . PRO D 1 32 ? 46.818 -34.691 98.435 1.00 64.22 12 PRO D O 1
ATOM 9120 N N . ALA D 1 33 ? 47.505 -34.854 96.292 1.00 61.85 13 ALA D N 1
ATOM 9121 C CA . ALA D 1 33 ? 46.669 -36.020 96.031 1.00 63.69 13 ALA D CA 1
ATOM 9122 C C . ALA D 1 33 ? 47.261 -37.275 96.660 1.00 63.64 13 ALA D C 1
ATOM 9123 O O . ALA D 1 33 ? 46.525 -38.135 97.158 1.00 63.40 13 ALA D O 1
ATOM 9125 N N . GLY D 1 34 ? 48.591 -37.397 96.647 1.00 64.70 14 GLY D N 1
ATOM 9126 C CA . GLY D 1 34 ? 49.225 -38.562 97.240 1.00 66.79 14 GLY D CA 1
ATOM 9127 C C . GLY D 1 34 ? 49.090 -38.620 98.748 1.00 68.98 14 GLY D C 1
ATOM 9128 O O . GLY D 1 34 ? 48.970 -39.708 99.321 1.00 69.98 14 GLY D O 1
ATOM 9129 N N . LEU D 1 35 ? 49.103 -37.461 99.409 1.00 68.75 15 LEU D N 1
ATOM 9130 C CA . LEU D 1 35 ? 48.980 -37.400 100.859 1.00 68.24 15 LEU D CA 1
ATOM 9131 C C . LEU D 1 35 ? 47.534 -37.433 101.334 1.00 67.00 15 LEU D C 1
ATOM 9132 O O . LEU D 1 35 ? 47.278 -37.846 102.471 1.00 64.71 15 LEU D O 1
ATOM 9137 N N . MET D 1 36 ? 46.585 -37.015 100.495 1.00 66.08 16 MET D N 1
ATOM 9138 C CA . MET D 1 36 ? 45.182 -37.107 100.878 1.00 68.08 16 MET D CA 1
ATOM 9139 C C . MET D 1 36 ? 44.692 -38.547 100.845 1.00 67.45 16 MET D C 1
ATOM 9140 O O . MET D 1 36 ? 43.787 -38.911 101.603 1.00 66.70 16 MET D O 1
ATOM 9145 N N . LEU D 1 37 ? 45.277 -39.376 99.978 1.00 69.11 17 LEU D N 1
ATOM 9146 C CA . LEU D 1 37 ? 44.873 -40.774 99.901 1.00 68.75 17 LEU D CA 1
ATOM 9147 C C . LEU D 1 37 ? 45.526 -41.606 100.998 1.00 71.15 17 LEU D C 1
ATOM 9148 O O . LEU D 1 37 ? 44.885 -42.492 101.574 1.00 72.85 17 LEU D O 1
ATOM 9153 N N . ALA D 1 38 ? 46.800 -41.337 101.296 1.00 72.23 18 ALA D N 1
ATOM 9154 C CA . ALA D 1 38 ? 47.472 -42.057 102.373 1.00 72.93 18 ALA D CA 1
ATOM 9155 C C . ALA D 1 38 ? 46.814 -41.774 103.717 1.00 74.43 18 ALA D C 1
ATOM 9156 O O . ALA D 1 38 ? 46.588 -42.694 104.512 1.00 78.65 18 ALA D O 1
ATOM 9158 N N . HIS D 1 39 ? 46.494 -40.513 103.986 1.00 74.17 19 HIS D N 1
ATOM 9159 C CA . HIS D 1 39 ? 45.814 -40.144 105.221 1.00 76.60 19 HIS D CA 1
ATOM 9160 C C . HIS D 1 39 ? 44.394 -40.702 105.246 1.00 77.65 19 HIS D C 1
ATOM 9161 O O . HIS D 1 39 ? 43.869 -41.046 106.306 1.00 78.33 19 HIS D O 1
ATOM 9168 N N . GLY D 1 66 ? 46.419 -21.831 97.104 1.00 57.93 46 GLY D N 1
ATOM 9169 C CA . GLY D 1 66 ? 45.568 -21.039 96.236 1.00 55.41 46 GLY D CA 1
ATOM 9170 C C . GLY D 1 66 ? 44.156 -20.880 96.766 1.00 56.73 46 GLY D C 1
ATOM 9171 O O . GLY D 1 66 ? 43.955 -20.555 97.936 1.00 55.10 46 GLY D O 1
ATOM 9172 N N . VAL D 1 67 ? 43.173 -21.117 95.901 1.00 52.11 47 VAL D N 1
ATOM 9173 C CA . VAL D 1 67 ? 41.762 -20.970 96.241 1.00 54.22 47 VAL D CA 1
ATOM 9174 C C . VAL D 1 67 ? 41.139 -22.356 96.301 1.00 52.33 47 VAL D C 1
ATOM 9175 O O . VAL D 1 67 ? 41.310 -23.162 95.378 1.00 47.67 47 VAL D O 1
ATOM 9179 N N . LEU D 1 68 ? 40.424 -22.634 97.387 1.00 52.85 48 LEU D N 1
ATOM 9180 C CA . LEU D 1 68 ? 39.827 -23.940 97.625 1.00 52.77 48 LEU D CA 1
ATOM 9181 C C . LEU D 1 68 ? 38.313 -23.853 97.517 1.00 53.39 48 LEU D C 1
ATOM 9182 O O . LEU D 1 68 ? 37.701 -22.881 97.973 1.00 52.37 48 LEU D O 1
ATOM 9187 N N . GLU D 1 69 ? 37.716 -24.872 96.904 1.00 52.50 49 GLU D N 1
ATOM 9188 C CA . GLU D 1 69 ? 36.268 -24.986 96.884 1.00 52.26 49 GLU D CA 1
ATOM 9189 C C . GLU D 1 69 ? 35.751 -25.345 98.273 1.00 56.22 49 GLU D C 1
ATOM 9190 O O . GLU D 1 69 ? 36.477 -25.879 99.116 1.00 57.78 49 GLU D O 1
ATOM 9196 N N . GLN D 1 70 ? 34.473 -25.041 98.506 1.00 53.32 50 GLN D N 1
ATOM 9197 C CA . GLN D 1 70 ? 33.851 -25.425 99.767 1.00 58.25 50 GLN D CA 1
ATOM 9198 C C . GLN D 1 70 ? 33.903 -26.935 99.966 1.00 62.44 50 GLN D C 1
ATOM 9199 O O . GLN D 1 70 ? 34.101 -27.416 101.088 1.00 65.55 50 GLN D O 1
ATOM 9205 N N . GLY D 1 71 ? 33.740 -27.700 98.885 1.00 59.99 51 GLY D N 1
ATOM 9206 C CA . GLY D 1 71 ? 33.855 -29.145 98.991 1.00 59.62 51 GLY D CA 1
ATOM 9207 C C . GLY D 1 71 ? 35.250 -29.592 99.383 1.00 61.77 51 GLY D C 1
ATOM 9208 O O . GLY D 1 71 ? 35.415 -30.549 100.142 1.00 63.84 51 GLY D O 1
ATOM 9209 N N . THR D 1 72 ? 36.275 -28.905 98.871 1.00 59.05 52 THR D N 1
ATOM 9210 C CA . THR D 1 72 ? 37.643 -29.234 99.258 1.00 62.60 52 THR D CA 1
ATOM 9211 C C . THR D 1 72 ? 37.913 -28.864 100.712 1.00 65.84 52 THR D C 1
ATOM 9212 O O . THR D 1 72 ? 38.650 -29.573 101.408 1.00 65.46 52 THR D O 1
ATOM 9216 N N . VAL D 1 73 ? 37.313 -27.775 101.193 1.00 66.11 53 VAL D N 1
ATOM 9217 C CA . VAL D 1 73 ? 37.501 -27.375 102.585 1.00 69.20 53 VAL D CA 1
ATOM 9218 C C . VAL D 1 73 ? 36.852 -28.386 103.522 1.00 70.72 53 VAL D C 1
ATOM 9219 O O . VAL D 1 73 ? 37.476 -28.859 104.480 1.00 73.06 53 VAL D O 1
ATOM 9223 N N . GLU D 1 74 ? 35.591 -28.738 103.255 1.00 69.72 54 GLU D N 1
ATOM 9224 C CA . GLU D 1 74 ? 34.883 -29.684 104.112 1.00 69.91 54 GLU D CA 1
ATOM 9225 C C . GLU D 1 74 ? 35.531 -31.063 104.087 1.00 71.92 54 GLU D C 1
ATOM 9226 O O . GLU D 1 74 ? 35.522 -31.771 105.100 1.00 73.24 54 GLU D O 1
ATOM 9232 N N . MET D 1 75 ? 36.100 -31.460 102.945 1.00 70.57 55 MET D N 1
ATOM 9233 C CA . MET D 1 75 ? 36.830 -32.724 102.882 1.00 71.58 55 MET D CA 1
ATOM 9234 C C . MET D 1 75 ? 38.066 -32.688 103.773 1.00 74.02 55 MET D C 1
ATOM 9235 O O . MET D 1 75 ? 38.367 -33.664 104.471 1.00 75.13 55 MET D O 1
ATOM 9240 N N . LEU D 1 76 ? 38.799 -31.571 103.758 1.00 75.01 56 LEU D N 1
ATOM 9241 C CA . LEU D 1 76 ? 39.922 -31.407 104.675 1.00 74.96 56 LEU D CA 1
ATOM 9242 C C . LEU D 1 76 ? 39.438 -31.260 106.112 1.00 76.93 56 LEU D C 1
ATOM 9243 O O . LEU D 1 76 ? 40.065 -31.779 107.043 1.00 77.85 56 LEU D O 1
ATOM 9248 N N . ARG D 1 77 ? 38.324 -30.550 106.306 1.00 76.58 57 ARG D N 1
ATOM 9249 C CA . ARG D 1 77 ? 37.776 -30.358 107.644 1.00 76.41 57 ARG D CA 1
ATOM 9250 C C . ARG D 1 77 ? 37.361 -31.686 108.265 1.00 80.07 57 ARG D C 1
ATOM 9251 O O . ARG D 1 77 ? 37.732 -31.996 109.404 1.00 81.25 57 ARG D O 1
ATOM 9259 N N . GLU D 1 78 ? 36.597 -32.486 107.527 1.00 79.74 58 GLU D N 1
ATOM 9260 C CA . GLU D 1 78 ? 36.115 -33.771 108.019 1.00 79.32 58 GLU D CA 1
ATOM 9261 C C . GLU D 1 78 ? 37.282 -34.700 108.344 1.00 81.03 58 GLU D C 1
ATOM 9262 O O . GLU D 1 78 ? 37.457 -35.110 109.492 1.00 79.46 58 GLU D O 1
ATOM 9268 N N . GLU D 1 91 ? 38.441 -16.574 103.119 1.00 58.26 71 GLU D N 1
ATOM 9269 C CA . GLU D 1 91 ? 37.039 -16.863 102.833 1.00 60.56 71 GLU D CA 1
ATOM 9270 C C . GLU D 1 91 ? 36.458 -15.820 101.877 1.00 57.65 71 GLU D C 1
ATOM 9271 O O . GLU D 1 91 ? 36.267 -14.661 102.251 1.00 55.29 71 GLU D O 1
ATOM 9277 N N . MET D 1 92 ? 36.175 -16.242 100.645 1.00 54.69 72 MET D N 1
ATOM 9278 C CA . MET D 1 92 ? 35.767 -15.341 99.575 1.00 50.16 72 MET D CA 1
ATOM 9279 C C . MET D 1 92 ? 34.258 -15.371 99.372 1.00 45.15 72 MET D C 1
ATOM 9280 O O . MET D 1 92 ? 33.625 -16.427 99.473 1.00 44.03 72 MET D O 1
ATOM 9285 N N . HIS D 1 93 ? 33.691 -14.203 99.077 1.00 41.84 73 HIS D N 1
ATOM 9286 C CA . HIS D 1 93 ? 32.297 -14.089 98.675 1.00 43.54 73 HIS D CA 1
ATOM 9287 C C . HIS D 1 93 ? 32.117 -13.610 97.245 1.00 38.77 73 HIS D C 1
ATOM 9288 O O . HIS D 1 93 ? 31.088 -13.910 96.635 1.00 38.30 73 HIS D O 1
ATOM 9295 N N . ALA D 1 94 ? 33.086 -12.880 96.696 1.00 37.25 74 ALA D N 1
ATOM 9296 C CA . ALA D 1 94 ? 32.901 -12.252 95.400 1.00 33.46 74 ALA D CA 1
ATOM 9297 C C . ALA D 1 94 ? 34.220 -12.209 94.646 1.00 33.67 74 ALA D C 1
ATOM 9298 O O . ALA D 1 94 ? 35.301 -12.251 95.237 1.00 33.66 74 ALA D O 1
ATOM 9300 N N . ILE D 1 95 ? 34.105 -12.133 93.321 1.00 31.71 75 ILE D N 1
ATOM 9301 C CA . ILE D 1 95 ? 35.215 -11.814 92.434 1.00 27.61 75 ILE D CA 1
ATOM 9302 C C . ILE D 1 95 ? 34.881 -10.513 91.723 1.00 26.60 75 ILE D C 1
ATOM 9303 O O . ILE D 1 95 ? 33.750 -10.321 91.261 1.00 26.71 75 ILE D O 1
ATOM 9308 N N . ASP D 1 96 ? 35.853 -9.607 91.657 1.00 24.95 76 ASP D N 1
ATOM 9309 C CA . ASP D 1 96 ? 35.690 -8.348 90.947 1.00 25.70 76 ASP D CA 1
ATOM 9310 C C . ASP D 1 96 ? 36.248 -8.529 89.542 1.00 27.46 76 ASP D C 1
ATOM 9311 O O . ASP D 1 96 ? 37.467 -8.565 89.354 1.00 26.64 76 ASP D O 1
ATOM 9316 N N . PHE D 1 97 ? 35.358 -8.645 88.559 1.00 25.91 77 PHE D N 1
ATOM 9317 C CA . PHE D 1 97 ? 35.758 -8.659 87.159 1.00 25.05 77 PHE D CA 1
ATOM 9318 C C . PHE D 1 97 ? 35.799 -7.223 86.663 1.00 25.64 77 PHE D C 1
ATOM 9319 O O . PHE D 1 97 ? 34.765 -6.543 86.638 1.00 26.34 77 PHE D O 1
ATOM 9327 N N . ARG D 1 98 ? 36.980 -6.766 86.258 1.00 22.88 78 ARG D N 1
ATOM 9328 C CA . ARG D 1 98 ? 37.154 -5.419 85.737 1.00 21.53 78 ARG D CA 1
ATOM 9329 C C . ARG D 1 98 ? 37.356 -5.457 84.229 1.00 23.50 78 ARG D C 1
ATOM 9330 O O . ARG D 1 98 ? 38.192 -6.217 83.726 1.00 22.75 78 ARG D O 1
ATOM 9338 N N . PHE D 1 99 ? 36.584 -4.637 83.517 1.00 19.91 79 PHE D N 1
ATOM 9339 C CA . PHE D 1 99 ? 36.627 -4.546 82.066 1.00 21.28 79 PHE D CA 1
ATOM 9340 C C . PHE D 1 99 ? 35.828 -3.321 81.663 1.00 22.47 79 PHE D C 1
ATOM 9341 O O . PHE D 1 99 ? 34.933 -2.890 82.397 1.00 22.34 79 PHE D O 1
ATOM 9349 N N . GLY D 1 100 ? 36.166 -2.759 80.505 1.00 22.95 80 GLY D N 1
ATOM 9350 C CA . GLY D 1 100 ? 35.500 -1.544 80.066 1.00 25.68 80 GLY D CA 1
ATOM 9351 C C . GLY D 1 100 ? 35.683 -0.378 81.013 1.00 28.49 80 GLY D C 1
ATOM 9352 O O . GLY D 1 100 ? 34.832 0.515 81.060 1.00 31.13 80 GLY D O 1
ATOM 9353 N N . GLY D 1 101 ? 36.767 -0.375 81.785 1.00 26.64 81 GLY D N 1
ATOM 9354 C CA . GLY D 1 101 ? 37.038 0.688 82.733 1.00 28.24 81 GLY D CA 1
ATOM 9355 C C . GLY D 1 101 ? 36.226 0.662 84.006 1.00 28.69 81 GLY D C 1
ATOM 9356 O O . GLY D 1 101 ? 36.239 1.655 84.746 1.00 27.60 81 GLY D O 1
ATOM 9357 N N . ARG D 1 102 ? 35.536 -0.442 84.305 1.00 24.42 82 ARG D N 1
ATOM 9358 C CA . ARG D 1 102 ? 34.632 -0.495 85.444 1.00 25.51 82 ARG D CA 1
ATOM 9359 C C . ARG D 1 102 ? 34.820 -1.790 86.218 1.00 25.44 82 ARG D C 1
ATOM 9360 O O . ARG D 1 102 ? 35.230 -2.812 85.663 1.00 25.78 82 ARG D O 1
ATOM 9368 N N . SER D 1 103 ? 34.495 -1.731 87.508 1.00 22.57 83 SER D N 1
ATOM 9369 C CA . SER D 1 103 ? 34.452 -2.895 88.377 1.00 27.19 83 SER D CA 1
ATOM 9370 C C . SER D 1 103 ? 33.075 -3.544 88.292 1.00 24.85 83 SER D C 1
ATOM 9371 O O . SER D 1 103 ? 32.061 -2.854 88.137 1.00 27.90 83 SER D O 1
ATOM 9374 N N . HIS D 1 104 ? 33.054 -4.878 88.359 1.00 23.62 84 HIS D N 1
ATOM 9375 C CA . HIS D 1 104 ? 31.819 -5.673 88.377 1.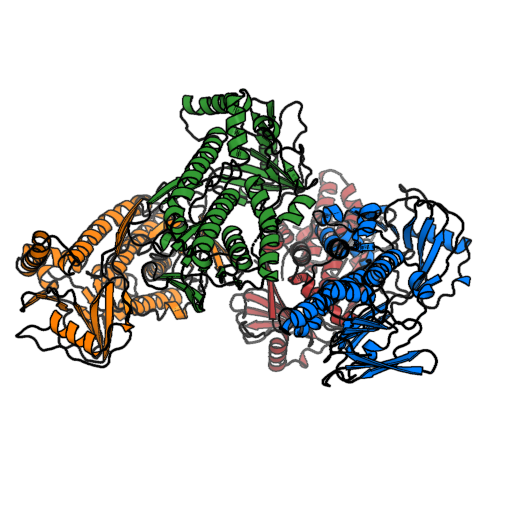00 20.24 84 HIS D CA 1
ATOM 9376 C C . HIS D 1 104 ? 31.988 -6.732 89.465 1.00 24.45 84 HIS D C 1
ATOM 9377 O O . HIS D 1 104 ? 32.534 -7.809 89.216 1.00 24.68 84 HIS D O 1
ATOM 9384 N N . ARG D 1 105 ? 31.504 -6.434 90.671 1.00 25.91 85 ARG D N 1
ATOM 9385 C CA . ARG D 1 105 ? 31.662 -7.354 91.794 1.00 26.69 85 ARG D CA 1
ATOM 9386 C C . ARG D 1 105 ? 30.572 -8.413 91.724 1.00 30.94 85 ARG D C 1
ATOM 9387 O O . ARG D 1 105 ? 29.405 -8.136 92.024 1.00 29.26 85 ARG D O 1
ATOM 9395 N N . LEU D 1 106 ? 30.955 -9.627 91.338 1.00 28.81 86 LEU D N 1
ATOM 9396 C CA . LEU D 1 106 ? 30.029 -10.751 91.244 1.00 30.05 86 LEU D CA 1
ATOM 9397 C C . LEU D 1 106 ? 30.040 -11.465 92.590 1.00 30.68 86 LEU D C 1
ATOM 9398 O O . LEU D 1 106 ? 30.980 -12.197 92.910 1.00 28.54 86 LEU D O 1
ATOM 9403 N N . ASP D 1 107 ? 28.994 -11.248 93.386 1.00 31.49 87 ASP D N 1
ATOM 9404 C CA . ASP D 1 107 ? 28.839 -11.941 94.663 1.00 31.56 87 ASP D CA 1
ATOM 9405 C C . ASP D 1 107 ? 28.323 -13.345 94.379 1.00 34.95 87 ASP D C 1
ATOM 9406 O O . ASP D 1 107 ? 27.118 -13.578 94.259 1.00 37.39 87 ASP D O 1
ATOM 9411 N N . PHE D 1 108 ? 29.247 -14.301 94.277 1.00 34.89 88 PHE D N 1
ATOM 9412 C CA . PHE D 1 108 ? 28.842 -15.685 94.084 1.00 36.63 88 PHE D CA 1
ATOM 9413 C C . PHE D 1 108 ? 28.325 -16.322 95.368 1.00 40.71 88 PHE D C 1
ATOM 9414 O O . PHE D 1 108 ? 27.566 -17.293 95.297 1.00 37.16 88 PHE D O 1
ATOM 9422 N N . HIS D 1 109 ? 28.710 -15.803 96.535 1.00 40.26 89 HIS D N 1
ATOM 9423 C CA . HIS D 1 109 ? 28.118 -16.293 97.775 1.00 42.64 89 HIS D CA 1
ATOM 9424 C C . HIS D 1 109 ? 26.601 -16.170 97.727 1.00 40.83 89 HIS D C 1
ATOM 9425 O O . HIS D 1 109 ? 25.878 -17.126 98.024 1.00 46.31 89 HIS D O 1
ATOM 9432 N N . GLU D 1 110 ? 26.103 -15.003 97.314 1.00 37.97 90 GLU D N 1
ATOM 9433 C CA . GLU D 1 110 ? 24.664 -14.794 97.214 1.00 40.96 90 GLU D CA 1
ATOM 9434 C C . GLU D 1 110 ? 24.060 -15.594 96.064 1.00 44.45 90 GLU D C 1
ATOM 9435 O O . GLU D 1 110 ? 23.022 -16.248 96.225 1.00 41.63 90 GLU D O 1
ATOM 9441 N N . ALA D 1 111 ? 24.691 -15.549 94.889 1.00 40.06 91 ALA D N 1
ATOM 9442 C CA . ALA D 1 111 ? 24.118 -16.217 93.725 1.00 41.68 91 ALA D CA 1
ATOM 9443 C C . ALA D 1 111 ? 24.092 -17.731 93.893 1.00 41.20 91 ALA D C 1
ATOM 9444 O O . ALA D 1 111 ? 23.237 -18.402 93.304 1.00 43.95 91 ALA D O 1
ATOM 9446 N N . SER D 1 112 ? 25.007 -18.283 94.686 1.00 40.66 92 SER D N 1
ATOM 9447 C CA . SER D 1 112 ? 25.115 -19.722 94.885 1.00 43.38 92 SER D CA 1
ATOM 9448 C C . SER D 1 112 ? 24.244 -20.239 96.024 1.00 45.72 92 SER D C 1
ATOM 9449 O O . SER D 1 112 ? 24.295 -21.435 96.329 1.00 47.38 92 SER D O 1
ATOM 9452 N N . GLY D 1 113 ? 23.451 -19.379 96.654 1.00 44.18 93 GLY D N 1
ATOM 9453 C CA . GLY D 1 113 ? 22.652 -19.814 97.783 1.00 45.63 93 GLY D CA 1
ATOM 9454 C C . GLY D 1 113 ? 23.441 -20.117 99.039 1.00 49.32 93 GLY D C 1
ATOM 9455 O O . GLY D 1 113 ? 23.008 -20.943 99.849 1.00 49.21 93 GLY D O 1
ATOM 9456 N N . GLY D 1 114 ? 24.599 -19.482 99.219 1.00 49.25 94 GLY D N 1
ATOM 9457 C CA . GLY D 1 114 ? 25.342 -19.581 100.460 1.00 49.48 94 GLY D CA 1
ATOM 9458 C C . GLY D 1 114 ? 26.653 -20.331 100.389 1.00 52.94 94 GLY D C 1
ATOM 9459 O O . GLY D 1 114 ? 27.320 -20.463 101.423 1.00 57.15 94 GLY D O 1
ATOM 9460 N N . ARG D 1 115 ? 27.053 -20.830 99.225 1.00 50.82 95 ARG D N 1
ATOM 9461 C CA . ARG D 1 115 ? 28.342 -21.494 99.120 1.00 51.48 95 ARG D CA 1
ATOM 9462 C C . ARG D 1 115 ? 29.448 -20.458 98.951 1.00 53.08 95 ARG D C 1
ATOM 9463 O O . ARG D 1 115 ? 29.216 -19.344 98.474 1.00 53.14 95 ARG D O 1
ATOM 9471 N N . ARG D 1 116 ? 30.658 -20.826 99.371 1.00 52.66 96 ARG D N 1
ATOM 9472 C CA . ARG D 1 116 ? 31.763 -19.881 99.433 1.00 53.73 96 ARG D CA 1
ATOM 9473 C C . ARG D 1 116 ? 33.031 -20.527 98.899 1.00 53.25 96 ARG D C 1
ATOM 9474 O O . ARG D 1 116 ? 33.087 -21.732 98.643 1.00 56.65 96 ARG D O 1
ATOM 9482 N N . ALA D 1 117 ? 34.059 -19.698 98.742 1.00 51.52 97 ALA D N 1
ATOM 9483 C CA . ALA D 1 117 ? 35.412 -20.136 98.445 1.00 54.10 97 ALA D CA 1
ATOM 9484 C C . ALA D 1 117 ? 36.347 -19.621 99.533 1.00 53.86 97 ALA D C 1
ATOM 9485 O O . ALA D 1 117 ? 36.020 -18.685 100.268 1.00 55.08 97 ALA D O 1
ATOM 9487 N N . TRP D 1 118 ? 37.520 -20.244 99.633 1.00 55.57 98 TRP D N 1
ATOM 9488 C CA . TRP D 1 118 ? 38.500 -19.904 100.656 1.00 57.35 98 TRP D CA 1
ATOM 9489 C C . TRP D 1 118 ? 39.873 -19.717 100.029 1.00 56.47 98 TRP D C 1
ATOM 9490 O O . TRP D 1 118 ? 40.233 -20.419 99.078 1.00 54.84 98 TRP D O 1
ATOM 9501 N N . VAL D 1 119 ? 40.639 -18.774 100.569 1.00 59.04 99 VAL D N 1
ATOM 9502 C CA . VAL D 1 119 ? 42.015 -18.569 100.136 1.00 59.75 99 VAL D CA 1
ATOM 9503 C C . VAL D 1 119 ? 42.961 -19.347 101.042 1.00 58.29 99 VAL D C 1
ATOM 9504 O O . VAL D 1 119 ? 42.974 -19.145 102.256 1.00 61.73 99 VAL D O 1
ATOM 9508 N N . GLU D 1 150 ? 54.165 -52.093 86.896 1.00 78.21 130 GLU D N 1
ATOM 9509 C CA . GLU D 1 150 ? 54.076 -53.276 86.050 1.00 79.07 130 GLU D CA 1
ATOM 9510 C C . GLU D 1 150 ? 53.084 -54.279 86.636 1.00 76.82 130 GLU D C 1
ATOM 9511 O O . GLU D 1 150 ? 52.810 -54.262 87.837 1.00 77.35 130 GLU D O 1
ATOM 9517 N N . GLY D 1 151 ? 52.542 -55.143 85.784 1.00 75.80 131 GLY D N 1
ATOM 9518 C CA . GLY D 1 151 ? 51.612 -56.164 86.237 1.00 74.07 131 GLY D CA 1
ATOM 9519 C C . GLY D 1 151 ? 50.259 -55.637 86.662 1.00 72.43 131 GLY D C 1
ATOM 9520 O O . GLY D 1 151 ? 49.702 -56.107 87.663 1.00 72.41 131 GLY D O 1
ATOM 9521 N N . LEU D 1 152 ? 49.714 -54.667 85.925 1.00 70.95 132 LEU D N 1
ATOM 9522 C CA . LEU D 1 152 ? 48.413 -54.107 86.269 1.00 66.21 132 LEU D CA 1
ATOM 9523 C C . LEU D 1 152 ? 47.271 -55.052 85.926 1.00 65.46 132 LEU D C 1
ATOM 9524 O O . LEU D 1 152 ? 46.151 -54.851 86.407 1.00 65.21 132 LEU D O 1
ATOM 9529 N N . GLU D 1 153 ? 47.523 -56.068 85.104 1.00 69.72 133 GLU D N 1
ATOM 9530 C CA . GLU D 1 153 ? 46.534 -57.089 84.794 1.00 71.27 133 GLU D CA 1
ATOM 9531 C C . GLU D 1 153 ? 46.834 -58.416 85.472 1.00 71.75 133 GLU D C 1
ATOM 9532 O O . GLU D 1 153 ? 46.136 -59.403 85.212 1.00 70.97 133 GLU D O 1
ATOM 9538 N N . ASP D 1 154 ? 47.850 -58.467 86.326 1.00 70.87 134 ASP D N 1
ATOM 9539 C CA . ASP D 1 154 ? 48.279 -59.691 86.977 1.00 69.38 134 ASP D CA 1
ATOM 9540 C C . ASP D 1 154 ? 47.652 -59.800 88.363 1.00 66.62 134 ASP D C 1
ATOM 9541 O O . ASP D 1 154 ? 46.730 -59.059 88.719 1.00 67.39 134 ASP D O 1
ATOM 9546 N N . ASP D 1 155 ? 48.164 -60.736 89.160 1.00 63.89 135 ASP D N 1
ATOM 9547 C CA . ASP D 1 155 ? 47.687 -60.899 90.524 1.00 61.33 135 ASP D CA 1
ATOM 9548 C C . ASP D 1 155 ? 48.227 -59.831 91.464 1.00 63.07 135 ASP D C 1
ATOM 9549 O O . ASP D 1 155 ? 47.602 -59.559 92.495 1.00 64.23 135 ASP D O 1
ATOM 9554 N N . ARG D 1 156 ? 49.367 -59.225 91.135 1.00 64.63 136 ARG D N 1
ATOM 9555 C CA . ARG D 1 156 ? 49.918 -58.131 91.920 1.00 66.76 136 ARG D CA 1
ATOM 9556 C C . ARG D 1 156 ? 50.558 -57.116 90.986 1.00 69.05 136 ARG D C 1
ATOM 9557 O O . ARG D 1 156 ? 51.119 -57.480 89.948 1.00 69.12 136 ARG D O 1
ATOM 9565 N N . ALA D 1 157 ? 50.453 -55.843 91.353 1.00 69.13 137 ALA D N 1
ATOM 9566 C CA . ALA D 1 157 ? 51.134 -54.773 90.641 1.00 71.01 137 ALA D CA 1
ATOM 9567 C C . ALA D 1 157 ? 52.458 -54.462 91.328 1.00 74.14 137 ALA D C 1
ATOM 9568 O O . ALA D 1 157 ? 52.604 -54.632 92.542 1.00 73.91 137 ALA D O 1
ATOM 9570 N N . ARG D 1 158 ? 53.426 -54.003 90.538 1.00 76.26 138 ARG D N 1
ATOM 9571 C CA . ARG D 1 158 ? 54.795 -53.814 91.006 1.00 78.74 138 ARG D CA 1
ATOM 9572 C C . ARG D 1 158 ? 55.270 -52.411 90.660 1.00 80.44 138 ARG D C 1
ATOM 9573 O O . ARG D 1 158 ? 55.369 -52.062 89.479 1.00 80.26 138 ARG D O 1
ATOM 9581 N N . ILE D 1 159 ? 55.576 -51.620 91.685 1.00 81.22 139 ILE D N 1
ATOM 9582 C CA . ILE D 1 159 ? 56.127 -50.279 91.518 1.00 81.65 139 ILE D CA 1
ATOM 9583 C C . ILE D 1 159 ? 57.642 -50.406 91.626 1.00 84.46 139 ILE D C 1
ATOM 9584 O O . ILE D 1 159 ? 58.189 -50.576 92.720 1.00 83.84 139 ILE D O 1
ATOM 9589 N N . VAL D 1 160 ? 58.324 -50.322 90.488 1.00 85.27 140 VAL D N 1
ATOM 9590 C CA . VAL D 1 160 ? 59.773 -50.476 90.443 1.00 86.28 140 VAL D CA 1
ATOM 9591 C C . VAL D 1 160 ? 60.464 -49.186 90.870 1.00 85.31 140 VAL D C 1
ATOM 9592 O O . VAL D 1 160 ? 60.603 -48.252 90.081 1.00 84.63 140 VAL D O 1
ATOM 9596 N N . CYS D 1 172 ? 52.187 -54.608 95.041 1.00 65.44 152 CYS D N 1
ATOM 9597 C CA . CYS D 1 172 ? 50.984 -54.254 95.785 1.00 65.82 152 CYS D CA 1
ATOM 9598 C C . CYS D 1 172 ? 49.726 -54.683 95.037 1.00 62.58 152 CYS D C 1
ATOM 9599 O O . CYS D 1 172 ? 49.803 -55.178 93.914 1.00 62.39 152 CYS D O 1
ATOM 9602 N N . ASP D 1 173 ? 48.567 -54.498 95.673 1.00 60.46 153 ASP D N 1
ATOM 9603 C CA . ASP D 1 173 ? 47.305 -54.792 95.004 1.00 58.70 153 ASP D CA 1
ATOM 9604 C C . ASP D 1 173 ? 46.977 -53.725 93.966 1.00 57.18 153 ASP D C 1
ATOM 9605 O O . ASP D 1 173 ? 46.682 -54.039 92.809 1.00 54.94 153 ASP D O 1
ATOM 9610 N N . PHE D 1 174 ? 47.033 -52.454 94.361 1.00 59.61 154 PHE D N 1
ATOM 9611 C CA . PHE D 1 174 ? 46.615 -51.351 93.508 1.00 59.29 154 PHE D CA 1
ATOM 9612 C C . PHE D 1 174 ? 47.654 -50.239 93.550 1.00 60.55 154 PHE D C 1
ATOM 9613 O O . PHE D 1 174 ? 48.315 -50.022 94.568 1.00 62.74 154 PHE D O 1
ATOM 9621 N N . VAL D 1 175 ? 47.786 -49.534 92.428 1.00 59.12 155 VAL D N 1
ATOM 9622 C CA . VAL D 1 175 ? 48.744 -48.441 92.271 1.00 59.33 155 VAL D CA 1
ATOM 9623 C C . VAL D 1 175 ? 47.966 -47.162 91.985 1.00 57.10 155 VAL D C 1
ATOM 9624 O O . VAL D 1 175 ? 47.193 -47.101 91.020 1.00 51.29 155 VAL D O 1
ATOM 9628 N N . ALA D 1 176 ? 48.178 -46.141 92.815 1.00 58.22 156 ALA D N 1
ATOM 9629 C CA . ALA D 1 176 ? 47.461 -44.869 92.711 1.00 55.68 156 ALA D CA 1
ATOM 9630 C C . ALA D 1 176 ? 48.380 -43.845 92.052 1.00 57.78 156 ALA D C 1
ATOM 9631 O O . ALA D 1 176 ? 49.274 -43.290 92.696 1.00 61.36 156 ALA D O 1
ATOM 9633 N N . GLY D 1 177 ? 48.154 -43.594 90.765 1.00 56.34 157 GLY D N 1
ATOM 9634 C CA . GLY D 1 177 ? 48.944 -42.624 90.032 1.00 52.54 157 GLY D CA 1
ATOM 9635 C C . GLY D 1 177 ? 48.688 -41.193 90.462 1.00 55.01 157 GLY D C 1
ATOM 9636 O O . GLY D 1 177 ? 47.668 -40.598 90.098 1.00 50.48 157 GLY D O 1
ATOM 9637 N N . CYS D 1 178 ? 49.609 -40.629 91.238 1.00 54.77 158 CYS D N 1
ATOM 9638 C CA . CYS D 1 178 ? 49.492 -39.271 91.754 1.00 56.28 158 CYS D CA 1
ATOM 9639 C C . CYS D 1 178 ? 50.775 -38.494 91.490 1.00 58.68 158 CYS D C 1
ATOM 9640 O O . CYS D 1 178 ? 51.214 -37.678 92.305 1.00 55.30 158 CYS D O 1
ATOM 9643 N N . ASP D 1 179 ? 51.392 -38.741 90.333 1.00 59.88 159 ASP D N 1
ATOM 9644 C CA . ASP D 1 179 ? 52.701 -38.197 90.001 1.00 61.67 159 AS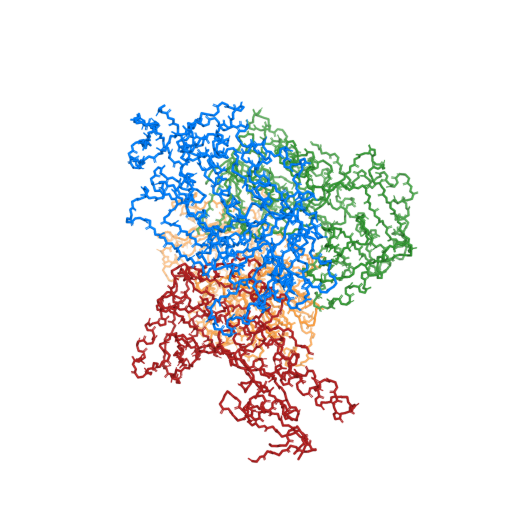P D CA 1
ATOM 9645 C C . ASP D 1 179 ? 52.627 -37.008 89.047 1.00 61.54 159 ASP D C 1
ATOM 9646 O O . ASP D 1 179 ? 53.609 -36.716 88.354 1.00 59.04 159 ASP D O 1
ATOM 9651 N N . GLY D 1 180 ? 51.487 -36.323 88.990 1.00 57.01 160 GLY D N 1
ATOM 9652 C CA . GLY D 1 180 ? 51.396 -35.067 88.269 1.00 53.05 160 GLY D CA 1
ATOM 9653 C C . GLY D 1 180 ? 51.517 -35.209 86.758 1.00 50.82 160 GLY D C 1
ATOM 9654 O O . GLY D 1 180 ? 51.658 -36.295 86.200 1.00 49.64 160 GLY D O 1
ATOM 9655 N N . PHE D 1 181 ? 51.479 -34.050 86.092 1.00 50.38 161 PHE D N 1
ATOM 9656 C CA . PHE D 1 181 ? 51.431 -34.008 84.634 1.00 47.12 161 PHE D CA 1
ATOM 9657 C C . PHE D 1 181 ? 52.681 -34.592 83.986 1.00 51.18 161 PHE D C 1
ATOM 9658 O O . PHE D 1 181 ? 52.616 -35.052 82.840 1.00 42.95 161 PHE D O 1
ATOM 9666 N N . ARG D 1 182 ? 53.812 -34.596 84.690 1.00 54.38 162 ARG D N 1
ATOM 9667 C CA . ARG D 1 182 ? 55.069 -35.088 84.141 1.00 58.68 162 ARG D CA 1
ATOM 9668 C C . ARG D 1 182 ? 55.495 -36.420 84.753 1.00 59.44 162 ARG D C 1
ATOM 9669 O O . ARG D 1 182 ? 56.671 -36.786 84.677 1.00 61.07 162 ARG D O 1
ATOM 9677 N N . GLY D 1 183 ? 54.564 -37.156 85.352 1.00 59.34 163 GLY D N 1
ATOM 9678 C CA . GLY D 1 183 ? 54.874 -38.435 85.949 1.00 58.86 163 GLY D CA 1
ATOM 9679 C C . GLY D 1 183 ? 54.954 -39.551 84.923 1.00 60.00 163 GLY D C 1
ATOM 9680 O O . GLY D 1 183 ? 54.937 -39.338 83.710 1.00 57.34 163 GLY D O 1
ATOM 9681 N N . VAL D 1 184 ? 55.050 -40.774 85.440 1.00 61.44 164 VAL D N 1
ATOM 9682 C CA . VAL D 1 184 ? 55.097 -41.969 84.605 1.00 61.22 164 VAL D CA 1
ATOM 9683 C C . VAL D 1 184 ? 53.840 -42.813 84.715 1.00 59.17 164 VAL D C 1
ATOM 9684 O O . VAL D 1 184 ? 53.691 -43.773 83.940 1.00 61.66 164 VAL D O 1
ATOM 9688 N N . SER D 1 185 ? 52.930 -42.491 85.638 1.00 59.00 165 SER D N 1
ATOM 9689 C CA . SER D 1 185 ? 51.740 -43.313 85.832 1.00 59.46 165 SER D CA 1
ATOM 9690 C C . SER D 1 185 ? 50.823 -43.272 84.615 1.00 59.03 165 SER D C 1
ATOM 9691 O O . SER D 1 185 ? 50.217 -44.288 84.257 1.00 59.20 165 SER D O 1
ATOM 9694 N N . ARG D 1 186 ? 50.705 -42.108 83.969 1.00 59.50 166 ARG D N 1
ATOM 9695 C CA . ARG D 1 186 ? 49.791 -41.984 82.836 1.00 56.83 166 ARG D CA 1
ATOM 9696 C C . ARG D 1 186 ? 50.262 -42.817 81.650 1.00 57.88 166 ARG D C 1
ATOM 9697 O O . ARG D 1 186 ? 49.443 -43.399 80.929 1.00 58.53 166 ARG D O 1
ATOM 9705 N N . GLY D 1 187 ? 51.572 -42.888 81.432 1.00 61.76 167 GLY D N 1
ATOM 9706 C CA . GLY D 1 187 ? 52.115 -43.736 80.393 1.00 61.92 167 GLY D CA 1
ATOM 9707 C C . GLY D 1 187 ? 52.262 -45.192 80.765 1.00 61.04 167 GLY D C 1
ATOM 9708 O O . GLY D 1 187 ? 52.745 -45.986 79.953 1.00 63.13 167 GLY D O 1
ATOM 9709 N N . SER D 1 188 ? 51.853 -45.568 81.976 1.00 64.07 168 SER D N 1
ATOM 9710 C CA . SER D 1 188 ? 51.970 -46.940 82.451 1.00 62.85 168 SER D CA 1
ATOM 9711 C C . SER D 1 188 ? 50.842 -47.838 81.962 1.00 64.41 168 SER D C 1
ATOM 9712 O O . SER D 1 188 ? 50.780 -49.002 82.372 1.00 63.71 168 SER D O 1
ATOM 9715 N N . MET D 1 189 ? 49.944 -47.327 81.096 1.00 64.69 169 MET D N 1
ATOM 9716 C CA . MET D 1 189 ? 48.839 -48.105 80.565 1.00 63.72 169 MET D CA 1
ATOM 9717 C C . MET D 1 189 ? 49.188 -48.666 79.191 1.00 66.24 169 MET D C 1
ATOM 9718 O O . MET D 1 189 ? 50.010 -48.091 78.470 1.00 66.42 169 MET D O 1
ATOM 9723 N N . PRO D 1 190 ? 48.584 -49.801 78.800 1.00 65.70 170 PRO D N 1
ATOM 9724 C CA . PRO D 1 190 ? 48.798 -50.401 77.477 1.00 65.32 170 PRO D CA 1
ATOM 9725 C C . PRO D 1 190 ? 48.468 -49.454 76.326 1.00 63.29 170 PRO D C 1
ATOM 9726 O O . PRO D 1 190 ? 47.424 -48.805 76.363 1.00 62.74 170 PRO D O 1
ATOM 9730 N N . GLY D 1 192 ? 47.424 -48.226 73.592 1.00 59.16 172 GLY D N 1
ATOM 9731 C CA . GLY D 1 192 ? 46.177 -48.231 72.849 1.00 57.61 172 GLY D CA 1
ATOM 9732 C C . GLY D 1 192 ? 44.961 -47.971 73.718 1.00 57.11 172 GLY D C 1
ATOM 9733 O O . GLY D 1 192 ? 43.873 -47.672 73.218 1.00 57.53 172 GLY D O 1
ATOM 9734 N N . ILE D 1 193 ? 45.151 -48.088 75.032 1.00 56.30 173 ILE D N 1
ATOM 9735 C CA . ILE D 1 193 ? 44.061 -47.832 75.965 1.00 55.02 173 ILE D CA 1
ATOM 9736 C C . ILE D 1 193 ? 43.880 -46.335 76.180 1.00 52.42 173 ILE D C 1
ATOM 9737 O O . ILE D 1 193 ? 42.751 -45.840 76.261 1.00 52.77 173 ILE D O 1
ATOM 9742 N N . ALA D 1 194 ? 44.980 -45.591 76.249 1.00 51.13 174 ALA D N 1
ATOM 9743 C CA . ALA D 1 194 ? 44.920 -44.172 76.568 1.00 44.69 174 ALA D CA 1
ATOM 9744 C C . ALA D 1 194 ? 44.544 -43.346 75.345 1.00 46.77 174 ALA D C 1
ATOM 9745 O O . ALA D 1 194 ? 44.944 -43.653 74.218 1.00 45.51 174 ALA D O 1
ATOM 9747 N N . ARG D 1 195 ? 43.763 -42.292 75.581 1.00 42.02 175 ARG D N 1
ATOM 9748 C CA . ARG D 1 195 ? 43.450 -41.279 74.584 1.00 42.13 175 ARG D CA 1
ATOM 9749 C C . ARG D 1 195 ? 43.678 -39.911 75.207 1.00 35.97 175 ARG D C 1
ATOM 9750 O O . ARG D 1 195 ? 43.279 -39.671 76.349 1.00 33.53 175 ARG D O 1
ATOM 9758 N N . GLY D 1 196 ? 44.330 -39.023 74.465 1.00 38.47 176 GLY D N 1
ATOM 9759 C CA . GLY D 1 196 ? 44.717 -37.711 74.969 1.00 37.86 176 GLY D CA 1
ATOM 9760 C C . GLY D 1 196 ? 43.943 -36.592 74.294 1.00 34.70 176 GLY D C 1
ATOM 9761 O O . GLY D 1 196 ? 43.780 -36.587 73.070 1.00 37.84 176 GLY D O 1
ATOM 9762 N N . TYR D 1 197 ? 43.474 -35.646 75.106 1.00 35.43 177 TYR D N 1
ATOM 9763 C CA . TYR D 1 197 ? 42.782 -34.444 74.646 1.00 32.53 177 TYR D CA 1
ATOM 9764 C C . TYR D 1 197 ? 43.615 -33.251 75.090 1.00 30.28 177 TYR D C 1
ATOM 9765 O O . TYR D 1 197 ? 43.708 -32.972 76.287 1.00 30.06 177 TYR D O 1
ATOM 9774 N N . ASP D 1 198 ? 44.205 -32.537 74.136 1.00 32.99 178 ASP D N 1
ATOM 9775 C CA . ASP D 1 198 ? 45.239 -31.560 74.452 1.00 31.67 178 ASP D CA 1
ATOM 9776 C C . ASP D 1 198 ? 45.007 -30.253 73.705 1.00 27.91 178 ASP D C 1
ATOM 9777 O O . ASP D 1 198 ? 44.818 -30.251 72.484 1.00 31.01 178 ASP D O 1
ATOM 9782 N N . ARG D 1 199 ? 45.059 -29.146 74.438 1.00 32.66 179 ARG D N 1
ATOM 9783 C CA . ARG D 1 199 ? 45.041 -27.814 73.840 1.00 31.75 179 ARG D CA 1
ATOM 9784 C C . ARG D 1 199 ? 45.896 -26.909 74.711 1.00 30.00 179 ARG D C 1
ATOM 9785 O O . ARG D 1 199 ? 45.638 -26.788 75.912 1.00 34.66 179 ARG D O 1
ATOM 9793 N N . ILE D 1 200 ? 46.920 -26.297 74.120 1.00 36.04 180 ILE D N 1
ATOM 9794 C CA . ILE D 1 200 ? 47.770 -25.341 74.822 1.00 32.95 180 ILE D CA 1
ATOM 9795 C C . ILE D 1 200 ? 47.362 -23.942 74.400 1.00 31.46 180 ILE D C 1
ATOM 9796 O O . ILE D 1 200 ? 47.035 -23.702 73.230 1.00 36.87 180 ILE D O 1
ATOM 9801 N N . TYR D 1 201 ? 47.350 -23.045 75.335 1.00 33.26 181 TYR D N 1
ATOM 9802 C CA . TYR D 1 201 ? 46.923 -21.700 75.002 1.00 31.65 181 TYR D CA 1
ATOM 9803 C C . TYR D 1 201 ? 48.128 -20.844 74.634 1.00 27.20 181 TYR D C 1
ATOM 9804 O O . TYR D 1 201 ? 49.232 -21.075 75.136 1.00 33.19 181 TYR D O 1
ATOM 9813 N N . PRO D 1 202 ? 47.957 -19.875 73.726 1.00 27.78 182 PRO D N 1
ATOM 9814 C CA . PRO D 1 202 ? 49.110 -19.099 73.249 1.00 26.96 182 PRO D CA 1
ATOM 9815 C C . PRO D 1 202 ? 49.584 -18.040 74.245 1.00 23.63 182 PRO D C 1
ATOM 9816 O O . PRO D 1 202 ? 49.849 -16.900 73.846 1.00 29.11 182 PRO D O 1
ATOM 9820 N N . PHE D 1 203 ? 49.696 -18.389 75.524 1.00 23.71 183 PHE D N 1
ATOM 9821 C CA . PHE D 1 203 ? 50.151 -17.449 76.550 1.00 26.19 183 PHE D CA 1
ATOM 9822 C C . PHE D 1 203 ? 50.495 -18.202 77.832 1.00 27.62 183 PHE D C 1
ATOM 9823 O O . PHE D 1 203 ? 50.090 -19.353 78.035 1.00 28.38 183 PHE D O 1
ATOM 9831 N N . GLY D 1 204 ? 51.254 -17.529 78.696 1.00 25.01 184 GLY D N 1
ATOM 9832 C CA . GLY D 1 204 ? 51.503 -17.990 80.053 1.00 24.36 184 GLY D CA 1
ATOM 9833 C C . GLY D 1 204 ? 51.119 -16.952 81.093 1.00 22.48 184 GLY D C 1
ATOM 9834 O O . GLY D 1 204 ? 50.503 -15.937 80.756 1.00 23.23 184 GLY D O 1
ATOM 9835 N N . TRP D 1 205 ? 51.474 -17.182 82.356 1.00 23.31 185 TRP D N 1
ATOM 9836 C CA . TRP D 1 205 ? 51.263 -16.214 83.424 1.00 20.73 185 TRP D CA 1
ATOM 9837 C C . TRP D 1 205 ? 52.599 -15.856 84.059 1.00 24.47 185 TRP D C 1
ATOM 9838 O O . TRP D 1 205 ? 53.361 -16.748 84.444 1.00 23.31 185 TRP D O 1
ATOM 9849 N N . LEU D 1 206 ? 52.866 -14.557 84.176 1.00 21.17 186 LEU D N 1
ATOM 9850 C CA . LEU D 1 206 ? 53.952 -14.040 85.006 1.00 21.07 186 LEU D CA 1
ATOM 9851 C C . LEU D 1 206 ? 53.404 -13.730 86.397 1.00 22.61 186 LEU D C 1
ATOM 9852 O O . LEU D 1 206 ? 52.565 -12.834 86.557 1.00 19.39 186 LEU D O 1
ATOM 9857 N N . GLY D 1 207 ? 53.876 -14.463 87.400 1.00 22.13 187 GLY D N 1
ATOM 9858 C CA . GLY D 1 207 ? 53.367 -14.351 88.759 1.00 26.33 187 GLY D CA 1
ATOM 9859 C C . GLY D 1 207 ? 54.394 -13.716 89.679 1.00 27.07 187 GLY D C 1
ATOM 9860 O O . GLY D 1 207 ? 55.590 -13.983 89.558 1.00 28.86 187 GLY D O 1
ATOM 9861 N N . ILE D 1 208 ? 53.917 -12.862 90.590 1.00 30.97 188 ILE D N 1
ATOM 9862 C CA . ILE D 1 208 ? 54.760 -12.249 91.607 1.00 34.43 188 ILE D CA 1
ATOM 9863 C C . ILE D 1 208 ? 54.051 -12.325 92.952 1.00 36.75 188 ILE D C 1
ATOM 9864 O O . ILE D 1 208 ? 52.833 -12.498 93.036 1.00 31.90 188 ILE D O 1
ATOM 9869 N N . LEU D 1 209 ? 54.843 -12.196 94.013 1.00 37.17 189 LEU D N 1
ATOM 9870 C CA . LEU D 1 209 ? 54.343 -12.045 95.373 1.00 38.47 189 LEU D CA 1
ATOM 9871 C C . LEU D 1 209 ? 54.908 -10.743 95.918 1.00 38.59 189 LEU D C 1
ATOM 9872 O O . LEU D 1 209 ? 56.129 -10.586 96.016 1.00 43.97 189 LEU D O 1
ATOM 9877 N N . ALA D 1 210 ? 54.031 -9.803 96.247 1.00 39.52 190 ALA D N 1
ATOM 9878 C CA . ALA D 1 210 ? 54.441 -8.454 96.604 1.00 38.03 190 ALA D CA 1
ATOM 9879 C C . ALA D 1 210 ? 54.150 -8.164 98.069 1.00 43.11 190 ALA D C 1
ATOM 9880 O O . ALA D 1 210 ? 53.097 -8.540 98.594 1.00 40.47 190 ALA D O 1
ATOM 9882 N N . ASP D 1 211 ? 55.097 -7.487 98.720 1.00 41.68 191 ASP D N 1
ATOM 9883 C CA . ASP D 1 211 ? 54.917 -6.996 100.083 1.00 41.21 191 ASP D CA 1
ATOM 9884 C C . ASP D 1 211 ? 54.211 -5.645 100.005 1.00 39.48 191 ASP D C 1
ATOM 9885 O O . ASP D 1 211 ? 54.815 -4.574 100.106 1.00 35.11 191 ASP D O 1
ATOM 9890 N N . ALA D 1 212 ? 52.892 -5.713 99.808 1.00 38.86 192 ALA D N 1
ATOM 9891 C CA . ALA D 1 212 ? 52.052 -4.535 99.675 1.00 41.05 192 ALA D CA 1
ATOM 9892 C C . ALA D 1 212 ? 50.628 -4.936 100.011 1.00 43.03 192 ALA D C 1
ATOM 9893 O O . ALA D 1 212 ? 50.214 -6.046 99.649 1.00 44.95 192 ALA D O 1
ATOM 9895 N N . PRO D 1 213 ? 49.863 -4.092 100.696 1.00 45.02 193 PRO D N 1
ATOM 9896 C CA . PRO D 1 213 ? 48.479 -4.442 101.028 1.00 44.99 193 PRO D CA 1
ATOM 9897 C C . PRO D 1 213 ? 47.611 -4.499 99.784 1.00 44.54 193 PRO D C 1
ATOM 9898 O O . PRO D 1 213 ? 47.755 -3.669 98.872 1.00 41.23 193 PRO D O 1
ATOM 9902 N N . PRO D 1 214 ? 46.702 -5.470 99.705 1.00 46.09 194 PRO D N 1
ATOM 9903 C CA . PRO D 1 214 ? 45.751 -5.506 98.587 1.00 42.52 194 PRO D CA 1
ATOM 9904 C C . PRO D 1 214 ? 44.908 -4.240 98.544 1.00 43.23 194 PRO D C 1
ATOM 9905 O O . PRO D 1 214 ? 44.390 -3.782 99.566 1.00 42.84 194 PRO D O 1
ATOM 9909 N N . ALA D 1 215 ? 44.779 -3.669 97.344 1.00 38.80 195 ALA D N 1
ATOM 9910 C CA . ALA D 1 215 ? 43.985 -2.460 97.175 1.00 40.39 195 ALA D CA 1
ATOM 9911 C C . ALA D 1 215 ? 42.495 -2.717 97.341 1.00 41.32 195 ALA D C 1
ATOM 9912 O O . ALA D 1 215 ? 41.730 -1.757 97.490 1.00 39.81 195 ALA D O 1
ATOM 9914 N N . SER D 1 216 ? 42.074 -3.978 97.324 1.00 40.68 196 SER D N 1
ATOM 9915 C CA . SER D 1 216 ? 40.682 -4.356 97.506 1.00 41.78 196 SER D CA 1
ATOM 9916 C C . SER D 1 216 ? 40.645 -5.736 98.139 1.00 40.39 196 SER D C 1
ATOM 9917 O O . SER D 1 216 ? 41.573 -6.530 97.943 1.00 42.88 196 SER D O 1
ATOM 9920 N N . PRO D 1 217 ? 39.598 -6.052 98.907 1.00 42.96 197 PRO D N 1
ATOM 9921 C CA . PRO D 1 217 ? 39.558 -7.355 99.586 1.00 44.79 197 PRO D CA 1
ATOM 9922 C C . PRO D 1 217 ? 39.144 -8.508 98.688 1.00 42.79 197 PRO D C 1
ATOM 9923 O O . PRO D 1 217 ? 39.413 -9.666 99.037 1.00 45.38 197 PRO D O 1
ATOM 9927 N N . ASP D 1 218 ? 38.508 -8.236 97.553 1.00 40.90 198 ASP D N 1
ATOM 9928 C CA . ASP D 1 218 ? 38.088 -9.284 96.635 1.00 37.92 198 ASP D CA 1
ATOM 9929 C C . ASP D 1 218 ? 39.208 -9.607 95.659 1.00 34.39 198 ASP D C 1
ATOM 9930 O O . ASP D 1 218 ? 39.935 -8.712 95.216 1.00 34.81 198 ASP D O 1
ATOM 9935 N N . VAL D 1 219 ? 39.352 -10.895 95.342 1.00 31.32 199 VAL D N 1
ATOM 9936 C CA . VAL D 1 219 ? 40.170 -11.293 94.205 1.00 30.40 199 VAL D CA 1
ATOM 9937 C C . VAL D 1 219 ? 39.698 -10.521 92.987 1.00 28.44 199 VAL D C 1
ATOM 9938 O O . VAL D 1 219 ? 38.493 -10.394 92.747 1.00 27.47 199 VAL D O 1
ATOM 9942 N N . THR D 1 220 ? 40.641 -9.977 92.224 1.00 25.76 200 THR D N 1
ATOM 9943 C CA . THR D 1 220 ? 40.300 -9.032 91.173 1.00 24.64 200 THR D CA 1
ATOM 9944 C C . THR D 1 220 ? 40.888 -9.494 89.848 1.00 23.76 200 THR D C 1
ATOM 9945 O O . THR D 1 220 ? 42.089 -9.767 89.748 1.00 21.75 200 THR D O 1
ATOM 9949 N N . TRP D 1 221 ? 40.031 -9.605 88.843 1.00 19.86 201 TRP D N 1
ATOM 9950 C CA . TRP D 1 221 ? 40.425 -10.058 87.517 1.00 20.91 201 TRP D CA 1
ATOM 9951 C C . TRP D 1 221 ? 40.403 -8.865 86.580 1.00 19.69 201 TRP D C 1
ATOM 9952 O O . TRP D 1 221 ? 39.360 -8.224 86.419 1.00 21.64 201 TRP D O 1
ATOM 9963 N N . GLY D 1 222 ? 41.545 -8.569 85.975 1.00 17.67 202 GLY D N 1
ATOM 9964 C CA . GLY D 1 222 ? 41.635 -7.488 85.019 1.00 20.43 202 GLY D CA 1
ATOM 9965 C C . GLY D 1 222 ? 41.538 -8.025 83.614 1.00 20.96 202 GLY D C 1
ATOM 9966 O O . GLY D 1 222 ? 42.506 -8.569 83.080 1.00 19.84 202 GLY D O 1
ATOM 9967 N N . CYS D 1 223 ? 40.357 -7.899 83.015 1.00 21.74 203 CYS D N 1
ATOM 9968 C CA . CYS D 1 223 ? 40.109 -8.437 81.684 1.00 23.08 203 CYS D CA 1
ATOM 9969 C C . CYS D 1 223 ? 40.302 -7.308 80.676 1.00 27.34 203 CYS D C 1
ATOM 9970 O O . CYS D 1 223 ? 39.369 -6.762 80.097 1.00 32.46 203 CYS D O 1
ATOM 9973 N N . SER D 1 224 ? 41.568 -6.945 80.516 1.00 28.16 204 SER D N 1
ATOM 9974 C CA . SER D 1 224 ? 41.984 -5.790 79.737 1.00 28.98 204 SER D CA 1
ATOM 9975 C C . SER D 1 224 ? 42.277 -6.200 78.301 1.00 29.92 204 SER D C 1
ATOM 9976 O O . SER D 1 224 ? 42.598 -7.357 78.023 1.00 24.58 204 SER D O 1
ATOM 9979 N N . ASP D 1 225 ? 42.158 -5.238 77.379 1.00 31.56 205 ASP D N 1
ATOM 9980 C CA . ASP D 1 225 ? 42.547 -5.528 76.005 1.00 30.22 205 ASP D CA 1
ATOM 9981 C C . ASP D 1 225 ? 44.058 -5.564 75.826 1.00 30.16 205 ASP D C 1
ATOM 9982 O O . ASP D 1 225 ? 44.524 -5.947 74.749 1.00 29.09 205 ASP D O 1
ATOM 9987 N N . ARG D 1 226 ? 44.828 -5.188 76.853 1.00 27.97 206 ARG D N 1
ATOM 9988 C CA . ARG D 1 226 ? 46.264 -5.426 76.866 1.00 29.05 206 ARG D CA 1
ATOM 9989 C C . ARG D 1 226 ? 46.612 -6.851 77.265 1.00 26.30 206 ARG D C 1
ATOM 9990 O O . ARG D 1 226 ? 47.764 -7.262 77.096 1.00 28.07 206 ARG D O 1
ATOM 9998 N N . GLY D 1 227 ? 45.649 -7.605 77.773 1.00 25.48 207 GLY D N 1
ATOM 9999 C CA . GLY D 1 227 ? 45.886 -8.929 78.305 1.00 21.46 207 GLY D CA 1
ATOM 10000 C C . GLY D 1 227 ? 45.391 -9.057 79.735 1.00 18.57 207 GLY D C 1
ATOM 10001 O O . GLY D 1 227 ? 45.118 -8.080 80.429 1.00 19.31 207 GLY D O 1
ATOM 10002 N N . PHE D 1 228 ? 45.290 -10.306 80.164 1.00 16.26 208 PHE D N 1
ATOM 10003 C CA . PHE D 1 228 ? 44.754 -10.592 81.486 1.00 16.54 208 PHE D CA 1
ATOM 10004 C C . PHE D 1 228 ? 45.725 -10.186 82.596 1.00 17.79 208 PHE D C 1
ATOM 10005 O O . PHE D 1 228 ? 46.949 -10.269 82.451 1.00 17.62 208 PHE D O 1
ATOM 10013 N N . ALA D 1 229 ? 45.154 -9.770 83.727 1.00 15.86 209 ALA D N 1
ATOM 10014 C CA . ALA D 1 229 ? 45.889 -9.578 84.969 1.00 18.95 209 ALA D CA 1
ATOM 10015 C C . ALA D 1 229 ? 45.000 -9.988 86.134 1.00 20.16 209 ALA D C 1
ATOM 10016 O O . ALA D 1 229 ? 43.771 -9.971 86.034 1.00 18.65 209 ALA D O 1
ATOM 10018 N N . MET D 1 230 ? 45.624 -10.375 87.243 1.00 17.23 210 MET D N 1
ATOM 10019 C CA . MET D 1 230 ? 44.856 -10.780 88.413 1.00 20.84 210 MET D CA 1
ATOM 10020 C C . MET D 1 230 ? 45.551 -10.259 89.657 1.00 23.79 210 MET D C 1
ATOM 10021 O O . MET D 1 230 ? 46.783 -10.293 89.737 1.00 21.94 210 MET D O 1
ATOM 10026 N N . MET D 1 231 ? 44.759 -9.747 90.600 1.00 23.50 211 MET D N 1
ATOM 10027 C CA . MET D 1 231 ? 45.226 -9.419 91.943 1.00 27.20 211 MET D CA 1
ATOM 10028 C C . MET D 1 231 ? 44.504 -10.322 92.927 1.00 29.91 211 MET D C 1
ATOM 10029 O O . MET D 1 231 ? 43.270 -10.317 92.986 1.00 25.29 211 MET D O 1
ATOM 10034 N N . SER D 1 232 ? 45.264 -11.091 93.695 1.00 33.38 212 SER D N 1
ATOM 10035 C CA . SER D 1 232 ? 44.708 -11.886 94.774 1.00 40.16 212 SER D CA 1
ATOM 10036 C C . SER D 1 232 ? 45.427 -11.534 96.067 1.00 44.05 212 SER D C 1
ATOM 10037 O O . SER D 1 232 ? 46.543 -11.008 96.059 1.00 44.82 212 SER D O 1
ATOM 10040 N N . MET D 1 233 ? 44.775 -11.819 97.184 1.00 46.73 213 MET D N 1
ATOM 10041 C CA . MET D 1 233 ? 45.342 -11.495 98.481 1.00 48.96 213 MET D CA 1
ATOM 10042 C C . MET D 1 233 ? 45.934 -12.735 99.136 1.00 52.62 213 MET D C 1
ATOM 10043 O O . MET D 1 233 ? 45.650 -13.873 98.754 1.00 51.68 213 MET D O 1
ATOM 10048 N N . ARG D 1 234 ? 46.772 -12.487 100.120 1.00 52.48 214 ARG D N 1
ATOM 10049 C CA . ARG D 1 234 ? 47.381 -13.459 101.018 1.00 56.06 214 ARG D CA 1
ATOM 10050 C C . ARG D 1 234 ? 47.271 -13.026 102.469 1.00 56.63 214 ARG D C 1
ATOM 10051 O O . ARG D 1 234 ? 46.923 -13.838 103.331 1.00 58.00 214 ARG D O 1
ATOM 10059 N N . SER D 1 235 ? 47.547 -11.762 102.751 1.00 56.20 215 SER D N 1
ATOM 10060 C CA . SER D 1 235 ? 47.364 -11.170 104.067 1.00 54.48 215 SER D CA 1
ATOM 10061 C C . SER D 1 235 ? 46.960 -9.724 103.849 1.00 55.57 215 SER D C 1
ATOM 10062 O O . SER D 1 235 ? 46.980 -9.230 102.715 1.00 55.01 215 SER D O 1
ATOM 10065 N N . PRO D 1 236 ? 46.578 -9.009 104.914 1.00 57.84 216 PRO D N 1
ATOM 10066 C CA . PRO D 1 236 ? 46.313 -7.571 104.751 1.00 55.63 216 PRO D CA 1
ATOM 10067 C C . PRO D 1 236 ? 47.531 -6.777 104.297 1.00 54.10 216 PRO D C 1
ATOM 10068 O O . PRO D 1 236 ? 47.426 -5.568 104.073 1.00 55.95 216 PRO D O 1
ATOM 10072 N N . THR D 1 237 ? 48.691 -7.432 104.158 1.00 52.84 217 THR D N 1
ATOM 10073 C CA . THR D 1 237 ? 49.910 -6.761 103.722 1.00 53.79 217 THR D CA 1
ATOM 10074 C C . THR D 1 237 ? 50.685 -7.515 102.645 1.00 51.00 217 THR D C 1
ATOM 10075 O O . THR D 1 237 ? 51.760 -7.049 102.248 1.00 50.48 217 THR D O 1
ATOM 10079 N N . VAL D 1 238 ? 50.185 -8.653 102.164 1.00 49.60 218 VAL D N 1
ATOM 10080 C CA . VAL D 1 238 ? 50.851 -9.438 101.127 1.00 49.45 218 VAL D CA 1
ATOM 10081 C C . VAL D 1 238 ? 49.861 -9.697 99.999 1.00 47.33 218 VAL D C 1
ATOM 10082 O O . VAL D 1 238 ? 48.752 -10.183 100.242 1.00 45.27 218 VAL D O 1
ATOM 10086 N N . THR D 1 239 ? 50.264 -9.390 98.766 1.00 40.47 219 THR D N 1
ATOM 10087 C CA . THR D 1 239 ? 49.389 -9.525 97.608 1.00 43.62 219 THR D CA 1
ATOM 10088 C C . THR D 1 239 ? 50.027 -10.416 96.548 1.00 38.47 219 THR D C 1
ATOM 10089 O O . THR D 1 239 ? 51.248 -10.405 96.358 1.00 39.23 219 THR D O 1
ATOM 10093 N N . ARG D 1 240 ? 49.187 -11.187 95.864 1.00 36.63 220 ARG D N 1
ATOM 10094 C CA . ARG D 1 240 ? 49.595 -12.110 94.813 1.00 32.26 220 ARG D CA 1
ATOM 10095 C C . ARG D 1 240 ? 49.047 -11.609 93.480 1.00 31.50 220 ARG D C 1
ATOM 10096 O O . ARG D 1 240 ? 47.850 -11.332 93.373 1.00 29.91 220 ARG D O 1
ATOM 10104 N N . LEU D 1 241 ? 49.915 -11.484 92.471 1.00 31.57 221 LEU D N 1
ATOM 10105 C CA . LEU D 1 241 ? 49.545 -10.845 91.210 1.00 28.49 221 LEU D CA 1
ATOM 10106 C C . LEU D 1 241 ? 50.049 -11.652 90.018 1.00 25.88 221 LEU D C 1
ATOM 10107 O O . LEU D 1 241 ? 51.117 -12.263 90.071 1.00 28.47 221 LEU D O 1
ATOM 10112 N N . TYR D 1 242 ? 49.269 -11.639 88.924 1.00 21.06 222 TYR D N 1
ATOM 10113 C CA . TYR D 1 242 ? 49.590 -12.378 87.708 1.00 18.97 222 TYR D CA 1
ATOM 10114 C C . TYR D 1 242 ? 49.383 -11.504 86.475 1.00 18.17 222 TYR D C 1
ATOM 10115 O O . TYR D 1 242 ? 48.422 -10.737 86.412 1.00 19.87 222 TYR D O 1
ATOM 10124 N N . LEU D 1 243 ? 50.263 -11.653 85.480 1.00 17.75 223 LEU D N 1
ATOM 10125 C CA . LEU D 1 243 ? 50.118 -10.996 84.177 1.00 18.15 223 LEU D CA 1
ATOM 10126 C C . LEU D 1 243 ? 50.131 -12.033 83.065 1.00 18.92 223 LEU D C 1
ATOM 10127 O O . LEU D 1 243 ? 51.021 -12.890 83.018 1.00 17.50 223 LEU D O 1
ATOM 10132 N N . GLN D 1 244 ? 49.169 -11.942 82.147 1.00 15.90 224 GLN D N 1
ATOM 10133 C CA . GLN D 1 244 ? 49.293 -12.694 80.910 1.00 16.43 224 GLN D CA 1
ATOM 10134 C C . GLN D 1 244 ? 50.576 -12.285 80.194 1.00 17.57 224 GLN D C 1
ATOM 10135 O O . GLN D 1 244 ? 50.895 -11.094 80.092 1.00 17.61 224 GLN D O 1
ATOM 10141 N N . CYS D 1 245 ? 51.313 -13.281 79.704 1.00 18.10 225 CYS D N 1
ATOM 10142 C CA . CYS D 1 245 ? 52.592 -13.063 79.036 1.00 20.03 225 CYS D CA 1
ATOM 10143 C C . CYS D 1 245 ? 52.758 -14.108 77.943 1.00 23.79 225 CYS D C 1
ATOM 10144 O O . CYS D 1 245 ? 51.984 -15.063 77.853 1.00 25.27 225 CYS D O 1
ATOM 10147 N N . GLU D 1 246 ? 53.788 -13.921 77.115 1.00 22.85 226 GLU D N 1
ATOM 10148 C CA . GLU D 1 246 ? 54.115 -14.904 76.088 1.00 28.61 226 GLU D CA 1
ATOM 10149 C C . GLU D 1 246 ? 54.405 -16.257 76.735 1.00 28.13 226 GLU D C 1
ATOM 10150 O O . GLU D 1 246 ? 54.902 -16.321 77.863 1.00 26.69 226 GLU D O 1
ATOM 10156 N N . PRO D 1 247 ? 54.085 -17.363 76.056 1.00 30.34 227 PRO D N 1
ATOM 10157 C CA . PRO D 1 247 ? 54.211 -18.672 76.719 1.00 28.02 227 PRO D CA 1
ATOM 10158 C C . PRO D 1 247 ? 55.639 -19.010 77.112 1.00 30.97 227 PRO D C 1
ATOM 10159 O O . PRO D 1 247 ? 55.867 -19.685 78.125 1.00 33.05 227 PRO D O 1
ATOM 10163 N N . ASP D 1 248 ? 56.612 -18.540 76.342 1.00 28.83 228 ASP D N 1
ATOM 10164 C CA . ASP D 1 248 ? 58.019 -18.817 76.593 1.00 29.79 228 ASP D CA 1
ATOM 10165 C C . ASP D 1 248 ? 58.731 -17.626 77.213 1.00 28.10 228 ASP D C 1
ATOM 10166 O O . ASP D 1 248 ? 59.950 -17.493 77.058 1.00 27.47 228 ASP D O 1
ATOM 10171 N N . GLU D 1 249 ? 57.993 -16.744 77.888 1.00 23.47 229 GLU D N 1
ATOM 10172 C CA . GLU D 1 249 ? 58.554 -15.455 78.278 1.00 21.29 229 GLU D CA 1
ATOM 10173 C C . GLU D 1 249 ? 59.735 -15.624 79.225 1.00 19.69 229 GLU D C 1
ATOM 10174 O O . GLU D 1 249 ? 59.734 -16.480 80.116 1.00 18.25 229 GLU D O 1
ATOM 10180 N N . ASP D 1 250 ? 60.747 -14.781 79.018 1.00 16.84 230 ASP D N 1
ATOM 10181 C CA . ASP D 1 250 ? 61.906 -14.719 79.893 1.00 19.16 230 ASP D CA 1
ATOM 10182 C C . ASP D 1 250 ? 61.595 -13.762 81.040 1.00 17.97 230 ASP D C 1
ATOM 10183 O O . ASP D 1 250 ? 61.367 -12.572 80.789 1.00 16.46 230 ASP D O 1
ATOM 10188 N N . PRO D 1 251 ? 61.556 -14.215 82.294 1.00 16.40 231 PRO D N 1
ATOM 10189 C CA . PRO D 1 251 ? 61.248 -13.276 83.377 1.00 16.58 231 PRO D CA 1
ATOM 10190 C C . PRO D 1 251 ? 62.262 -12.154 83.489 1.00 16.17 231 PRO D C 1
ATOM 10191 O O . PRO D 1 251 ? 61.934 -11.094 84.038 1.00 17.26 231 PRO D O 1
ATOM 10195 N N . ASP D 1 252 ? 63.486 -12.361 82.993 1.00 15.89 232 ASP D N 1
ATOM 10196 C CA . ASP D 1 252 ? 64.496 -11.308 83.051 1.00 15.82 232 ASP D CA 1
ATOM 10197 C C . ASP D 1 252 ? 64.083 -10.086 82.255 1.00 17.95 232 ASP D C 1
ATOM 10198 O O . ASP D 1 252 ? 64.622 -8.999 82.493 1.00 17.40 232 ASP D O 1
ATOM 10203 N N . ALA D 1 253 ? 63.153 -10.244 81.310 1.00 16.24 233 ALA D N 1
ATOM 10204 C CA . ALA D 1 253 ? 62.705 -9.112 80.509 1.00 16.90 233 ALA D CA 1
ATOM 10205 C C . ALA D 1 253 ? 61.732 -8.222 81.262 1.00 17.36 233 ALA D C 1
ATOM 10206 O O . ALA D 1 253 ? 61.360 -7.166 80.745 1.00 14.42 233 ALA D O 1
ATOM 10208 N N . TRP D 1 254 ? 61.328 -8.611 82.468 1.00 15.02 234 TRP D N 1
ATOM 10209 C CA . TRP D 1 254 ? 60.323 -7.886 83.242 1.00 15.35 234 TRP D CA 1
ATOM 10210 C C . TRP D 1 254 ? 60.936 -7.391 84.544 1.00 17.35 234 TRP D C 1
ATOM 10211 O O . TRP D 1 254 ? 60.931 -8.098 85.556 1.00 18.42 234 TRP D O 1
ATOM 10222 N N . SER D 1 255 ? 61.443 -6.161 84.520 1.00 19.29 235 SER D N 1
ATOM 10223 C CA . SER D 1 255 ? 61.888 -5.510 85.742 1.00 18.25 235 SER D CA 1
ATOM 10224 C C . SER D 1 255 ? 60.696 -5.259 86.666 1.00 21.04 235 SER D C 1
ATOM 10225 O O . SER D 1 255 ? 59.538 -5.312 86.250 1.00 19.78 235 SER D O 1
ATOM 10228 N N . ASP D 1 256 ? 60.994 -4.965 87.936 1.00 26.48 236 ASP D N 1
ATOM 10229 C CA . ASP D 1 256 ? 59.942 -4.622 88.891 1.00 26.31 236 ASP D CA 1
ATOM 10230 C C . ASP D 1 256 ? 59.085 -3.465 88.386 1.00 25.29 236 ASP D C 1
ATOM 10231 O O . ASP D 1 256 ? 57.853 -3.499 88.474 1.00 24.24 236 ASP D O 1
ATOM 10236 N N . ASP D 1 257 ? 59.727 -2.421 87.860 1.00 24.27 237 ASP D N 1
ATOM 10237 C CA . ASP D 1 257 ? 58.972 -1.281 87.353 1.00 24.56 237 ASP D CA 1
ATOM 10238 C C . ASP D 1 257 ? 58.073 -1.675 86.183 1.00 22.16 237 ASP D C 1
ATOM 10239 O O . ASP D 1 257 ? 56.932 -1.207 86.088 1.00 22.54 237 ASP D O 1
ATOM 10244 N N . ARG D 1 258 ? 58.569 -2.516 85.268 1.00 21.53 238 ARG D N 1
ATOM 10245 C CA . ARG D 1 258 ? 57.725 -2.931 84.149 1.00 18.65 238 ARG D CA 1
ATOM 10246 C C . ARG D 1 258 ? 56.512 -3.704 84.645 1.00 19.80 238 ARG D C 1
ATOM 10247 O O . ARG D 1 258 ? 55.405 -3.558 84.108 1.00 19.11 238 ARG D O 1
ATOM 10255 N N . ILE D 1 259 ? 56.707 -4.529 85.672 1.00 18.10 239 ILE D N 1
ATOM 10256 C CA . ILE D 1 259 ? 55.620 -5.358 86.187 1.00 17.71 239 ILE D CA 1
ATOM 10257 C C . ILE D 1 259 ? 54.539 -4.491 86.825 1.00 21.27 239 ILE D C 1
ATOM 10258 O O . ILE D 1 259 ? 53.349 -4.654 86.537 1.00 17.07 239 ILE D O 1
ATOM 10263 N N . TRP D 1 260 ? 54.931 -3.543 87.687 1.00 19.47 240 TRP D N 1
ATOM 10264 C CA . TRP D 1 260 ? 53.930 -2.697 88.331 1.00 21.05 240 TRP D CA 1
ATOM 10265 C C . TRP D 1 260 ? 53.197 -1.828 87.324 1.00 22.21 240 TRP D C 1
ATOM 10266 O O . TRP D 1 260 ? 51.979 -1.646 87.429 1.00 20.28 240 TRP D O 1
ATOM 10277 N N . SER D 1 261 ? 53.928 -1.242 86.374 1.00 19.31 241 SER D N 1
ATOM 10278 C CA . SER D 1 261 ? 53.297 -0.401 85.366 1.00 21.83 241 SER D CA 1
ATOM 10279 C C . SER D 1 261 ? 52.217 -1.175 84.626 1.00 21.78 241 SER D C 1
ATOM 10280 O O . SER D 1 261 ? 51.097 -0.684 84.441 1.00 21.45 241 SER D O 1
ATOM 10283 N N . GLU D 1 262 ? 52.540 -2.400 84.209 1.00 20.31 242 GLU D N 1
ATOM 10284 C CA . GLU D 1 262 ? 51.596 -3.185 83.427 1.00 19.72 242 GLU D CA 1
ATOM 10285 C C . GLU D 1 262 ? 50.424 -3.643 84.285 1.00 21.16 242 GLU D C 1
ATOM 10286 O O . GLU D 1 262 ? 49.280 -3.657 83.818 1.00 16.96 242 GLU D O 1
ATOM 10292 N N . LEU D 1 263 ? 50.684 -3.989 85.550 1.00 18.33 243 LEU D N 1
ATOM 10293 C CA . LEU D 1 263 ? 49.593 -4.351 86.454 1.00 18.14 243 LEU D CA 1
ATOM 10294 C C . LEU D 1 263 ? 48.622 -3.189 86.648 1.00 19.33 243 LEU D C 1
ATOM 10295 O O . LEU D 1 263 ? 47.402 -3.384 86.614 1.00 19.10 243 LEU D O 1
ATOM 10300 N N . HIS D 1 264 ? 49.147 -1.971 86.844 1.00 19.04 244 HIS D N 1
ATOM 10301 C CA . HIS D 1 264 ? 48.291 -0.788 86.924 1.00 20.55 244 HIS D CA 1
ATOM 10302 C C . HIS D 1 264 ? 47.425 -0.650 85.679 1.00 20.36 244 HIS D C 1
ATOM 10303 O O . HIS D 1 264 ? 46.209 -0.437 85.771 1.00 20.74 244 HIS D O 1
ATOM 10310 N N . ARG D 1 265 ? 48.047 -0.737 84.500 1.00 17.67 245 ARG D N 1
ATOM 10311 C CA . ARG D 1 265 ? 47.302 -0.554 83.258 1.00 21.45 245 ARG D CA 1
ATOM 10312 C C . ARG D 1 265 ? 46.182 -1.574 83.136 1.00 20.29 245 ARG D C 1
ATOM 10313 O O . ARG D 1 265 ? 45.086 -1.256 82.659 1.00 21.71 245 ARG D O 1
ATOM 10321 N N . ARG D 1 266 ? 46.434 -2.804 83.564 1.00 17.14 246 ARG D N 1
ATOM 10322 C CA . ARG D 1 266 ? 45.474 -3.872 83.323 1.00 17.46 246 ARG D CA 1
ATOM 10323 C C . ARG D 1 266 ? 44.405 -3.969 84.399 1.00 19.38 246 ARG D C 1
ATOM 10324 O O . ARG D 1 266 ? 43.354 -4.566 84.146 1.00 20.18 246 ARG D O 1
ATOM 10332 N N . LEU D 1 267 ? 44.627 -3.385 85.574 1.00 18.61 247 LEU D N 1
ATOM 10333 C CA . LEU D 1 267 ? 43.723 -3.586 86.703 1.00 19.53 247 LEU D CA 1
ATOM 10334 C C . LEU D 1 267 ? 43.065 -2.318 87.227 1.00 24.35 247 LEU D C 1
ATOM 10335 O O . LEU D 1 267 ? 41.934 -2.392 87.725 1.00 24.32 247 LEU D O 1
ATOM 10340 N N . ASP D 1 268 ? 43.728 -1.166 87.153 1.00 21.65 248 ASP D N 1
ATOM 10341 C CA . ASP D 1 268 ? 43.171 0.036 87.763 1.00 22.17 248 ASP D CA 1
ATOM 10342 C C . ASP D 1 268 ? 41.964 0.527 86.974 1.00 25.01 248 ASP D C 1
ATOM 10343 O O . ASP D 1 268 ? 41.944 0.472 85.744 1.00 21.60 248 ASP D O 1
ATOM 10348 N N . VAL D 1 269 ? 40.942 0.984 87.701 1.00 25.18 249 VAL D N 1
ATOM 10349 C CA . VAL D 1 269 ? 39.777 1.638 87.118 1.00 27.90 249 VAL D CA 1
ATOM 10350 C C . VAL D 1 269 ? 39.447 2.858 87.967 1.00 28.83 249 VAL D C 1
ATOM 10351 O O . VAL D 1 269 ? 39.774 2.915 89.155 1.00 31.05 249 VAL D O 1
ATOM 10355 N N . GLU D 1 270 ? 38.795 3.838 87.349 1.00 32.92 250 GLU D N 1
ATOM 10356 C CA . GLU D 1 270 ? 38.335 4.998 88.099 1.00 32.40 250 GLU D CA 1
ATOM 10357 C C . GLU D 1 270 ? 37.353 4.561 89.180 1.00 36.50 250 GLU D C 1
ATOM 10358 O O . GLU D 1 270 ? 36.566 3.631 88.986 1.00 38.12 250 GLU D O 1
ATOM 10364 N N . GLY D 1 271 ? 37.417 5.219 90.337 1.00 36.96 251 GLY D N 1
ATOM 10365 C CA . GLY D 1 271 ? 36.517 4.938 91.433 1.00 39.42 251 GLY D CA 1
ATOM 10366 C C . GLY D 1 271 ? 36.975 3.853 92.386 1.00 39.77 251 GLY D C 1
ATOM 10367 O O . GLY D 1 271 ? 36.465 3.780 93.511 1.00 39.56 251 GLY D O 1
ATOM 10368 N N . MET D 1 272 ? 37.917 3.006 91.974 1.00 35.14 252 MET D N 1
ATOM 10369 C CA . MET D 1 272 ? 38.458 1.991 92.857 1.00 33.67 252 MET D CA 1
ATOM 10370 C C . MET D 1 272 ? 39.878 2.359 93.273 1.00 34.39 252 MET D C 1
ATOM 10371 O O . MET D 1 272 ? 40.578 3.067 92.541 1.00 31.22 252 MET D O 1
ATOM 10376 N N . PRO D 1 273 ? 40.323 1.913 94.447 1.00 35.23 253 PRO D N 1
ATOM 10377 C CA . PRO D 1 273 ? 41.686 2.230 94.882 1.00 34.23 253 PRO D CA 1
ATOM 10378 C C . PRO D 1 273 ? 42.706 1.678 93.903 1.00 33.18 253 PRO D C 1
ATOM 10379 O O . PRO D 1 273 ? 42.567 0.567 93.389 1.00 29.48 253 PRO D O 1
ATOM 10383 N N . SER D 1 274 ? 43.735 2.472 93.640 1.00 32.55 254 SER D N 1
ATOM 10384 C CA . SER D 1 274 ? 44.788 2.019 92.752 1.00 32.39 254 SER D CA 1
ATOM 10385 C C . SER D 1 274 ? 45.614 0.924 93.412 1.00 30.94 254 SER D C 1
ATOM 10386 O O . SER D 1 274 ? 45.668 0.794 94.639 1.00 29.56 254 SER D O 1
ATOM 10389 N N . LEU D 1 275 ? 46.256 0.126 92.564 1.00 27.96 255 LEU D N 1
ATOM 10390 C CA . LEU D 1 275 ? 47.142 -0.932 93.020 1.00 28.87 255 LEU D CA 1
ATOM 10391 C C . LEU D 1 275 ? 48.238 -0.360 93.908 1.00 29.88 255 LEU D C 1
ATOM 10392 O O . LEU D 1 275 ? 48.866 0.646 93.568 1.00 31.80 255 LEU D O 1
ATOM 10397 N N . ARG D 1 276 ? 48.457 -1.002 95.053 1.00 32.50 256 ARG D N 1
ATOM 10398 C CA . ARG D 1 276 ? 49.521 -0.627 95.974 1.00 35.57 256 ARG D CA 1
ATOM 10399 C C . ARG D 1 276 ? 50.788 -1.405 95.633 1.00 33.69 256 ARG D C 1
ATOM 10400 O O . ARG D 1 276 ? 50.734 -2.616 95.403 1.00 34.44 256 ARG D O 1
ATOM 10408 N N . GLU D 1 277 ? 51.923 -0.710 95.595 1.00 35.24 257 GLU D N 1
ATOM 10409 C CA . GLU D 1 277 ? 53.186 -1.315 95.191 1.00 33.25 257 GLU D CA 1
ATOM 10410 C C . GLU D 1 277 ? 54.062 -1.632 96.401 1.00 34.95 257 GLU D C 1
ATOM 10411 O O . GLU D 1 277 ? 53.944 -1.012 97.460 1.00 36.74 257 GLU D O 1
ATOM 10417 N N . GLY D 1 278 ? 54.947 -2.614 96.225 1.00 35.52 258 GLY D N 1
ATOM 10418 C CA . GLY D 1 278 ? 55.877 -3.018 97.257 1.00 36.97 258 GLY D CA 1
ATOM 10419 C C . GLY D 1 278 ? 56.938 -3.968 96.732 1.00 38.72 258 GLY D C 1
ATOM 10420 O O . GLY D 1 278 ? 56.929 -4.353 95.558 1.00 35.08 258 GLY D O 1
ATOM 10421 N N . PRO D 1 279 ? 57.877 -4.366 97.595 1.00 39.65 259 PRO D N 1
ATOM 10422 C CA . PRO D 1 279 ? 58.938 -5.288 97.163 1.00 37.46 259 PRO D CA 1
ATOM 10423 C C . PRO D 1 279 ? 58.370 -6.580 96.586 1.00 41.01 259 PRO D C 1
ATOM 10424 O O . PRO D 1 279 ? 57.359 -7.103 97.060 1.00 40.03 259 PRO D O 1
ATOM 10428 N N . ILE D 1 280 ? 59.043 -7.098 95.555 1.00 37.67 260 ILE D N 1
ATOM 10429 C CA . ILE D 1 280 ? 58.568 -8.242 94.783 1.00 39.96 260 ILE D CA 1
ATOM 10430 C C . ILE D 1 280 ? 59.365 -9.483 95.157 1.00 47.26 260 ILE D C 1
ATOM 10431 O O . ILE D 1 280 ? 60.602 -9.448 95.200 1.00 46.94 260 ILE D O 1
ATOM 10436 N N . ARG D 1 281 ? 58.654 -10.585 95.411 1.00 46.76 261 ARG D N 1
ATOM 10437 C CA . ARG D 1 281 ? 59.248 -11.893 95.646 1.00 48.04 261 ARG D CA 1
ATOM 10438 C C . ARG D 1 281 ? 58.651 -12.912 94.679 1.00 49.23 261 ARG D C 1
ATOM 10439 O O . ARG D 1 281 ? 57.552 -12.727 94.147 1.00 47.86 261 ARG D O 1
ATOM 10447 N N . ASP D 1 282 ? 59.409 -13.987 94.445 1.00 48.33 262 ASP D N 1
ATOM 10448 C CA . ASP D 1 282 ? 58.915 -15.205 93.789 1.00 47.03 262 ASP D CA 1
ATOM 10449 C C . ASP D 1 282 ? 58.355 -14.937 92.390 1.00 46.30 262 ASP D C 1
ATOM 10450 O O . ASP D 1 282 ? 57.292 -15.439 92.014 1.00 44.19 262 ASP D O 1
ATOM 10455 N N . LYS D 1 283 ? 59.094 -14.162 91.603 1.00 41.79 263 LYS D N 1
ATOM 10456 C CA . LYS D 1 283 ? 58.723 -13.940 90.211 1.00 37.67 263 LYS D CA 1
ATOM 10457 C C . LYS D 1 283 ? 58.927 -15.218 89.401 1.00 35.97 263 LYS D C 1
ATOM 10458 O O . LYS D 1 283 ? 59.961 -15.880 89.526 1.00 40.28 263 LYS D O 1
ATOM 10464 N N . GLY D 1 284 ? 57.937 -15.574 88.574 1.00 31.50 264 GLY D N 1
ATOM 10465 C CA . GLY D 1 284 ? 58.027 -16.772 87.752 1.00 29.16 264 GLY D CA 1
ATOM 10466 C C . GLY D 1 284 ? 56.990 -16.789 86.646 1.00 28.43 264 GLY D C 1
ATOM 10467 O O . GLY D 1 284 ? 56.038 -16.009 86.649 1.00 30.04 264 GLY D O 1
ATOM 10468 N N . VAL D 1 285 ? 57.189 -17.705 85.696 1.00 27.45 265 VAL D N 1
ATOM 10469 C CA . VAL D 1 285 ? 56.331 -17.865 84.520 1.00 29.73 265 VAL D CA 1
ATOM 10470 C C . VAL D 1 285 ? 55.764 -19.280 84.516 1.00 33.33 265 VAL D C 1
ATOM 10471 O O . VAL D 1 285 ? 56.525 -20.256 84.491 1.00 33.17 265 VAL D O 1
ATOM 10475 N N . THR D 1 286 ? 54.434 -19.396 84.514 1.00 27.60 266 THR D N 1
ATOM 10476 C CA . THR D 1 286 ? 53.763 -20.693 84.508 1.00 30.96 266 THR D CA 1
ATOM 10477 C C . THR D 1 286 ? 52.895 -20.831 83.264 1.00 32.63 266 THR D C 1
ATOM 10478 O O . THR D 1 286 ? 52.363 -19.843 82.754 1.00 28.60 266 THR D O 1
ATOM 10482 N N . ALA D 1 287 ? 52.733 -22.072 82.799 1.00 31.74 267 ALA D N 1
ATOM 10483 C CA . ALA D 1 287 ? 52.097 -22.362 81.520 1.00 29.72 267 ALA D CA 1
ATOM 10484 C C . ALA D 1 287 ? 50.570 -22.452 81.646 1.00 26.96 267 ALA D C 1
ATOM 10485 O O . ALA D 1 287 ? 50.015 -22.585 82.739 1.00 30.75 267 ALA D O 1
ATOM 10487 N N . MET D 1 288 ? 49.896 -22.384 80.491 1.00 32.12 268 MET D N 1
ATOM 10488 C CA . MET D 1 288 ? 48.432 -22.399 80.404 1.00 31.64 268 MET D CA 1
ATOM 10489 C C . MET D 1 288 ? 48.011 -23.473 79.407 1.00 27.37 268 MET D C 1
ATOM 10490 O O . MET D 1 288 ? 48.246 -23.334 78.202 1.00 26.98 268 MET D O 1
ATOM 10495 N N . ARG D 1 289 ? 47.378 -24.537 79.894 1.00 30.20 269 ARG D N 1
ATOM 10496 C CA . ARG D 1 289 ? 47.185 -25.714 79.057 1.00 30.13 269 ARG D CA 1
ATOM 10497 C C . ARG D 1 289 ? 45.970 -26.505 79.515 1.00 28.41 269 ARG D C 1
ATOM 10498 O O . ARG D 1 289 ? 45.744 -26.666 80.717 1.00 27.53 269 ARG D O 1
ATOM 10506 N N . SER D 1 290 ? 45.202 -27.009 78.544 1.00 30.34 270 SER D N 1
ATOM 10507 C CA . SER D 1 290 ? 44.060 -27.884 78.792 1.00 30.06 270 SER D CA 1
ATOM 10508 C C . SER D 1 290 ? 44.402 -29.290 78.317 1.00 26.54 270 SER D C 1
ATOM 10509 O O . SER D 1 290 ? 44.705 -29.495 77.134 1.00 27.00 270 SER D O 1
ATOM 10512 N N . PHE D 1 291 ? 44.334 -30.254 79.228 1.00 27.78 271 PHE D N 1
ATOM 10513 C CA . PHE D 1 291 ? 44.660 -31.625 78.870 1.00 28.51 271 PHE D CA 1
ATOM 10514 C C . PHE D 1 291 ? 43.866 -32.596 79.727 1.00 27.95 271 PHE D C 1
ATOM 10515 O O . PHE D 1 291 ? 43.740 -32.413 80.938 1.00 26.73 271 PHE D O 1
ATOM 10523 N N . LEU D 1 292 ? 43.357 -33.645 79.089 1.00 29.77 272 LEU D N 1
ATOM 10524 C CA . LEU D 1 292 ? 42.701 -34.722 79.814 1.00 32.17 272 LEU D CA 1
ATOM 10525 C C . LEU D 1 292 ? 42.983 -36.025 79.083 1.00 31.23 272 LEU D C 1
ATOM 10526 O O . LEU D 1 292 ? 43.055 -36.054 77.850 1.00 31.19 272 LEU D O 1
ATOM 10531 N N . SER D 1 293 ? 43.164 -37.092 79.853 1.00 35.10 273 SER D N 1
ATOM 10532 C CA . SER D 1 293 ? 43.472 -38.408 79.314 1.00 34.38 273 SER D CA 1
ATOM 10533 C C . SER D 1 293 ? 42.409 -39.402 79.758 1.00 34.22 273 SER D C 1
ATOM 10534 O O . SER D 1 293 ? 41.990 -39.403 80.921 1.00 34.54 273 SER D O 1
ATOM 10537 N N . GLU D 1 294 ? 41.973 -40.241 78.821 1.00 30.52 274 GLU D N 1
ATOM 10538 C CA . GLU D 1 294 ? 41.028 -41.300 79.112 1.00 32.63 274 GLU D CA 1
ATOM 10539 C C . GLU D 1 294 ? 41.638 -42.642 78.738 1.00 33.56 274 GLU D C 1
ATOM 10540 O O . GLU D 1 294 ? 42.392 -42.730 77.764 1.00 32.20 274 GLU D O 1
ATOM 10546 N N . PRO D 1 295 ? 41.351 -43.701 79.503 1.00 32.66 275 PRO D N 1
ATOM 10547 C CA . PRO D 1 295 ? 40.560 -43.730 80.736 1.00 32.12 275 PRO D CA 1
ATOM 10548 C C . PRO D 1 295 ? 41.419 -43.360 81.929 1.00 32.00 275 PRO D C 1
ATOM 10549 O O . PRO D 1 295 ? 42.629 -43.185 81.789 1.00 35.29 275 PRO D O 1
ATOM 10553 N N . MET D 1 296 ? 40.831 -43.240 83.116 1.00 32.65 276 MET D N 1
ATOM 10554 C CA . MET D 1 296 ? 41.583 -42.936 84.321 1.00 32.33 276 MET D CA 1
ATOM 10555 C C . MET D 1 296 ? 41.887 -44.178 85.144 1.00 35.49 276 MET D C 1
ATOM 10556 O O . MET D 1 296 ? 42.296 -44.056 86.303 1.00 35.17 276 MET D O 1
ATOM 10561 N N . GLN D 1 297 ? 41.688 -45.362 84.571 1.00 36.81 277 GLN D N 1
ATOM 10562 C CA . GLN D 1 297 ? 42.034 -46.608 85.238 1.00 37.91 277 GLN D CA 1
ATOM 10563 C C . GLN D 1 297 ? 42.276 -47.669 84.179 1.00 41.46 277 GLN D C 1
ATOM 10564 O O . GLN D 1 297 ? 41.825 -47.551 83.037 1.00 40.26 277 GLN D O 1
ATOM 10570 N N . HIS D 1 298 ? 43.015 -48.700 84.575 1.00 46.53 278 HIS D N 1
ATOM 10571 C CA . HIS D 1 298 ? 43.238 -49.865 83.732 1.00 47.80 278 HIS D CA 1
ATOM 10572 C C . HIS D 1 298 ? 43.835 -50.980 84.571 1.00 50.06 278 HIS D C 1
ATOM 10573 O O . HIS D 1 298 ? 45.014 -50.923 84.934 1.00 48.32 278 HIS D O 1
ATOM 10580 N N . GLY D 1 299 ? 43.037 -51.994 84.877 1.00 52.39 279 GLY D N 1
ATOM 10581 C CA . GLY D 1 299 ? 43.504 -53.022 85.789 1.00 54.35 279 GLY D CA 1
ATOM 10582 C C . GLY D 1 299 ? 43.741 -52.435 87.165 1.00 51.28 279 GLY D C 1
ATOM 10583 O O . GLY D 1 299 ? 42.869 -51.776 87.746 1.00 51.80 279 GLY D O 1
ATOM 10584 N N . ARG D 1 300 ? 44.945 -52.654 87.687 1.00 49.72 280 ARG D N 1
ATOM 10585 C CA . ARG D 1 300 ? 45.301 -52.249 89.039 1.00 50.83 280 ARG D CA 1
ATOM 10586 C C . ARG D 1 300 ? 45.883 -50.843 89.112 1.00 49.95 280 ARG D C 1
ATOM 10587 O O . ARG D 1 300 ? 46.297 -50.417 90.194 1.00 47.27 280 ARG D O 1
ATOM 10595 N N . LEU D 1 301 ? 45.911 -50.109 88.002 1.00 49.50 281 LEU D N 1
ATOM 10596 C CA . LEU D 1 301 ? 46.433 -48.747 87.972 1.00 49.44 281 LEU D CA 1
ATOM 10597 C C . LEU D 1 301 ? 45.284 -47.748 87.934 1.00 44.70 281 LEU D C 1
ATOM 10598 O O . LEU D 1 301 ? 44.389 -47.855 87.088 1.00 43.90 281 LEU D O 1
ATOM 10603 N N . PHE D 1 302 ? 45.325 -46.774 88.838 1.00 41.89 282 PHE D N 1
ATOM 10604 C CA . PHE D 1 302 ? 44.306 -45.739 88.940 1.00 41.88 282 PHE D CA 1
ATOM 10605 C C . PHE D 1 302 ? 44.989 -44.380 88.955 1.00 45.01 282 PHE D C 1
ATOM 10606 O O . PHE D 1 302 ? 45.891 -44.145 89.766 1.00 45.10 282 PHE D O 1
ATOM 10614 N N . LEU D 1 303 ? 44.575 -43.496 88.049 1.00 42.08 283 LEU D N 1
ATOM 10615 C CA . LEU D 1 303 ? 45.167 -42.172 87.915 1.00 42.52 283 LEU D CA 1
ATOM 10616 C C . LEU D 1 303 ? 44.299 -41.126 88.601 1.00 38.00 283 LEU D C 1
ATOM 10617 O O . LEU D 1 303 ? 43.071 -41.224 88.611 1.00 37.08 283 LEU D O 1
ATOM 10622 N N . ALA D 1 304 ? 44.948 -40.109 89.160 1.00 40.20 284 ALA D N 1
ATOM 10623 C CA . ALA D 1 304 ? 44.239 -39.013 89.802 1.00 42.31 284 ALA D CA 1
ATOM 10624 C C . ALA D 1 304 ? 45.056 -37.740 89.634 1.00 42.56 284 ALA D C 1
ATOM 10625 O O . ALA D 1 304 ? 46.240 -37.780 89.293 1.00 43.59 284 ALA D O 1
ATOM 10627 N N . GLY D 1 305 ? 44.400 -36.604 89.870 1.00 41.43 285 GLY D N 1
ATOM 10628 C CA . GLY D 1 305 ? 45.089 -35.326 89.879 1.00 38.77 285 GLY D CA 1
ATOM 10629 C C . GLY D 1 305 ? 45.755 -35.021 88.555 1.00 43.25 285 GLY D C 1
ATOM 10630 O O . GLY D 1 305 ? 45.291 -35.435 87.484 1.00 38.86 285 GLY D O 1
ATOM 10631 N N . ASP D 1 306 ? 46.879 -34.302 88.628 1.00 40.66 286 ASP D N 1
ATOM 10632 C CA . ASP D 1 306 ? 47.540 -33.797 87.430 1.00 43.51 286 ASP D CA 1
ATOM 10633 C C . ASP D 1 306 ? 48.052 -34.902 86.518 1.00 44.21 286 ASP D C 1
ATOM 10634 O O . ASP D 1 306 ? 48.315 -34.638 85.339 1.00 41.22 286 ASP D O 1
ATOM 10639 N N . ALA D 1 307 ? 48.219 -36.123 87.031 1.00 43.13 287 ALA D N 1
ATOM 10640 C CA . ALA D 1 307 ? 48.605 -37.228 86.163 1.00 44.64 287 ALA D CA 1
ATOM 10641 C C . ALA D 1 307 ? 47.516 -37.541 85.148 1.00 44.24 287 ALA D C 1
ATOM 10642 O O . ALA D 1 307 ? 47.808 -38.029 84.050 1.00 46.12 287 ALA D O 1
ATOM 10644 N N . ALA D 1 308 ? 46.261 -37.265 85.495 1.00 42.64 288 ALA D N 1
ATOM 10645 C CA . ALA D 1 308 ? 45.130 -37.519 84.615 1.00 39.36 288 ALA D CA 1
ATOM 10646 C C . ALA D 1 308 ? 44.705 -36.299 83.812 1.00 38.63 288 ALA D C 1
ATOM 10647 O O . ALA D 1 308 ? 44.290 -36.449 82.656 1.00 33.90 288 ALA D O 1
ATOM 10649 N N . HIS D 1 309 ? 44.823 -35.096 84.380 1.00 35.77 289 HIS D N 1
ATOM 10650 C CA . HIS D 1 309 ? 44.189 -33.924 83.786 1.00 36.40 289 HIS D CA 1
ATOM 10651 C C . HIS D 1 309 ? 44.715 -32.612 84.355 1.00 36.71 289 HIS D C 1
ATOM 10652 O O . HIS D 1 309 ? 44.763 -32.435 85.579 1.00 33.28 289 HIS D O 1
ATOM 10659 N N . ILE D 1 310 ? 45.073 -31.672 83.481 1.00 35.22 290 ILE D N 1
ATOM 10660 C CA . ILE D 1 310 ? 45.452 -30.334 83.911 1.00 34.45 290 ILE D CA 1
ATOM 10661 C C . ILE D 1 310 ? 44.508 -29.320 83.277 1.00 33.45 290 ILE D C 1
ATOM 10662 O O . ILE D 1 310 ? 43.973 -29.531 82.182 1.00 34.65 290 ILE D O 1
ATOM 10667 N N . VAL D 1 311 ? 44.321 -28.206 83.978 1.00 33.75 291 VAL D N 1
ATOM 10668 C CA . VAL D 1 311 ? 43.453 -27.115 83.536 1.00 32.14 291 VAL D CA 1
ATOM 10669 C C . VAL D 1 311 ? 44.221 -25.808 83.680 1.00 34.96 291 VAL D C 1
ATOM 10670 O O . VAL D 1 311 ? 45.225 -25.735 84.406 1.00 36.19 291 VAL D O 1
ATOM 10674 N N . PRO D 1 312 ? 43.789 -24.760 82.986 1.00 34.96 292 PRO D N 1
ATOM 10675 C CA . PRO D 1 312 ? 44.325 -23.423 83.269 1.00 31.96 292 PRO D CA 1
ATOM 10676 C C . PRO D 1 312 ? 43.855 -22.932 84.627 1.00 35.38 292 PRO D C 1
ATOM 10677 O O . PRO D 1 312 ? 42.701 -23.169 85.012 1.00 34.77 292 PRO D O 1
ATOM 10681 N N . PRO D 1 313 ? 44.722 -22.249 85.388 1.00 33.95 293 PRO D N 1
ATOM 10682 C CA . PRO D 1 313 ? 44.361 -21.827 86.752 1.00 33.28 293 PRO D CA 1
ATOM 10683 C C . PRO D 1 313 ? 43.227 -20.814 86.836 1.00 30.48 293 PRO D C 1
ATOM 10684 O O . PRO D 1 313 ? 42.835 -20.452 87.952 1.00 29.12 293 PRO D O 1
ATOM 10688 N N . THR D 1 314 ? 42.688 -20.339 85.711 1.00 31.89 294 THR D N 1
ATOM 10689 C CA . THR D 1 314 ? 41.494 -19.501 85.756 1.00 31.45 294 THR D CA 1
ATOM 10690 C C . THR D 1 314 ? 40.327 -20.316 86.292 1.00 32.33 294 THR D C 1
ATOM 10691 O O . THR D 1 314 ? 39.850 -21.233 85.615 1.00 34.24 294 THR D O 1
ATOM 10695 N N . GLY D 1 315 ? 39.861 -19.997 87.496 1.00 30.99 295 GLY D N 1
ATOM 10696 C CA . GLY D 1 315 ? 38.784 -20.733 88.127 1.00 31.83 295 GLY D CA 1
ATOM 10697 C C . GLY D 1 315 ? 39.222 -21.601 89.281 1.00 32.62 295 GLY D C 1
ATOM 10698 O O . GLY D 1 315 ? 38.358 -22.116 90.001 1.00 35.84 295 GLY D O 1
ATOM 10699 N N . ALA D 1 316 ? 40.529 -21.782 89.472 1.00 32.90 296 ALA D N 1
ATOM 10700 C CA . ALA D 1 316 ? 41.104 -22.487 90.620 1.00 36.93 296 ALA D CA 1
ATOM 10701 C C . ALA D 1 316 ? 40.495 -23.885 90.774 1.00 36.07 296 ALA D C 1
ATOM 10702 O O . ALA D 1 316 ? 39.696 -24.157 91.666 1.00 34.63 296 ALA D O 1
ATOM 10704 N N . LYS D 1 317 ? 40.908 -24.773 89.872 1.00 35.57 297 LYS D N 1
ATOM 10705 C CA . LYS D 1 317 ? 40.302 -26.095 89.780 1.00 38.02 297 LYS D CA 1
ATOM 10706 C C . LYS D 1 317 ? 41.291 -27.251 89.771 1.00 39.23 297 LYS D C 1
ATOM 10707 O O . LYS D 1 317 ? 40.866 -28.389 90.010 1.00 40.67 297 LYS D O 1
ATOM 10713 N N . GLY D 1 318 ? 42.580 -27.010 89.519 1.00 36.91 298 GLY D N 1
ATOM 10714 C CA . GLY D 1 318 ? 43.515 -28.113 89.359 1.00 36.51 298 GLY D CA 1
ATOM 10715 C C . GLY D 1 318 ? 43.697 -28.935 90.622 1.00 40.79 298 GLY D C 1
ATOM 10716 O O . GLY D 1 318 ? 43.734 -30.168 90.568 1.00 36.42 298 GLY D O 1
ATOM 10717 N N . LEU D 1 319 ? 43.826 -28.269 91.771 1.00 39.05 299 LEU D N 1
ATOM 10718 C CA . LEU D 1 319 ? 43.935 -28.991 93.035 1.00 45.49 299 LEU D CA 1
ATOM 10719 C C . LEU D 1 319 ? 42.583 -29.535 93.472 1.00 41.55 299 LEU D C 1
ATOM 10720 O O . LEU D 1 319 ? 42.472 -30.711 93.831 1.00 44.13 299 LEU D O 1
ATOM 10725 N N . ASN D 1 320 ? 41.546 -28.687 93.449 1.00 45.47 300 ASN D N 1
ATOM 10726 C CA . ASN D 1 320 ? 40.209 -29.096 93.877 1.00 42.57 300 ASN D CA 1
ATOM 10727 C C . ASN D 1 320 ? 39.674 -30.282 93.085 1.00 39.34 300 ASN D C 1
ATOM 10728 O O . ASN D 1 320 ? 38.812 -31.010 93.586 1.00 44.29 300 ASN D O 1
ATOM 10733 N N . SER D 1 321 ? 40.147 -30.480 91.855 1.00 42.12 301 SER D N 1
ATOM 10734 C CA . SER D 1 321 ? 39.751 -31.654 91.088 1.00 40.61 301 SER D CA 1
ATOM 10735 C C . SER D 1 321 ? 40.608 -32.859 91.450 1.00 40.49 301 SER D C 1
ATOM 10736 O O . SER D 1 321 ? 40.114 -33.990 91.474 1.00 39.52 301 SER D O 1
ATOM 10739 N N . ALA D 1 322 ? 41.896 -32.632 91.716 1.00 39.21 302 ALA D N 1
ATOM 10740 C CA . ALA D 1 322 ? 42.736 -33.694 92.259 1.00 42.37 302 ALA D CA 1
ATOM 10741 C C . ALA D 1 322 ? 42.152 -34.245 93.554 1.00 40.18 302 ALA D C 1
ATOM 10742 O O . ALA D 1 322 ? 42.150 -35.463 93.772 1.00 40.03 302 ALA D O 1
ATOM 10744 N N . MET D 1 323 ? 41.643 -33.361 94.418 1.00 35.70 303 MET D N 1
ATOM 10745 C CA . MET D 1 323 ? 41.045 -33.798 95.678 1.00 39.30 303 MET D CA 1
ATOM 10746 C C . MET D 1 323 ? 39.823 -34.669 95.435 1.00 40.71 303 MET D C 1
ATOM 10747 O O . MET D 1 323 ? 39.702 -35.757 96.008 1.00 39.60 303 MET D O 1
ATOM 10752 N N . ALA D 1 324 ? 38.892 -34.194 94.597 1.00 39.57 304 ALA D N 1
ATOM 10753 C CA . ALA D 1 324 ? 37.686 -34.965 94.306 1.00 38.08 304 ALA D CA 1
ATOM 10754 C C . ALA D 1 324 ? 38.030 -36.301 93.665 1.00 36.75 304 ALA D C 1
ATOM 10755 O O . ALA D 1 324 ? 37.356 -37.306 93.911 1.00 37.96 304 ALA D O 1
ATOM 10757 N N . ASP D 1 325 ? 39.072 -36.328 92.828 1.00 36.87 305 ASP D N 1
ATOM 10758 C CA . ASP D 1 325 ? 39.593 -37.594 92.323 1.00 37.03 305 ASP D CA 1
ATOM 10759 C C . ASP D 1 325 ? 39.960 -38.528 93.469 1.00 42.96 305 ASP D C 1
ATOM 10760 O O . ASP D 1 325 ? 39.686 -39.735 93.412 1.00 42.72 305 ASP D O 1
ATOM 10765 N N . ILE D 1 326 ? 40.582 -37.985 94.517 1.00 43.71 306 ILE D N 1
ATOM 10766 C CA . ILE D 1 326 ? 41.031 -38.806 95.636 1.00 45.69 306 ILE D CA 1
ATOM 10767 C C . ILE D 1 326 ? 39.860 -39.210 96.520 1.00 42.65 306 ILE D C 1
ATOM 10768 O O . ILE D 1 326 ? 39.790 -40.354 96.981 1.00 46.80 306 ILE D O 1
ATOM 10773 N N . LYS D 1 327 ? 38.925 -38.287 96.772 1.00 42.23 307 LYS D N 1
ATOM 10774 C CA . LYS D 1 327 ? 37.726 -38.639 97.527 1.00 44.45 307 LYS D CA 1
ATOM 10775 C C . LYS D 1 327 ? 37.026 -39.846 96.910 1.00 45.24 307 LYS D C 1
ATOM 10776 O O . LYS D 1 327 ? 36.509 -40.708 97.629 1.00 46.24 307 LYS D O 1
ATOM 10782 N N . VAL D 1 328 ? 37.032 -39.943 95.578 1.00 40.99 308 VAL D N 1
ATOM 10783 C CA . VAL D 1 328 ? 36.368 -41.064 94.917 1.00 39.76 308 VAL D CA 1
ATOM 10784 C C . VAL D 1 328 ? 37.223 -42.326 94.982 1.00 43.47 308 VAL D C 1
ATOM 10785 O O . VAL D 1 328 ? 36.719 -43.415 95.282 1.00 42.35 308 VAL D O 1
ATOM 10789 N N . LEU D 1 329 ? 38.521 -42.207 94.692 1.00 41.14 309 LEU D N 1
ATOM 10790 C CA . LEU D 1 329 ? 39.387 -43.382 94.704 1.00 43.17 309 LEU D CA 1
ATOM 10791 C C . LEU D 1 329 ? 39.527 -43.948 96.110 1.00 44.50 309 LEU D C 1
ATOM 10792 O O . LEU D 1 329 ? 39.595 -45.169 96.288 1.00 44.82 309 LEU D O 1
ATOM 10797 N N . ALA D 1 330 ? 39.561 -43.076 97.121 1.00 46.03 310 ALA D N 1
ATOM 10798 C CA . ALA D 1 330 ? 39.656 -43.545 98.500 1.00 49.40 310 ALA D CA 1
ATOM 10799 C C . ALA D 1 330 ? 38.431 -44.361 98.893 1.00 48.68 310 ALA D C 1
ATOM 10800 O O . ALA D 1 330 ? 38.562 -45.434 99.495 1.00 52.19 310 ALA D O 1
ATOM 10802 N N . ALA D 1 331 ? 37.232 -43.873 98.552 1.00 42.73 311 ALA D N 1
ATOM 10803 C CA . ALA D 1 331 ? 36.011 -44.569 98.941 1.00 45.04 311 ALA D CA 1
ATOM 10804 C C . ALA D 1 331 ? 35.904 -45.928 98.261 1.00 51.85 311 ALA D C 1
ATOM 10805 O O . ALA D 1 331 ? 35.478 -46.907 98.886 1.00 47.49 311 ALA D O 1
ATOM 10807 N N . ALA D 1 332 ? 36.283 -46.005 96.981 1.00 47.24 312 ALA D N 1
ATOM 10808 C CA . ALA D 1 332 ? 36.237 -47.276 96.264 1.00 49.23 312 ALA D CA 1
ATOM 10809 C C . ALA D 1 332 ? 37.162 -48.300 96.907 1.00 51.94 312 ALA D C 1
ATOM 10810 O O . ALA D 1 332 ? 36.786 -49.465 97.086 1.00 54.60 312 ALA D O 1
ATOM 10812 N N . LEU D 1 333 ? 38.378 -47.881 97.265 1.00 52.45 313 LEU D N 1
ATOM 10813 C CA . LEU D 1 333 ? 39.290 -48.770 97.975 1.00 53.61 313 LEU D CA 1
ATOM 10814 C C . LEU D 1 333 ? 38.743 -49.157 99.343 1.00 55.29 313 LEU D C 1
ATOM 10815 O O . LEU D 1 333 ? 38.994 -50.272 99.815 1.00 59.81 313 LEU D O 1
ATOM 10820 N N . VAL D 1 334 ? 37.998 -48.259 99.993 1.00 57.18 314 VAL D N 1
ATOM 10821 C CA . VAL D 1 334 ? 37.350 -48.606 101.256 1.00 60.41 314 VAL D CA 1
ATOM 10822 C C . VAL D 1 334 ? 36.295 -49.683 101.034 1.00 60.06 314 VAL D C 1
ATOM 10823 O O . VAL D 1 334 ? 36.283 -50.711 101.722 1.00 61.64 314 VAL D O 1
ATOM 10827 N N . ASP D 1 335 ? 35.394 -49.467 100.069 1.00 60.32 315 ASP D N 1
ATOM 10828 C CA . ASP D 1 335 ? 34.389 -50.479 99.753 1.00 62.43 315 ASP D CA 1
ATOM 10829 C C . ASP D 1 335 ? 35.029 -51.798 99.344 1.00 60.80 315 ASP D C 1
ATOM 10830 O O . ASP D 1 335 ? 34.467 -52.869 99.600 1.00 60.34 315 ASP D O 1
ATOM 10835 N N . HIS D 1 336 ? 36.202 -51.741 98.713 1.00 58.48 316 HIS D N 1
ATOM 10836 C CA . HIS D 1 336 ? 36.879 -52.959 98.287 1.00 59.98 316 HIS D CA 1
ATOM 10837 C C . HIS D 1 336 ? 37.455 -53.715 99.478 1.00 61.75 316 HIS D C 1
ATOM 10838 O O . HIS D 1 336 ? 37.193 -54.911 99.653 1.00 59.00 316 HIS D O 1
ATOM 10845 N N . TYR D 1 337 ? 38.231 -53.026 100.317 1.00 62.35 317 TYR D N 1
ATOM 10846 C CA . TYR D 1 337 ? 38.938 -53.687 101.408 1.00 62.71 317 TYR D CA 1
ATOM 10847 C C . TYR D 1 337 ? 38.044 -53.962 102.611 1.00 61.09 317 TYR D C 1
ATOM 10848 O O . TYR D 1 337 ? 38.316 -54.897 103.371 1.00 62.04 317 TYR D O 1
ATOM 10857 N N . ARG D 1 338 ? 36.983 -53.179 102.803 1.00 62.12 318 ARG D N 1
ATOM 10858 C CA . ARG D 1 338 ? 36.144 -53.331 103.987 1.00 62.50 318 ARG D CA 1
ATOM 10859 C C . ARG D 1 338 ? 34.948 -54.248 103.746 1.00 63.04 318 ARG D C 1
ATOM 10860 O O . ARG D 1 338 ? 34.721 -55.187 104.517 1.00 60.78 318 ARG D O 1
ATOM 10868 N N . HIS D 1 339 ? 34.182 -54.004 102.683 1.00 65.77 319 HIS D N 1
ATOM 10869 C CA . HIS D 1 339 ? 32.955 -54.746 102.425 1.00 66.76 319 HIS D CA 1
ATOM 10870 C C . HIS D 1 339 ? 33.078 -55.695 101.239 1.00 65.95 319 HIS D C 1
ATOM 10871 O O . HIS D 1 339 ? 32.064 -56.237 100.785 1.00 68.05 319 HIS D O 1
ATOM 10878 N N . GLY D 1 340 ? 34.291 -55.915 100.734 1.00 64.98 320 GLY D N 1
ATOM 10879 C CA . GLY D 1 340 ? 34.476 -56.790 99.587 1.00 67.08 320 GLY D CA 1
ATOM 10880 C C . GLY D 1 340 ? 33.725 -56.347 98.352 1.00 67.81 320 GLY D C 1
ATOM 10881 O O . GLY D 1 340 ? 33.353 -57.185 97.522 1.00 67.81 320 GLY D O 1
ATOM 10882 N N . ARG D 1 341 ? 33.493 -55.045 98.207 1.00 66.20 321 ARG D N 1
ATOM 10883 C CA . ARG D 1 341 ? 32.676 -54.485 97.139 1.00 63.65 321 ARG D CA 1
ATOM 10884 C C . ARG D 1 341 ? 33.596 -53.840 96.109 1.00 62.67 321 ARG D C 1
ATOM 10885 O O . ARG D 1 341 ? 34.317 -52.888 96.428 1.00 60.45 321 ARG D O 1
ATOM 10893 N N . SER D 1 342 ? 33.572 -54.353 94.878 1.00 59.09 322 SER D N 1
ATOM 10894 C CA . SER D 1 342 ? 34.487 -53.907 93.835 1.00 56.12 322 SER D CA 1
ATOM 10895 C C . SER D 1 342 ? 33.825 -53.060 92.755 1.00 50.83 322 SER D C 1
ATOM 10896 O O . SER D 1 342 ? 34.511 -52.648 91.811 1.00 49.50 322 SER D O 1
ATOM 10899 N N . ASP D 1 343 ? 32.523 -52.784 92.863 1.00 52.11 323 ASP D N 1
ATOM 10900 C CA . ASP D 1 343 ? 31.840 -52.029 91.814 1.00 51.25 323 ASP D CA 1
ATOM 10901 C C . ASP D 1 343 ? 32.341 -50.589 91.746 1.00 46.67 323 ASP D C 1
ATOM 10902 O O . ASP D 1 343 ? 32.471 -50.021 90.655 1.00 40.63 323 ASP D O 1
ATOM 10907 N N . ARG D 1 344 ? 32.635 -49.984 92.899 1.00 47.36 324 ARG D N 1
ATOM 10908 C CA . ARG D 1 344 ? 33.091 -48.598 92.907 1.00 44.19 324 ARG D CA 1
ATOM 10909 C C . ARG D 1 344 ? 34.435 -48.454 92.198 1.00 40.88 324 ARG D C 1
ATOM 10910 O O . ARG D 1 344 ? 34.644 -47.501 91.439 1.00 36.32 324 ARG D O 1
ATOM 10918 N N . LEU D 1 345 ? 35.357 -49.395 92.421 1.00 39.74 325 LEU D N 1
ATOM 10919 C CA . LEU D 1 345 ? 36.634 -49.352 91.712 1.00 39.89 325 LEU D CA 1
ATOM 10920 C C . LEU D 1 345 ? 36.437 -49.461 90.203 1.00 37.55 325 LEU D C 1
ATOM 10921 O O . LEU D 1 345 ? 37.127 -48.787 89.428 1.00 35.82 325 LEU D O 1
ATOM 10926 N N . ALA D 1 346 ? 35.493 -50.299 89.768 1.00 36.72 326 ALA D N 1
ATOM 10927 C CA . ALA D 1 346 ? 35.267 -50.489 88.338 1.00 34.82 326 ALA D CA 1
ATOM 10928 C C . ALA D 1 346 ? 34.686 -49.243 87.678 1.00 35.70 326 ALA D C 1
ATOM 10929 O O . ALA D 1 346 ? 34.877 -49.040 86.474 1.00 35.00 326 ALA D O 1
ATOM 10931 N N . THR D 1 347 ? 33.982 -48.403 88.439 1.00 34.63 327 THR D N 1
ATOM 10932 C CA . THR D 1 347 ? 33.363 -47.195 87.908 1.00 38.57 327 THR D CA 1
ATOM 10933 C C . THR D 1 347 ? 34.157 -45.933 88.222 1.00 35.21 327 THR D C 1
ATOM 10934 O O . THR D 1 347 ? 33.663 -44.830 87.969 1.00 36.43 327 THR D O 1
ATOM 10938 N N . TYR D 1 348 ? 35.371 -46.068 88.767 1.00 31.22 328 TYR D N 1
ATOM 10939 C CA . TYR D 1 348 ? 36.150 -44.894 89.158 1.00 33.57 328 TYR D CA 1
ATOM 10940 C C . TYR D 1 348 ? 36.360 -43.946 87.981 1.00 32.28 328 TYR D C 1
ATOM 10941 O O . TYR D 1 348 ? 36.059 -42.750 88.070 1.00 31.53 328 TYR D O 1
ATOM 10950 N N . SER D 1 349 ? 36.876 -44.466 86.868 1.00 29.96 329 SER D N 1
ATOM 10951 C CA . SER D 1 349 ? 37.151 -43.619 85.712 1.00 28.74 329 SER D CA 1
ATOM 10952 C C . SER D 1 349 ? 35.872 -42.980 85.191 1.00 31.53 329 SER D C 1
ATOM 10953 O O . SER D 1 349 ? 35.832 -41.772 84.929 1.00 31.77 329 SER D O 1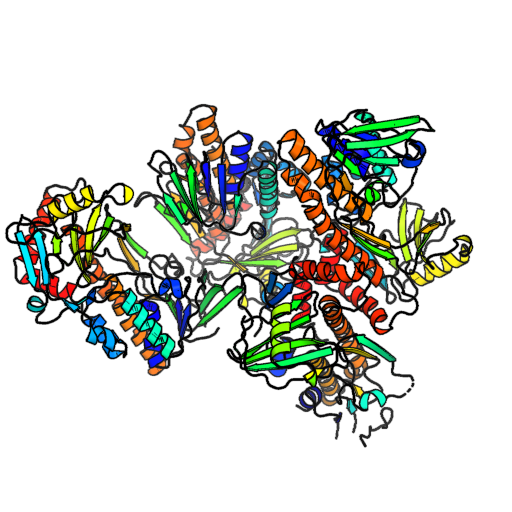
ATOM 10956 N N . GLU D 1 350 ? 34.808 -43.778 85.051 1.00 33.95 330 GLU D N 1
ATOM 10957 C CA . GLU D 1 350 ? 33.551 -43.263 84.516 1.00 34.10 330 GLU D CA 1
ATOM 10958 C C . GLU D 1 350 ? 33.049 -42.067 85.317 1.00 35.79 330 GLU D C 1
ATOM 10959 O O . GLU D 1 350 ? 32.619 -41.061 84.741 1.00 32.12 330 GLU D O 1
ATOM 10965 N N . ARG D 1 351 ? 33.119 -42.146 86.648 1.00 34.78 331 ARG D N 1
ATOM 10966 C CA . ARG D 1 351 ? 32.545 -41.085 87.471 1.00 37.99 331 ARG D CA 1
ATOM 10967 C C . ARG D 1 351 ? 33.459 -39.868 87.551 1.00 38.94 331 ARG D C 1
ATOM 10968 O O . ARG D 1 351 ? 32.981 -38.729 87.513 1.00 40.54 331 ARG D O 1
ATOM 10976 N N . CYS D 1 352 ? 34.771 -40.082 87.674 1.00 34.17 332 CYS D N 1
ATOM 10977 C CA . CYS D 1 352 ? 35.695 -38.952 87.697 1.00 35.46 332 CYS D CA 1
ATOM 10978 C C . CYS D 1 352 ? 35.612 -38.158 86.402 1.00 35.79 332 CYS D C 1
ATOM 10979 O O . CYS D 1 352 ? 35.568 -36.921 86.417 1.00 35.14 332 CYS D O 1
ATOM 10982 N N . LEU D 1 353 ? 35.582 -38.863 85.267 1.00 34.54 333 LEU D N 1
ATOM 10983 C CA . LEU D 1 353 ? 35.567 -38.195 83.971 1.00 34.71 333 LEU D CA 1
ATOM 10984 C C . LEU D 1 353 ? 34.326 -37.332 83.786 1.00 34.95 333 LEU D C 1
ATOM 10985 O O . LEU D 1 353 ? 34.403 -36.278 83.142 1.00 27.54 333 LEU D O 1
ATOM 10990 N N . ARG D 1 354 ? 33.184 -37.745 84.344 1.00 36.19 334 ARG D N 1
ATOM 10991 C CA . ARG D 1 354 ? 31.965 -36.949 84.207 1.00 35.04 334 ARG D CA 1
ATOM 10992 C C . ARG D 1 354 ? 32.119 -35.590 84.874 1.00 36.06 334 ARG D C 1
ATOM 10993 O O . ARG D 1 354 ? 31.810 -34.550 84.277 1.00 30.75 334 ARG D O 1
ATOM 11001 N N . ARG D 1 355 ? 32.596 -35.579 86.121 1.00 31.50 335 ARG D N 1
ATOM 11002 C CA . ARG D 1 355 ? 32.757 -34.318 86.835 1.00 32.02 335 ARG D CA 1
ATOM 11003 C C . ARG D 1 355 ? 33.889 -33.489 86.244 1.00 30.39 335 ARG D C 1
ATOM 11004 O O . ARG D 1 355 ? 33.765 -32.264 86.109 1.00 29.80 335 ARG D O 1
ATOM 11012 N N . MET D 1 356 ? 34.986 -34.146 85.855 1.00 29.72 336 MET D N 1
ATOM 11013 C CA . MET D 1 356 ? 36.149 -33.428 85.347 1.00 30.50 336 MET D CA 1
ATOM 11014 C C . MET D 1 356 ? 35.859 -32.749 84.012 1.00 28.21 336 MET D C 1
ATOM 11015 O O . MET D 1 356 ? 36.331 -31.634 83.767 1.00 26.17 336 MET D O 1
ATOM 11020 N N . TRP D 1 357 ? 35.095 -33.398 83.123 1.00 25.37 337 TRP D N 1
ATOM 11021 C CA . TRP D 1 357 ? 34.843 -32.756 81.834 1.00 25.68 337 TRP D CA 1
ATOM 11022 C C . TRP D 1 357 ? 33.996 -31.496 81.995 1.00 25.26 337 TRP D C 1
ATOM 11023 O O . TRP D 1 357 ? 34.113 -30.569 81.183 1.00 23.59 337 TRP D O 1
ATOM 11034 N N . LEU D 1 358 ? 33.171 -31.421 83.044 1.00 21.80 338 LEU D N 1
ATOM 11035 C CA . LEU D 1 358 ? 32.477 -30.174 83.350 1.00 21.78 338 LEU D CA 1
ATOM 11036 C C . LEU D 1 358 ? 33.414 -29.151 83.983 1.00 23.59 338 LEU D C 1
ATOM 11037 O O . LEU D 1 358 ? 33.225 -27.943 83.798 1.00 23.00 338 LEU D O 1
ATOM 11042 N N . VAL D 1 359 ? 34.413 -29.617 84.742 1.00 24.41 339 VAL D N 1
ATOM 11043 C CA . VAL D 1 359 ? 35.418 -28.710 85.290 1.00 25.07 339 VAL D CA 1
ATOM 11044 C C . VAL D 1 359 ? 36.303 -28.161 84.181 1.00 21.99 339 VAL D C 1
ATOM 11045 O O . VAL D 1 359 ? 36.597 -26.957 84.154 1.00 24.85 339 VAL D O 1
ATOM 11049 N N . GLN D 1 360 ? 36.749 -29.024 83.256 1.00 21.50 340 GLN D N 1
ATOM 11050 C CA . GLN D 1 360 ? 37.467 -28.548 82.073 1.00 22.46 340 GLN D CA 1
ATOM 11051 C C . GLN D 1 360 ? 36.651 -27.483 81.357 1.00 23.01 340 GLN D C 1
ATOM 11052 O O . GLN D 1 360 ? 37.191 -26.467 80.904 1.00 20.66 340 GLN D O 1
ATOM 11058 N N . ARG D 1 361 ? 35.340 -27.708 81.255 1.00 20.91 341 ARG D N 1
ATOM 11059 C CA . ARG D 1 361 ? 34.465 -26.767 80.563 1.00 19.57 341 ARG D CA 1
ATOM 11060 C C . ARG D 1 361 ? 34.534 -25.382 81.189 1.00 18.05 341 ARG D C 1
ATOM 11061 O O . ARG D 1 361 ? 34.751 -24.381 80.489 1.00 18.63 341 ARG D O 1
ATOM 11069 N N . PHE D 1 362 ? 34.329 -25.311 82.508 1.00 20.01 342 PHE D N 1
ATOM 11070 C CA . PHE D 1 362 ? 34.311 -24.036 83.212 1.00 21.06 342 PHE D CA 1
ATOM 11071 C C . PHE D 1 362 ? 35.673 -23.363 83.143 1.00 21.52 342 PHE D C 1
ATOM 11072 O O . PHE D 1 362 ? 35.770 -22.160 82.873 1.00 19.76 342 PHE D O 1
ATOM 11080 N N . SER D 1 363 ? 36.741 -24.132 83.386 1.00 20.95 343 SER D N 1
ATOM 11081 C CA . SER D 1 363 ? 38.084 -23.566 83.353 1.00 22.01 343 SER D CA 1
ATOM 11082 C C . SER D 1 363 ? 38.402 -22.998 81.982 1.00 19.31 343 SER D C 1
ATOM 11083 O O . SER D 1 363 ? 38.922 -21.884 81.868 1.00 22.50 343 SER D O 1
ATOM 11086 N N . ALA D 1 364 ? 38.094 -23.758 80.926 1.00 18.81 344 ALA D N 1
ATOM 11087 C CA . ALA D 1 364 ? 38.342 -23.290 79.570 1.00 20.30 344 ALA D CA 1
ATOM 11088 C C . ALA D 1 364 ? 37.480 -22.082 79.232 1.00 20.29 344 ALA D C 1
ATOM 11089 O O . ALA D 1 364 ? 37.930 -21.178 78.520 1.00 17.84 344 ALA D O 1
ATOM 11091 N N . ALA D 1 365 ? 36.231 -22.054 79.716 1.00 17.43 345 ALA D N 1
ATOM 11092 C CA . ALA D 1 365 ? 35.361 -20.923 79.397 1.00 17.79 345 ALA D CA 1
ATOM 11093 C C . ALA D 1 365 ? 35.928 -19.631 79.963 1.00 21.68 345 ALA D C 1
ATOM 11094 O O . ALA D 1 365 ? 35.895 -18.584 79.303 1.00 17.69 345 ALA D O 1
ATOM 11096 N N . LEU D 1 366 ? 36.448 -19.685 81.189 1.00 19.12 346 LEU D N 1
ATOM 11097 C CA . LEU D 1 366 ? 37.078 -18.503 81.761 1.00 18.78 346 LEU D CA 1
ATOM 11098 C C . LEU D 1 366 ? 38.355 -18.161 81.014 1.00 18.01 346 LEU D C 1
ATOM 11099 O O . LEU D 1 366 ? 38.611 -16.993 80.710 1.00 15.80 346 LEU D O 1
ATOM 11104 N N . CYS D 1 367 ? 39.158 -19.176 80.688 1.00 17.97 347 CYS D N 1
ATOM 11105 C CA . CYS D 1 367 ? 40.441 -18.917 80.046 1.00 17.06 347 CYS D CA 1
ATOM 11106 C C . CYS D 1 367 ? 40.253 -18.242 78.696 1.00 18.57 347 CYS D C 1
ATOM 11107 O O . CYS D 1 367 ? 40.957 -17.273 78.371 1.00 17.55 347 CYS D O 1
ATOM 11110 N N . THR D 1 368 ? 39.287 -18.721 77.905 1.00 15.46 348 THR D N 1
ATOM 11111 C CA . THR D 1 368 ? 39.106 -18.175 76.571 1.00 14.14 348 THR D CA 1
ATOM 11112 C C . THR D 1 368 ? 38.381 -16.843 76.602 1.00 14.46 348 THR D C 1
ATOM 11113 O O . THR D 1 368 ? 38.434 -16.111 75.612 1.00 15.89 348 THR D O 1
ATOM 11117 N N . MET D 1 369 ? 37.776 -16.497 77.738 1.00 13.84 349 MET D N 1
ATOM 11118 C CA . MET D 1 369 ? 37.076 -15.227 77.894 1.00 14.75 349 MET D CA 1
ATOM 11119 C C . MET D 1 369 ? 37.986 -14.087 78.356 1.00 15.68 349 MET D C 1
ATOM 11120 O O . MET D 1 369 ? 37.822 -12.945 77.907 1.00 14.62 349 MET D O 1
ATOM 11125 N N . VAL D 1 370 ? 38.955 -14.361 79.236 1.00 15.14 350 VAL D N 1
ATOM 11126 C CA . VAL D 1 370 ? 39.652 -13.280 79.937 1.00 16.29 350 VAL D CA 1
ATOM 11127 C C . VAL D 1 370 ? 41.042 -12.982 79.384 1.00 16.69 350 VAL D C 1
ATOM 11128 O O . VAL D 1 370 ? 41.649 -11.974 79.790 1.00 16.82 350 VAL D O 1
ATOM 11132 N N . HIS D 1 371 ? 41.565 -13.805 78.482 1.00 16.40 351 HIS D N 1
ATOM 11133 C CA . HIS D 1 371 ? 42.877 -13.576 77.892 1.00 16.78 351 HIS D CA 1
ATOM 11134 C C . HIS D 1 371 ? 42.757 -13.059 76.466 1.00 18.30 351 HIS D C 1
ATOM 11135 O O . HIS D 1 371 ? 41.825 -13.405 75.742 1.00 18.05 351 HIS D O 1
ATOM 11142 N N . GLN D 1 372 ? 43.744 -12.275 76.041 1.00 15.72 352 GLN D N 1
ATOM 11143 C CA . GLN D 1 372 ? 43.796 -11.812 74.656 1.00 16.19 352 GLN D CA 1
ATOM 11144 C C . GLN D 1 372 ? 44.528 -12.810 73.763 1.00 21.75 352 GLN D C 1
ATOM 11145 O O . GLN D 1 372 ? 45.673 -13.187 74.042 1.00 20.91 352 GLN D O 1
ATOM 11151 N N . PHE D 1 373 ? 43.869 -13.218 72.674 1.00 17.71 353 PHE D N 1
ATOM 11152 C CA . PHE D 1 373 ? 44.424 -14.178 71.732 1.00 18.82 353 PHE D CA 1
ATOM 11153 C C . PHE D 1 373 ? 44.994 -13.454 70.519 1.00 22.43 353 PHE D C 1
ATOM 11154 O O . PHE D 1 373 ? 44.221 -12.891 69.725 1.00 21.76 353 PHE D O 1
ATOM 11162 N N . PRO D 1 374 ? 46.308 -13.475 70.300 1.00 27.29 354 PRO D N 1
ATOM 11163 C CA . PRO D 1 374 ? 46.873 -12.745 69.156 1.00 30.71 354 PRO D CA 1
ATOM 11164 C C . PRO D 1 374 ? 46.267 -13.219 67.842 1.00 24.29 354 PRO D C 1
ATOM 11165 O O . PRO D 1 374 ? 46.127 -14.418 67.603 1.00 26.03 354 PRO D O 1
ATOM 11169 N N . GLY D 1 375 ? 45.870 -12.258 67.006 1.00 27.58 355 GLY D N 1
ATOM 11170 C CA . GLY D 1 375 ? 45.380 -12.547 65.669 1.00 25.53 355 GLY D CA 1
ATOM 11171 C C . GLY D 1 375 ? 44.002 -13.170 65.597 1.00 22.59 355 GLY D C 1
ATOM 11172 O O . GLY D 1 375 ? 43.602 -13.629 64.525 1.00 25.75 355 GLY D O 1
ATOM 11173 N N . GLN D 1 376 ? 43.279 -13.215 66.713 1.00 23.64 356 GLN D N 1
ATOM 11174 C CA . GLN D 1 376 ? 41.971 -13.855 66.766 1.00 23.88 356 GLN D CA 1
ATOM 11175 C C . GLN D 1 376 ? 40.977 -13.150 65.843 1.00 19.76 356 GLN D C 1
ATOM 11176 O O . GLN D 1 376 ? 41.005 -11.925 65.700 1.00 19.64 356 GLN D O 1
ATOM 11182 N N . ASN D 1 377 ? 40.091 -13.939 65.219 1.00 19.06 357 ASN D N 1
ATOM 11183 C CA . ASN D 1 377 ? 38.940 -13.393 64.497 1.00 17.45 357 ASN D CA 1
ATOM 11184 C C . ASN D 1 377 ? 38.258 -12.319 65.338 1.00 19.54 357 ASN D C 1
ATOM 11185 O O . ASN D 1 377 ? 38.018 -12.512 66.530 1.00 17.34 357 ASN D O 1
ATOM 11190 N N . GLU D 1 378 ? 37.941 -11.183 64.706 1.00 17.75 358 GLU D N 1
ATOM 11191 C CA . GLU D 1 378 ? 37.475 -10.014 65.457 1.00 17.08 358 GLU D CA 1
ATOM 11192 C C . GLU D 1 378 ? 36.085 -10.215 66.048 1.00 14.36 358 GLU D C 1
ATOM 11193 O O . GLU D 1 378 ? 35.785 -9.670 67.122 1.00 14.95 358 GLU D O 1
ATOM 11199 N N . PHE D 1 379 ? 35.227 -10.976 65.359 1.00 14.97 359 PHE D N 1
ATOM 11200 C CA . PHE D 1 379 ? 33.931 -11.332 65.929 1.00 15.31 359 PHE D CA 1
ATOM 11201 C C . PHE D 1 379 ? 34.101 -12.176 67.192 1.00 13.51 359 PHE D C 1
ATOM 11202 O O . PHE D 1 379 ? 33.472 -11.907 68.221 1.00 13.37 359 PHE D O 1
ATOM 11210 N N . VAL D 1 380 ? 34.935 -13.221 67.124 1.00 15.16 360 VAL D N 1
ATOM 11211 C CA . VAL D 1 380 ? 35.189 -14.043 68.305 1.00 14.64 360 VAL D CA 1
ATOM 11212 C C . VAL D 1 380 ? 35.792 -13.197 69.423 1.00 14.66 360 VAL D C 1
ATOM 11213 O O . VAL D 1 380 ? 35.464 -13.366 70.604 1.00 14.70 360 VAL D O 1
ATOM 11217 N N . ARG D 1 381 ? 36.683 -12.270 69.071 1.00 13.91 361 ARG D N 1
ATOM 11218 C CA . ARG D 1 381 ? 37.287 -11.437 70.103 1.00 15.66 361 ARG D CA 1
ATOM 11219 C C . ARG D 1 381 ? 36.246 -10.566 70.805 1.00 14.66 361 ARG D C 1
ATOM 11220 O O . ARG D 1 381 ? 36.280 -10.417 72.031 1.00 13.74 361 ARG D O 1
ATOM 11228 N N . ARG D 1 382 ? 35.282 -10.015 70.050 1.00 14.00 362 ARG D N 1
ATOM 11229 C CA . ARG D 1 382 ? 34.263 -9.163 70.656 1.00 13.16 362 ARG D CA 1
ATOM 11230 C C . ARG D 1 382 ? 33.279 -9.986 71.485 1.00 12.04 362 ARG D C 1
ATOM 11231 O O . ARG D 1 382 ? 32.702 -9.461 72.438 1.00 14.39 362 ARG D O 1
ATOM 11239 N N . LEU D 1 383 ? 33.153 -11.283 71.199 1.00 13.13 363 LEU D N 1
ATOM 11240 C CA . LEU D 1 383 ? 32.324 -12.133 72.041 1.00 13.70 363 LEU D CA 1
ATOM 11241 C C . LEU D 1 383 ? 32.900 -12.295 73.445 1.00 12.74 363 LEU D C 1
ATOM 11242 O O . LEU D 1 383 ? 32.149 -12.630 74.361 1.00 14.66 363 LEU D O 1
ATOM 11247 N N . GLN D 1 384 ? 34.206 -12.052 73.651 1.00 11.56 364 GLN D N 1
ATOM 11248 C CA . GLN D 1 384 ? 34.731 -12.088 75.016 1.00 12.92 364 GLN D CA 1
ATOM 11249 C C . GLN D 1 384 ? 34.027 -11.073 75.907 1.00 12.18 364 GLN D C 1
ATOM 11250 O O . GLN D 1 384 ? 33.682 -11.374 77.058 1.00 12.95 364 GLN D O 1
ATOM 11256 N N . ARG D 1 385 ? 33.815 -9.858 75.394 1.00 13.10 365 ARG D N 1
ATOM 11257 C CA . ARG D 1 385 ? 33.124 -8.834 76.166 1.00 13.56 365 ARG D CA 1
ATOM 11258 C C . ARG D 1 385 ? 31.651 -9.188 76.329 1.00 14.05 365 ARG D C 1
ATOM 11259 O O . ARG D 1 385 ? 31.071 -8.968 77.396 1.00 14.42 365 ARG D O 1
ATOM 11267 N N . ALA D 1 386 ? 31.044 -9.775 75.292 1.00 12.54 366 ALA D N 1
ATOM 11268 C CA . ALA D 1 386 ? 29.663 -10.236 75.408 1.00 13.35 366 ALA D CA 1
ATOM 11269 C C . ALA D 1 386 ? 29.534 -11.314 76.472 1.00 12.79 366 ALA D C 1
ATOM 11270 O O . ALA D 1 386 ? 28.569 -11.321 77.243 1.00 13.78 366 ALA D O 1
ATOM 11272 N N . ASP D 1 387 ? 30.509 -12.234 76.528 1.00 11.43 367 ASP D N 1
ATOM 11273 C CA . ASP D 1 387 ? 30.524 -13.247 77.580 1.00 15.02 367 ASP D CA 1
ATOM 11274 C C . ASP D 1 387 ? 30.706 -12.628 78.964 1.00 13.19 367 ASP D C 1
ATOM 11275 O O . ASP D 1 387 ? 30.059 -13.058 79.918 1.00 14.61 367 ASP D O 1
ATOM 11280 N N . LEU D 1 388 ? 31.576 -11.612 79.093 1.00 14.24 368 LEU D N 1
ATOM 11281 C CA . LEU D 1 388 ? 31.755 -10.956 80.387 1.00 14.92 368 LEU D CA 1
ATOM 11282 C C . LEU D 1 388 ? 30.508 -10.180 80.807 1.00 13.76 368 LEU D C 1
ATOM 11283 O O . LEU D 1 388 ? 30.134 -10.196 81.986 1.00 16.40 368 LEU D O 1
ATOM 11288 N N . ASP D 1 389 ? 29.866 -9.488 79.855 1.00 15.09 369 ASP D N 1
ATOM 11289 C CA . ASP D 1 389 ? 28.621 -8.776 80.143 1.00 16.11 369 ASP D CA 1
ATOM 11290 C C . ASP D 1 389 ? 27.523 -9.735 80.589 1.00 16.28 369 ASP D C 1
ATOM 11291 O O . ASP D 1 389 ? 26.775 -9.439 81.525 1.00 19.99 369 ASP D O 1
ATOM 11296 N N . TYR D 1 390 ? 27.394 -10.879 79.918 1.00 15.55 370 TYR D N 1
ATOM 11297 C CA . TYR D 1 390 ? 26.331 -11.814 80.284 1.00 17.00 370 TYR D CA 1
ATOM 11298 C C . TYR D 1 390 ? 26.604 -12.454 81.643 1.00 16.86 370 TYR D C 1
ATOM 11299 O O . TYR D 1 390 ? 25.688 -12.637 82.458 1.00 16.86 370 TYR D O 1
ATOM 11308 N N . MET D 1 391 ? 27.861 -12.800 81.905 1.00 17.54 371 MET D N 1
ATOM 11309 C CA . MET D 1 391 ? 28.175 -13.537 83.119 1.00 17.85 371 MET D CA 1
ATOM 11310 C C . MET D 1 391 ? 27.970 -12.667 84.349 1.00 17.96 371 MET D C 1
ATOM 11311 O O . MET D 1 391 ? 27.424 -13.131 85.357 1.00 17.64 371 MET D O 1
ATOM 11316 N N . THR D 1 392 ? 28.384 -11.398 84.272 1.00 18.32 372 THR D N 1
ATOM 11317 C CA . THR D 1 392 ? 28.227 -10.485 85.404 1.00 19.83 372 THR D CA 1
ATOM 11318 C C . THR D 1 392 ? 26.852 -9.841 85.440 1.00 19.50 372 THR D C 1
ATOM 11319 O O . THR D 1 392 ? 26.396 -9.422 86.512 1.00 20.52 372 THR D O 1
ATOM 11323 N N . GLY D 1 393 ? 26.186 -9.732 84.294 1.00 18.16 373 GLY D N 1
ATOM 11324 C CA . GLY D 1 393 ? 25.075 -8.811 84.183 1.00 21.16 373 GLY D CA 1
ATOM 11325 C C . GLY D 1 393 ? 23.698 -9.434 84.206 1.00 19.10 373 GLY D C 1
ATOM 11326 O O . GLY D 1 393 ? 22.705 -8.704 84.210 1.00 23.03 373 GLY D O 1
ATOM 11327 N N . THR D 1 394 ? 23.621 -10.763 84.210 1.00 19.43 374 THR D N 1
ATOM 11328 C CA . THR D 1 394 ? 22.343 -11.464 84.268 1.00 18.23 374 THR D CA 1
ATOM 11329 C C . THR D 1 394 ? 22.340 -12.460 85.420 1.00 22.94 374 THR D C 1
ATOM 11330 O O . THR D 1 394 ? 23.384 -12.999 85.807 1.00 19.87 374 THR D O 1
ATOM 11334 N N . HIS D 1 395 ? 21.145 -12.724 85.957 1.00 19.69 375 HIS D N 1
ATOM 11335 C CA . HIS D 1 395 ? 21.038 -13.726 87.011 1.00 20.31 375 HIS D CA 1
ATOM 11336 C C . HIS D 1 395 ? 21.491 -15.094 86.526 1.00 22.13 375 HIS D C 1
ATOM 11337 O O . HIS D 1 395 ? 22.202 -15.808 87.239 1.00 20.82 375 HIS D O 1
ATOM 11344 N N . ALA D 1 396 ? 21.081 -15.489 85.318 1.00 20.48 376 ALA D N 1
ATOM 11345 C CA . ALA D 1 396 ? 21.470 -16.805 84.821 1.00 18.92 376 ALA D CA 1
ATOM 11346 C C . ALA D 1 396 ? 22.981 -16.909 84.680 1.00 17.38 376 ALA D C 1
ATOM 11347 O O . ALA D 1 396 ? 23.575 -17.946 85.004 1.00 18.98 376 ALA D O 1
ATOM 11349 N N . GLY D 1 397 ? 23.621 -15.838 84.208 1.00 16.80 377 GLY D N 1
ATOM 11350 C CA . GLY D 1 397 ? 25.066 -15.853 84.080 1.00 19.05 377 GLY D CA 1
ATOM 11351 C C . GLY D 1 397 ? 25.756 -15.930 85.429 1.00 19.40 377 GLY D C 1
ATOM 11352 O O . GLY D 1 397 ? 26.688 -16.713 85.615 1.00 18.45 377 GLY D O 1
ATOM 11353 N N . ARG D 1 398 ? 25.295 -15.131 86.391 1.00 20.61 378 ARG D N 1
ATOM 11354 C CA . ARG D 1 398 ? 25.906 -15.149 87.720 1.00 21.33 378 ARG D CA 1
ATOM 11355 C C . ARG D 1 398 ? 25.702 -16.499 88.400 1.00 24.90 378 ARG D C 1
ATOM 11356 O O . ARG D 1 398 ? 26.627 -17.033 89.031 1.00 21.63 378 ARG D O 1
ATOM 11364 N N . LEU D 1 399 ? 24.510 -17.086 88.241 1.00 23.75 379 LEU D N 1
ATOM 11365 C CA . LEU D 1 399 ? 24.223 -18.390 88.839 1.00 22.34 379 LEU D CA 1
ATOM 11366 C C . LEU D 1 399 ? 25.187 -19.460 88.337 1.00 23.25 379 LEU D C 1
ATOM 11367 O O . LEU D 1 399 ? 25.768 -20.210 89.131 1.00 22.25 379 LEU D O 1
ATOM 11372 N N . GLN D 1 400 ? 25.364 -19.558 87.012 1.00 18.80 380 GLN D N 1
ATOM 11373 C CA . GLN D 1 400 ? 26.277 -20.555 86.469 1.00 21.08 380 GLN D CA 1
ATOM 11374 C C . GLN D 1 400 ? 27.700 -20.342 86.976 1.00 22.59 380 GLN D C 1
ATOM 11375 O O . GLN D 1 400 ? 28.397 -21.308 87.317 1.00 22.07 380 GLN D O 1
ATOM 11381 N N . PHE D 1 401 ? 28.160 -19.091 87.020 1.00 19.00 381 PHE D N 1
ATOM 11382 C CA . PHE D 1 401 ? 29.499 -18.854 87.549 1.00 22.56 381 PHE D CA 1
ATOM 11383 C C . PHE D 1 401 ? 29.587 -19.306 88.999 1.00 20.76 381 PHE D C 1
ATOM 11384 O O . PHE D 1 401 ? 30.500 -20.050 89.373 1.00 25.25 381 PHE D O 1
ATOM 11392 N N . ALA D 1 402 ? 28.632 -18.873 89.821 1.00 22.91 382 ALA D N 1
ATOM 11393 C CA . ALA D 1 402 ? 28.694 -19.142 91.256 1.00 24.85 382 ALA D CA 1
ATOM 11394 C C . ALA D 1 402 ? 28.697 -20.639 91.553 1.00 29.83 382 ALA D C 1
ATOM 11395 O O . ALA D 1 402 ? 29.478 -21.111 92.387 1.00 30.71 382 ALA D O 1
ATOM 11397 N N . GLU D 1 403 ? 27.830 -21.404 90.881 1.00 28.34 383 GLU D N 1
ATOM 11398 C CA . GLU D 1 403 ? 27.761 -22.843 91.129 1.00 28.70 383 GLU D CA 1
ATOM 11399 C C . GLU D 1 403 ? 29.036 -23.550 90.693 1.00 28.38 383 GLU D C 1
ATOM 11400 O O . GLU D 1 403 ? 29.469 -24.520 91.330 1.00 32.23 383 GLU D O 1
ATOM 11406 N N . ASN D 1 404 ? 29.651 -23.093 89.603 1.00 27.69 384 ASN D N 1
ATOM 11407 C CA . ASN D 1 404 ? 30.866 -23.739 89.126 1.00 24.80 384 ASN D CA 1
ATOM 11408 C C . ASN D 1 404 ? 32.086 -23.337 89.945 1.00 30.06 384 ASN D C 1
ATOM 11409 O O . ASN D 1 404 ? 32.958 -24.173 90.211 1.00 28.91 384 ASN D O 1
ATOM 11414 N N . PHE D 1 405 ? 32.180 -22.061 90.325 1.00 30.39 385 PHE D N 1
ATOM 11415 C CA . PHE D 1 405 ? 33.377 -21.596 91.017 1.00 32.17 385 PHE D CA 1
ATOM 11416 C C . PHE D 1 405 ? 33.513 -22.277 92.369 1.00 34.48 385 PHE D C 1
ATOM 11417 O O . PHE D 1 405 ? 34.589 -22.779 92.720 1.00 34.01 385 PHE D O 1
ATOM 11425 N N . THR D 1 406 ? 32.420 -22.320 93.130 1.00 32.50 386 THR D N 1
ATOM 11426 C CA . THR D 1 406 ? 32.447 -22.896 94.467 1.00 37.74 386 THR D CA 1
ATOM 11427 C C . THR D 1 406 ? 32.564 -24.411 94.443 1.00 39.76 386 THR D C 1
ATOM 11428 O O . THR D 1 406 ? 32.913 -25.005 95.466 1.00 40.63 386 THR D O 1
ATOM 11432 N N . GLY D 1 407 ? 32.270 -25.049 93.315 1.00 32.59 387 GLY D N 1
ATOM 11433 C CA . GLY D 1 407 ? 32.523 -26.468 93.192 1.00 34.89 387 GLY D CA 1
ATOM 11434 C C . GLY D 1 407 ? 31.324 -27.285 92.763 1.00 34.41 387 GLY D C 1
ATOM 11435 O O . GLY D 1 407 ? 30.240 -27.167 93.340 1.00 38.21 387 GLY D O 1
ATOM 11436 N N . LEU D 1 408 ? 31.517 -28.113 91.741 1.00 36.45 388 LEU D N 1
ATOM 11437 C CA . LEU D 1 408 ? 30.493 -29.036 91.295 1.00 36.14 388 LEU D CA 1
ATOM 11438 C C . LEU D 1 408 ? 30.401 -30.222 92.250 1.00 39.11 388 LEU D C 1
ATOM 11439 O O . LEU D 1 408 ? 31.362 -30.537 92.958 1.00 39.01 388 LEU D O 1
ATOM 11444 N N . PRO D 1 409 ? 29.247 -30.886 92.300 1.00 39.91 389 PRO D N 1
ATOM 11445 C CA . PRO D 1 409 ? 29.116 -32.068 93.156 1.00 39.12 389 PRO D CA 1
ATOM 11446 C C . PRO D 1 409 ? 30.104 -33.160 92.775 1.00 41.57 389 PRO D C 1
ATOM 11447 O O . PRO D 1 409 ? 30.699 -33.161 91.694 1.00 38.02 389 PRO D O 1
ATOM 11451 N N . ILE D 1 410 ? 30.279 -34.100 93.699 1.00 42.07 390 ILE D N 1
ATOM 11452 C CA . ILE D 1 410 ? 31.187 -35.226 93.529 1.00 40.89 390 ILE D CA 1
ATOM 11453 C C . ILE D 1 410 ? 30.369 -36.505 93.628 1.00 43.70 390 ILE D C 1
ATOM 11454 O O . ILE D 1 410 ? 29.602 -36.683 94.581 1.00 44.81 390 ILE D O 1
ATOM 11459 N N . GLU D 1 411 ? 30.520 -37.382 92.639 1.00 44.05 391 GLU D N 1
ATOM 11460 C CA . GLU D 1 411 ? 29.769 -38.634 92.609 1.00 49.42 391 GLU D CA 1
ATOM 11461 C C . GLU D 1 411 ? 30.452 -39.719 93.442 1.00 51.04 391 GLU D C 1
ATOM 11462 O O . GLU D 1 411 ? 29.970 -40.853 93.525 1.00 53.76 391 GLU D O 1
#

Radius of gyration: 38.06 Å; Cα contacts (8 Å, |Δi|>4): 3185; chains: 4; bounding box: 88×107×116 Å

Nearest PDB structures (foldseek):
  8jqo-assembly1_A  TM=1.002E+00  e=5.230E-89  Xylophilus ampelinus
  8jqq-assembly1_B  TM=9.886E-01  e=8.200E-83  Xylophilus ampelinus
  1k0i-assembly1_A  TM=9.719E-01  e=6.026E-55  Pseudomonas aeruginosa
  8y2s-assembly1_A  TM=9.714E-01  e=6.390E-55  Pseudomonas aeruginosa
  1pbe-assembly1_A  TM=9.620E-01  e=1.541E-54  Pseudomonas fluorescens